Protein AF-0000000086883318 (afdb_homodimer)

Radius of gyration: 29.93 Å; Cα contacts (8 Å, |Δi|>4): 1532; chains: 2; bounding box: 72×90×62 Å

Sequence (812 aa):
MYNTMIATTGASLVRNLQRDETFKDITDYKEIAKKLNSLDLEGRRRSCAEINSIENIIDKGYLEDRKNLYFFISDTQMGEKIGMILKEYFKISSKYGFENVEINTVKKLTDTNSEDFKRYGLRNLVKDIARINQKHYANMIINATGGYKAQIAFALAIGQGMNIPVYYMFERFPTVIQMPPLPLSFDSTLYANYSKIFQLLEDIPLLPYEKNFDYDENGDLLPKQKEFLKKYISEDEIDLFQSYLLKGNVKSLYEQLDEKLKPLFDIERIDKEKIISLNAMGQAFVESATFYFNREKEITLKQRKNTNIILESSKKEGHSLEMILKNNVEKILNKVDFIERARVVKFSDKNKNGGFRVKVLGDELNLILNSNEGITHFNIETTARNNVELQKAKIILEDYLNKNWKMYNTMIATTGASLVRNLQRDETFKDITDYKEIAKKLNSLDLEGRRRSCAEINSIENIIDKGYLEDRKNLYFFISDTQMGEKIGMILKEYFKISSKYGFENVEINTVKKLTDTNSEDFKRYGLRNLVKDIARINQKHYANMIINATGGYKAQIAFALAIGQGMNIPVYYMFERFPTVIQMPPLPLSFDSTLYANYSKIFQLLEDIPLLPYEKNFDYDENGDLLPKQKEFLKKYISEDEIDLFQSYLLKGNVKSLYEQLDEKLKPLFDIERIDKEKIISLNAMGQAFVESATFYFNREKEITLKQRKNTNIILESSKKEGHSLEMILKNNVEKILNKVDFIERARVVKFSDKNKNGGFRVKVLGDELNLILNSNEGITHFNIETTARNNVELQKAKIILEDYLNKNWK

Secondary structure (DSSP, 8-state):
---EEEEE--SHHHHHHHH-GGGTT---HHHHHHHHHHS-HHHHHHH-HHHHHHHHHHHTTS-S---EEEEEE-SSHHHHHHHHHHHHHHHH-TTT--SEEEEEE-TT--TT-HHHIIIIIHHHHHHHHHHHHHHTTT-EEEE--SS-HHHHHHHHHHHHHHT--EEE--TT-SSPEEEPPP-EEE-HHHHHHTHHHHHHHHH-S-EESS--B-B-TTSPBPHHHHHHHTTTS-HHHHHHHHTT---B-HHHHHHHS-TTTGGGEEEEEETTEEEEEE-HHHHHHHHHHHHHHHH-TT---PPPSSSS-EEE--TT-HHHHHHHHHTTHHHHHHTSTTEEEEEEEEEE-----SEEEEEEETTEEEEEEE-SS-EEEEEEEES--SHHHHHHHHHHHHHHHHHH--/---EEEEE--SHHHHHHHH-GGGTT---HHHHHHHHHHS-HHHHHHH-HHHHHHHHHHHTTS-S---EEEEEE-SSHHHHHHHHHHHHHHHH-TTT--SEEEEEE-TT--TT-HHHIIIIIHHHHHHHHHHHHHHTTT-EEEE--SS-HHHHHHHHHHHHHHT--EEE--TT-SSPEEEPPP-EEE-HHHHHHTHHHHHHHHHSS-EESS--B-B-TTSPBPHHHHHHHTTTS-HHHHHHHHTT---B-HHHHHHTS-TTTGGGEEEEEETTEEEEEE-HHHHHHHHHHHHHHHH-TT---PPPSSSS-EEE--TT-HHHHHHHHHTTHHHHHHTSTTEEEEEEEEEE-----SEEEEEEETTEEEEEEE-SS-EEEEEEEES--SHHHHHHHHHHHHHHHHHH--

pLDDT: mean 90.3, std 7.37, range [52.34, 98.81]

Organism: NCBI:txid2108365

Foldseek 3Di:
DAAAEEEEAALQLVVLLCVDPQNPPPDDLLVLLVSLLPDDLVSVLSRGVRVLAQVQCVVVCVHPHQAEYEYEFEPDPSRVSVLSNVQNNQCPRPVRHHNYYYYDYQPQCDPPDPVSNFLRRLQSLLVVVLVVCVVVPPHYAYEYAHDDPVSLVLSLLLCQLQQHKYWYDDSVDNHIDIDGHDPDDQDLVQCLVLVLLLVLQVLPFKDFAQDFWAADPLQATDPVVLVVCVVPGPPVSNVVNSLLSDGGGNNVSLVPHDPVLNVQKDWDDDPNTTMIGGTNSSSSSVSSSLSCLQPPPVQDADFEPDQFAAEAEPPVCPLVVVVCVVLVVRVLVSVQGFWHYKYWSDWDQDADPWDKDWDDRPQWIWIWTHDRRTIIIITTHGRQPDSSNRSSSRSVSRVSCVVRTD/DAAEEEEEAALQLVVLLCVDPQNPPPDDLLVLLVSLLPDDLVSVLSRGVRVLAQVQCVVVCVHPHQAEYEYEFEPDPSRVSVLSSVQNNQCPRPVRHHNYYYYDYQPQCDPPDPVSNFLRRLQSLLVVVLVVCVVVPPHYAYEYAHDDPVSLVLSLLLCQLQQHKYWYDDSVDNHIDIDGHDPDDQDLVQCLVLVLLLVLQVLPFKDFAQDFWAADPLQATDPVVLVVCVVPGPPVSNVVNSLLSDGGGNNVSLVPHDPVLNVQKDWDDDPNTTMIGGTNSSSSSVSSSLSCLQPPPVQDFDFEPDQFAAEAEDPVCPLVVVVCVVLVVRVLVSVQGFWHYKYWSDWDQDADPWDKDWDDRPQWIWIWTHDRRTITIITTHGRQPDSSNRSSSRSVSRVSCVVRTD

Solvent-accessible surface area (backbone atoms only — not comparable to full-atom values): 42812 Å² total; per-residue (Å²): 122,26,29,31,38,37,33,36,44,52,71,58,41,62,58,41,40,71,72,32,74,90,44,59,93,63,80,51,44,61,58,51,18,53,53,52,68,68,43,54,72,68,54,34,45,70,39,24,68,57,59,38,41,52,50,43,42,46,74,71,54,69,42,73,42,56,46,38,37,37,36,38,22,38,51,46,72,66,27,49,53,50,41,48,24,52,43,42,29,34,60,66,35,84,88,67,32,36,78,37,65,46,74,42,68,28,57,50,31,34,85,88,40,51,66,46,19,54,60,40,8,48,27,36,45,46,50,51,53,48,53,53,41,68,74,39,64,91,20,45,39,36,34,40,53,24,43,57,65,66,48,32,35,51,49,45,51,37,16,40,49,61,66,23,40,29,31,36,41,52,89,87,35,92,56,64,42,81,42,49,36,63,72,57,36,74,47,57,60,63,50,39,75,50,39,52,62,54,53,50,29,67,69,34,60,60,39,57,26,78,53,69,38,55,61,48,97,84,54,42,60,39,67,72,55,49,58,56,46,56,76,72,40,53,71,67,43,48,57,54,50,39,72,64,66,61,72,42,35,51,45,63,57,56,71,66,46,56,77,69,53,52,66,31,43,43,77,45,74,53,98,90,34,50,30,32,29,50,32,37,59,29,45,28,47,52,50,21,50,53,49,46,48,69,63,44,74,87,69,68,73,48,70,34,88,60,90,59,52,45,76,44,66,59,80,90,43,61,67,49,52,50,46,35,60,76,64,43,44,64,64,58,50,45,72,41,52,32,45,43,34,37,32,53,75,46,71,40,74,57,69,38,74,61,46,70,48,75,45,67,56,87,90,30,35,35,37,38,42,33,28,83,72,15,34,41,32,29,45,32,39,53,50,49,89,47,52,56,39,40,51,34,50,49,50,53,50,50,57,51,38,68,75,70,55,109,121,26,30,31,37,38,32,36,43,51,70,58,42,63,58,40,41,71,72,32,75,88,44,58,94,63,80,52,42,62,60,51,18,52,52,51,68,68,42,54,72,68,52,35,47,70,42,23,70,56,59,37,40,52,52,44,41,45,75,71,54,70,41,72,43,55,47,38,36,36,36,38,22,38,51,45,71,66,28,49,53,50,42,49,25,51,42,43,30,33,59,65,34,85,90,70,31,34,79,37,66,46,73,42,71,26,59,49,29,35,85,88,40,52,66,45,20,54,60,39,8,48,28,36,44,46,50,50,51,50,52,53,42,67,74,38,64,93,20,48,38,35,37,41,53,26,44,56,66,66,49,33,37,50,49,44,53,38,16,41,49,62,65,24,41,29,31,36,40,52,89,88,35,94,57,65,42,79,44,48,36,62,74,55,38,74,47,59,61,62,50,38,74,50,38,54,63,55,52,50,29,67,68,33,60,60,39,59,26,76,51,70,38,55,58,48,99,85,54,42,61,40,68,71,56,49,59,56,47,56,77,72,39,54,71,68,41,48,56,54,51,40,72,65,67,63,71,42,35,51,46,63,58,55,71,68,46,57,78,70,54,52,65,31,43,44,77,46,75,53,97,90,35,51,30,32,28,50,33,39,57,30,46,29,48,52,52,19,49,52,49,44,49,70,64,44,74,86,67,70,73,47,69,36,88,59,90,59,51,46,76,44,66,62,81,91,44,62,67,48,53,50,46,37,61,76,64,43,45,65,63,59,51,44,71,39,52,32,45,42,32,38,32,55,76,46,72,42,75,57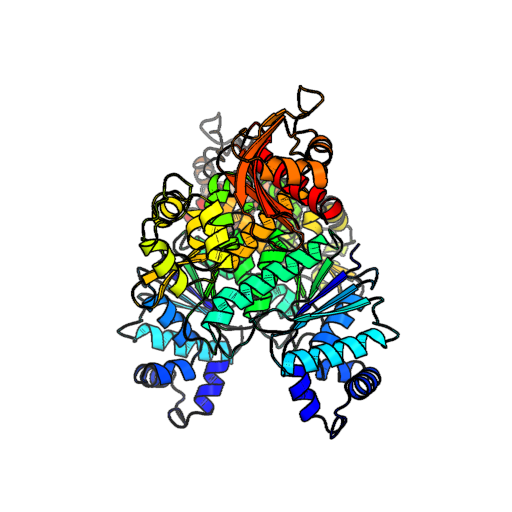,70,35,72,60,47,70,47,75,44,67,55,89,92,27,34,35,37,37,42,34,29,83,70,15,33,38,31,29,43,31,38,52,50,49,87,47,52,57,38,41,52,34,50,48,50,54,50,49,57,50,38,69,74,69,53,109

InterPro domains:
  IPR013442 CRISPR system ring nuclease SSO1393-like [PF09651] (46-182)
  IPR013442 CRISPR system ring nuclease SSO1393-like [TIGR02619] (42-181)

Nearest PDB structures (foldseek):
  8phb-assembly1_B  TM=5.530E-01  e=2.716E-13  Allochromatium vinosum
  8phb-assembly1_A  TM=5.129E-01  e=4.711E-13  Allochromatium vinosum
  8phj-assembly1_X  TM=4.540E-01  e=1.951E-13  Allochromatium vinosum
  8phj-assembly1_Y  TM=4.735E-01  e=3.616E-12  Allochromatium vinosum
  7pq3-assembly1_AAA  TM=5.918E-01  e=6.850E-09  Saccharolobus islandicus REY15A

Structure (mmCIF, N/CA/C/O backbone):
data_AF-0000000086883318-model_v1
#
loop_
_entity.id
_entity.type
_entity.pdbx_description
1 polymer 'CRISPR system ring nuclease SSO1393-like domain-containing protein'
#
loop_
_atom_site.group_PDB
_atom_site.id
_atom_site.type_symbol
_atom_site.label_atom_id
_atom_site.label_alt_id
_atom_site.label_comp_id
_atom_site.label_asym_id
_atom_site.label_entity_id
_atom_site.label_seq_id
_atom_site.pdbx_PDB_ins_code
_atom_site.Cartn_x
_atom_site.Cartn_y
_atom_site.Cartn_z
_atom_site.occupancy
_atom_site.B_iso_or_equiv
_atom_site.auth_seq_id
_atom_site.auth_comp_id
_atom_site.auth_asym_id
_atom_site.auth_atom_id
_atom_site.pdbx_PDB_model_num
ATOM 1 N N . MET A 1 1 ? 6.578 -7.828 19.531 1 75.88 1 MET A N 1
ATOM 2 C CA . MET A 1 1 ? 5.297 -8.078 20.188 1 75.88 1 MET A CA 1
ATOM 3 C C . MET A 1 1 ? 4.465 -6.805 20.266 1 75.88 1 MET A C 1
ATOM 5 O O . MET A 1 1 ? 4.973 -5.75 20.656 1 75.88 1 MET A O 1
ATOM 9 N N . TYR A 1 2 ? 3.209 -6.727 19.781 1 94.06 2 TYR A N 1
ATOM 10 C CA . TYR A 1 2 ? 2.371 -5.535 19.688 1 94.06 2 TYR A CA 1
ATOM 11 C C . TYR A 1 2 ? 1.444 -5.434 20.906 1 94.06 2 TYR A C 1
ATOM 13 O O . TYR A 1 2 ? 0.993 -6.453 21.438 1 94.06 2 TYR A O 1
ATOM 21 N N . ASN A 1 3 ? 1.245 -4.238 21.344 1 97.31 3 ASN A N 1
ATOM 22 C CA . ASN A 1 3 ? 0.368 -4.062 22.5 1 97.31 3 ASN A CA 1
ATOM 23 C C . ASN A 1 3 ? -0.621 -2.92 22.281 1 97.31 3 ASN A C 1
ATOM 25 O O . ASN A 1 3 ? -1.403 -2.592 23.172 1 97.31 3 ASN A O 1
ATOM 29 N N . THR A 1 4 ? -0.601 -2.27 21.141 1 98.38 4 THR A N 1
ATOM 30 C CA . THR A 1 4 ? -1.456 -1.143 20.781 1 98.38 4 THR A CA 1
ATOM 31 C C . THR A 1 4 ? -2.146 -1.392 19.438 1 98.38 4 THR A C 1
ATOM 33 O O . THR A 1 4 ? -1.53 -1.905 18.5 1 98.38 4 THR A O 1
ATOM 36 N N . MET A 1 5 ? -3.467 -1.048 19.391 1 98.44 5 MET A N 1
ATOM 37 C CA . MET A 1 5 ? -4.227 -1.238 18.172 1 98.44 5 MET A CA 1
ATOM 38 C C . MET A 1 5 ? -4.992 0.027 17.797 1 98.44 5 MET A C 1
ATOM 40 O O . MET A 1 5 ? -5.566 0.688 18.672 1 98.44 5 MET A O 1
ATOM 44 N N . ILE A 1 6 ? -4.867 0.39 16.562 1 98.44 6 ILE A N 1
ATOM 45 C CA . ILE A 1 6 ? -5.812 1.334 15.969 1 98.44 6 ILE A CA 1
ATOM 46 C C . ILE A 1 6 ? -6.918 0.571 15.242 1 98.44 6 ILE A C 1
ATOM 48 O O . ILE A 1 6 ? -6.648 -0.413 14.555 1 98.44 6 ILE A O 1
ATOM 52 N N . ALA A 1 7 ? -8.133 0.979 15.43 1 98.25 7 ALA A N 1
ATOM 53 C CA . ALA A 1 7 ? -9.258 0.382 14.711 1 98.25 7 ALA A CA 1
ATOM 54 C C . ALA A 1 7 ? -10.102 1.453 14.023 1 98.25 7 ALA A C 1
ATOM 56 O O . ALA A 1 7 ? -10.617 2.361 14.68 1 98.25 7 ALA A O 1
ATOM 57 N N . THR A 1 8 ? -10.164 1.374 12.711 1 97.06 8 THR A N 1
ATOM 58 C CA . THR A 1 8 ? -11.109 2.234 12.008 1 97.06 8 THR A CA 1
ATOM 59 C C . THR A 1 8 ? -12.539 1.735 12.195 1 97.06 8 THR A C 1
ATOM 61 O O . THR A 1 8 ? -12.758 0.559 12.492 1 97.06 8 THR A O 1
ATOM 64 N N . THR A 1 9 ? -13.492 2.66 12.07 1 96.12 9 THR A N 1
ATOM 65 C CA . THR A 1 9 ? -14.867 2.275 12.367 1 96.12 9 THR A CA 1
ATOM 66 C C . THR A 1 9 ? -15.797 2.668 11.227 1 96.12 9 THR A C 1
ATOM 68 O O . THR A 1 9 ? -15.555 3.65 10.523 1 96.12 9 THR A O 1
ATOM 71 N N . GLY A 1 10 ? -16.812 1.827 11.008 1 91.12 10 GLY A N 1
ATOM 72 C CA . GLY A 1 10 ? -17.875 2.117 10.047 1 91.12 10 GLY A CA 1
ATOM 73 C C . GLY A 1 10 ? -19.219 2.395 10.703 1 91.12 10 GLY A C 1
ATOM 74 O O . GLY A 1 10 ? -19.297 2.496 11.93 1 91.12 10 GLY A O 1
ATOM 75 N N . ALA A 1 11 ? -20.281 2.498 9.922 1 87.5 11 ALA A N 1
ATOM 76 C CA . ALA A 1 11 ? -21.594 2.902 10.414 1 87.5 11 ALA A CA 1
ATOM 77 C C . ALA A 1 11 ? -22.516 1.694 10.586 1 87.5 11 ALA A C 1
ATOM 79 O O . ALA A 1 11 ? -23.625 1.821 11.102 1 87.5 11 ALA A O 1
ATOM 80 N N . SER A 1 12 ? -22.078 0.549 10.375 1 87.62 12 SER A N 1
ATOM 81 C CA . SER A 1 12 ? -22.938 -0.623 10.297 1 87.62 12 SER A CA 1
ATOM 82 C C . SER A 1 12 ? -23.516 -0.986 11.664 1 87.62 12 SER A C 1
ATOM 84 O O . SER A 1 12 ? -24.609 -1.538 11.758 1 87.62 12 SER A O 1
ATOM 86 N N . LEU A 1 13 ? -22.781 -0.719 12.68 1 90.5 13 LEU A N 1
ATOM 87 C CA . LEU A 1 13 ? -23.203 -1.083 14.031 1 90.5 13 LEU A CA 1
ATOM 88 C C . LEU A 1 13 ? -24.562 -0.482 14.352 1 90.5 13 LEU A C 1
ATOM 90 O O . LEU A 1 13 ? -25.469 -1.189 14.797 1 90.5 13 LEU A O 1
ATOM 94 N N . VAL A 1 14 ? -24.734 0.787 14.086 1 87.38 14 VAL A N 1
ATOM 95 C CA . VAL A 1 14 ? -25.953 1.493 14.445 1 87.38 14 VAL A CA 1
ATOM 96 C C . VAL A 1 14 ? -27.141 0.919 13.664 1 87.38 14 VAL A C 1
ATOM 98 O O . VAL A 1 14 ? -28.219 0.711 14.219 1 87.38 14 VAL A O 1
ATOM 101 N N . ARG A 1 15 ? -26.906 0.615 12.438 1 85.88 15 ARG A N 1
ATOM 102 C CA . ARG A 1 15 ? -27.969 0.034 11.609 1 85.88 15 ARG A CA 1
ATOM 103 C C . ARG A 1 15 ? -28.359 -1.345 12.125 1 85.88 15 ARG A C 1
ATOM 105 O O . ARG A 1 15 ? -29.547 -1.685 12.148 1 85.88 15 ARG A O 1
ATOM 112 N N . ASN A 1 16 ? -27.406 -2.105 12.492 1 89.25 16 ASN A N 1
ATOM 113 C CA . ASN A 1 16 ? -27.656 -3.447 13.008 1 89.25 16 ASN A CA 1
ATOM 114 C C . ASN A 1 16 ? -28.422 -3.406 14.328 1 89.25 16 ASN A C 1
ATOM 116 O O . ASN A 1 16 ? -29.312 -4.23 14.57 1 89.25 16 ASN A O 1
ATOM 120 N N . LEU A 1 17 ? -28.125 -2.467 15.172 1 89.12 17 LEU A N 1
ATOM 121 C CA . LEU A 1 17 ? -28.781 -2.322 16.469 1 89.12 17 LEU A CA 1
ATOM 122 C C . LEU A 1 17 ? -30.234 -1.921 16.281 1 89.12 17 LEU A C 1
ATOM 124 O O . LEU A 1 17 ? -31.109 -2.381 17.016 1 89.12 17 LEU A O 1
ATOM 128 N N . GLN A 1 18 ? -30.438 -1.107 15.297 1 87.44 18 GLN A N 1
ATOM 129 C CA . GLN A 1 18 ? -31.797 -0.636 15.031 1 87.44 18 GLN A CA 1
ATOM 130 C C . GLN A 1 18 ? -32.688 -1.772 14.539 1 87.44 18 GLN A C 1
ATOM 132 O O . GLN A 1 18 ? -33.906 -1.78 14.805 1 87.44 18 GLN A O 1
ATOM 137 N N . ARG A 1 19 ? -32.125 -2.699 13.875 1 88.38 19 ARG A N 1
ATOM 138 C CA . ARG A 1 19 ? -32.875 -3.809 13.297 1 88.38 19 ARG A CA 1
ATOM 139 C C . ARG A 1 19 ? -33.094 -4.914 14.32 1 88.38 19 ARG A C 1
ATOM 141 O O . ARG A 1 19 ? -33.969 -5.762 14.156 1 88.38 19 ARG A O 1
ATOM 148 N N . ASP A 1 20 ? -32.312 -4.887 15.32 1 88.38 20 ASP A N 1
ATOM 149 C CA . ASP A 1 20 ? -32.344 -5.941 16.328 1 88.38 20 ASP A CA 1
ATOM 150 C C . ASP A 1 20 ? -33.25 -5.555 17.484 1 88.38 20 ASP A C 1
ATOM 152 O O . ASP A 1 20 ? -32.969 -4.617 18.234 1 88.38 20 ASP A O 1
ATOM 156 N N . GLU A 1 21 ? -34.25 -6.305 17.688 1 86.19 21 GLU A N 1
ATOM 157 C CA . GLU A 1 21 ? -35.25 -6.031 18.719 1 86.19 21 GLU A CA 1
ATOM 158 C C . GLU A 1 21 ? -34.625 -6.012 20.109 1 86.19 21 GLU A C 1
ATOM 160 O O . GLU A 1 21 ? -35.125 -5.32 21 1 86.19 21 GLU A O 1
ATOM 165 N N . THR A 1 22 ? -33.562 -6.648 20.234 1 85 22 THR A N 1
ATOM 166 C CA . THR A 1 22 ? -32.875 -6.738 21.531 1 85 22 THR A CA 1
ATOM 167 C C . THR A 1 22 ? -32.438 -5.359 22 1 85 22 THR A C 1
ATOM 169 O O . THR A 1 22 ? -32.312 -5.117 23.203 1 85 22 THR A O 1
ATOM 172 N N . PHE A 1 23 ? -32.25 -4.5 21.047 1 90.06 23 PHE A N 1
ATOM 173 C CA . PHE A 1 23 ? -31.656 -3.205 21.391 1 90.06 23 PHE A CA 1
ATOM 174 C C . PHE A 1 23 ? -32.688 -2.096 21.234 1 90.06 23 PHE A C 1
ATOM 176 O O . PHE A 1 23 ? -32.375 -0.913 21.344 1 90.06 23 PHE A O 1
ATOM 183 N N . LYS A 1 24 ? -33.844 -2.59 21.062 1 84.44 24 LYS A N 1
ATOM 184 C CA . LYS A 1 24 ? -34.906 -1.628 20.844 1 84.44 24 LYS A CA 1
ATOM 185 C C . LYS A 1 24 ? -35.062 -0.688 22.031 1 84.44 24 LYS A C 1
ATOM 187 O O . LYS A 1 24 ? -35.031 -1.129 23.188 1 84.44 24 LYS A O 1
ATOM 192 N N . ASP A 1 25 ? -35.094 0.6 21.875 1 83.06 25 ASP A N 1
ATOM 193 C CA . ASP A 1 25 ? -35.406 1.64 22.859 1 83.06 25 ASP A CA 1
ATOM 194 C C . ASP A 1 25 ? -34.25 1.883 23.797 1 83.06 25 ASP A C 1
ATOM 196 O O . ASP A 1 25 ? -34.406 2.49 24.859 1 83.06 25 ASP A O 1
ATOM 200 N N . ILE A 1 26 ? -33.125 1.229 23.578 1 86.81 26 ILE A N 1
ATOM 201 C CA . ILE A 1 26 ? -31.953 1.492 24.406 1 86.81 26 ILE A CA 1
ATOM 202 C C . ILE A 1 26 ? -31.141 2.615 23.781 1 86.81 26 ILE A C 1
ATOM 204 O O . ILE A 1 26 ? -30.719 2.52 22.625 1 86.81 26 ILE A O 1
ATOM 208 N N . THR A 1 27 ? -30.859 3.646 24.547 1 87.25 27 THR A N 1
ATOM 209 C CA . THR A 1 27 ? -30.125 4.785 24 1 87.25 27 THR A CA 1
ATOM 210 C C . THR A 1 27 ? -28.812 4.98 24.734 1 87.25 27 THR A C 1
ATOM 212 O O . THR A 1 27 ? -27.875 5.59 24.203 1 87.25 27 THR A O 1
ATOM 215 N N . ASP A 1 28 ? -28.703 4.41 25.906 1 93.25 28 ASP A N 1
ATOM 216 C CA . ASP A 1 28 ? -27.484 4.543 26.703 1 93.25 28 ASP A CA 1
ATOM 217 C C . ASP A 1 28 ? -26.375 3.65 26.156 1 93.25 28 ASP A C 1
ATOM 219 O O . ASP A 1 28 ? -26.547 2.438 26.031 1 93.25 28 ASP A O 1
ATOM 223 N N . TYR A 1 29 ? -25.25 4.273 25.906 1 93.88 29 TYR A N 1
ATOM 224 C CA . TYR A 1 29 ? -24.141 3.561 25.297 1 93.88 29 TYR A CA 1
ATOM 225 C C . TYR A 1 29 ? -23.641 2.445 26.203 1 93.88 29 TYR A C 1
ATOM 227 O O . TYR A 1 29 ? -23.234 1.381 25.734 1 93.88 29 TYR A O 1
ATOM 235 N N . LYS A 1 30 ? -23.656 2.699 27.484 1 95.31 30 LYS A N 1
ATOM 236 C CA . LYS A 1 30 ? -23.188 1.693 28.438 1 95.31 30 LYS A CA 1
ATOM 237 C C . LYS A 1 30 ? -24.109 0.477 28.453 1 95.31 30 LYS A C 1
ATOM 239 O O . LYS A 1 30 ? -23.641 -0.661 28.531 1 95.31 30 LYS A O 1
ATOM 244 N N . GLU A 1 31 ? -25.375 0.728 28.328 1 95.75 31 GLU A N 1
ATOM 245 C CA . GLU A 1 31 ? -26.344 -0.365 28.312 1 95.75 31 GLU A CA 1
ATOM 246 C C . GLU A 1 31 ? -26.234 -1.182 27.031 1 95.75 31 GLU A C 1
ATOM 248 O O . GLU A 1 31 ? -26.344 -2.408 27.062 1 95.75 31 GLU A O 1
ATOM 253 N N . ILE A 1 32 ? -26.047 -0.484 25.969 1 95.38 32 ILE A N 1
ATOM 254 C CA . ILE A 1 32 ? -25.875 -1.162 24.688 1 95.38 32 ILE A CA 1
ATOM 255 C C . ILE A 1 32 ? -24.625 -2.055 24.75 1 95.38 32 ILE A C 1
ATOM 257 O O . ILE A 1 32 ? -24.672 -3.219 24.344 1 95.38 32 ILE A O 1
ATOM 261 N N . ALA A 1 33 ? -23.547 -1.495 25.25 1 95.75 33 ALA A N 1
ATOM 262 C CA . ALA A 1 33 ? -22.281 -2.227 25.359 1 95.75 33 ALA A CA 1
ATOM 263 C C . ALA A 1 33 ? -22.438 -3.477 26.219 1 95.75 33 ALA A C 1
ATOM 265 O O . ALA A 1 33 ? -21.906 -4.539 25.891 1 95.75 33 ALA A O 1
ATOM 266 N N . LYS A 1 34 ? -23.156 -3.324 27.328 1 95.06 34 LYS A N 1
ATOM 267 C CA . LYS A 1 34 ? -23.406 -4.453 28.234 1 95.06 34 LYS A CA 1
ATOM 268 C C . LYS A 1 34 ? -24.203 -5.551 27.531 1 95.06 34 LYS A C 1
ATOM 270 O O . LYS A 1 34 ? -23.891 -6.738 27.688 1 95.06 34 LYS A O 1
ATOM 275 N N . LYS A 1 35 ? -25.156 -5.141 26.797 1 94.12 35 LYS A N 1
ATOM 276 C CA . LYS A 1 35 ? -25.984 -6.102 26.078 1 94.12 35 LYS A CA 1
ATOM 277 C C . LYS A 1 35 ? -25.172 -6.812 25 1 94.12 35 LYS A C 1
ATOM 279 O O . LYS A 1 35 ? -25.328 -8.023 24.797 1 94.12 35 LYS A O 1
ATOM 284 N N . LEU A 1 36 ? -24.375 -6.059 24.297 1 94.75 36 LEU A N 1
ATOM 285 C CA . LEU A 1 36 ? -23.5 -6.648 23.297 1 94.75 36 LEU A CA 1
ATOM 286 C C . LEU A 1 36 ? -22.562 -7.676 23.922 1 94.75 36 LEU A C 1
ATOM 288 O O . LEU A 1 36 ? -22.328 -8.75 23.359 1 94.75 36 LEU A O 1
ATOM 292 N N . ASN A 1 37 ? -22.047 -7.32 25.062 1 94.19 37 ASN A N 1
ATOM 293 C CA . ASN A 1 37 ? -21.109 -8.18 25.766 1 94.19 37 ASN A CA 1
ATOM 294 C C . ASN A 1 37 ? -21.766 -9.469 26.234 1 94.19 37 ASN A C 1
ATOM 296 O O . ASN A 1 37 ? -21.094 -10.469 26.469 1 94.19 37 ASN A O 1
ATOM 300 N N . SER A 1 38 ? -23.062 -9.43 26.359 1 93.38 38 SER A N 1
ATOM 301 C CA . SER A 1 38 ? -23.797 -10.594 26.859 1 93.38 38 SER A CA 1
ATOM 302 C C . SER A 1 38 ? -24.156 -11.547 25.719 1 93.38 38 SER A C 1
ATOM 304 O O . SER A 1 38 ? -24.516 -12.703 25.969 1 93.38 38 SER A O 1
ATOM 306 N N . LEU A 1 39 ? -24 -11.062 24.516 1 92.06 39 LEU A N 1
ATOM 307 C CA . LEU A 1 39 ? -24.297 -11.906 23.375 1 92.06 39 LEU A CA 1
ATOM 308 C C . LEU A 1 39 ? -23.25 -13 23.219 1 92.06 39 LEU A C 1
ATOM 310 O O . LEU A 1 39 ? -22.109 -12.852 23.688 1 92.06 39 LEU A O 1
ATOM 314 N N . ASP A 1 40 ? -23.672 -14.086 22.609 1 90.38 40 ASP A N 1
ATOM 315 C CA . ASP A 1 40 ? -22.672 -15.109 22.281 1 90.38 40 ASP A CA 1
ATOM 316 C C . ASP A 1 40 ? -21.812 -14.68 21.094 1 90.38 40 ASP A C 1
ATOM 318 O O . ASP A 1 40 ? -22.016 -13.609 20.516 1 90.38 40 ASP A O 1
ATOM 322 N N . LEU A 1 41 ? -20.891 -15.5 20.75 1 86 41 LEU A N 1
ATOM 323 C CA . LEU A 1 41 ? -19.906 -15.164 19.719 1 86 41 LEU A CA 1
ATOM 324 C C . LEU A 1 41 ? -20.594 -14.859 18.391 1 86 41 LEU A C 1
ATOM 326 O O . LEU A 1 41 ? -20.234 -13.883 17.719 1 86 41 LEU A O 1
ATOM 330 N N . GLU A 1 42 ? -21.5 -15.625 18.016 1 85.69 42 GLU A N 1
ATOM 331 C CA . GLU A 1 42 ? -22.203 -15.445 16.75 1 85.69 42 GLU A CA 1
ATOM 332 C C . GLU A 1 42 ? -23.031 -14.164 16.75 1 85.69 42 GLU A C 1
ATOM 334 O O . GLU A 1 42 ? -23.125 -13.469 15.734 1 85.69 42 GLU A O 1
ATOM 339 N N . GLY A 1 43 ? -23.672 -13.906 17.828 1 85.75 43 GLY A N 1
ATOM 340 C CA . GLY A 1 43 ? -24.422 -12.68 17.969 1 85.75 43 GLY A CA 1
ATOM 341 C C . GLY A 1 43 ? -23.578 -11.43 17.828 1 85.75 43 GLY A C 1
ATOM 342 O O . GLY A 1 43 ? -23.969 -10.484 17.141 1 85.75 43 GLY A O 1
ATOM 343 N N . ARG A 1 44 ? -22.422 -11.469 18.453 1 86.88 44 ARG A N 1
ATOM 344 C CA . ARG A 1 44 ? -21.516 -10.328 18.359 1 86.88 44 ARG A CA 1
ATOM 345 C C . ARG A 1 44 ? -20.984 -10.172 16.953 1 86.88 44 ARG A C 1
ATOM 347 O O . ARG A 1 44 ? -20.875 -9.047 16.438 1 86.88 44 ARG A O 1
ATOM 354 N N . ARG A 1 45 ? -20.734 -11.242 16.312 1 84.94 45 ARG A N 1
ATOM 355 C CA . ARG A 1 45 ? -20.234 -11.234 14.953 1 84.94 45 ARG A CA 1
ATOM 356 C C . ARG A 1 45 ? -21.234 -10.617 13.992 1 84.94 45 ARG A C 1
ATOM 358 O O . ARG A 1 45 ? -20.859 -9.891 13.062 1 84.94 45 ARG A O 1
ATOM 365 N N . ARG A 1 46 ? -22.422 -10.812 14.258 1 84.06 46 ARG A N 1
ATOM 366 C CA . ARG A 1 46 ? -23.484 -10.305 13.398 1 84.06 46 ARG A CA 1
ATOM 367 C C . ARG A 1 46 ? -23.781 -8.836 13.688 1 84.06 46 ARG A C 1
ATOM 369 O O . ARG A 1 46 ? -24.172 -8.094 12.789 1 84.06 46 ARG A O 1
ATOM 376 N N . SER A 1 47 ? -23.484 -8.477 14.852 1 86.06 47 SER A N 1
ATOM 377 C CA . SER A 1 47 ? -23.922 -7.16 15.289 1 86.06 47 SER A CA 1
ATOM 378 C C . SER A 1 47 ? -22.891 -6.086 14.938 1 86.06 47 SER A C 1
ATOM 380 O O . SER A 1 47 ? -23.266 -4.945 14.648 1 86.06 47 SER A O 1
ATOM 382 N N . CYS A 1 48 ? -21.641 -6.492 15 1 91.75 48 CYS A N 1
ATOM 383 C CA . CYS A 1 48 ? -20.641 -5.438 14.891 1 91.75 48 CYS A CA 1
ATOM 384 C C . CYS A 1 48 ? -19.344 -5.965 14.266 1 91.75 48 CYS A C 1
ATOM 386 O O . CYS A 1 48 ? -18.656 -6.793 14.859 1 91.75 48 CYS A O 1
ATOM 388 N N . ALA A 1 49 ? -19.016 -5.422 13.109 1 91.75 49 ALA A N 1
ATOM 389 C CA . ALA A 1 49 ? -17.812 -5.84 12.375 1 91.75 49 ALA A CA 1
ATOM 390 C C . ALA A 1 49 ? -16.547 -5.512 13.164 1 91.75 49 ALA A C 1
ATOM 392 O O . ALA A 1 49 ? -15.578 -6.266 13.125 1 91.75 49 ALA A O 1
ATOM 393 N N . GLU A 1 50 ? -16.5 -4.363 13.914 1 94.62 50 GLU A N 1
ATOM 394 C CA . GLU A 1 50 ? -15.336 -3.949 14.688 1 94.62 50 GLU A CA 1
ATOM 395 C C . GLU A 1 50 ? -15.094 -4.895 15.859 1 94.62 50 GLU A C 1
ATOM 397 O O . GLU A 1 50 ? -13.961 -5.332 16.078 1 94.62 50 GLU A O 1
ATOM 402 N N . ILE A 1 51 ? -16.156 -5.262 16.547 1 95.19 51 ILE A N 1
ATOM 403 C CA . ILE A 1 51 ? -16.031 -6.195 17.672 1 95.19 51 ILE A CA 1
ATOM 404 C C . ILE A 1 51 ? -15.539 -7.547 17.156 1 95.19 51 ILE A C 1
ATOM 406 O O . ILE A 1 51 ? -14.57 -8.102 17.672 1 95.19 51 ILE A O 1
ATOM 410 N N . ASN A 1 52 ? -16.172 -7.984 16.125 1 93.62 52 ASN A N 1
ATOM 411 C CA . ASN A 1 52 ? -15.82 -9.273 15.539 1 93.62 52 ASN A CA 1
ATOM 412 C C . ASN A 1 52 ? -14.359 -9.328 15.117 1 93.62 52 ASN A C 1
ATOM 414 O O . ASN A 1 52 ? -13.656 -10.305 15.406 1 93.62 52 ASN A O 1
ATOM 418 N N . SER A 1 53 ? -13.883 -8.328 14.438 1 95.31 53 SER A N 1
ATOM 419 C CA . SER A 1 53 ? -12.523 -8.32 13.922 1 95.31 53 SER A CA 1
ATOM 420 C C . SER A 1 53 ? -11.5 -8.156 15.047 1 95.31 53 SER A C 1
ATOM 422 O O . SER A 1 53 ? -10.469 -8.836 15.055 1 95.31 53 SER A O 1
ATOM 424 N N . ILE A 1 54 ? -11.758 -7.332 16 1 96.75 54 ILE A N 1
ATOM 425 C CA . ILE A 1 54 ? -10.828 -7.102 17.109 1 96.75 54 ILE A CA 1
ATOM 426 C C . ILE A 1 54 ? -10.711 -8.367 17.953 1 96.75 54 ILE A C 1
ATOM 428 O O . ILE A 1 54 ? -9.609 -8.781 18.312 1 96.75 54 ILE A O 1
ATOM 432 N N . GLU A 1 55 ? -11.836 -8.984 18.234 1 95.44 55 GLU A N 1
ATOM 433 C CA . GLU A 1 55 ? -11.812 -10.227 19 1 95.44 55 GLU A CA 1
ATOM 434 C C . GLU A 1 55 ? -11.016 -11.312 18.266 1 95.44 55 GLU A C 1
ATOM 436 O O . GLU A 1 55 ? -10.266 -12.062 18.891 1 95.44 55 GLU A O 1
ATOM 441 N N . ASN A 1 56 ? -11.234 -11.375 17 1 94.19 56 ASN A N 1
ATOM 442 C CA . ASN A 1 56 ? -10.516 -12.359 16.203 1 94.19 56 ASN A CA 1
ATOM 443 C C . ASN A 1 56 ? -9.008 -12.117 16.234 1 94.19 56 ASN A C 1
ATOM 445 O O . ASN A 1 56 ? -8.219 -13.055 16.328 1 94.19 56 ASN A O 1
ATOM 449 N N . ILE A 1 57 ? -8.57 -10.867 16.141 1 95.44 57 ILE A N 1
ATOM 450 C CA . ILE A 1 57 ? -7.16 -10.492 16.172 1 95.44 57 ILE A CA 1
ATOM 451 C C . ILE A 1 57 ? -6.547 -10.914 17.516 1 95.44 57 ILE A C 1
ATOM 453 O O . ILE A 1 57 ? -5.445 -11.469 17.547 1 95.44 57 ILE A O 1
ATOM 457 N N . ILE A 1 58 ? -7.277 -10.719 18.531 1 95.62 58 ILE A N 1
ATOM 458 C CA . ILE A 1 58 ? -6.82 -11.078 19.875 1 95.62 58 ILE A CA 1
ATOM 459 C C . ILE A 1 58 ? -6.73 -12.602 20 1 95.62 58 ILE A C 1
ATOM 461 O O . ILE A 1 58 ? -5.715 -13.133 20.453 1 95.62 58 ILE A O 1
ATOM 465 N N . ASP A 1 59 ? -7.738 -13.258 19.547 1 93.12 59 ASP A N 1
ATOM 466 C CA . ASP A 1 59 ? -7.805 -14.711 19.656 1 93.12 59 ASP A CA 1
ATOM 467 C C . ASP A 1 59 ? -6.688 -15.375 18.859 1 93.12 59 ASP A C 1
ATOM 469 O O . ASP A 1 59 ? -6.195 -16.438 19.234 1 93.12 59 ASP A O 1
ATOM 473 N N . LYS A 1 60 ? -6.273 -14.758 17.797 1 90.69 60 LYS A N 1
ATOM 474 C CA . LYS A 1 60 ? -5.223 -15.312 16.953 1 90.69 60 LYS A CA 1
ATOM 475 C C . LYS A 1 60 ? -3.84 -15 17.516 1 90.69 60 LYS A C 1
ATOM 477 O O . LYS A 1 60 ? -2.83 -15.484 17 1 90.69 60 LYS A O 1
ATOM 482 N N . GLY A 1 61 ? -3.768 -14.141 18.438 1 91.56 61 GLY A N 1
ATOM 483 C CA . GLY A 1 61 ? -2.514 -13.836 19.109 1 91.56 61 GLY A CA 1
ATOM 484 C C . GLY A 1 61 ? -1.708 -12.758 18.406 1 91.56 61 GLY A C 1
ATOM 485 O O . GLY A 1 61 ? -0.496 -12.656 18.609 1 91.56 61 GLY A O 1
ATOM 486 N N . TYR A 1 62 ? -2.377 -11.977 17.609 1 92.19 62 TYR A N 1
ATOM 487 C CA . TYR A 1 62 ? -1.674 -10.93 16.875 1 92.19 62 TYR A CA 1
ATOM 488 C C . TYR A 1 62 ? -1.387 -9.727 17.766 1 92.19 62 TYR A C 1
ATOM 490 O O . TYR A 1 62 ? -0.587 -8.859 17.422 1 92.19 62 TYR A O 1
ATOM 498 N N . LEU A 1 63 ? -2.057 -9.727 18.875 1 93.5 63 LEU A N 1
ATOM 499 C CA . LEU A 1 63 ? -1.818 -8.734 19.906 1 93.5 63 LEU A CA 1
ATOM 500 C C . LEU A 1 63 ? -1.429 -9.414 21.219 1 93.5 63 LEU A C 1
ATOM 502 O O . LEU A 1 63 ? -2.199 -10.203 21.766 1 93.5 63 LEU A O 1
ATOM 506 N N . GLU A 1 64 ? -0.261 -9.188 21.703 1 85.5 64 GLU A N 1
ATOM 507 C CA . GLU A 1 64 ? 0.243 -9.883 22.891 1 85.5 64 GLU A CA 1
ATOM 508 C C . GLU A 1 64 ? -0.365 -9.305 24.172 1 85.5 64 GLU A C 1
ATOM 510 O O . GLU A 1 64 ? -0.842 -10.055 25.016 1 85.5 64 GLU A O 1
ATOM 515 N N . ASP A 1 65 ? -0.17 -7.961 24.25 1 92.12 65 ASP A N 1
ATOM 516 C CA . ASP A 1 65 ? -0.716 -7.238 25.391 1 92.12 65 ASP A CA 1
ATOM 517 C C . ASP A 1 65 ? -1.755 -6.211 24.953 1 92.12 65 ASP A C 1
ATOM 519 O O . ASP A 1 65 ? -1.587 -5.559 23.922 1 92.12 65 ASP A O 1
ATOM 523 N N . ARG A 1 66 ? -2.85 -6.168 25.609 1 96.56 66 ARG A N 1
ATOM 524 C CA . ARG A 1 66 ? -3.961 -5.281 25.281 1 96.56 66 ARG A CA 1
ATOM 525 C C . ARG A 1 66 ? -3.873 -3.977 26.062 1 96.56 66 ARG A C 1
ATOM 527 O O . ARG A 1 66 ? -4.801 -3.623 26.797 1 96.56 66 ARG A O 1
ATOM 534 N N . LYS A 1 67 ? -2.805 -3.193 25.734 1 97.62 67 LYS A N 1
ATOM 535 C CA . LYS A 1 67 ? -2.541 -1.972 26.484 1 97.62 67 LYS A CA 1
ATOM 536 C C . LYS A 1 67 ? -3.398 -0.816 25.969 1 97.62 67 LYS A C 1
ATOM 538 O O . LYS A 1 67 ? -4.074 -0.147 26.766 1 97.62 67 LYS A O 1
ATOM 543 N N . ASN A 1 68 ? -3.354 -0.605 24.625 1 98.44 68 ASN A N 1
ATOM 544 C CA . ASN A 1 68 ? -4.035 0.565 24.078 1 98.44 68 ASN A CA 1
ATOM 545 C C . ASN A 1 68 ? -4.887 0.205 22.859 1 98.44 68 ASN A C 1
ATOM 547 O O . ASN A 1 68 ? -4.457 -0.568 22 1 98.44 68 ASN A O 1
ATOM 551 N N . LEU A 1 69 ? -6.121 0.706 22.859 1 98.69 69 LEU A N 1
ATOM 552 C CA . LEU A 1 69 ? -7.016 0.617 21.703 1 98.69 69 LEU A CA 1
ATOM 553 C C . LEU A 1 69 ? -7.535 1.996 21.312 1 98.69 69 LEU A C 1
ATOM 555 O O . LEU A 1 69 ? -8.164 2.68 22.125 1 98.69 69 LEU A O 1
ATOM 559 N N . TYR A 1 70 ? -7.207 2.434 20.125 1 98.81 70 TYR A N 1
ATOM 560 C CA . TYR A 1 70 ? -7.672 3.717 19.609 1 98.81 70 TYR A CA 1
ATOM 561 C C . TYR A 1 70 ? -8.719 3.52 18.516 1 98.81 70 TYR A C 1
ATOM 563 O O . TYR A 1 70 ? -8.414 2.977 17.453 1 98.81 70 TYR A O 1
ATOM 571 N N . PHE A 1 71 ? -9.898 3.992 18.766 1 98.69 71 PHE A N 1
ATOM 572 C CA . PHE A 1 71 ? -10.922 3.967 17.734 1 98.69 71 PHE A CA 1
ATOM 573 C C . PHE A 1 71 ? -10.875 5.238 16.891 1 98.69 71 PHE A C 1
ATOM 575 O O . PHE A 1 71 ? -11.016 6.344 17.422 1 98.69 71 PHE A O 1
ATOM 582 N N . PHE A 1 72 ? -10.688 5.066 15.648 1 98.38 72 PHE A N 1
ATOM 583 C CA . PHE A 1 72 ? -10.773 6.18 14.711 1 98.38 72 PHE A CA 1
ATOM 584 C C . PHE A 1 72 ? -12.172 6.297 14.125 1 98.38 72 PHE A C 1
ATOM 586 O O . PHE A 1 72 ? -12.633 5.398 13.414 1 98.38 72 PHE A O 1
ATOM 593 N N . ILE A 1 73 ? -12.836 7.379 14.414 1 97.31 73 ILE A N 1
ATOM 594 C CA . ILE A 1 73 ? -14.227 7.531 14 1 97.31 73 ILE A CA 1
ATOM 595 C C . ILE A 1 73 ? -14.344 8.703 13.031 1 97.31 73 ILE A C 1
ATOM 597 O O . ILE A 1 73 ? -13.5 9.602 13.023 1 97.31 73 ILE A O 1
ATOM 601 N N . SER A 1 74 ? -15.383 8.625 12.18 1 95 74 SER A N 1
ATOM 602 C CA . SER A 1 74 ? -15.68 9.734 11.289 1 95 74 SER A CA 1
ATOM 603 C C . SER A 1 74 ? -16.094 10.977 12.062 1 95 74 SER A C 1
ATOM 605 O O . SER A 1 74 ? -16.531 10.875 13.219 1 95 74 SER A O 1
ATOM 607 N N . ASP A 1 75 ? -15.906 12.117 11.469 1 95.81 75 ASP A N 1
ATOM 608 C CA . ASP A 1 75 ? -16.266 13.406 12.047 1 95.81 75 ASP A CA 1
ATOM 609 C C . ASP A 1 75 ? -17.766 13.664 11.898 1 95.81 75 ASP A C 1
ATOM 611 O O . ASP A 1 75 ? -18.172 14.633 11.242 1 95.81 75 ASP A O 1
ATOM 615 N N . THR A 1 76 ? -18.625 12.789 12.477 1 94.19 76 THR A N 1
ATOM 616 C CA . THR A 1 76 ? -20.078 12.836 12.438 1 94.19 76 THR A CA 1
ATOM 617 C C . THR A 1 76 ? -20.672 12.438 13.789 1 94.19 76 THR A C 1
ATOM 619 O O . THR A 1 76 ? -19.984 11.844 14.617 1 94.19 76 THR A O 1
ATOM 622 N N . GLN A 1 77 ? -21.906 12.781 13.992 1 93.62 77 GLN A N 1
ATOM 623 C CA . GLN A 1 77 ? -22.594 12.375 15.211 1 93.62 77 GLN A CA 1
ATOM 624 C C . GLN A 1 77 ? -22.703 10.859 15.312 1 93.62 77 GLN A C 1
ATOM 626 O O . GLN A 1 77 ? -22.562 10.289 16.391 1 93.62 77 GLN A O 1
ATOM 631 N N . MET A 1 78 ? -22.984 10.25 14.219 1 93.06 78 MET A N 1
ATOM 632 C CA . MET A 1 78 ? -23.047 8.789 14.188 1 93.06 78 MET A CA 1
ATOM 633 C C . MET A 1 78 ? -21.703 8.172 14.57 1 93.06 78 MET A C 1
ATOM 635 O O . MET A 1 78 ? -21.656 7.188 15.305 1 93.06 78 MET A O 1
ATOM 639 N N . GLY A 1 79 ? -20.609 8.758 14.016 1 94.81 79 GLY A N 1
ATOM 640 C CA . GLY A 1 79 ? -19.281 8.305 14.391 1 94.81 79 GLY A CA 1
ATOM 641 C C . GLY A 1 79 ? -19.016 8.367 15.883 1 94.81 79 GLY A C 1
ATOM 642 O O . GLY A 1 79 ? -18.453 7.438 16.469 1 94.81 79 GLY A O 1
ATOM 643 N N . GLU A 1 80 ? -19.469 9.43 16.453 1 95.94 80 GLU A N 1
ATOM 644 C CA . GLU A 1 80 ? -19.312 9.609 17.891 1 95.94 80 GLU A CA 1
ATOM 645 C C . GLU A 1 80 ? -20.078 8.547 18.672 1 95.94 80 GLU A C 1
ATOM 647 O O . GLU A 1 80 ? -19.562 7.988 19.641 1 95.94 80 GLU A O 1
ATOM 652 N N . LYS A 1 81 ? -21.312 8.305 18.266 1 94.69 81 LYS A N 1
ATOM 653 C CA . LYS A 1 81 ? -22.141 7.293 18.906 1 94.69 81 LYS A CA 1
ATOM 654 C C . LYS A 1 81 ? -21.484 5.914 18.844 1 94.69 81 LYS A C 1
ATOM 656 O O . LYS A 1 81 ? -21.422 5.203 19.859 1 94.69 81 LYS A O 1
ATOM 661 N N . ILE A 1 82 ? -21.016 5.574 17.719 1 96.12 82 ILE A N 1
ATOM 662 C CA . ILE A 1 82 ? -20.375 4.281 17.5 1 96.12 82 ILE A CA 1
ATOM 663 C C . ILE A 1 82 ? -19.125 4.176 18.375 1 96.12 82 ILE A C 1
ATOM 665 O O . ILE A 1 82 ? -18.906 3.16 19.031 1 96.12 82 ILE A O 1
ATOM 669 N N . GLY A 1 83 ? -18.281 5.242 18.328 1 97.5 83 GLY A N 1
ATOM 670 C CA . GLY A 1 83 ? -17.062 5.27 19.141 1 97.5 83 GLY A CA 1
ATOM 671 C C . GLY A 1 83 ? -17.328 5.062 20.625 1 97.5 83 GLY A C 1
ATOM 672 O O . GLY A 1 83 ? -16.609 4.301 21.281 1 97.5 83 GLY A O 1
ATOM 673 N N . MET A 1 84 ? -18.375 5.664 21.078 1 97.62 84 MET A N 1
ATOM 674 C CA . MET A 1 84 ? -18.719 5.574 22.5 1 97.62 84 MET A CA 1
ATOM 675 C C . MET A 1 84 ? -19.172 4.168 22.859 1 97.62 84 MET A C 1
ATOM 677 O O . MET A 1 84 ? -18.781 3.639 23.906 1 97.62 84 MET A O 1
ATOM 681 N N . ILE A 1 85 ? -19.969 3.559 22.047 1 97.06 85 ILE A N 1
ATOM 682 C CA . ILE A 1 85 ? -20.438 2.201 22.297 1 97.06 85 ILE A CA 1
ATOM 683 C C . ILE A 1 85 ? -19.25 1.241 22.328 1 97.06 85 ILE A C 1
ATOM 685 O O . ILE A 1 85 ? -19.141 0.419 23.234 1 97.06 85 ILE A O 1
ATOM 689 N N . LEU A 1 86 ? -18.391 1.386 21.359 1 98 86 LEU A N 1
ATOM 690 C CA . LEU A 1 86 ? -17.25 0.487 21.25 1 98 86 LEU A CA 1
ATOM 691 C C . LEU A 1 86 ? -16.266 0.69 22.406 1 98 86 LEU A C 1
ATOM 693 O O . LEU A 1 86 ? -15.703 -0.275 22.922 1 98 86 LEU A O 1
ATOM 697 N N . LYS A 1 87 ? -16.078 1.988 22.719 1 98.44 87 LYS A N 1
ATOM 698 C CA . LYS A 1 87 ? -15.219 2.289 23.859 1 98.44 87 LYS A CA 1
ATOM 699 C C . LYS A 1 87 ? -15.719 1.605 25.125 1 98.44 87 LYS A C 1
ATOM 701 O O . LYS A 1 87 ? -14.953 0.95 25.828 1 98.44 87 LYS A O 1
ATOM 706 N N . GLU A 1 88 ? -17 1.682 25.391 1 97.88 88 GLU A N 1
ATOM 707 C CA . GLU A 1 88 ? -17.578 1.067 26.578 1 97.88 88 GLU A CA 1
ATOM 708 C C . GLU A 1 88 ? -17.484 -0.454 26.516 1 97.88 88 GLU A C 1
ATOM 710 O O . GLU A 1 88 ? -17.219 -1.11 27.516 1 97.88 88 GLU A O 1
ATOM 715 N N . TYR A 1 89 ? -17.719 -0.995 25.359 1 97.81 89 TYR A N 1
ATOM 716 C CA . TYR A 1 89 ? -17.672 -2.443 25.203 1 97.81 89 TYR A CA 1
ATOM 717 C C . TYR A 1 89 ? -16.297 -2.98 25.578 1 97.81 89 TYR A C 1
ATOM 719 O O . TYR A 1 89 ? -16.188 -3.922 26.375 1 97.81 89 TYR A O 1
ATOM 727 N N . PHE A 1 90 ? -15.227 -2.371 25.094 1 98.25 90 PHE A N 1
ATOM 728 C CA . PHE A 1 90 ? -13.883 -2.926 25.25 1 98.25 90 PHE A CA 1
ATOM 729 C C . PHE A 1 90 ? -13.289 -2.508 26.594 1 98.25 90 PHE A C 1
ATOM 731 O O . PHE A 1 90 ? -12.227 -3.004 26.984 1 98.25 90 PHE A O 1
ATOM 738 N N . LYS A 1 91 ? -13.969 -1.637 27.266 1 97.44 91 LYS A N 1
ATOM 739 C CA . LYS A 1 91 ? -13.586 -1.332 28.641 1 97.44 91 LYS A CA 1
ATOM 740 C C . LYS A 1 91 ? -14.094 -2.404 29.609 1 97.44 91 LYS A C 1
ATOM 742 O O . LYS A 1 91 ? -13.43 -2.721 30.594 1 97.44 91 LYS A O 1
ATOM 747 N N . ILE A 1 92 ? -15.227 -2.977 29.281 1 95.75 92 ILE A N 1
ATOM 748 C CA . ILE A 1 92 ? -15.875 -3.824 30.266 1 95.75 92 ILE A CA 1
ATOM 749 C C . ILE A 1 92 ? -15.664 -5.293 29.906 1 95.75 92 ILE A C 1
ATOM 751 O O . ILE A 1 92 ? -15.875 -6.18 30.75 1 95.75 92 ILE A O 1
ATOM 755 N N . SER A 1 93 ? -15.305 -5.551 28.672 1 94.94 93 SER A N 1
ATOM 756 C CA . SER A 1 93 ? -15.164 -6.945 28.266 1 94.94 93 SER A CA 1
ATOM 757 C C . SER A 1 93 ? -14.078 -7.648 29.094 1 94.94 93 SER A C 1
ATOM 759 O O . SER A 1 93 ? -12.938 -7.188 29.141 1 94.94 93 SER A O 1
ATOM 761 N N . SER A 1 94 ? -14.398 -8.75 29.672 1 92 94 SER A N 1
ATOM 762 C CA . SER A 1 94 ? -13.453 -9.484 30.5 1 92 94 SER A CA 1
ATOM 763 C C . SER A 1 94 ? -12.414 -10.203 29.641 1 92 94 SER A C 1
ATOM 765 O O . SER A 1 94 ? -11.227 -10.211 29.984 1 92 94 SER A O 1
ATOM 767 N N . LYS A 1 95 ? -12.844 -10.664 28.578 1 93.5 95 LYS A N 1
ATOM 768 C CA . LYS A 1 95 ? -11.961 -11.484 27.75 1 93.5 95 LYS A CA 1
ATOM 769 C C . LYS A 1 95 ? -11.211 -10.633 26.734 1 93.5 95 LYS A C 1
ATOM 771 O O . LYS A 1 95 ? -10.07 -10.953 26.375 1 93.5 95 LYS A O 1
ATOM 776 N N . TYR A 1 96 ? -11.789 -9.477 26.344 1 96.62 96 TYR A N 1
ATOM 777 C CA . TYR A 1 96 ? -11.234 -8.766 25.203 1 96.62 96 TYR A CA 1
ATOM 778 C C . TYR A 1 96 ? -10.938 -7.312 25.547 1 96.62 96 TYR A C 1
ATOM 780 O O . TYR A 1 96 ? -10.602 -6.512 24.672 1 96.62 96 TYR A O 1
ATOM 788 N N . GLY A 1 97 ? -11.078 -6.957 26.797 1 97.06 97 GLY A N 1
ATOM 789 C CA . GLY A 1 97 ? -10.898 -5.582 27.234 1 97.06 97 GLY A CA 1
ATOM 790 C C . GLY A 1 97 ? -9.477 -5.09 27.078 1 97.06 97 GLY A C 1
ATOM 791 O O . GLY A 1 97 ? -8.547 -5.895 26.953 1 97.06 97 GLY A O 1
ATOM 792 N N . PHE A 1 98 ? -9.32 -3.779 26.984 1 98.19 98 PHE A N 1
ATOM 793 C CA . PHE A 1 98 ? -8.031 -3.102 26.922 1 98.19 98 PHE A CA 1
ATOM 794 C C . PHE A 1 98 ? -7.816 -2.238 28.156 1 98.19 98 PHE A C 1
ATOM 796 O O . PHE A 1 98 ? -8.781 -1.805 28.797 1 98.19 98 PHE A O 1
ATOM 803 N N . GLU A 1 99 ? -6.539 -2.021 28.516 1 97.75 99 GLU A N 1
ATOM 804 C CA . GLU A 1 99 ? -6.223 -1.148 29.656 1 97.75 99 GLU A CA 1
ATOM 805 C C . GLU A 1 99 ? -6.656 0.289 29.375 1 97.75 99 GLU A C 1
ATOM 807 O O . GLU A 1 99 ? -7.184 0.966 30.25 1 97.75 99 GLU A O 1
ATOM 812 N N . ASN A 1 100 ? -6.348 0.743 28.172 1 98.19 100 ASN A N 1
ATOM 813 C CA . ASN A 1 100 ? -6.723 2.084 27.734 1 98.19 100 ASN A CA 1
ATOM 814 C C . ASN A 1 100 ? -7.484 2.051 26.422 1 98.19 100 ASN A C 1
ATOM 816 O O . ASN A 1 100 ? -7.016 1.464 25.438 1 98.19 100 ASN A O 1
ATOM 820 N N . VAL A 1 101 ? -8.688 2.604 26.391 1 98.62 101 VAL A N 1
ATOM 821 C CA . VAL A 1 101 ? -9.484 2.719 25.172 1 98.62 101 VAL A CA 1
ATOM 822 C C . VAL A 1 101 ? -9.805 4.188 24.891 1 98.62 101 VAL A C 1
ATOM 824 O O . VAL A 1 101 ? -10.391 4.867 25.75 1 98.62 101 VAL A O 1
ATOM 827 N N . GLU A 1 102 ? -9.422 4.668 23.75 1 98.5 102 GLU A N 1
ATOM 828 C CA . GLU A 1 102 ? -9.609 6.074 23.406 1 98.5 102 GLU A CA 1
ATOM 829 C C . GLU A 1 102 ? -10.305 6.223 22.047 1 98.5 102 GLU A C 1
ATOM 831 O O . GLU A 1 102 ? -10.18 5.355 21.188 1 98.5 102 GLU A O 1
ATOM 836 N N . ILE A 1 103 ? -11.055 7.273 21.922 1 98.44 103 ILE A N 1
ATOM 837 C CA . ILE A 1 103 ? -11.695 7.629 20.672 1 98.44 103 ILE A CA 1
ATOM 838 C C . ILE A 1 103 ? -10.945 8.781 20.016 1 98.44 103 ILE A C 1
ATOM 840 O O . ILE A 1 103 ? -10.648 9.789 20.656 1 98.44 103 ILE A O 1
ATOM 844 N N . ASN A 1 104 ? -10.609 8.609 18.781 1 98.19 104 ASN A N 1
ATOM 845 C CA . ASN A 1 104 ? -9.992 9.656 17.969 1 98.19 104 ASN A CA 1
ATOM 846 C C . ASN A 1 104 ? -10.898 10.062 16.812 1 98.19 104 ASN A C 1
ATOM 848 O O . ASN A 1 104 ? -11.078 9.305 15.867 1 98.19 104 ASN A O 1
ATOM 852 N N . THR A 1 105 ? -11.438 11.25 16.906 1 98 105 THR A N 1
ATOM 853 C CA . THR A 1 105 ? -12.234 11.758 15.789 1 98 105 THR A CA 1
ATOM 854 C C . THR A 1 105 ? -11.336 12.305 14.688 1 98 105 THR A C 1
ATOM 856 O O . THR A 1 105 ? -10.57 13.25 14.906 1 98 105 THR A O 1
ATOM 859 N N . VAL A 1 106 ? -11.391 11.711 13.531 1 97.5 106 VAL A N 1
ATOM 860 C CA . VAL A 1 106 ? -10.609 12.203 12.398 1 97.5 106 VAL A CA 1
ATOM 861 C C . VAL A 1 106 ? -11.312 13.406 11.773 1 97.5 106 VAL A C 1
ATOM 863 O O . VAL A 1 106 ? -12.312 13.258 11.078 1 97.5 106 VAL A O 1
ATOM 866 N N . LYS A 1 107 ? -10.711 14.516 11.938 1 96.69 107 LYS A N 1
ATOM 867 C CA . LYS A 1 107 ? -11.328 15.773 11.523 1 96.69 107 LYS A CA 1
ATOM 868 C C . LYS A 1 107 ? -11.609 15.773 10.016 1 96.69 107 LYS A C 1
ATOM 870 O O . LYS A 1 107 ? -10.758 15.359 9.227 1 96.69 107 LYS A O 1
ATOM 875 N N . LYS A 1 108 ? -12.859 16.109 9.578 1 94.5 108 LYS A N 1
ATOM 876 C CA . LYS A 1 108 ? -13.336 16.297 8.211 1 94.5 108 LYS A CA 1
ATOM 877 C C . LYS A 1 108 ? -13.438 14.969 7.48 1 94.5 108 LYS A C 1
ATOM 879 O O . LYS A 1 108 ? -13.57 14.938 6.254 1 94.5 108 LYS A O 1
ATOM 884 N N . LEU A 1 109 ? -13.312 13.898 8.242 1 93.5 109 LEU A N 1
ATOM 885 C CA . LEU A 1 109 ? -13.656 12.602 7.668 1 93.5 109 LEU A CA 1
ATOM 886 C C . LEU A 1 109 ? -15.164 12.375 7.684 1 93.5 109 LEU A C 1
ATOM 888 O O . LEU A 1 109 ? -15.68 11.648 8.531 1 93.5 109 LEU A O 1
ATOM 892 N N . THR A 1 110 ? -15.789 13.023 6.797 1 89.44 110 THR A N 1
ATOM 893 C CA . THR A 1 110 ? -17.25 12.984 6.684 1 89.44 110 THR A CA 1
ATOM 894 C C . THR A 1 110 ? -17.672 12.969 5.223 1 89.44 110 THR A C 1
ATOM 896 O O . THR A 1 110 ? -17 13.555 4.367 1 89.44 110 THR A O 1
ATOM 899 N N . ASP A 1 111 ? -18.734 12.344 4.945 1 81.44 111 ASP A N 1
ATOM 900 C CA . ASP A 1 111 ? -19.188 12.227 3.564 1 81.44 111 ASP A CA 1
ATOM 901 C C . ASP A 1 111 ? -20.125 13.375 3.197 1 81.44 111 ASP A C 1
ATOM 903 O O . ASP A 1 111 ? -20.781 13.336 2.15 1 81.44 111 ASP A O 1
ATOM 907 N N . THR A 1 112 ? -20.25 14.375 4.051 1 84.44 112 THR A N 1
ATOM 908 C CA . THR A 1 112 ? -21.125 15.516 3.785 1 84.44 112 THR A CA 1
ATOM 909 C C . THR A 1 112 ? -20.516 16.438 2.74 1 84.44 112 THR A C 1
ATOM 911 O O . THR A 1 112 ? -21.234 17.094 1.982 1 84.44 112 THR A O 1
ATOM 914 N N . ASN A 1 113 ? -19.188 16.531 2.783 1 86.19 113 ASN A N 1
ATOM 915 C CA . ASN A 1 113 ? -18.438 17.328 1.819 1 86.19 113 ASN A CA 1
ATOM 916 C C . ASN A 1 113 ? -17.312 16.516 1.187 1 86.19 113 ASN A C 1
ATOM 918 O O . ASN A 1 113 ? -16.281 16.266 1.828 1 86.19 113 ASN A O 1
ATOM 922 N N . SER A 1 114 ? -17.516 16.219 -0.084 1 82.75 114 SER A N 1
ATOM 923 C CA . SER A 1 114 ? -16.594 15.328 -0.784 1 82.75 114 SER A CA 1
ATOM 924 C C . SER A 1 114 ? -15.203 15.953 -0.894 1 82.75 114 SER A C 1
ATOM 926 O O . SER A 1 114 ? -14.195 15.258 -0.783 1 82.75 114 SER A O 1
ATOM 928 N N . GLU A 1 115 ? -15.133 17.219 -1.128 1 83.81 115 GLU A N 1
ATOM 929 C CA . GLU A 1 115 ? -13.844 17.891 -1.272 1 83.81 115 GLU A CA 1
ATOM 930 C C . GLU A 1 115 ? -13.078 17.906 0.046 1 83.81 115 GLU A C 1
ATOM 932 O O . GLU A 1 115 ? -11.867 17.703 0.065 1 83.81 115 GLU A O 1
ATOM 937 N N . ASP A 1 116 ? -13.836 18.156 1.113 1 87.38 116 ASP A N 1
ATOM 938 C CA . ASP A 1 116 ? -13.211 18.141 2.432 1 87.38 116 ASP A CA 1
ATOM 939 C C . ASP A 1 116 ? -12.742 16.75 2.811 1 87.38 116 ASP A C 1
ATOM 941 O O . ASP A 1 116 ? -11.68 16.578 3.422 1 87.38 116 ASP A O 1
ATOM 945 N N . PHE A 1 117 ? -13.539 15.805 2.457 1 89.06 117 PHE A N 1
ATOM 946 C CA . PHE A 1 117 ? -13.172 14.414 2.723 1 89.06 117 PHE A CA 1
ATOM 947 C C . PHE A 1 117 ? -11.844 14.07 2.061 1 89.06 117 PHE A C 1
ATOM 949 O O . PHE A 1 117 ? -10.938 13.539 2.711 1 89.06 117 PHE A O 1
ATOM 956 N N . LYS A 1 118 ? -11.719 14.414 0.834 1 85.62 118 LYS A N 1
ATOM 957 C CA . LYS A 1 118 ? -10.547 14.078 0.029 1 85.62 118 LYS A CA 1
ATOM 958 C C . LYS A 1 118 ? -9.328 14.883 0.466 1 85.62 118 LYS A C 1
ATOM 960 O O . LYS A 1 118 ? -8.25 14.328 0.665 1 85.62 118 LYS A O 1
ATOM 965 N N . ARG A 1 119 ? -9.531 16.141 0.69 1 85.81 119 ARG A N 1
ATOM 966 C CA . ARG A 1 119 ? -8.414 17.062 0.887 1 85.81 119 ARG A CA 1
ATOM 967 C C . ARG A 1 119 ? -7.93 17.031 2.332 1 85.81 119 ARG A C 1
ATOM 969 O O . ARG A 1 119 ? -6.734 17.188 2.594 1 85.81 119 ARG A O 1
ATOM 976 N N . TYR A 1 120 ? -8.914 16.891 3.205 1 91.81 120 TYR A N 1
ATOM 977 C CA . TYR A 1 120 ? -8.555 17 4.613 1 91.81 120 TYR A CA 1
ATOM 978 C C . TYR A 1 120 ? -8.797 15.68 5.344 1 91.81 120 TYR A C 1
ATOM 980 O O . TYR A 1 120 ? -7.926 15.211 6.082 1 91.81 120 TYR A O 1
ATOM 988 N N . GLY A 1 121 ? -9.953 15.133 5.113 1 93.31 121 GLY A N 1
ATOM 989 C CA . GLY A 1 121 ? -10.336 13.938 5.852 1 93.31 121 GLY A CA 1
ATOM 990 C C . GLY A 1 121 ? -9.344 12.805 5.719 1 93.31 121 GLY A C 1
ATOM 991 O O . GLY A 1 121 ? -8.844 12.289 6.719 1 93.31 121 GLY A O 1
ATOM 992 N N . LEU A 1 122 ? -9.016 12.438 4.52 1 92.44 122 LEU A N 1
ATOM 993 C CA . LEU A 1 122 ? -8.102 11.328 4.277 1 92.44 122 LEU A CA 1
ATOM 994 C C . LEU A 1 122 ? -6.688 11.68 4.723 1 92.44 122 LEU A C 1
ATOM 996 O O . LEU A 1 122 ? -5.965 10.828 5.242 1 92.44 122 LEU A O 1
ATOM 1000 N N . ARG A 1 123 ? -6.262 12.898 4.539 1 94.81 123 ARG A N 1
ATOM 1001 C CA . ARG A 1 123 ? -4.953 13.352 5.008 1 94.81 123 ARG A CA 1
ATOM 1002 C C . ARG A 1 123 ? -4.863 13.289 6.527 1 94.81 123 ARG A C 1
ATOM 1004 O O . ARG A 1 123 ? -3.844 12.867 7.078 1 94.81 123 ARG A O 1
ATOM 1011 N N . ASN A 1 124 ? -5.961 13.727 7.125 1 96.75 124 ASN A N 1
ATOM 1012 C CA . ASN A 1 124 ? -6 13.711 8.586 1 96.75 124 ASN A CA 1
ATOM 1013 C C . ASN A 1 124 ? -5.969 12.289 9.133 1 96.75 124 ASN A C 1
ATOM 1015 O O . ASN A 1 124 ? -5.402 12.039 10.195 1 96.75 124 ASN A O 1
ATOM 1019 N N . LEU A 1 125 ? -6.602 11.414 8.438 1 96.88 125 LEU A N 1
ATOM 1020 C CA . LEU A 1 125 ? -6.523 10.008 8.82 1 96.88 125 LEU A CA 1
ATOM 1021 C C . LEU A 1 125 ? -5.074 9.539 8.875 1 96.88 125 LEU A C 1
ATOM 1023 O O . LEU A 1 125 ? -4.645 8.938 9.859 1 96.88 125 LEU A O 1
ATOM 1027 N N . VAL A 1 126 ? -4.363 9.852 7.855 1 96.88 126 VAL A N 1
ATOM 1028 C CA . VAL A 1 126 ? -2.965 9.453 7.742 1 96.88 126 VAL A CA 1
ATOM 1029 C C . VAL A 1 126 ? -2.148 10.109 8.852 1 96.88 126 VAL A C 1
ATOM 1031 O O . VAL A 1 126 ? -1.362 9.445 9.531 1 96.88 126 VAL A O 1
ATOM 1034 N N . LYS A 1 127 ? -2.373 11.352 9.086 1 96.31 127 LYS A N 1
ATOM 1035 C CA . LYS A 1 127 ? -1.663 12.094 10.117 1 96.31 127 LYS A CA 1
ATOM 1036 C C . LYS A 1 127 ? -1.934 11.508 11.5 1 96.31 127 LYS A C 1
ATOM 1038 O O . LYS A 1 127 ? -1.017 11.375 12.32 1 96.31 127 LYS A O 1
ATOM 1043 N N . ASP A 1 128 ? -3.172 11.234 11.703 1 97.81 128 ASP A N 1
ATOM 1044 C CA . ASP A 1 128 ? -3.568 10.719 13.016 1 97.81 128 ASP A CA 1
ATOM 1045 C C . ASP A 1 128 ? -2.936 9.359 13.281 1 97.81 128 ASP A C 1
ATOM 1047 O O . ASP A 1 128 ? -2.5 9.078 14.398 1 97.81 128 ASP A O 1
ATOM 1051 N N . ILE A 1 129 ? -2.9 8.508 12.297 1 97.75 129 ILE A N 1
ATOM 1052 C CA . ILE A 1 129 ? -2.264 7.203 12.445 1 97.75 129 ILE A CA 1
ATOM 1053 C C . ILE A 1 129 ? -0.783 7.387 12.773 1 97.75 129 ILE A C 1
ATOM 1055 O O . ILE A 1 129 ? -0.259 6.746 13.688 1 97.75 129 ILE A O 1
ATOM 1059 N N . ALA A 1 130 ? -0.173 8.25 12.031 1 96.12 130 ALA A N 1
ATOM 1060 C CA . ALA A 1 130 ? 1.249 8.508 12.234 1 96.12 130 ALA A CA 1
ATOM 1061 C C . ALA A 1 130 ? 1.514 9.031 13.641 1 96.12 130 ALA A C 1
ATOM 1063 O O . ALA A 1 130 ? 2.486 8.633 14.289 1 96.12 130 ALA A O 1
ATOM 1064 N N . ARG A 1 131 ? 0.621 9.883 14.078 1 95.25 131 ARG A N 1
ATOM 1065 C CA . ARG A 1 131 ? 0.756 10.461 15.406 1 95.25 131 ARG A CA 1
ATOM 1066 C C . ARG A 1 131 ? 0.701 9.391 16.484 1 95.25 131 ARG A C 1
ATOM 1068 O O . ARG A 1 131 ? 1.52 9.383 17.406 1 95.25 131 ARG A O 1
ATOM 1075 N N . ILE A 1 132 ? -0.233 8.484 16.422 1 97.31 132 ILE A N 1
ATOM 1076 C CA . ILE A 1 132 ? -0.363 7.418 17.406 1 97.31 132 ILE A CA 1
ATOM 1077 C C . ILE A 1 132 ? 0.856 6.5 17.344 1 97.31 132 ILE A C 1
ATOM 1079 O O . ILE A 1 132 ? 1.351 6.039 18.375 1 97.31 132 ILE A O 1
ATOM 1083 N N . ASN A 1 133 ? 1.318 6.234 16.094 1 95.69 133 ASN A N 1
ATOM 1084 C CA . ASN A 1 133 ? 2.486 5.375 15.938 1 95.69 133 ASN A CA 1
ATOM 1085 C C . ASN A 1 133 ? 3.725 5.988 16.594 1 95.69 133 ASN A C 1
ATOM 1087 O O . ASN A 1 133 ? 4.598 5.266 17.078 1 95.69 133 ASN A O 1
ATOM 1091 N N . GLN A 1 134 ? 3.822 7.297 16.531 1 89.94 134 GLN A N 1
ATOM 1092 C CA . GLN A 1 134 ? 4.945 7.977 17.172 1 89.94 134 GLN A CA 1
ATOM 1093 C C . GLN A 1 134 ? 4.93 7.762 18.672 1 89.94 134 GLN A C 1
ATOM 1095 O O . GLN A 1 134 ? 5.98 7.613 19.297 1 89.94 134 GLN A O 1
ATOM 1100 N N . LYS A 1 135 ? 3.762 7.676 19.188 1 91.75 135 LYS A N 1
ATOM 1101 C CA . LYS A 1 135 ? 3.596 7.465 20.625 1 91.75 135 LYS A CA 1
ATOM 1102 C C . LYS A 1 135 ? 3.895 6.02 21 1 91.75 135 LYS A C 1
ATOM 1104 O O . LYS A 1 135 ? 4.391 5.754 22.109 1 91.75 135 LYS A O 1
ATOM 1109 N N . HIS A 1 136 ? 3.559 5.105 20.156 1 93.88 136 HIS A N 1
ATOM 1110 C CA . HIS A 1 136 ? 3.676 3.678 20.438 1 93.88 136 HIS A CA 1
ATOM 1111 C C . HIS A 1 136 ? 4.574 2.984 19.422 1 93.88 136 HIS A C 1
ATOM 1113 O O . HIS A 1 136 ? 4.203 1.947 18.859 1 93.88 136 HIS A O 1
ATOM 1119 N N . TYR A 1 137 ? 5.695 3.463 19.281 1 87.25 137 TYR A N 1
ATOM 1120 C CA . TYR A 1 137 ? 6.602 3.035 18.219 1 87.25 137 TYR A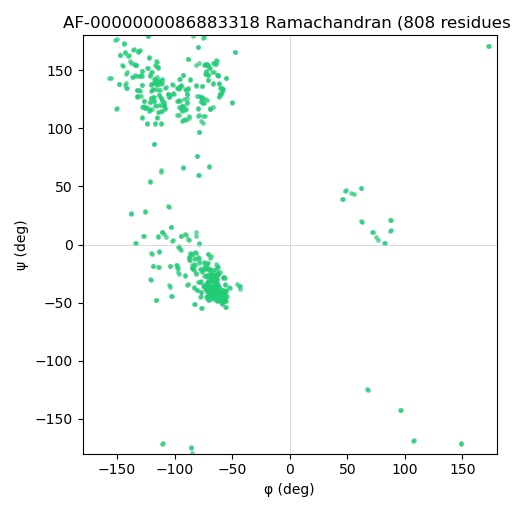 CA 1
ATOM 1121 C C . TYR A 1 137 ? 6.871 1.537 18.312 1 87.25 137 TYR A C 1
ATOM 1123 O O . TYR A 1 137 ? 7.16 1.013 19.391 1 87.25 137 TYR A O 1
ATOM 1131 N N . ALA A 1 138 ? 6.777 0.875 17.141 1 84.12 138 ALA A N 1
ATOM 1132 C CA . ALA A 1 138 ? 7.109 -0.531 16.922 1 84.12 138 ALA A CA 1
ATOM 1133 C C . ALA A 1 138 ? 6.215 -1.441 17.766 1 84.12 138 ALA A C 1
ATOM 1135 O O . ALA A 1 138 ? 6.547 -2.604 18 1 84.12 138 ALA A O 1
ATOM 1136 N N . ASN A 1 139 ? 5.082 -0.939 18.203 1 93.5 139 ASN A N 1
ATOM 1137 C CA . ASN A 1 139 ? 4.211 -1.733 19.062 1 93.5 139 ASN A CA 1
ATOM 1138 C C . ASN A 1 139 ? 2.746 -1.58 18.672 1 93.5 139 ASN A C 1
ATOM 1140 O O . ASN A 1 139 ? 1.854 -1.722 19.5 1 93.5 139 ASN A O 1
ATOM 1144 N N . MET A 1 140 ? 2.553 -1.278 17.438 1 96.62 140 MET A N 1
ATOM 1145 C CA . MET A 1 140 ? 1.182 -0.962 17.047 1 96.62 140 MET A CA 1
ATOM 1146 C C . MET A 1 140 ? 0.776 -1.747 15.805 1 96.62 140 MET A C 1
ATOM 1148 O O . MET A 1 140 ? 1.61 -2.023 14.945 1 96.62 140 MET A O 1
ATOM 1152 N N . ILE A 1 141 ? -0.521 -2.152 15.75 1 97.56 141 ILE A N 1
ATOM 1153 C CA . ILE A 1 141 ? -1.13 -2.725 14.555 1 97.56 141 ILE A CA 1
ATOM 1154 C C . ILE A 1 141 ? -2.344 -1.893 14.148 1 97.56 141 ILE A C 1
ATOM 1156 O O . ILE A 1 141 ? -2.863 -1.108 14.945 1 97.56 141 ILE A O 1
ATOM 1160 N N . ILE A 1 142 ? -2.756 -2.021 12.922 1 97.94 142 ILE A N 1
ATOM 1161 C CA . ILE A 1 142 ? -3.93 -1.31 12.43 1 97.94 142 ILE A CA 1
ATOM 1162 C C . ILE A 1 142 ? -5.012 -2.311 12.031 1 97.94 142 ILE A C 1
ATOM 1164 O O . ILE A 1 142 ? -4.762 -3.209 11.219 1 97.94 142 ILE A O 1
ATOM 1168 N N . ASN A 1 143 ? -6.125 -2.244 12.641 1 97.56 143 ASN A N 1
ATOM 1169 C CA . ASN A 1 143 ? -7.32 -2.936 12.164 1 97.56 143 ASN A CA 1
ATOM 1170 C C . ASN A 1 143 ? -8.172 -2.037 11.273 1 97.56 143 ASN A C 1
ATOM 1172 O O . ASN A 1 143 ? -8.883 -1.161 11.766 1 97.56 143 ASN A O 1
ATOM 1176 N N . ALA A 1 144 ? -8.141 -2.32 9.977 1 95.88 144 ALA A N 1
ATOM 1177 C CA . ALA A 1 144 ? -8.805 -1.449 9.008 1 95.88 144 ALA A CA 1
ATOM 1178 C C . ALA A 1 144 ? -10.094 -2.082 8.492 1 95.88 144 ALA A C 1
ATOM 1180 O O . ALA A 1 144 ? -10.477 -1.882 7.336 1 95.88 144 ALA A O 1
ATOM 1181 N N . THR A 1 145 ? -10.758 -2.824 9.328 1 93.88 145 THR A N 1
ATOM 1182 C CA . THR A 1 145 ? -11.953 -3.559 8.938 1 93.88 145 THR A CA 1
ATOM 1183 C C . THR A 1 145 ? -13.117 -2.604 8.688 1 93.88 145 THR A C 1
ATOM 1185 O O . THR A 1 145 ? -13.82 -2.721 7.68 1 93.88 145 THR A O 1
ATOM 1188 N N . GLY A 1 146 ? -13.328 -1.668 9.625 1 90.69 146 GLY A N 1
ATOM 1189 C CA . GLY A 1 146 ? -14.461 -0.759 9.508 1 90.69 146 GLY A CA 1
ATOM 1190 C C . GLY A 1 146 ? -14.141 0.49 8.711 1 90.69 146 GLY A C 1
ATOM 1191 O O . GLY A 1 146 ? -12.977 0.793 8.461 1 90.69 146 GLY A O 1
ATOM 1192 N N . GLY A 1 147 ? -15.258 1.09 8.234 1 87.25 147 GLY A N 1
ATOM 1193 C CA . GLY A 1 147 ? -15.094 2.402 7.633 1 87.25 147 GLY A CA 1
ATOM 1194 C C . GLY A 1 147 ? -15.242 2.385 6.121 1 87.25 147 GLY A C 1
ATOM 1195 O O . GLY A 1 147 ? -15.695 1.395 5.547 1 87.25 147 GLY A O 1
ATOM 1196 N N . TYR A 1 148 ? -14.852 3.527 5.566 1 82.12 148 TYR A N 1
ATOM 1197 C CA . TYR A 1 148 ? -14.922 3.697 4.121 1 82.12 148 TYR A CA 1
ATOM 1198 C C . TYR A 1 148 ? -13.891 2.83 3.418 1 82.12 148 TYR A C 1
ATOM 1200 O O . TYR A 1 148 ? -12.812 2.57 3.967 1 82.12 148 TYR A O 1
ATOM 1208 N N . LYS A 1 149 ? -14.164 2.418 2.189 1 82.62 149 LYS A N 1
ATOM 1209 C CA . LYS A 1 149 ? -13.242 1.63 1.379 1 82.62 149 LYS A CA 1
ATOM 1210 C C . LYS A 1 149 ? -11.898 2.338 1.23 1 82.62 149 LYS A C 1
ATOM 1212 O O . LYS A 1 149 ? -10.844 1.693 1.235 1 82.62 149 LYS A O 1
ATOM 1217 N N . ALA A 1 150 ? -11.977 3.615 1.174 1 83.62 150 ALA A N 1
ATOM 1218 C CA . ALA A 1 150 ? -10.742 4.379 1.02 1 83.62 150 ALA A CA 1
ATOM 1219 C C . ALA A 1 150 ? -9.859 4.254 2.262 1 83.62 150 ALA A C 1
ATOM 1221 O O . ALA A 1 150 ? -8.633 4.312 2.168 1 83.62 150 ALA A O 1
ATOM 1222 N N . GLN A 1 151 ? -10.453 4.012 3.396 1 88.62 151 GLN A N 1
ATOM 1223 C CA . GLN A 1 151 ? -9.711 3.99 4.652 1 88.62 151 GLN A CA 1
ATOM 1224 C C . GLN A 1 151 ? -8.742 2.809 4.699 1 88.62 151 GLN A C 1
ATOM 1226 O O . GLN A 1 151 ? -7.633 2.932 5.215 1 88.62 151 GLN A O 1
ATOM 1231 N N . ILE A 1 152 ? -9.172 1.694 4.184 1 91.12 152 ILE A N 1
ATOM 1232 C CA . ILE A 1 152 ? -8.281 0.543 4.234 1 91.12 152 ILE A CA 1
ATOM 1233 C C . ILE A 1 152 ? -7.094 0.772 3.303 1 91.12 152 ILE A C 1
ATOM 1235 O O . ILE A 1 152 ? -5.977 0.34 3.596 1 91.12 152 ILE A O 1
ATOM 1239 N N . ALA A 1 153 ? -7.344 1.417 2.172 1 91.62 153 ALA A N 1
ATOM 1240 C CA . ALA A 1 153 ? -6.262 1.714 1.236 1 91.62 153 ALA A CA 1
ATOM 1241 C C . ALA A 1 153 ? -5.211 2.615 1.882 1 91.62 153 ALA A C 1
ATOM 1243 O O . ALA A 1 153 ? -4.012 2.334 1.807 1 91.62 153 ALA A O 1
ATOM 1244 N N . PHE A 1 154 ? -5.625 3.635 2.568 1 93.12 154 PHE A N 1
ATOM 1245 C CA . PHE A 1 154 ? -4.691 4.59 3.15 1 93.12 154 PHE A CA 1
ATOM 1246 C C . PHE A 1 154 ? -4.055 4.023 4.414 1 93.12 154 PHE A C 1
ATOM 1248 O O . PHE A 1 154 ? -2.895 4.312 4.715 1 93.12 154 PHE A O 1
ATOM 1255 N N . ALA A 1 155 ? -4.852 3.182 5.117 1 94.81 155 ALA A N 1
ATOM 1256 C CA . ALA A 1 155 ? -4.25 2.453 6.23 1 94.81 155 ALA A CA 1
ATOM 1257 C C . ALA A 1 155 ? -3.109 1.562 5.75 1 94.81 155 ALA A C 1
ATOM 1259 O O . ALA A 1 155 ? -2.053 1.501 6.383 1 94.81 155 ALA A O 1
ATOM 1260 N N . LEU A 1 156 ? -3.344 0.946 4.637 1 93.94 156 LEU A N 1
ATOM 1261 C CA . LEU A 1 156 ? -2.312 0.078 4.074 1 93.94 156 LEU A CA 1
ATOM 1262 C C . LEU A 1 156 ? -1.111 0.892 3.609 1 93.94 156 LEU A C 1
ATOM 1264 O O . LEU A 1 156 ? 0.036 0.504 3.844 1 93.94 156 LEU A O 1
ATOM 1268 N N . ALA A 1 157 ? -1.364 2.006 2.951 1 92.62 157 ALA A N 1
ATOM 1269 C CA . ALA A 1 157 ? -0.281 2.852 2.459 1 92.62 157 ALA A CA 1
ATOM 1270 C C . ALA A 1 157 ? 0.617 3.312 3.602 1 92.62 157 ALA A C 1
ATOM 1272 O O . ALA A 1 157 ? 1.84 3.164 3.539 1 92.62 157 ALA A O 1
ATOM 1273 N N . ILE A 1 158 ? -0.005 3.857 4.637 1 94.38 158 ILE A N 1
ATOM 1274 C CA . ILE A 1 158 ? 0.781 4.371 5.75 1 94.38 158 ILE A CA 1
ATOM 1275 C C . ILE A 1 158 ? 1.406 3.209 6.52 1 94.38 158 ILE A C 1
ATOM 1277 O O . ILE A 1 158 ? 2.518 3.33 7.043 1 94.38 158 ILE A O 1
ATOM 1281 N N . GLY A 1 159 ? 0.674 2.07 6.578 1 93.44 159 GLY A N 1
ATOM 1282 C CA . GLY A 1 159 ? 1.25 0.878 7.176 1 93.44 159 GLY A CA 1
ATOM 1283 C C . GLY A 1 159 ? 2.521 0.418 6.488 1 93.44 159 GLY A C 1
ATOM 1284 O O . GLY A 1 159 ? 3.494 0.051 7.152 1 93.44 159 GLY A O 1
ATOM 1285 N N . GLN A 1 160 ? 2.502 0.487 5.191 1 89.62 160 GLN A N 1
ATOM 1286 C CA . GLN A 1 160 ? 3.691 0.143 4.418 1 89.62 160 GLN A CA 1
ATOM 1287 C C . GLN A 1 160 ? 4.824 1.129 4.688 1 89.62 160 GLN A C 1
ATOM 1289 O O . GLN A 1 160 ? 5.973 0.726 4.879 1 89.62 160 GLN A O 1
ATOM 1294 N N . GLY A 1 161 ? 4.508 2.348 4.715 1 88.62 161 GLY A N 1
ATOM 1295 C CA . GLY A 1 161 ? 5.508 3.391 4.879 1 88.62 161 GLY A CA 1
ATOM 1296 C C . GLY A 1 161 ? 6.156 3.387 6.25 1 88.62 161 GLY A C 1
ATOM 1297 O O . GLY A 1 161 ? 7.336 3.713 6.387 1 88.62 161 GLY A O 1
ATOM 1298 N N . MET A 1 162 ? 5.383 2.941 7.23 1 91.38 162 MET A N 1
ATOM 1299 C CA . MET A 1 162 ? 5.871 3.033 8.602 1 91.38 162 MET A CA 1
ATOM 1300 C C . MET A 1 162 ? 6.094 1.646 9.195 1 91.38 162 MET A C 1
ATOM 1302 O O . MET A 1 162 ? 6.324 1.512 10.398 1 91.38 162 MET A O 1
ATOM 1306 N N . ASN A 1 163 ? 5.953 0.673 8.359 1 88.81 163 ASN A N 1
ATOM 1307 C CA . ASN A 1 163 ? 6.184 -0.713 8.758 1 88.81 163 ASN A CA 1
ATOM 1308 C C . ASN A 1 163 ? 5.219 -1.151 9.852 1 88.81 163 ASN A C 1
ATOM 1310 O O . ASN A 1 163 ? 5.641 -1.682 10.883 1 88.81 163 ASN A O 1
ATOM 1314 N N . ILE A 1 164 ? 3.969 -0.892 9.656 1 94.38 164 ILE A N 1
ATOM 1315 C CA . ILE A 1 164 ? 2.914 -1.273 10.594 1 94.38 164 ILE A CA 1
ATOM 1316 C C . ILE A 1 164 ? 2.039 -2.357 9.969 1 94.38 164 ILE A C 1
ATOM 1318 O O . ILE A 1 164 ? 1.492 -2.168 8.875 1 94.38 164 ILE A O 1
ATOM 1322 N N . PRO A 1 165 ? 1.826 -3.49 10.609 1 95 165 PRO A N 1
ATOM 1323 C CA . PRO A 1 165 ? 0.912 -4.492 10.062 1 95 165 PRO A CA 1
ATOM 1324 C C . PRO A 1 165 ? -0.54 -4.02 10.039 1 95 165 PRO A C 1
ATOM 1326 O O . PRO A 1 165 ? -0.993 -3.361 10.977 1 95 165 PRO A O 1
ATOM 1329 N N . VAL A 1 166 ? -1.183 -4.332 8.953 1 96 166 VAL A N 1
ATOM 1330 C CA . VAL A 1 166 ? -2.586 -3.967 8.789 1 96 166 VAL A CA 1
ATOM 1331 C C . VAL A 1 166 ? -3.443 -5.227 8.727 1 96 166 VAL A C 1
ATOM 1333 O O . VAL A 1 166 ? -3.035 -6.234 8.141 1 96 166 VAL A O 1
ATOM 1336 N N . TYR A 1 167 ? -4.59 -5.207 9.398 1 94.94 167 TYR A N 1
ATOM 1337 C CA . TYR A 1 167 ? -5.52 -6.332 9.422 1 94.94 167 TYR A CA 1
ATOM 1338 C C . TYR A 1 167 ? -6.883 -5.926 8.875 1 94.94 167 TYR A C 1
ATOM 1340 O O . TYR A 1 167 ? -7.293 -4.77 9.008 1 94.94 167 TYR A O 1
ATOM 1348 N N . TYR A 1 168 ? -7.535 -6.887 8.266 1 92.31 168 TYR A N 1
ATOM 1349 C CA . TYR A 1 168 ? -8.859 -6.684 7.684 1 92.31 168 TYR A CA 1
ATOM 1350 C C . TYR A 1 168 ? -9.688 -7.961 7.762 1 92.31 168 TYR A C 1
ATOM 1352 O O . TYR A 1 168 ? -9.172 -9.062 7.547 1 92.31 168 TYR A O 1
ATOM 1360 N N . MET A 1 169 ? -10.898 -7.734 8.094 1 91.06 169 MET A N 1
ATOM 1361 C CA . MET A 1 169 ? -11.805 -8.875 8.109 1 91.06 169 MET A CA 1
ATOM 1362 C C . MET A 1 169 ? -12.969 -8.664 7.145 1 91.06 169 MET A C 1
ATOM 1364 O O . MET A 1 169 ? -13.695 -7.672 7.254 1 91.06 169 MET A O 1
ATOM 1368 N N . PHE A 1 170 ? -13.125 -9.633 6.285 1 79.44 170 PHE A N 1
ATOM 1369 C CA . PHE A 1 170 ? -14.266 -9.617 5.379 1 79.44 170 PHE A CA 1
ATOM 1370 C C . PHE A 1 170 ? -15.516 -10.148 6.074 1 79.44 170 PHE A C 1
ATOM 1372 O O . PHE A 1 170 ? -15.438 -11.125 6.828 1 79.44 170 PHE A O 1
ATOM 1379 N N . GLU A 1 171 ? -16.578 -9.492 5.875 1 68.19 171 GLU A N 1
ATOM 1380 C CA . GLU A 1 171 ? -17.828 -9.719 6.594 1 68.19 171 GLU A CA 1
ATOM 1381 C C . GLU A 1 171 ? -18.234 -11.195 6.543 1 68.19 171 GLU A C 1
ATOM 1383 O O . GLU A 1 171 ? -18.688 -11.75 7.539 1 68.19 171 GLU A O 1
ATOM 1388 N N . ARG A 1 172 ? -18.016 -11.773 5.508 1 70.44 172 ARG A N 1
ATOM 1389 C CA . ARG A 1 172 ? -18.516 -13.141 5.395 1 70.44 172 ARG A CA 1
ATOM 1390 C C . ARG A 1 172 ? -17.453 -14.156 5.785 1 70.44 172 ARG A C 1
ATOM 1392 O O . ARG A 1 172 ? -17.688 -15.359 5.754 1 70.44 172 ARG A O 1
ATOM 1399 N N . PHE A 1 173 ? -16.375 -13.602 6.285 1 75.75 173 PHE A N 1
ATOM 1400 C CA . PHE A 1 173 ? -15.289 -14.508 6.633 1 75.75 173 PHE A CA 1
ATOM 1401 C C . PHE A 1 173 ? -15.102 -14.57 8.148 1 75.75 173 PHE A C 1
ATOM 1403 O O . PHE A 1 173 ? -15.258 -13.562 8.836 1 75.75 173 PHE A O 1
ATOM 1410 N N . PRO A 1 174 ? -14.812 -15.719 8.586 1 75.06 174 PRO A N 1
ATOM 1411 C CA . PRO A 1 174 ? -14.688 -15.875 10.039 1 75.06 174 PRO A CA 1
ATOM 1412 C C . PRO A 1 174 ? -13.32 -15.43 10.562 1 75.06 174 PRO A C 1
ATOM 1414 O O . PRO A 1 174 ? -13.109 -15.383 11.773 1 75.06 174 PRO A O 1
ATOM 1417 N N . THR A 1 175 ? -12.438 -15.133 9.664 1 82.69 175 THR A N 1
ATOM 1418 C CA . THR A 1 175 ? -11.086 -14.859 10.148 1 82.69 175 THR A CA 1
ATOM 1419 C C . THR A 1 175 ? -10.523 -13.602 9.5 1 82.69 175 THR A C 1
ATOM 1421 O O . THR A 1 175 ? -10.805 -13.32 8.336 1 82.69 175 THR A O 1
ATOM 1424 N N . VAL A 1 176 ? -9.734 -12.891 10.32 1 89.38 176 VAL A N 1
ATOM 1425 C CA . VAL A 1 176 ? -9.062 -11.68 9.859 1 89.38 176 VAL A CA 1
ATOM 1426 C C . VAL A 1 176 ? -7.918 -12.047 8.914 1 89.38 176 VAL A C 1
ATOM 1428 O O . VAL A 1 176 ? -7.316 -13.117 9.047 1 89.38 176 VAL A O 1
ATOM 1431 N N . ILE A 1 177 ? -7.707 -11.188 7.965 1 86.06 177 ILE A N 1
ATOM 1432 C CA . ILE A 1 177 ? -6.582 -11.297 7.043 1 86.06 177 ILE A CA 1
ATOM 1433 C C . ILE A 1 177 ? -5.477 -10.328 7.461 1 86.06 177 ILE A C 1
ATOM 1435 O O . ILE A 1 177 ? -5.738 -9.164 7.754 1 86.06 177 ILE A O 1
ATOM 1439 N N . GLN A 1 178 ? -4.297 -10.914 7.531 1 89.44 178 GLN A N 1
ATOM 1440 C CA . GLN A 1 178 ? -3.137 -10.086 7.836 1 89.44 178 GLN A CA 1
ATOM 1441 C C . GLN A 1 178 ? -2.506 -9.531 6.562 1 89.44 178 GLN A C 1
ATOM 1443 O O . GLN A 1 178 ? -2.301 -10.266 5.594 1 89.44 178 GLN A O 1
ATOM 1448 N N . MET A 1 179 ? -2.264 -8.242 6.504 1 91.25 179 MET A N 1
ATOM 1449 C CA . MET A 1 179 ? -1.533 -7.562 5.438 1 91.25 179 MET A CA 1
ATOM 1450 C C . MET A 1 179 ? -0.266 -6.906 5.977 1 91.25 179 MET A C 1
ATOM 1452 O O . MET A 1 179 ? -0.264 -5.719 6.297 1 91.25 179 MET A O 1
ATOM 1456 N N . PRO A 1 180 ? 0.784 -7.723 6.008 1 91.69 180 PRO A N 1
ATOM 1457 C CA . PRO A 1 180 ? 2.047 -7.191 6.531 1 91.69 180 PRO A CA 1
ATOM 1458 C C . PRO A 1 180 ? 2.713 -6.207 5.57 1 91.69 180 PRO A C 1
ATOM 1460 O O . PRO A 1 180 ? 2.412 -6.207 4.375 1 91.69 180 PRO A O 1
ATOM 1463 N N . PRO A 1 181 ? 3.531 -5.312 6.117 1 89.31 181 PRO A N 1
ATOM 1464 C CA . PRO A 1 181 ? 4.266 -4.422 5.211 1 89.31 181 PRO A CA 1
ATOM 1465 C C . PRO A 1 181 ? 5.203 -5.18 4.273 1 89.31 181 PRO A C 1
ATOM 1467 O O . PRO A 1 181 ? 5.82 -6.168 4.676 1 89.31 181 PRO A O 1
ATOM 1470 N N . LEU A 1 182 ? 5.203 -4.719 3.014 1 87.69 182 LEU A N 1
ATOM 1471 C CA . LEU A 1 182 ? 6.195 -5.242 2.082 1 87.69 182 LEU A CA 1
ATOM 1472 C C . LEU A 1 182 ? 7.59 -4.734 2.434 1 87.69 182 LEU A C 1
ATOM 1474 O O . LEU A 1 182 ? 7.742 -3.621 2.941 1 87.69 182 LEU A O 1
ATOM 1478 N N . PRO A 1 183 ? 8.586 -5.594 2.289 1 84.12 183 PRO A N 1
ATOM 1479 C CA . PRO A 1 183 ? 9.953 -5.148 2.553 1 84.12 183 PRO A CA 1
ATOM 1480 C C . PRO A 1 183 ? 10.469 -4.168 1.502 1 84.12 183 PRO A C 1
ATOM 1482 O O . PRO A 1 183 ? 11.367 -4.508 0.723 1 84.12 183 PRO A O 1
ATOM 1485 N N . LEU A 1 184 ? 9.883 -3 1.476 1 76.81 184 LEU A N 1
ATOM 1486 C CA . LEU A 1 184 ? 10.266 -1.921 0.573 1 76.81 184 LEU A CA 1
ATOM 1487 C C . LEU A 1 184 ? 11.102 -0.875 1.304 1 76.81 184 LEU A C 1
ATOM 1489 O O . LEU A 1 184 ? 10.961 -0.695 2.516 1 76.81 184 LEU A O 1
ATOM 1493 N N . SER A 1 185 ? 12.133 -0.414 0.654 1 70.69 185 SER A N 1
ATOM 1494 C CA . SER A 1 185 ? 12.984 0.589 1.284 1 70.69 185 SER A CA 1
ATOM 1495 C C . SER A 1 185 ? 12.57 2 0.879 1 70.69 185 SER A C 1
ATOM 1497 O O . SER A 1 185 ? 12.203 2.238 -0.273 1 70.69 185 SER A O 1
ATOM 1499 N N . PHE A 1 186 ? 12.562 2.826 1.838 1 73.19 186 PHE A N 1
ATOM 1500 C CA . PHE A 1 186 ? 12.242 4.234 1.625 1 73.19 186 PHE A CA 1
ATOM 1501 C C . PHE A 1 186 ? 13.43 4.965 1.009 1 73.19 186 PHE A C 1
ATOM 1503 O O . PHE A 1 186 ? 14.562 4.828 1.476 1 73.19 186 PHE A O 1
ATOM 1510 N N . ASP A 1 187 ? 13.211 5.648 -0.106 1 75.31 187 ASP A N 1
ATOM 1511 C CA . ASP A 1 187 ? 14.258 6.504 -0.666 1 75.31 187 ASP A CA 1
ATOM 1512 C C . ASP A 1 187 ? 14.336 7.832 0.082 1 75.31 187 ASP A C 1
ATOM 1514 O O . ASP A 1 187 ? 13.672 8.805 -0.293 1 75.31 187 ASP A O 1
ATOM 1518 N N . SER A 1 188 ? 15.18 7.918 0.97 1 80.25 188 SER A N 1
ATOM 1519 C CA . SER A 1 188 ? 15.305 9.086 1.839 1 80.25 188 SER A CA 1
ATOM 1520 C C . SER A 1 188 ? 15.836 10.289 1.07 1 80.25 188 SER A C 1
ATOM 1522 O O . SER A 1 188 ? 15.5 11.438 1.397 1 80.25 188 SER A O 1
ATOM 1524 N N . THR A 1 189 ? 16.562 10.062 0.038 1 86.25 189 THR A N 1
ATOM 1525 C CA . THR A 1 189 ? 17.172 11.156 -0.709 1 86.25 189 THR A CA 1
ATOM 1526 C C . THR A 1 189 ? 16.109 11.93 -1.498 1 86.25 189 THR A C 1
ATOM 1528 O O . THR A 1 189 ? 16.219 13.148 -1.654 1 86.25 189 THR A O 1
ATOM 1531 N N . LEU A 1 190 ? 15.18 11.18 -1.878 1 88.5 190 LEU A N 1
ATOM 1532 C CA . LEU A 1 190 ? 14.117 11.82 -2.641 1 88.5 190 LEU A CA 1
ATOM 1533 C C . LEU A 1 190 ? 13.367 12.836 -1.778 1 88.5 190 LEU A C 1
ATOM 1535 O O . LEU A 1 190 ? 13.117 13.961 -2.213 1 88.5 190 LEU A O 1
ATOM 1539 N N . TYR A 1 191 ? 13.023 12.492 -0.596 1 91.31 191 TYR A N 1
ATOM 1540 C CA . TYR A 1 191 ? 12.344 13.422 0.296 1 91.31 191 TYR A CA 1
ATOM 1541 C C . TYR A 1 191 ? 13.266 14.57 0.699 1 91.31 191 TYR A C 1
ATOM 1543 O O . TYR A 1 191 ? 12.859 15.734 0.69 1 91.31 191 TYR A O 1
ATOM 1551 N N . ALA A 1 192 ? 14.477 14.195 0.995 1 92.81 192 ALA A N 1
ATOM 1552 C CA . ALA A 1 192 ? 15.422 15.188 1.515 1 92.81 192 ALA A CA 1
ATOM 1553 C C . ALA A 1 192 ? 15.703 16.266 0.481 1 92.81 192 ALA A C 1
ATOM 1555 O O . ALA A 1 192 ? 15.812 17.453 0.825 1 92.81 192 ALA A O 1
ATOM 1556 N N . ASN A 1 193 ? 15.75 15.891 -0.749 1 92.56 193 ASN A N 1
ATOM 1557 C CA . ASN A 1 193 ? 16.125 16.828 -1.81 1 92.56 193 ASN A CA 1
ATOM 1558 C C . ASN A 1 193 ? 14.969 17.766 -2.168 1 92.56 193 ASN A C 1
ATOM 1560 O O . ASN A 1 193 ? 15.188 18.844 -2.701 1 92.56 193 ASN A O 1
ATOM 1564 N N . TYR A 1 194 ? 13.789 17.328 -1.835 1 92.94 194 TYR A N 1
ATOM 1565 C CA . TYR A 1 194 ? 12.633 18.125 -2.24 1 92.94 194 TYR A CA 1
ATOM 1566 C C . TYR A 1 194 ? 11.75 18.453 -1.042 1 92.94 194 TYR A C 1
ATOM 1568 O O . TYR A 1 194 ? 10.539 18.625 -1.181 1 92.94 194 TYR A O 1
ATOM 1576 N N . SER A 1 195 ? 12.305 18.547 0.098 1 92.94 195 SER A N 1
ATOM 1577 C CA . SER A 1 195 ? 11.547 18.656 1.341 1 92.94 195 SER A CA 1
ATOM 1578 C C . SER A 1 195 ? 10.812 20 1.422 1 92.94 195 SER A C 1
ATOM 1580 O O . SER A 1 195 ? 9.773 20.094 2.078 1 92.94 195 SER A O 1
ATOM 1582 N N . LYS A 1 196 ? 11.297 21 0.747 1 92.19 196 LYS A N 1
ATOM 1583 C CA . LYS A 1 196 ? 10.742 22.344 0.864 1 92.19 196 LYS A CA 1
ATOM 1584 C C . LYS A 1 196 ? 9.266 22.359 0.487 1 92.19 196 LYS A C 1
ATOM 1586 O O . LYS A 1 196 ? 8.438 22.891 1.234 1 92.19 196 LYS A O 1
ATOM 1591 N N . ILE A 1 197 ? 8.93 21.812 -0.62 1 95.19 197 ILE A N 1
ATOM 1592 C CA . ILE A 1 197 ? 7.555 21.875 -1.092 1 95.19 197 ILE A CA 1
ATOM 1593 C C . ILE A 1 197 ? 6.668 21 -0.201 1 95.19 197 ILE A C 1
ATOM 1595 O O . ILE A 1 197 ? 5.508 21.344 0.046 1 95.19 197 ILE A O 1
ATOM 1599 N N . PHE A 1 198 ? 7.16 19.891 0.283 1 94.81 198 PHE A N 1
ATOM 1600 C CA . PHE A 1 198 ? 6.391 19.016 1.172 1 94.81 198 PHE A CA 1
ATOM 1601 C C . PHE A 1 198 ? 6.078 19.734 2.482 1 94.81 198 PHE A C 1
ATOM 1603 O O . PHE A 1 198 ? 4.934 19.719 2.943 1 94.81 198 PHE A O 1
ATOM 1610 N N . GLN A 1 199 ? 7.078 20.391 3.021 1 93.44 199 GLN A N 1
ATOM 1611 C CA . GLN A 1 199 ? 6.879 21.125 4.27 1 93.44 199 GLN A CA 1
ATOM 1612 C C . GLN A 1 199 ? 5.902 22.281 4.082 1 93.44 199 GLN A C 1
ATOM 1614 O O . GLN A 1 199 ? 5.027 22.5 4.922 1 93.44 199 GLN A O 1
ATOM 1619 N N . LEU A 1 200 ? 6.121 22.938 2.998 1 93.94 200 LEU A N 1
ATOM 1620 C CA . LEU A 1 200 ? 5.273 24.078 2.676 1 93.94 200 LEU A CA 1
ATOM 1621 C C . LEU A 1 200 ? 3.807 23.672 2.625 1 93.94 200 LEU A C 1
ATOM 1623 O O . LEU A 1 200 ? 2.963 24.297 3.279 1 93.94 200 LEU A O 1
ATOM 1627 N N . LEU A 1 201 ? 3.521 22.578 1.943 1 95.06 201 LEU A N 1
ATOM 1628 C CA . LEU A 1 201 ? 2.137 22.203 1.692 1 95.06 201 LEU A CA 1
ATOM 1629 C C . LEU A 1 201 ? 1.586 21.359 2.84 1 95.06 201 LEU A C 1
ATOM 1631 O O . LEU A 1 201 ? 0.373 21.172 2.949 1 95.06 201 LEU A O 1
ATOM 1635 N N . GLU A 1 202 ? 2.406 20.938 3.691 1 92.25 202 GLU A N 1
ATOM 1636 C CA . GLU A 1 202 ? 1.942 20.375 4.953 1 92.25 202 GLU A CA 1
ATOM 1637 C C . GLU A 1 202 ? 1.406 21.453 5.883 1 92.25 202 GLU A C 1
ATOM 1639 O O . GLU A 1 202 ? 0.39 21.266 6.555 1 92.25 202 GLU A O 1
ATOM 1644 N N . ASP A 1 203 ? 2.104 22.516 5.844 1 90.12 203 ASP A N 1
ATOM 1645 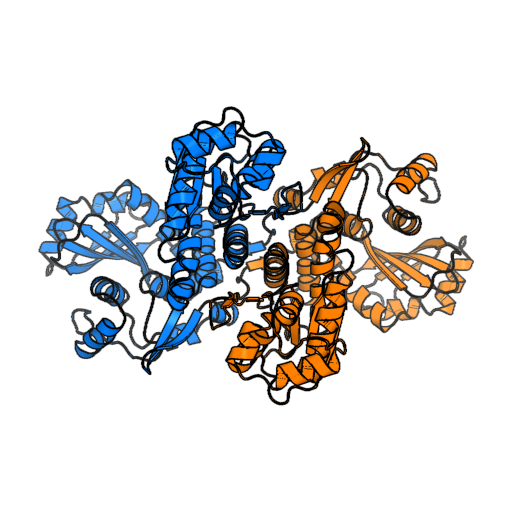C CA . ASP A 1 203 ? 1.753 23.625 6.727 1 90.12 203 ASP A CA 1
ATOM 1646 C C . ASP A 1 203 ? 0.587 24.438 6.156 1 90.12 203 ASP A C 1
ATOM 1648 O O . ASP A 1 203 ? -0.26 24.922 6.906 1 90.12 203 ASP A O 1
ATOM 1652 N N . ILE A 1 204 ? 0.658 24.594 4.848 1 92.44 204 ILE A N 1
ATOM 1653 C CA . ILE A 1 204 ? -0.368 25.359 4.16 1 92.44 204 ILE A CA 1
ATOM 1654 C C . ILE A 1 204 ? -1.119 24.469 3.176 1 92.44 204 ILE A C 1
ATOM 1656 O O . ILE A 1 204 ? -0.673 24.281 2.043 1 92.44 204 ILE A O 1
ATOM 1660 N N . PRO A 1 205 ? -2.305 24.062 3.488 1 88.81 205 PRO A N 1
ATOM 1661 C CA . PRO A 1 205 ? -2.998 23 2.75 1 88.81 205 PRO A CA 1
ATOM 1662 C C . PRO A 1 205 ? -3.312 23.391 1.31 1 88.81 205 PRO A C 1
ATOM 1664 O O . PRO A 1 205 ? -3.391 22.531 0.433 1 88.81 205 PRO A O 1
ATOM 1667 N N . LEU A 1 206 ? -3.518 24.703 1.096 1 92.56 206 LEU A N 1
ATOM 1668 C CA . LEU A 1 206 ? -3.863 25.188 -0.238 1 92.56 206 LEU A CA 1
ATOM 1669 C C . LEU A 1 206 ? -3.018 26.391 -0.612 1 92.56 206 LEU A C 1
ATOM 1671 O O . LEU A 1 206 ? -2.91 27.344 0.165 1 92.56 206 LEU A O 1
ATOM 1675 N N . LEU A 1 207 ? -2.402 26.312 -1.746 1 94.94 207 LEU A N 1
ATOM 1676 C CA . LEU A 1 207 ? -1.624 27.453 -2.229 1 94.94 207 LEU A CA 1
ATOM 1677 C C . LEU A 1 207 ? -1.867 27.688 -3.717 1 94.94 207 LEU A C 1
ATOM 1679 O O . LEU A 1 207 ? -2.076 26.734 -4.473 1 94.94 207 LEU A O 1
ATOM 1683 N N . PRO A 1 208 ? -1.881 28.953 -4.098 1 95 208 PRO A N 1
ATOM 1684 C CA . PRO A 1 208 ? -1.925 29.203 -5.539 1 95 208 PRO A CA 1
ATOM 1685 C C . PRO A 1 208 ? -0.726 28.625 -6.281 1 95 208 PRO A C 1
ATOM 1687 O O . PRO A 1 208 ? 0.418 28.797 -5.855 1 95 208 PRO A O 1
ATOM 1690 N N . TYR A 1 209 ? -1.068 28.016 -7.344 1 96.62 209 TYR A N 1
ATOM 1691 C CA . TYR A 1 209 ? -0.071 27.25 -8.094 1 96.62 209 TYR A CA 1
ATOM 1692 C C . TYR A 1 209 ? 0.825 28.188 -8.906 1 96.62 209 TYR A C 1
ATOM 1694 O O . TYR A 1 209 ? 2.047 28.016 -8.922 1 96.62 209 TYR A O 1
ATOM 1702 N N . GLU A 1 210 ? 0.28 29.203 -9.523 1 95.81 210 GLU A N 1
ATOM 1703 C CA . GLU A 1 210 ? 0.999 29.984 -10.531 1 95.81 210 GLU A CA 1
ATOM 1704 C C . GLU A 1 210 ? 1.261 31.406 -10.055 1 95.81 210 GLU A C 1
ATOM 1706 O O . GLU A 1 210 ? 2.012 32.156 -10.688 1 95.81 210 GLU A O 1
ATOM 1711 N N . LYS A 1 211 ? 0.743 31.797 -8.938 1 93.56 211 LYS A N 1
ATOM 1712 C CA . LYS A 1 211 ? 0.899 33.188 -8.461 1 93.56 211 LYS A CA 1
ATOM 1713 C C . LYS A 1 211 ? 2.297 33.406 -7.895 1 93.56 211 LYS A C 1
ATOM 1715 O O . LYS A 1 211 ? 2.799 32.594 -7.117 1 93.56 211 LYS A O 1
ATOM 1720 N N . ASN A 1 212 ? 2.783 34.531 -8.289 1 94.44 212 ASN A N 1
ATOM 1721 C CA . ASN A 1 212 ? 4.105 34.875 -7.781 1 94.44 212 ASN A CA 1
ATOM 1722 C C . ASN A 1 212 ? 4.02 35.594 -6.43 1 94.44 212 ASN A C 1
ATOM 1724 O O . ASN A 1 212 ? 3.131 36.406 -6.207 1 94.44 212 ASN A O 1
ATOM 1728 N N . PHE A 1 213 ? 4.961 35.219 -5.633 1 93.94 213 PHE A N 1
ATOM 1729 C CA . PHE A 1 213 ? 5.062 35.875 -4.324 1 93.94 213 PHE A CA 1
ATOM 1730 C C . PHE A 1 213 ? 6.367 36.656 -4.203 1 93.94 213 PHE A C 1
ATOM 1732 O O . PHE A 1 213 ? 7.402 36.219 -4.723 1 93.94 213 PHE A O 1
ATOM 1739 N N . ASP A 1 214 ? 6.266 37.719 -3.564 1 93.44 214 ASP A N 1
ATOM 1740 C CA . ASP A 1 214 ? 7.418 38.562 -3.27 1 93.44 214 ASP A CA 1
ATOM 1741 C C . ASP A 1 214 ? 7.293 39.188 -1.889 1 93.44 214 ASP A C 1
ATOM 1743 O O . ASP A 1 214 ? 6.215 39.219 -1.295 1 93.44 214 ASP A O 1
ATOM 1747 N N . TYR A 1 215 ? 8.383 39.719 -1.406 1 90.31 215 TYR A N 1
ATOM 1748 C CA . TYR A 1 215 ? 8.453 40.219 -0.034 1 90.31 215 TYR A CA 1
ATOM 1749 C C . TYR A 1 215 ? 9.102 41.594 0.022 1 90.31 215 TYR A C 1
ATOM 1751 O O . TYR A 1 215 ? 9.891 41.938 -0.862 1 90.31 215 TYR A O 1
ATOM 1759 N N . ASP A 1 216 ? 8.766 42.312 1.021 1 88.31 216 ASP A N 1
ATOM 1760 C CA . ASP A 1 216 ? 9.383 43.625 1.218 1 88.31 216 ASP A CA 1
ATOM 1761 C C . ASP A 1 216 ? 10.703 43.5 1.976 1 88.31 216 ASP A C 1
ATOM 1763 O O . ASP A 1 216 ? 11.211 42.406 2.178 1 88.31 216 ASP A O 1
ATOM 1767 N N . GLU A 1 217 ? 11.312 44.625 2.297 1 82.44 217 GLU A N 1
ATOM 1768 C CA . GLU A 1 217 ? 12.633 44.656 2.92 1 82.44 217 GLU A CA 1
ATOM 1769 C C . GLU A 1 217 ? 12.617 44 4.289 1 82.44 217 GLU A C 1
ATOM 1771 O O . GLU A 1 217 ? 13.648 43.531 4.758 1 82.44 217 GLU A O 1
ATOM 1776 N N . ASN A 1 218 ? 11.383 43.875 4.852 1 76.88 218 ASN A N 1
ATOM 1777 C CA . ASN A 1 218 ? 11.266 43.312 6.184 1 76.88 218 ASN A CA 1
ATOM 1778 C C . ASN A 1 218 ? 10.922 41.812 6.113 1 76.88 218 ASN A C 1
ATOM 1780 O O . ASN A 1 218 ? 10.781 41.156 7.145 1 76.88 218 ASN A O 1
ATOM 1784 N N . GLY A 1 219 ? 10.75 41.312 4.883 1 79.5 219 GLY A N 1
ATOM 1785 C CA . GLY A 1 219 ? 10.422 39.906 4.73 1 79.5 219 GLY A CA 1
ATOM 1786 C C . GLY A 1 219 ? 8.938 39.625 4.781 1 79.5 219 GLY A C 1
ATOM 1787 O O . GLY A 1 219 ? 8.516 38.469 4.934 1 79.5 219 GLY A O 1
ATOM 1788 N N . ASP A 1 220 ? 8.156 40.625 4.703 1 85.31 220 ASP A N 1
ATOM 1789 C CA . ASP A 1 220 ? 6.707 40.469 4.691 1 85.31 220 ASP A CA 1
ATOM 1790 C C . ASP A 1 220 ? 6.176 40.375 3.262 1 85.31 220 ASP A C 1
ATOM 1792 O O . ASP A 1 220 ? 6.672 41.094 2.371 1 85.31 220 ASP A O 1
ATOM 1796 N N . LEU A 1 221 ? 5.156 39.594 3.154 1 90.69 221 LEU A N 1
ATOM 1797 C CA . LEU A 1 221 ? 4.504 39.5 1.854 1 90.69 221 LEU A CA 1
ATOM 1798 C C . LEU A 1 221 ? 3.93 40.844 1.424 1 90.69 221 LEU A C 1
ATOM 1800 O O . LEU A 1 221 ? 3.389 41.594 2.248 1 90.69 221 LEU A O 1
ATOM 1804 N N . LEU A 1 222 ? 3.961 41.094 0.12 1 92.75 222 LEU A N 1
ATOM 1805 C CA . LEU A 1 222 ? 3.359 42.312 -0.392 1 92.75 222 LEU A CA 1
ATOM 1806 C C . LEU A 1 222 ? 1.857 42.344 -0.134 1 92.75 222 LEU A C 1
ATOM 1808 O O . LEU A 1 222 ? 1.2 41.312 -0.191 1 92.75 222 LEU A O 1
ATOM 1812 N N . PRO A 1 223 ? 1.274 43.5 0.126 1 90.81 223 PRO A N 1
ATOM 1813 C CA . PRO A 1 223 ? -0.125 43.594 0.543 1 90.81 223 PRO A CA 1
ATOM 1814 C C . PRO A 1 223 ? -1.089 42.938 -0.441 1 90.81 223 PRO A C 1
ATOM 1816 O O . PRO A 1 223 ? -2.023 42.25 -0.028 1 90.81 223 PRO A O 1
ATOM 1819 N N . LYS A 1 224 ? -0.903 43.156 -1.691 1 91.31 224 LYS A N 1
ATOM 1820 C CA . LYS A 1 224 ? -1.79 42.562 -2.699 1 91.31 224 LYS A CA 1
ATOM 1821 C C . LYS A 1 224 ? -1.775 41.031 -2.639 1 91.31 224 LYS A C 1
ATOM 1823 O O . LYS A 1 224 ? -2.814 40.406 -2.809 1 91.31 224 LYS A O 1
ATOM 1828 N N . GLN A 1 225 ? -0.647 40.531 -2.414 1 91.38 225 GLN A N 1
ATOM 1829 C CA . GLN A 1 225 ? -0.491 39.094 -2.34 1 91.38 225 GLN A CA 1
ATOM 1830 C C . GLN A 1 225 ? -1.096 38.531 -1.053 1 91.38 225 GLN A C 1
ATOM 1832 O O . GLN A 1 225 ? -1.704 37.469 -1.058 1 91.38 225 GLN A O 1
ATOM 1837 N N . LYS A 1 226 ? -0.908 39.281 -0.013 1 91.19 226 LYS A N 1
ATOM 1838 C CA . LYS A 1 226 ? -1.506 38.875 1.26 1 91.19 226 LYS A CA 1
ATOM 1839 C C . LYS A 1 226 ? -3.027 38.844 1.163 1 91.19 226 LYS A C 1
ATOM 1841 O O . LYS A 1 226 ? -3.662 37.906 1.652 1 91.19 226 LYS A O 1
ATOM 1846 N N . GLU A 1 227 ? -3.551 39.844 0.549 1 91.69 227 GLU A N 1
ATOM 1847 C CA . GLU A 1 227 ? -4.996 39.906 0.373 1 91.69 227 GLU A CA 1
ATOM 1848 C C . GLU A 1 227 ? -5.508 38.781 -0.496 1 91.69 227 GLU A C 1
ATOM 1850 O O . GLU A 1 227 ? -6.59 38.25 -0.25 1 91.69 227 GLU A O 1
ATOM 1855 N N . PHE A 1 228 ? -4.754 38.469 -1.395 1 90.62 228 PHE A N 1
ATOM 1856 C CA . PHE A 1 228 ? -5.121 37.375 -2.285 1 90.62 228 PHE A CA 1
ATOM 1857 C C . PHE A 1 228 ? -5.152 36.062 -1.533 1 90.62 228 PHE A C 1
ATOM 1859 O O . PHE A 1 228 ? -6.09 35.25 -1.689 1 90.62 228 PHE A O 1
ATOM 1866 N N . LEU A 1 229 ? -4.176 35.812 -0.735 1 91.81 229 LEU A N 1
ATOM 1867 C CA . LEU A 1 229 ? -4.051 34.562 -0.008 1 91.81 229 LEU A CA 1
ATOM 1868 C C . LEU A 1 229 ? -5.168 34.406 1.016 1 91.81 229 LEU A C 1
ATOM 1870 O O . LEU A 1 229 ? -5.586 33.281 1.325 1 91.81 229 LEU A O 1
ATOM 1874 N N . LYS A 1 230 ? -5.699 35.5 1.482 1 91.19 230 LYS A N 1
ATOM 1875 C CA . LYS A 1 230 ? -6.758 35.5 2.484 1 91.19 230 LYS A CA 1
ATOM 1876 C C . LYS A 1 230 ? -8.016 34.812 1.947 1 91.19 230 LYS A C 1
ATOM 1878 O O . LYS A 1 230 ? -8.867 34.375 2.721 1 91.19 230 LYS A O 1
ATOM 1883 N N . LYS A 1 231 ? -8.07 34.719 0.687 1 88.06 231 LYS A N 1
ATOM 1884 C CA . LYS A 1 231 ? -9.219 34.062 0.048 1 88.06 231 LYS A CA 1
ATOM 1885 C C . LYS A 1 231 ? -9.188 32.562 0.225 1 88.06 231 LYS A C 1
ATOM 1887 O O . LYS A 1 231 ? -10.219 31.891 0.129 1 88.06 231 LYS A O 1
ATOM 1892 N N . TYR A 1 232 ? -8.031 32.062 0.499 1 86.5 232 TYR A N 1
ATOM 1893 C CA . TYR A 1 232 ? -7.879 30.625 0.429 1 86.5 232 TYR A CA 1
ATOM 1894 C C . TYR A 1 232 ? -7.441 30.047 1.772 1 86.5 232 TYR A C 1
ATOM 1896 O O . TYR A 1 232 ? -7.691 28.875 2.068 1 86.5 232 TYR A O 1
ATOM 1904 N N . ILE A 1 233 ? -6.703 30.875 2.496 1 88.81 233 ILE A N 1
ATOM 1905 C CA . ILE A 1 233 ? -6.148 30.328 3.729 1 88.81 233 ILE A CA 1
ATOM 1906 C C . ILE A 1 233 ? -6.332 31.328 4.867 1 88.81 233 ILE A C 1
ATOM 1908 O O . ILE A 1 233 ? -6.633 32.5 4.625 1 88.81 233 ILE A O 1
ATOM 1912 N N . SER A 1 234 ? -6.098 30.875 6.125 1 89.19 234 SER A N 1
ATOM 1913 C CA . SER A 1 234 ? -6.297 31.703 7.316 1 89.19 234 SER A CA 1
ATOM 1914 C C . SER A 1 234 ? -5.125 32.656 7.527 1 89.19 234 SER A C 1
ATOM 1916 O O . SER A 1 234 ? -4.078 32.5 6.891 1 89.19 234 SER A O 1
ATOM 1918 N N . GLU A 1 235 ? -5.336 33.562 8.445 1 87.5 235 GLU A N 1
ATOM 1919 C CA . GLU A 1 235 ? -4.285 34.531 8.773 1 87.5 235 GLU A CA 1
ATOM 1920 C C . GLU A 1 235 ? -3.08 33.844 9.398 1 87.5 235 GLU A C 1
ATOM 1922 O O . GLU A 1 235 ? -1.935 34.188 9.117 1 87.5 235 GLU A O 1
ATOM 1927 N N . ASP A 1 236 ? -3.352 32.844 10.156 1 84.19 236 ASP A N 1
ATOM 1928 C CA . ASP A 1 236 ? -2.268 32.094 10.766 1 84.19 236 ASP A CA 1
ATOM 1929 C C . ASP A 1 236 ? -1.449 31.344 9.711 1 84.19 236 ASP A C 1
ATOM 1931 O O . ASP A 1 236 ? -0.223 31.281 9.805 1 84.19 236 ASP A O 1
ATOM 1935 N N . GLU A 1 237 ? -2.146 30.875 8.758 1 88.38 237 GLU A N 1
ATOM 1936 C CA . GLU A 1 237 ? -1.475 30.156 7.676 1 88.38 237 GLU A CA 1
ATOM 1937 C C . GLU A 1 237 ? -0.657 31.125 6.812 1 88.38 237 GLU A C 1
ATOM 1939 O O . GLU A 1 237 ? 0.403 30.75 6.301 1 88.38 237 GLU A O 1
ATOM 1944 N N . ILE A 1 238 ? -1.155 32.312 6.715 1 89.44 238 ILE A N 1
ATOM 1945 C CA . ILE A 1 238 ? -0.419 33.312 5.957 1 89.44 238 ILE A CA 1
ATOM 1946 C C . ILE A 1 238 ? 0.882 33.656 6.68 1 89.44 238 ILE A C 1
ATOM 1948 O O . ILE A 1 238 ? 1.933 33.812 6.047 1 89.44 238 ILE A O 1
ATOM 1952 N N . ASP A 1 239 ? 0.794 33.781 7.953 1 83.81 239 ASP A N 1
ATOM 1953 C CA . ASP A 1 239 ? 1.989 34.062 8.742 1 83.81 239 ASP A CA 1
ATOM 1954 C C . ASP A 1 239 ? 3.012 32.938 8.602 1 83.81 239 ASP A C 1
ATOM 1956 O O . ASP A 1 239 ? 4.211 33.188 8.484 1 83.81 239 ASP A O 1
ATOM 1960 N N . LEU A 1 240 ? 2.482 31.797 8.602 1 85.12 240 LEU A N 1
ATOM 1961 C CA . LEU A 1 240 ? 3.355 30.641 8.43 1 85.12 240 LEU A CA 1
ATOM 1962 C C . LEU A 1 240 ? 3.967 30.625 7.031 1 85.12 240 LEU A C 1
ATOM 1964 O O . LEU A 1 240 ? 5.152 30.328 6.871 1 85.12 240 LEU A O 1
ATOM 1968 N N . PHE A 1 241 ? 3.168 30.938 6.098 1 89.94 241 PHE A N 1
ATOM 1969 C CA . PHE A 1 241 ? 3.635 30.969 4.715 1 89.94 241 PHE A CA 1
ATOM 1970 C C . PHE A 1 241 ? 4.77 31.969 4.547 1 89.94 241 PHE A C 1
ATOM 1972 O O . PHE A 1 241 ? 5.777 31.672 3.898 1 89.94 241 PHE A O 1
ATOM 1979 N N . GLN A 1 242 ? 4.645 33.062 5.188 1 86.75 242 GLN A N 1
ATOM 1980 C CA . GLN A 1 242 ? 5.637 34.125 5.078 1 86.75 242 GLN A CA 1
ATOM 1981 C C . GLN A 1 242 ? 6.988 33.688 5.625 1 86.75 242 GLN A C 1
ATOM 1983 O O . GLN A 1 242 ? 8.031 34.125 5.152 1 86.75 242 GLN A O 1
ATOM 1988 N N . SER A 1 243 ? 6.914 32.781 6.535 1 81.94 243 SER A N 1
ATOM 1989 C CA . SER A 1 243 ? 8.148 32.312 7.168 1 81.94 243 SER A CA 1
ATOM 1990 C C . SER A 1 243 ? 8.969 31.453 6.211 1 81.94 243 SER A C 1
ATOM 1992 O O . SER A 1 243 ? 10.164 31.234 6.438 1 81.94 243 SER A O 1
ATOM 1994 N N . TYR A 1 244 ? 8.391 30.969 5.121 1 86.19 244 TYR A N 1
ATOM 1995 C CA . TYR A 1 244 ? 9.109 30.172 4.137 1 86.19 244 TYR A CA 1
ATOM 1996 C C . TYR A 1 244 ? 9.859 31.062 3.156 1 86.19 244 TYR A C 1
ATOM 1998 O O . TYR A 1 244 ? 10.75 30.594 2.438 1 86.19 244 TYR A O 1
ATOM 2006 N N . LEU A 1 245 ? 9.531 32.312 3.074 1 83.25 245 LEU A N 1
ATOM 2007 C CA . LEU A 1 245 ? 10.156 33.312 2.193 1 83.25 245 LEU A CA 1
ATOM 2008 C C . LEU A 1 245 ? 10.266 32.781 0.77 1 83.25 245 LEU A C 1
ATOM 2010 O O . LEU A 1 245 ? 11.336 32.812 0.162 1 83.25 245 LEU A O 1
ATOM 2014 N N . LEU A 1 246 ? 9.148 32.219 0.341 1 88.12 246 LEU A N 1
ATOM 2015 C CA . LEU A 1 246 ? 9.125 31.672 -1.017 1 88.12 246 LEU A CA 1
ATOM 2016 C C . LEU A 1 246 ? 9.039 32.812 -2.043 1 88.12 246 LEU A C 1
ATOM 2018 O O . LEU A 1 246 ? 8.023 33.469 -2.141 1 88.12 246 LEU A O 1
ATOM 2022 N N . LYS A 1 247 ? 10.156 32.969 -2.756 1 90.25 247 LYS A N 1
ATOM 2023 C CA . LYS A 1 247 ? 10.156 33.875 -3.887 1 90.25 247 LYS A CA 1
ATOM 2024 C C . LYS A 1 247 ? 9.773 33.156 -5.18 1 90.25 247 LYS A C 1
ATOM 2026 O O . LYS A 1 247 ? 10.25 32.062 -5.449 1 90.25 247 LYS A O 1
ATOM 2031 N N . GLY A 1 248 ? 8.852 33.812 -5.926 1 93.31 248 GLY A N 1
ATOM 2032 C CA . GLY A 1 248 ? 8.32 33.156 -7.105 1 93.31 248 GLY A CA 1
ATOM 2033 C C . GLY A 1 248 ? 6.996 32.469 -6.855 1 93.31 248 GLY A C 1
ATOM 2034 O O . GLY A 1 248 ? 6.105 33.031 -6.211 1 93.31 248 GLY A O 1
ATOM 2035 N N . ASN A 1 249 ? 6.824 31.328 -7.48 1 95.44 249 ASN A N 1
ATOM 2036 C CA . ASN A 1 249 ? 5.559 30.609 -7.332 1 95.44 249 ASN A CA 1
ATOM 2037 C C . ASN A 1 249 ? 5.777 29.141 -7.004 1 95.44 249 ASN A C 1
ATOM 2039 O O . ASN A 1 249 ? 6.91 28.656 -7.035 1 95.44 249 ASN A O 1
ATOM 2043 N N . VAL A 1 250 ? 4.75 28.516 -6.586 1 96.25 250 VAL A N 1
ATOM 2044 C CA . VAL A 1 250 ? 4.816 27.109 -6.176 1 96.25 250 VAL A CA 1
ATOM 2045 C C . VAL A 1 250 ? 5.059 26.219 -7.395 1 96.25 250 VAL A C 1
ATOM 2047 O O . VAL A 1 250 ? 5.676 25.156 -7.285 1 96.25 250 VAL A O 1
ATOM 2050 N N . LYS A 1 251 ? 4.641 26.688 -8.562 1 97 251 LYS A N 1
ATOM 2051 C CA . LYS A 1 251 ? 4.836 25.969 -9.812 1 97 251 LYS A CA 1
ATOM 2052 C C . LYS A 1 251 ? 6.312 25.688 -10.062 1 97 251 LYS A C 1
ATOM 2054 O O . LYS A 1 251 ? 6.676 24.594 -10.523 1 97 251 LYS A O 1
ATOM 2059 N N . SER A 1 252 ? 7.109 26.672 -9.75 1 95.81 252 SER A N 1
ATOM 2060 C CA . SER A 1 252 ? 8.547 26.516 -9.953 1 95.81 252 SER A CA 1
ATOM 2061 C C . SER A 1 252 ? 9.102 25.375 -9.094 1 95.81 252 SER A C 1
ATOM 2063 O O . SER A 1 252 ? 9.977 24.625 -9.539 1 95.81 252 SER A O 1
ATOM 2065 N N . LEU A 1 253 ? 8.633 25.25 -7.883 1 94.94 253 LEU A N 1
ATOM 2066 C CA . LEU A 1 253 ? 9.047 24.156 -7.004 1 94.94 253 LEU A CA 1
ATOM 2067 C C . LEU A 1 253 ? 8.539 22.828 -7.531 1 94.94 253 LEU A C 1
ATOM 2069 O O . LEU A 1 253 ? 9.289 21.844 -7.559 1 94.94 253 LEU A O 1
ATOM 2073 N N . TYR A 1 254 ? 7.32 22.812 -7.961 1 97.06 254 TYR A N 1
ATOM 2074 C CA . TYR A 1 254 ? 6.676 21.594 -8.453 1 97.06 254 TYR A CA 1
ATOM 2075 C C . TYR A 1 254 ? 7.379 21.062 -9.695 1 97.06 254 TYR A C 1
ATOM 2077 O O . TYR A 1 254 ? 7.605 19.859 -9.82 1 97.06 254 TYR A O 1
ATOM 2085 N N . GLU A 1 255 ? 7.734 21.938 -10.57 1 96.25 255 GLU A N 1
ATOM 2086 C CA . GLU A 1 255 ? 8.32 21.547 -11.844 1 96.25 255 GLU A CA 1
ATOM 2087 C C . GLU A 1 255 ? 9.719 20.953 -11.656 1 96.25 255 GLU A C 1
ATOM 2089 O O . GLU A 1 255 ? 10.195 20.188 -12.492 1 96.25 255 GLU A O 1
ATOM 2094 N N . GLN A 1 256 ? 10.352 21.25 -10.547 1 94.75 256 GLN A N 1
ATOM 2095 C CA . GLN A 1 256 ? 11.695 20.766 -10.273 1 94.75 256 GLN A CA 1
ATOM 2096 C C . GLN A 1 256 ? 11.656 19.375 -9.625 1 94.75 256 GLN A C 1
ATOM 2098 O O . GLN A 1 256 ? 12.68 18.703 -9.547 1 94.75 256 GLN A O 1
ATOM 2103 N N . LEU A 1 257 ? 10.531 18.938 -9.273 1 95.12 257 LEU A N 1
ATOM 2104 C CA . LEU A 1 257 ? 10.383 17.656 -8.57 1 95.12 257 LEU A CA 1
ATOM 2105 C C . LEU A 1 257 ? 10.781 16.5 -9.477 1 95.12 257 LEU A C 1
ATOM 2107 O O . LEU A 1 257 ? 10.625 16.578 -10.695 1 95.12 257 LEU A O 1
ATOM 2111 N N . ASP A 1 258 ? 11.297 15.508 -8.797 1 92.56 258 ASP A N 1
ATOM 2112 C CA . ASP A 1 258 ? 11.375 14.219 -9.477 1 92.56 258 ASP A CA 1
ATOM 2113 C C . ASP A 1 258 ? 10 13.773 -9.984 1 92.56 258 ASP A C 1
ATOM 2115 O O . ASP A 1 258 ? 8.992 13.953 -9.289 1 92.56 258 ASP A O 1
ATOM 2119 N N . GLU A 1 259 ? 10 13.164 -11.117 1 88.94 259 GLU A N 1
ATOM 2120 C CA . GLU A 1 259 ? 8.758 12.75 -11.766 1 88.94 259 GLU A CA 1
ATOM 2121 C C . GLU A 1 259 ? 7.949 11.82 -10.859 1 88.94 259 GLU A C 1
ATOM 2123 O O . GLU A 1 259 ? 6.719 11.844 -10.875 1 88.94 259 GLU A O 1
ATOM 2128 N N . LYS A 1 260 ? 8.609 11.102 -10.023 1 86.88 260 LYS A N 1
ATOM 2129 C CA . LYS A 1 260 ? 7.965 10.141 -9.141 1 86.88 260 LYS A CA 1
ATOM 2130 C C . LYS A 1 260 ? 7.176 10.836 -8.039 1 86.88 260 LYS A C 1
ATOM 2132 O O . LYS A 1 260 ? 6.266 10.25 -7.449 1 86.88 260 LYS A O 1
ATOM 2137 N N . LEU A 1 261 ? 7.492 12.094 -7.801 1 93.88 261 LEU A N 1
ATOM 2138 C CA . LEU A 1 261 ? 6.902 12.805 -6.672 1 93.88 261 LEU A CA 1
ATOM 2139 C C .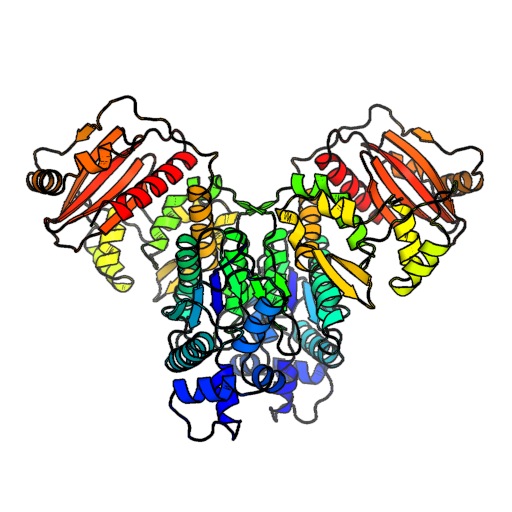 LEU A 1 261 ? 5.719 13.648 -7.121 1 93.88 261 LEU A C 1
ATOM 2141 O O . LEU A 1 261 ? 4.863 14.016 -6.312 1 93.88 261 LEU A O 1
ATOM 2145 N N . LYS A 1 262 ? 5.629 13.945 -8.328 1 93.69 262 LYS A N 1
ATOM 2146 C CA . LYS A 1 262 ? 4.66 14.898 -8.852 1 93.69 262 LYS A CA 1
ATOM 2147 C C . LYS A 1 262 ? 3.23 14.43 -8.594 1 93.69 262 LYS A C 1
ATOM 2149 O O . LYS A 1 262 ? 2.363 15.227 -8.227 1 93.69 262 LYS A O 1
ATOM 2154 N N . PRO A 1 263 ? 2.992 13.109 -8.68 1 91.5 263 PRO A N 1
ATOM 2155 C CA . PRO A 1 263 ? 1.613 12.656 -8.484 1 91.5 263 PRO A CA 1
ATOM 2156 C C . PRO A 1 263 ? 1.155 12.773 -7.035 1 91.5 263 PRO A C 1
ATOM 2158 O O . PRO A 1 263 ? -0.029 12.594 -6.742 1 91.5 263 PRO A O 1
ATOM 2161 N N . LEU A 1 264 ? 2.006 13.078 -6.121 1 94.38 264 LEU A N 1
ATOM 2162 C CA . LEU A 1 264 ? 1.665 13.18 -4.707 1 94.38 264 LEU A CA 1
ATOM 2163 C C . LEU A 1 264 ? 0.982 14.508 -4.41 1 94.38 264 LEU A C 1
ATOM 2165 O O . LEU A 1 264 ? 0.593 14.773 -3.27 1 94.38 264 LEU A O 1
ATOM 2169 N N . PHE A 1 265 ? 0.804 15.312 -5.477 1 95.56 265 PHE A N 1
ATOM 2170 C CA . PHE A 1 265 ? 0.166 16.625 -5.375 1 95.56 265 PHE A CA 1
ATOM 2171 C C . PHE A 1 265 ? -1.061 16.688 -6.277 1 95.56 265 PHE A C 1
ATOM 2173 O O . PHE A 1 265 ? -1.105 16.047 -7.328 1 95.56 265 PHE A O 1
ATOM 2180 N N . ASP A 1 266 ? -2.037 17.406 -5.797 1 92.56 266 ASP A N 1
ATOM 2181 C CA . ASP A 1 266 ? -3.209 17.703 -6.617 1 92.56 266 ASP A CA 1
ATOM 2182 C C . ASP A 1 266 ? -3.199 19.156 -7.09 1 92.56 266 ASP A C 1
ATOM 2184 O O . ASP A 1 266 ? -2.912 20.062 -6.312 1 92.56 266 ASP A O 1
ATOM 2188 N N . ILE A 1 267 ? -3.379 19.391 -8.336 1 93.56 267 ILE A N 1
ATOM 2189 C CA . ILE A 1 267 ? -3.555 20.719 -8.922 1 93.56 267 ILE A CA 1
ATOM 2190 C C . ILE A 1 267 ? -4.969 20.844 -9.484 1 93.56 267 ILE A C 1
ATOM 2192 O O . ILE A 1 267 ? -5.344 20.125 -10.406 1 93.56 267 ILE A O 1
ATOM 2196 N N . GLU A 1 268 ? -5.727 21.688 -8.906 1 88.81 268 GLU A N 1
ATOM 2197 C CA . GLU A 1 268 ? -7.121 21.844 -9.297 1 88.81 268 GLU A CA 1
ATOM 2198 C C . GLU A 1 268 ? -7.496 23.312 -9.422 1 88.81 268 GLU A C 1
ATOM 2200 O O . GLU A 1 268 ? -6.879 24.172 -8.789 1 88.81 268 GLU A O 1
ATOM 2205 N N . ARG A 1 269 ? -8.469 23.578 -10.211 1 89.06 269 ARG A N 1
ATOM 2206 C CA . ARG A 1 269 ? -8.977 24.938 -10.359 1 89.06 269 ARG A CA 1
ATOM 2207 C C . ARG A 1 269 ? -10.094 25.219 -9.359 1 89.06 269 ARG A C 1
ATOM 2209 O O . ARG A 1 269 ? -11.102 24.5 -9.328 1 89.06 269 ARG A O 1
ATOM 2216 N N . ILE A 1 270 ? -9.852 26.125 -8.516 1 83 270 ILE A N 1
ATOM 2217 C CA . ILE A 1 270 ? -10.844 26.625 -7.566 1 83 270 ILE A CA 1
ATOM 2218 C C . ILE A 1 270 ? -11.086 28.109 -7.812 1 83 270 ILE A C 1
ATOM 2220 O O . ILE A 1 270 ? -10.164 28.922 -7.711 1 83 270 ILE A O 1
ATOM 2224 N N . ASP A 1 271 ? -12.312 28.562 -7.996 1 83.12 271 ASP A N 1
ATOM 2225 C CA . ASP A 1 271 ? -12.688 29.953 -8.242 1 83.12 271 ASP A CA 1
ATOM 2226 C C . ASP A 1 271 ? -11.781 30.578 -9.289 1 83.12 271 ASP A C 1
ATOM 2228 O O . ASP A 1 271 ? -11.203 31.656 -9.047 1 83.12 271 ASP A O 1
ATOM 2232 N N . LYS A 1 272 ? -11.391 29.844 -10.344 1 85.75 272 LYS A N 1
ATOM 2233 C CA . LYS A 1 272 ? -10.656 30.297 -11.516 1 85.75 272 LYS A CA 1
ATOM 2234 C C . LYS A 1 272 ? -9.156 30.344 -11.234 1 85.75 272 LYS A C 1
ATOM 2236 O O . LYS A 1 272 ? -8.383 30.859 -12.047 1 85.75 272 LYS A O 1
ATOM 2241 N N . GLU A 1 273 ? -8.805 29.953 -10.008 1 91.12 273 GLU A N 1
ATOM 2242 C CA . GLU A 1 273 ? -7.383 29.875 -9.68 1 91.12 273 GLU A CA 1
ATOM 2243 C C . GLU A 1 273 ? -6.914 28.422 -9.578 1 91.12 273 GLU A C 1
ATOM 2245 O O . GLU A 1 273 ? -7.621 27.578 -9.047 1 91.12 273 GLU A O 1
ATOM 2250 N N . LYS A 1 274 ? -5.77 28.234 -10.195 1 95 274 LYS A N 1
ATOM 2251 C CA . LYS A 1 274 ? -5.164 26.906 -10.016 1 95 274 LYS A CA 1
ATOM 2252 C C . LYS A 1 274 ? -4.547 26.766 -8.625 1 95 274 LYS A C 1
ATOM 2254 O O . LYS A 1 274 ? -3.701 27.578 -8.234 1 95 274 LYS A O 1
ATOM 2259 N N . ILE A 1 275 ? -5 25.797 -7.914 1 95 275 ILE A N 1
ATOM 2260 C CA . ILE A 1 275 ? -4.566 25.594 -6.535 1 95 275 ILE A CA 1
ATOM 2261 C C . ILE A 1 275 ? -3.836 24.266 -6.422 1 95 275 ILE A C 1
ATOM 2263 O O . ILE A 1 275 ? -4.227 23.281 -7.051 1 95 275 ILE A O 1
ATOM 2267 N N . ILE A 1 276 ? -2.754 24.297 -5.645 1 96.12 276 ILE A N 1
ATOM 2268 C CA . ILE A 1 276 ? -1.99 23.078 -5.418 1 96.12 276 ILE A CA 1
ATOM 2269 C C . ILE A 1 276 ? -2.1 22.672 -3.953 1 96.12 276 ILE A C 1
ATOM 2271 O O . ILE A 1 276 ? -2.143 23.516 -3.062 1 96.12 276 ILE A O 1
ATOM 2275 N N . SER A 1 277 ? -2.221 21.359 -3.748 1 95.5 277 SER A N 1
ATOM 2276 C CA . SER A 1 277 ? -2.273 20.781 -2.408 1 95.5 277 SER A CA 1
ATOM 2277 C C . SER A 1 277 ? -1.577 19.422 -2.363 1 95.5 277 SER A C 1
ATOM 2279 O O . SER A 1 277 ? -1.368 18.797 -3.402 1 95.5 277 SER A O 1
ATOM 2281 N N . LEU A 1 278 ? -1.105 19.094 -1.178 1 96.06 278 LEU A N 1
ATOM 2282 C CA . LEU A 1 278 ? -0.591 17.75 -0.924 1 96.06 278 LEU A CA 1
ATOM 2283 C C . LEU A 1 278 ? -1.732 16.75 -0.742 1 96.06 278 LEU A C 1
ATOM 2285 O O . LEU A 1 278 ? -2.631 16.969 0.074 1 96.06 278 LEU A O 1
ATOM 2289 N N . ASN A 1 279 ? -1.76 15.695 -1.554 1 93.69 279 ASN A N 1
ATOM 2290 C CA . ASN A 1 279 ? -2.854 14.742 -1.401 1 93.69 279 ASN A CA 1
ATOM 2291 C C . ASN A 1 279 ? -2.561 13.719 -0.305 1 93.69 279 ASN A C 1
ATOM 2293 O O . ASN A 1 279 ? -1.523 13.797 0.356 1 93.69 279 ASN A O 1
ATOM 2297 N N . ALA A 1 280 ? -3.477 12.82 -0.073 1 93.31 280 ALA A N 1
ATOM 2298 C CA . ALA A 1 280 ? -3.383 11.906 1.064 1 93.31 280 ALA A CA 1
ATOM 2299 C C . ALA A 1 280 ? -2.189 10.969 0.918 1 93.31 280 ALA A C 1
ATOM 2301 O O . ALA A 1 280 ? -1.553 10.602 1.91 1 93.31 280 ALA A O 1
ATOM 2302 N N . MET A 1 281 ? -1.879 10.523 -0.281 1 94 281 MET A N 1
ATOM 2303 C CA . MET A 1 281 ? -0.698 9.695 -0.499 1 94 281 MET A CA 1
ATOM 2304 C C . MET A 1 281 ? 0.579 10.492 -0.241 1 94 281 MET A C 1
ATOM 2306 O O . MET A 1 281 ? 1.561 9.945 0.268 1 94 281 MET A O 1
ATOM 2310 N N . GLY A 1 282 ? 0.509 11.766 -0.69 1 94.62 282 GLY A N 1
ATOM 2311 C CA . GLY A 1 282 ? 1.621 12.641 -0.353 1 94.62 282 GLY A CA 1
ATOM 2312 C C . GLY A 1 282 ? 1.847 12.766 1.143 1 94.62 282 GLY A C 1
ATOM 2313 O O . GLY A 1 282 ? 2.988 12.766 1.605 1 94.62 282 GLY A O 1
ATOM 2314 N N . GLN A 1 283 ? 0.76 12.867 1.846 1 95.69 283 GLN A N 1
ATOM 2315 C CA . GLN A 1 283 ? 0.858 12.922 3.301 1 95.69 283 GLN A CA 1
ATOM 2316 C C . GLN A 1 283 ? 1.479 11.641 3.857 1 95.69 283 GLN A C 1
ATOM 2318 O O . GLN A 1 283 ? 2.301 11.688 4.773 1 95.69 283 GLN A O 1
ATOM 2323 N N . ALA A 1 284 ? 1.028 10.516 3.326 1 93.62 284 ALA A N 1
ATOM 2324 C CA . ALA A 1 284 ? 1.603 9.242 3.74 1 93.62 284 ALA A CA 1
ATOM 2325 C C . ALA A 1 284 ? 3.107 9.211 3.488 1 93.62 284 ALA A C 1
ATOM 2327 O O . ALA A 1 284 ? 3.869 8.695 4.312 1 93.62 284 ALA A O 1
ATOM 2328 N N . PHE A 1 285 ? 3.547 9.766 2.371 1 93.69 285 PHE A N 1
ATOM 2329 C CA . PHE A 1 285 ? 4.961 9.836 2.029 1 93.69 285 PHE A CA 1
ATOM 2330 C C . PHE A 1 285 ? 5.727 10.664 3.053 1 93.69 285 PHE A C 1
ATOM 2332 O O . PHE A 1 285 ? 6.781 10.25 3.533 1 93.69 285 PHE A O 1
ATOM 2339 N N . VAL A 1 286 ? 5.152 11.789 3.406 1 93.81 286 VAL A N 1
ATOM 2340 C CA . VAL A 1 286 ? 5.781 12.695 4.355 1 93.81 286 VAL A CA 1
ATOM 2341 C C . VAL A 1 286 ? 5.914 12.016 5.715 1 93.81 286 VAL A C 1
ATOM 2343 O O . VAL A 1 286 ? 6.98 12.062 6.336 1 93.81 286 VAL A O 1
ATOM 2346 N N . GLU A 1 287 ? 4.852 11.391 6.164 1 93.62 287 GLU A N 1
ATOM 2347 C CA . GLU A 1 287 ? 4.875 10.711 7.457 1 93.62 287 GLU A CA 1
ATOM 2348 C C . GLU A 1 287 ? 5.879 9.562 7.457 1 93.62 287 GLU A C 1
ATOM 2350 O O . GLU A 1 287 ? 6.562 9.328 8.453 1 93.62 287 GLU A O 1
ATOM 2355 N N . SER A 1 288 ? 5.918 8.844 6.371 1 91.56 288 SER A N 1
ATOM 2356 C CA . SER A 1 288 ? 6.863 7.734 6.238 1 91.56 288 SER A CA 1
ATOM 2357 C C . SER A 1 288 ? 8.305 8.234 6.293 1 91.56 288 SER A C 1
ATOM 2359 O O . SER A 1 288 ? 9.156 7.609 6.93 1 91.56 288 SER A O 1
ATOM 2361 N N . ALA A 1 289 ? 8.555 9.32 5.602 1 90.12 289 ALA A N 1
ATOM 2362 C CA . ALA A 1 289 ? 9.891 9.906 5.605 1 90.12 289 ALA A CA 1
ATOM 2363 C C . ALA A 1 289 ? 10.281 10.352 7.012 1 90.12 289 ALA A C 1
ATOM 2365 O O . ALA A 1 289 ? 11.398 10.07 7.469 1 90.12 289 ALA A O 1
ATOM 2366 N N . THR A 1 290 ? 9.32 11.016 7.629 1 90.25 290 THR A N 1
ATOM 2367 C CA . THR A 1 290 ? 9.57 11.484 8.992 1 90.25 290 THR A CA 1
ATOM 2368 C C . THR A 1 290 ? 9.875 10.305 9.914 1 90.25 290 THR A C 1
ATOM 2370 O O . THR A 1 290 ? 10.805 10.375 10.727 1 90.25 290 THR A O 1
ATOM 2373 N N . PHE A 1 291 ? 9.148 9.32 9.75 1 89.5 291 PHE A N 1
ATOM 2374 C CA . PHE A 1 291 ? 9.344 8.102 10.523 1 89.5 291 PHE A CA 1
ATOM 2375 C C . PHE A 1 291 ? 10.727 7.512 10.258 1 89.5 291 PHE A C 1
ATOM 2377 O O . PHE A 1 291 ? 11.438 7.137 11.195 1 89.5 291 PHE A O 1
ATOM 2384 N N . TYR A 1 292 ? 11.078 7.445 9.039 1 88 292 TYR A N 1
ATOM 2385 C CA . TYR A 1 292 ? 12.375 6.895 8.641 1 88 292 TYR A CA 1
ATOM 2386 C C . TYR A 1 292 ? 13.516 7.68 9.273 1 88 292 TYR A C 1
ATOM 2388 O O . TYR A 1 292 ? 14.422 7.094 9.867 1 88 292 TYR A O 1
ATOM 2396 N N . PHE A 1 293 ? 13.477 8.961 9.195 1 89.25 293 PHE A N 1
ATOM 2397 C CA . PHE A 1 293 ? 14.562 9.797 9.688 1 89.25 293 PHE A CA 1
ATOM 2398 C C . PHE A 1 293 ? 14.641 9.742 11.203 1 89.25 293 PHE A C 1
ATOM 2400 O O . PHE A 1 293 ? 15.727 9.867 11.781 1 89.25 293 PHE A O 1
ATOM 2407 N N . ASN A 1 294 ? 13.562 9.523 11.758 1 88 294 ASN A N 1
ATOM 2408 C CA . ASN A 1 294 ? 13.531 9.414 13.211 1 88 294 ASN A CA 1
ATOM 2409 C C . ASN A 1 294 ? 14.164 8.109 13.688 1 88 294 ASN A C 1
ATOM 2411 O O . ASN A 1 294 ? 14.82 8.078 14.734 1 88 294 ASN A O 1
ATOM 2415 N N . ARG A 1 295 ? 14.125 7.098 12.852 1 85.31 295 ARG A N 1
ATOM 2416 C CA . ARG A 1 295 ? 14.445 5.773 13.383 1 85.31 295 ARG A CA 1
ATOM 2417 C C . ARG A 1 295 ? 15.727 5.23 12.773 1 85.31 295 ARG A C 1
ATOM 2419 O O . ARG A 1 295 ? 16.344 4.316 13.328 1 85.31 295 ARG A O 1
ATOM 2426 N N . GLU A 1 296 ? 16.078 5.781 11.68 1 83.25 296 GLU A N 1
ATOM 2427 C CA . GLU A 1 296 ? 17.281 5.281 11.023 1 83.25 296 GLU A CA 1
ATOM 2428 C C . GLU A 1 296 ? 18.531 5.637 11.82 1 83.25 296 GLU A C 1
ATOM 2430 O O . GLU A 1 296 ? 18.906 6.809 11.922 1 83.25 296 GLU A O 1
ATOM 2435 N N . LYS A 1 297 ? 19.188 4.656 12.266 1 80.81 297 LYS A N 1
ATOM 2436 C CA . LYS A 1 297 ? 20.328 4.844 13.156 1 80.81 297 LYS A CA 1
ATOM 2437 C C . LYS A 1 297 ? 21.594 5.117 12.367 1 80.81 297 LYS A C 1
ATOM 2439 O O . LYS A 1 297 ? 22.562 5.68 12.906 1 80.81 297 LYS A O 1
ATOM 2444 N N . GLU A 1 298 ? 21.547 4.727 11.117 1 82.94 298 GLU A N 1
ATOM 2445 C CA . GLU A 1 298 ? 22.75 4.863 10.305 1 82.94 298 GLU A CA 1
ATOM 2446 C C . GLU A 1 298 ? 22.984 6.32 9.922 1 82.94 298 GLU A C 1
ATOM 2448 O O . GLU A 1 298 ? 24.109 6.695 9.562 1 82.94 298 GLU A O 1
ATOM 2453 N N . ILE A 1 299 ? 21.984 7.094 10.078 1 89.5 299 ILE A N 1
ATOM 2454 C CA . ILE A 1 299 ? 22.141 8.523 9.82 1 89.5 299 ILE A CA 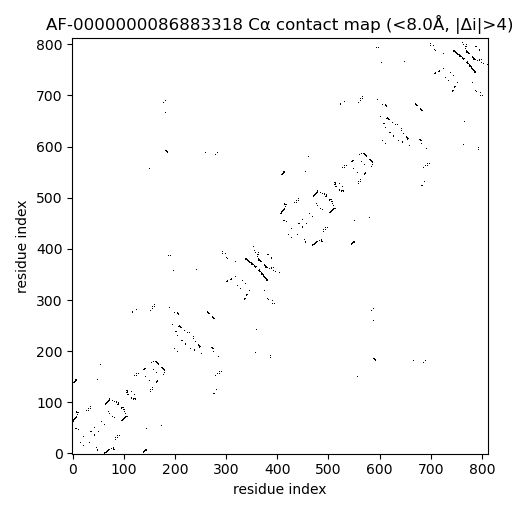1
ATOM 2455 C C . ILE A 1 299 ? 22.625 9.227 11.094 1 89.5 299 ILE A C 1
ATOM 2457 O O . ILE A 1 299 ? 21.859 9.359 12.055 1 89.5 299 ILE A O 1
ATOM 2461 N N . THR A 1 300 ? 23.828 9.648 11.086 1 91.69 300 THR A N 1
ATOM 2462 C CA . THR A 1 300 ? 24.391 10.258 12.281 1 91.69 300 THR A CA 1
ATOM 2463 C C . THR A 1 300 ? 24.891 11.672 11.977 1 91.69 300 THR A C 1
ATOM 2465 O O . THR A 1 300 ? 25.188 12 10.828 1 91.69 300 THR A O 1
ATOM 2468 N N . LEU A 1 301 ? 24.875 12.523 13.047 1 94.5 301 LEU A N 1
ATOM 2469 C CA . LEU A 1 301 ? 25.375 13.891 12.969 1 94.5 301 LEU A CA 1
ATOM 2470 C C . LEU A 1 301 ? 26.641 14.055 13.805 1 94.5 301 LEU A C 1
ATOM 2472 O O . LEU A 1 301 ? 26.75 13.484 14.891 1 94.5 301 LEU A O 1
ATOM 2476 N N . LYS A 1 302 ? 27.562 14.766 13.227 1 94.44 302 LYS A N 1
ATOM 2477 C CA . LYS A 1 302 ? 28.781 15.055 13.961 1 94.44 302 LYS A CA 1
ATOM 2478 C C . LYS A 1 302 ? 28.531 16.078 15.07 1 94.44 302 LYS A C 1
ATOM 2480 O O . LYS A 1 302 ? 27.656 16.938 14.945 1 94.44 302 LYS A O 1
ATOM 2485 N N . GLN A 1 303 ? 29.281 15.922 16.062 1 95.25 303 GLN A N 1
ATOM 2486 C CA . GLN A 1 303 ? 29.25 16.938 17.109 1 95.25 303 GLN A CA 1
ATOM 2487 C C . GLN A 1 303 ? 29.891 18.234 16.641 1 95.25 303 GLN A C 1
ATOM 2489 O O . GLN A 1 303 ? 30.859 18.203 15.875 1 95.25 303 GLN A O 1
ATOM 2494 N N . ARG A 1 304 ? 29.312 19.297 17.156 1 95.62 304 ARG A N 1
ATOM 2495 C CA . ARG A 1 304 ? 29.875 20.594 16.781 1 95.62 304 ARG A CA 1
ATOM 2496 C C . ARG A 1 304 ? 31.312 20.719 17.281 1 95.62 304 ARG A C 1
ATOM 2498 O O . ARG A 1 304 ? 31.688 20.125 18.297 1 95.62 304 ARG A O 1
ATOM 2505 N N . LYS A 1 305 ? 32.062 21.609 16.641 1 92.94 305 LYS A N 1
ATOM 2506 C CA . LYS A 1 305 ? 33.469 21.812 17 1 92.94 305 LYS A CA 1
ATOM 2507 C C . LYS A 1 305 ? 33.562 22.656 18.266 1 92.94 305 LYS A C 1
ATOM 2509 O O . LYS A 1 305 ? 34.344 22.328 19.172 1 92.94 305 LYS A O 1
ATOM 2514 N N . ASN A 1 306 ? 32.812 23.703 18.344 1 92.62 306 ASN A N 1
ATOM 2515 C CA . ASN A 1 306 ? 32.844 24.594 19.5 1 92.62 306 ASN A CA 1
ATOM 2516 C C . ASN A 1 306 ? 32.062 24.016 20.672 1 92.62 306 ASN A C 1
ATOM 2518 O O . ASN A 1 306 ? 31.109 23.25 20.484 1 92.62 306 ASN A O 1
ATOM 2522 N N . THR A 1 307 ? 32.406 24.438 21.844 1 91.62 307 THR A N 1
ATOM 2523 C CA . THR A 1 307 ? 31.734 23.984 23.047 1 91.62 307 THR A CA 1
ATOM 2524 C C . THR A 1 307 ? 30.312 24.547 23.094 1 91.62 307 THR A C 1
ATOM 2526 O O . THR A 1 307 ? 29.375 23.828 23.438 1 91.62 307 THR A O 1
ATOM 2529 N N . ASN A 1 308 ? 30.234 25.797 22.781 1 92.69 308 ASN A N 1
ATOM 2530 C CA . ASN A 1 308 ? 28.938 26.453 22.781 1 92.69 308 ASN A CA 1
ATOM 2531 C C . ASN A 1 308 ? 28.547 26.922 21.375 1 92.69 308 ASN A C 1
ATOM 2533 O O . ASN A 1 308 ? 29.391 27.047 20.5 1 92.69 308 ASN A O 1
ATOM 2537 N N . ILE A 1 309 ? 27.266 27.078 21.25 1 93.44 309 ILE A N 1
ATOM 2538 C CA . ILE A 1 309 ? 26.781 27.578 19.969 1 93.44 309 ILE A CA 1
ATOM 2539 C C . ILE A 1 309 ? 27.109 29.062 19.844 1 93.44 309 ILE A C 1
ATOM 2541 O O . ILE A 1 309 ? 27.312 29.75 20.844 1 93.44 309 ILE A O 1
ATOM 2545 N N . ILE A 1 310 ? 27.219 29.531 18.641 1 92 310 ILE A N 1
ATOM 2546 C CA . ILE A 1 310 ? 27.312 30.969 18.359 1 92 310 ILE A CA 1
ATOM 2547 C C . ILE A 1 310 ? 25.922 31.547 18.156 1 92 310 ILE A C 1
ATOM 2549 O O . ILE A 1 310 ? 25.234 31.219 17.188 1 92 310 ILE A O 1
ATOM 2553 N N . LEU A 1 311 ? 25.484 32.281 19.094 1 90.44 311 LEU A N 1
ATOM 2554 C CA . LEU A 1 311 ? 24.188 32.938 18.969 1 90.44 311 LEU A CA 1
ATOM 2555 C C . LEU A 1 311 ? 24.344 34.375 18.453 1 90.44 311 LEU A C 1
ATOM 2557 O O . LEU A 1 311 ? 25.062 35.188 19.062 1 90.44 311 LEU A O 1
ATOM 2561 N N . GLU A 1 312 ? 23.766 34.625 17.281 1 86.38 312 GLU A N 1
ATOM 2562 C CA . GLU A 1 312 ? 23.875 35.938 16.656 1 86.38 312 GLU A CA 1
ATOM 2563 C C . GLU A 1 312 ? 22.516 36.656 16.672 1 86.38 312 GLU A C 1
ATOM 2565 O O . GLU A 1 312 ? 21.516 36.125 16.219 1 86.38 312 GLU A O 1
ATOM 2570 N N . SER A 1 313 ? 22.391 37.688 17.344 1 79.12 313 SER A N 1
ATOM 2571 C CA . SER A 1 313 ? 21.203 38.531 17.344 1 79.12 313 SER A CA 1
ATOM 2572 C C . SER A 1 313 ? 21.531 39.969 16.922 1 79.12 313 SER A C 1
ATOM 2574 O O . SER A 1 313 ? 22.625 40.469 17.203 1 79.12 313 SER A O 1
ATOM 2576 N N . SER A 1 314 ? 21.031 40.438 15.844 1 60.34 314 SER A N 1
ATOM 2577 C CA . SER A 1 314 ? 21.328 41.844 15.469 1 60.34 314 SER A CA 1
ATOM 2578 C C . SER A 1 314 ? 20.875 42.812 16.531 1 60.34 314 SER A C 1
ATOM 2580 O O . SER A 1 314 ? 19.875 42.562 17.234 1 60.34 314 SER A O 1
ATOM 2582 N N . LYS A 1 315 ? 21.734 43.781 16.969 1 52.34 315 LYS A N 1
ATOM 2583 C CA . LYS A 1 315 ? 21.547 44.844 17.938 1 52.34 315 LYS A CA 1
ATOM 2584 C C . LYS A 1 315 ? 20.188 45.531 17.75 1 52.34 315 LYS A C 1
ATOM 2586 O O . LYS A 1 315 ? 19.609 46.062 18.703 1 52.34 315 LYS A O 1
ATOM 2591 N N . LYS A 1 316 ? 19.719 45.688 16.562 1 53.88 316 LYS A N 1
ATOM 2592 C CA . LYS A 1 316 ? 18.5 46.438 16.281 1 53.88 316 LYS A CA 1
ATOM 2593 C C . LYS A 1 316 ? 17.281 45.688 16.844 1 53.88 316 LYS A C 1
ATOM 2595 O O . LYS A 1 316 ? 16.188 46.281 16.938 1 53.88 316 LYS A O 1
ATOM 2600 N N . GLU A 1 317 ? 17.469 44.406 17.312 1 58.12 317 GLU A N 1
ATOM 2601 C CA . GLU A 1 317 ? 16.297 43.719 17.812 1 58.12 317 GLU A CA 1
ATOM 2602 C C . GLU A 1 317 ? 16.375 43.5 19.328 1 58.12 317 GLU A C 1
ATOM 2604 O O . GLU A 1 317 ? 16.672 42.406 19.797 1 58.12 317 GLU A O 1
ATOM 2609 N N . GLY A 1 318 ? 16.422 44.531 20.078 1 57.41 318 GLY A N 1
ATOM 2610 C CA . GLY A 1 318 ? 16.406 44.531 21.531 1 57.41 318 GLY A CA 1
ATOM 2611 C C . GLY A 1 318 ? 15.398 43.562 22.125 1 57.41 318 GLY A C 1
ATOM 2612 O O . GLY A 1 318 ? 15.695 42.844 23.078 1 57.41 318 GLY A O 1
ATOM 2613 N N . HIS A 1 319 ? 14.328 43.469 21.531 1 70.19 319 HIS A N 1
ATOM 2614 C CA . HIS A 1 319 ? 13.242 42.625 22.047 1 70.19 319 HIS A CA 1
ATOM 2615 C C . HIS A 1 319 ? 13.547 41.156 21.875 1 70.19 319 HIS A C 1
ATOM 2617 O O . HIS A 1 319 ? 13.148 40.312 22.703 1 70.19 319 HIS A O 1
ATOM 2623 N N . SER A 1 320 ? 14.344 40.844 20.922 1 73.38 320 SER A N 1
ATOM 2624 C CA . SER A 1 320 ? 14.727 39.438 20.719 1 73.38 320 SER A CA 1
ATOM 2625 C C . SER A 1 320 ? 15.672 38.969 21.828 1 73.38 320 SER A C 1
ATOM 2627 O O . SER A 1 320 ? 15.578 37.812 22.281 1 73.38 320 SER A O 1
ATOM 2629 N N . LEU A 1 321 ? 16.484 39.875 22.203 1 76.25 321 LEU A N 1
ATOM 2630 C CA . LEU A 1 321 ? 17.438 39.531 23.266 1 76.25 321 LEU A CA 1
ATOM 2631 C C . LEU A 1 321 ? 16.719 39.219 24.562 1 76.25 321 LEU A C 1
ATOM 2633 O O . LEU A 1 321 ? 17.094 38.312 25.297 1 76.25 321 LEU A O 1
ATOM 2637 N N . GLU A 1 322 ? 15.719 40 24.766 1 77.44 322 GLU A N 1
ATOM 2638 C CA . GLU A 1 322 ? 14.93 39.781 25.969 1 77.44 322 GLU A CA 1
ATOM 2639 C C . GLU A 1 322 ? 14.273 38.406 25.938 1 77.44 322 GLU A C 1
ATOM 2641 O O . GLU A 1 322 ? 14.297 37.656 26.938 1 77.44 322 GLU A O 1
ATOM 2646 N N . MET A 1 323 ? 13.734 38.031 24.875 1 77.5 323 MET A N 1
ATOM 2647 C CA . MET A 1 323 ? 13.086 36.75 24.703 1 77.5 323 MET A CA 1
ATOM 2648 C C . MET A 1 323 ? 14.094 35.594 24.859 1 77.5 323 MET A C 1
ATOM 2650 O O . MET A 1 323 ? 13.82 34.594 25.516 1 77.5 323 MET A O 1
ATOM 2654 N N . ILE A 1 324 ? 15.242 35.781 24.344 1 82.25 324 ILE A N 1
ATOM 2655 C CA . ILE A 1 324 ? 16.297 34.781 24.344 1 82.25 324 ILE A CA 1
ATOM 2656 C C . ILE A 1 324 ? 16.781 34.531 25.766 1 82.25 324 ILE A C 1
ATOM 2658 O O . ILE A 1 324 ? 16.953 33.406 26.203 1 82.25 324 ILE A O 1
ATOM 2662 N N . LEU A 1 325 ? 16.938 35.656 26.406 1 78.12 325 LEU A N 1
ATOM 2663 C CA . LEU A 1 325 ? 17.453 35.594 27.766 1 78.12 325 LEU A CA 1
ATOM 2664 C C . LEU A 1 325 ? 16.391 35.031 28.719 1 78.12 325 LEU A C 1
ATOM 2666 O O . LEU A 1 325 ? 16.672 34.125 29.516 1 78.12 325 LEU A O 1
ATOM 2670 N N . LYS A 1 326 ? 15.219 35.531 28.594 1 79.94 326 LYS A N 1
ATOM 2671 C CA . LYS A 1 326 ? 14.133 35.156 29.5 1 79.94 326 LYS A CA 1
ATOM 2672 C C . LYS A 1 326 ? 13.766 33.688 29.359 1 79.94 326 LYS A C 1
ATOM 2674 O O . LYS A 1 326 ? 13.359 33.031 30.328 1 79.94 326 LYS A O 1
ATOM 2679 N N . ASN A 1 327 ? 13.93 33.156 28.203 1 83.44 327 ASN A N 1
ATOM 2680 C CA . ASN A 1 327 ? 13.484 31.781 27.953 1 83.44 327 ASN A CA 1
ATOM 2681 C C . ASN A 1 327 ? 14.664 30.812 27.844 1 83.44 327 ASN A C 1
ATOM 2683 O O . ASN A 1 327 ? 14.492 29.656 27.469 1 83.44 327 ASN A O 1
ATOM 2687 N N . ASN A 1 328 ? 15.852 31.266 28.109 1 87.69 328 ASN A N 1
ATOM 2688 C CA . ASN A 1 328 ? 17.062 30.453 28.125 1 87.69 328 ASN A CA 1
ATOM 2689 C C . ASN A 1 328 ? 17.25 29.719 26.797 1 87.69 328 ASN A C 1
ATOM 2691 O O . ASN A 1 328 ? 17.547 28.531 26.766 1 87.69 328 ASN A O 1
ATOM 2695 N N . VAL A 1 329 ? 17.031 30.406 25.688 1 90.25 329 VAL A N 1
ATOM 2696 C CA . VAL A 1 329 ? 17.078 29.797 24.359 1 90.25 329 VAL A CA 1
ATOM 2697 C C . VAL A 1 329 ? 18.469 29.266 24.078 1 90.25 329 VAL A C 1
ATOM 2699 O O . VAL A 1 329 ? 18.625 28.172 23.531 1 90.25 329 VAL A O 1
ATOM 2702 N N . GLU A 1 330 ? 19.484 30.016 24.469 1 89.94 330 GLU A N 1
ATOM 2703 C CA . GLU A 1 330 ? 20.859 29.594 24.234 1 89.94 330 GLU A CA 1
ATOM 2704 C C . GLU A 1 330 ? 21.156 28.281 24.969 1 89.94 330 GLU A C 1
ATOM 2706 O O . GLU A 1 330 ? 21.797 27.391 24.406 1 89.94 330 GLU A O 1
ATOM 2711 N N . LYS A 1 331 ? 20.719 28.203 26.156 1 91.5 331 LYS A N 1
ATOM 2712 C CA . LYS A 1 331 ? 20.938 26.984 26.938 1 91.5 331 LYS A CA 1
ATOM 2713 C C . LYS A 1 331 ? 20.234 25.797 26.312 1 91.5 331 LYS A C 1
ATOM 2715 O O . LYS A 1 331 ? 20.781 24.688 26.266 1 91.5 331 LYS A O 1
ATOM 2720 N N . ILE A 1 332 ? 19.094 26.047 25.828 1 92.56 332 ILE A N 1
ATOM 2721 C CA . ILE A 1 332 ? 18.297 24.984 25.234 1 92.56 332 ILE A CA 1
ATOM 2722 C C . ILE A 1 332 ? 18.969 24.5 23.953 1 92.56 332 ILE A C 1
ATOM 2724 O O . ILE A 1 332 ? 19.125 23.297 23.75 1 92.56 332 ILE A O 1
ATOM 2728 N N . LEU A 1 333 ? 19.453 25.438 23.141 1 94.56 333 LEU A N 1
ATOM 2729 C CA . LEU A 1 333 ? 20.047 25.062 21.859 1 94.56 333 LEU A CA 1
ATOM 2730 C C . LEU A 1 333 ? 21.438 24.484 22.047 1 94.56 333 LEU A C 1
ATOM 2732 O O . LEU A 1 333 ? 21.875 23.656 21.234 1 94.56 333 LEU A O 1
ATOM 2736 N N . ASN A 1 334 ? 22.062 24.812 23.125 1 94.19 334 ASN A N 1
ATOM 2737 C CA . ASN A 1 334 ? 23.406 24.312 23.438 1 94.19 334 ASN A CA 1
ATOM 2738 C C . ASN A 1 334 ? 23.375 22.812 23.75 1 94.19 334 ASN A C 1
ATOM 2740 O O . ASN A 1 334 ? 24.391 22.125 23.578 1 94.19 334 ASN A O 1
ATOM 2744 N N . LYS A 1 335 ? 22.266 22.375 24.125 1 94.56 335 LYS A N 1
ATOM 2745 C CA . LYS A 1 335 ? 22.156 20.969 24.5 1 94.56 335 LYS A CA 1
ATOM 2746 C C . LYS A 1 335 ? 22.062 20.078 23.266 1 94.56 335 LYS A C 1
ATOM 2748 O O . LYS A 1 335 ? 22.203 18.859 23.359 1 94.56 335 LYS A O 1
ATOM 2753 N N . VAL A 1 336 ? 21.859 20.688 22.141 1 96 336 VAL A N 1
ATOM 2754 C CA . VAL A 1 336 ? 21.812 19.953 20.875 1 96 336 VAL A CA 1
ATOM 2755 C C . VAL A 1 336 ? 23.188 20.016 20.203 1 96 336 VAL A C 1
ATOM 2757 O O . VAL A 1 336 ? 23.516 21 19.547 1 96 336 VAL A O 1
ATOM 2760 N N . ASP A 1 337 ? 23.828 18.953 20.141 1 94.81 337 ASP A N 1
ATOM 2761 C CA . ASP A 1 337 ? 25.281 18.891 19.922 1 94.81 337 ASP A CA 1
ATOM 2762 C C . ASP A 1 337 ? 25.625 19.234 18.484 1 94.81 337 ASP A C 1
ATOM 2764 O O . ASP A 1 337 ? 26.766 19.594 18.188 1 94.81 337 ASP A O 1
ATOM 2768 N N . PHE A 1 338 ? 24.703 19.125 17.609 1 96.88 338 PHE A N 1
ATOM 2769 C CA . PHE A 1 338 ? 25.078 19.312 16.219 1 96.88 338 PHE A CA 1
ATOM 2770 C C . PHE A 1 338 ? 24.828 20.766 15.781 1 96.88 338 PHE A C 1
ATOM 2772 O O . PHE A 1 338 ? 25.141 21.125 14.648 1 96.88 338 PHE A O 1
ATOM 2779 N N . ILE A 1 339 ? 24.219 21.641 16.672 1 97.62 339 ILE A N 1
ATOM 2780 C CA . ILE A 1 339 ? 23.984 23.031 16.328 1 97.62 339 ILE A CA 1
ATOM 2781 C C . ILE A 1 339 ? 25.266 23.844 16.484 1 97.62 339 ILE A C 1
ATOM 2783 O O . ILE A 1 339 ? 25.891 23.828 17.562 1 97.62 339 ILE A O 1
ATOM 2787 N N . GLU A 1 340 ? 25.641 24.562 15.469 1 96.88 340 GLU A N 1
ATOM 2788 C CA . GLU A 1 340 ? 26.859 25.359 15.5 1 96.88 340 GLU A CA 1
ATOM 2789 C C . GLU A 1 340 ? 26.562 26.844 15.719 1 96.88 340 GLU A C 1
ATOM 2791 O O . GLU A 1 340 ? 27.234 27.516 16.5 1 96.88 340 GLU A O 1
ATOM 2796 N N . ARG A 1 341 ? 25.578 27.297 15 1 96.19 341 ARG A N 1
ATOM 2797 C CA . ARG A 1 341 ? 25.234 28.719 15.016 1 96.19 341 ARG A CA 1
ATOM 2798 C C . ARG A 1 341 ? 23.734 28.922 14.938 1 96.19 341 ARG A C 1
ATOM 2800 O O . ARG A 1 341 ? 23.047 28.203 14.211 1 96.19 341 ARG A O 1
ATOM 2807 N N . ALA A 1 342 ? 23.25 29.844 15.734 1 95.19 342 ALA A N 1
ATOM 2808 C CA . ALA A 1 342 ? 21.859 30.297 15.656 1 95.19 342 ALA A CA 1
ATOM 2809 C C . ALA A 1 342 ? 21.781 31.797 15.461 1 95.19 342 ALA A C 1
ATOM 2811 O O . ALA A 1 342 ? 22.281 32.562 16.297 1 95.19 342 ALA A O 1
ATOM 2812 N N . ARG A 1 343 ? 21.203 32.188 14.359 1 92.75 343 ARG A N 1
ATOM 2813 C CA . ARG A 1 343 ? 21.078 33.625 14.047 1 92.75 343 ARG A CA 1
ATOM 2814 C C . ARG A 1 343 ? 19.625 34.062 14.062 1 92.75 343 ARG A C 1
ATOM 2816 O O . ARG A 1 343 ? 18.781 33.5 13.383 1 92.75 343 ARG A O 1
ATOM 2823 N N . VAL A 1 344 ? 19.297 35.094 14.766 1 89.38 344 VAL A N 1
ATOM 2824 C CA . VAL A 1 344 ? 17.953 35.656 14.766 1 89.38 344 VAL A CA 1
ATOM 2825 C C . VAL A 1 344 ? 17.703 36.406 13.445 1 89.38 344 VAL A C 1
ATOM 2827 O O . VAL A 1 344 ? 18.484 37.25 13.047 1 89.38 344 VAL A O 1
ATOM 2830 N N . VAL A 1 345 ? 16.672 36 12.852 1 83.38 345 VAL A N 1
ATOM 2831 C CA . VAL A 1 345 ? 16.359 36.594 11.547 1 83.38 345 VAL A CA 1
ATOM 2832 C C . VAL A 1 345 ? 15.203 37.562 11.688 1 83.38 345 VAL A C 1
ATOM 2834 O O . VAL A 1 345 ? 15.102 38.531 10.93 1 83.38 345 VAL A O 1
ATOM 2837 N N . LYS A 1 346 ? 14.289 37.25 12.562 1 81.06 346 LYS A N 1
ATOM 2838 C CA . LYS A 1 346 ? 13.086 38.062 12.719 1 81.06 346 LYS A CA 1
ATOM 2839 C C . LYS A 1 346 ? 12.477 37.875 14.102 1 81.06 346 LYS A C 1
ATOM 2841 O O . LYS A 1 346 ? 12.516 36.781 14.672 1 81.06 346 LYS A O 1
ATOM 2846 N N . PHE A 1 347 ? 11.922 39.031 14.648 1 81.25 347 PHE A N 1
ATOM 2847 C CA . PHE A 1 347 ? 11.188 39 15.906 1 81.25 347 PHE A CA 1
ATOM 2848 C C . PHE A 1 347 ? 9.859 39.75 15.758 1 81.25 347 PHE A C 1
ATOM 2850 O O . PHE A 1 347 ? 9.789 40.781 15.109 1 81.25 347 PHE A O 1
ATOM 2857 N N . SER A 1 348 ? 8.844 39.062 16.141 1 78.81 348 SER A N 1
ATOM 2858 C CA . SER A 1 348 ? 7.523 39.688 16.156 1 78.81 348 SER A CA 1
ATOM 2859 C C . SER A 1 348 ? 6.922 39.688 17.547 1 78.81 348 SER A C 1
ATOM 2861 O O . SER A 1 348 ? 7.004 38.688 18.266 1 78.81 348 SER A O 1
ATOM 2863 N N . ASP A 1 349 ? 6.281 40.812 17.938 1 75.94 349 ASP A N 1
ATOM 2864 C CA . ASP A 1 349 ? 5.715 40.969 19.281 1 75.94 349 ASP A CA 1
ATOM 2865 C C . ASP A 1 349 ? 4.344 40.281 19.359 1 75.94 349 ASP A C 1
ATOM 2867 O O . ASP A 1 349 ? 3.641 40.438 20.359 1 75.94 349 ASP A O 1
ATOM 2871 N N . LYS A 1 350 ? 3.984 39.625 18.422 1 74.25 350 LYS A N 1
ATOM 2872 C CA . LYS A 1 350 ? 2.705 38.906 18.484 1 74.25 350 LYS A CA 1
ATOM 2873 C C . LYS A 1 350 ? 2.736 37.781 19.516 1 74.25 350 LYS A C 1
ATOM 2875 O O . LYS A 1 350 ? 3.686 37 19.547 1 74.25 350 LYS A O 1
ATOM 2880 N N . ASN A 1 351 ? 1.837 37.906 20.547 1 62.19 351 ASN A N 1
ATOM 2881 C CA . ASN A 1 351 ? 1.801 36.906 21.625 1 62.19 351 ASN A CA 1
ATOM 2882 C C . ASN A 1 351 ? 1.108 35.625 21.188 1 62.19 351 ASN A C 1
ATOM 2884 O O . ASN A 1 351 ? -0.026 35.656 20.703 1 62.19 351 ASN A O 1
ATOM 2888 N N . LYS A 1 352 ? 1.93 34.656 20.984 1 65.88 352 LYS A N 1
ATOM 2889 C CA . LYS A 1 352 ? 1.305 33.375 20.75 1 65.88 352 LYS A CA 1
ATOM 2890 C C . LYS A 1 352 ? 1.719 32.344 21.828 1 65.88 352 LYS A C 1
ATOM 2892 O O . LYS A 1 352 ? 2.795 32.469 22.406 1 65.88 352 LYS A O 1
ATOM 2897 N N . ASN A 1 353 ? 0.7 31.641 22.172 1 63.16 353 ASN A N 1
ATOM 2898 C CA . ASN A 1 353 ? 0.956 30.578 23.156 1 63.16 353 ASN A CA 1
ATOM 2899 C C . ASN A 1 353 ? 2.174 29.75 22.766 1 63.16 353 ASN A C 1
ATOM 2901 O O . ASN A 1 353 ? 2.732 29.922 21.672 1 63.16 353 ASN A O 1
ATOM 2905 N N . GLY A 1 354 ? 2.766 28.906 23.688 1 70.19 354 GLY A N 1
ATOM 2906 C CA . GLY A 1 354 ? 3.898 28 23.672 1 70.19 354 GLY A CA 1
ATOM 2907 C C . GLY A 1 354 ? 3.893 27.047 22.5 1 70.19 354 GLY A C 1
ATOM 2908 O O . GLY A 1 354 ? 2.846 26.812 21.891 1 70.19 354 GLY A O 1
ATOM 2909 N N . GLY A 1 355 ? 5.027 27.078 21.672 1 86.5 355 GLY A N 1
ATOM 2910 C CA . GLY A 1 355 ? 5.215 26.172 20.562 1 86.5 355 GLY A CA 1
ATOM 2911 C C . GLY A 1 355 ? 6.41 26.516 19.703 1 86.5 355 GLY A C 1
ATOM 2912 O O . GLY A 1 355 ? 7.09 27.516 19.938 1 86.5 355 GLY A O 1
ATOM 2913 N N . PHE A 1 356 ? 6.688 25.672 18.875 1 91.94 356 PHE A N 1
ATOM 2914 C CA . PHE A 1 356 ? 7.82 25.875 17.984 1 91.94 356 PHE A CA 1
ATOM 2915 C C . PHE A 1 356 ? 7.559 25.234 16.625 1 91.94 356 PHE A C 1
ATOM 2917 O O . PHE A 1 356 ? 6.609 24.469 16.469 1 91.94 356 PHE A O 1
ATOM 2924 N N . ARG A 1 357 ? 8.336 25.656 15.695 1 90.75 357 ARG A N 1
ATOM 2925 C CA . ARG A 1 357 ? 8.352 25.031 14.375 1 90.75 357 ARG A CA 1
ATOM 2926 C C . ARG A 1 357 ? 9.773 24.969 13.828 1 90.75 357 ARG A C 1
ATOM 2928 O O . ARG A 1 357 ? 10.555 25.906 13.977 1 90.75 357 ARG A O 1
ATOM 2935 N N . VAL A 1 358 ? 10.07 23.828 13.32 1 94 358 VAL A N 1
ATOM 2936 C CA . VAL A 1 358 ? 11.367 23.641 12.68 1 94 358 VAL A CA 1
ATOM 2937 C C . VAL A 1 358 ? 11.172 23.25 11.219 1 94 358 VAL A C 1
ATOM 2939 O O . VAL A 1 358 ? 10.344 22.391 10.906 1 94 358 VAL A O 1
ATOM 2942 N N . LYS A 1 359 ? 11.891 23.875 10.336 1 92.5 359 LYS A N 1
ATOM 2943 C CA . LYS A 1 359 ? 11.836 23.547 8.914 1 92.5 359 LYS A CA 1
ATOM 2944 C C . LYS A 1 359 ? 13.234 23.562 8.297 1 92.5 359 LYS A C 1
ATOM 2946 O O . LYS A 1 359 ? 14.148 24.203 8.828 1 92.5 359 LYS A O 1
ATOM 2951 N N . VAL A 1 360 ? 13.367 22.891 7.234 1 92.88 360 VAL A N 1
ATOM 2952 C CA . VAL A 1 360 ? 14.602 22.906 6.465 1 92.88 360 VAL A CA 1
ATOM 2953 C C . VAL A 1 360 ? 14.508 23.969 5.363 1 92.88 360 VAL A C 1
ATOM 2955 O O . VAL A 1 360 ? 13.586 23.938 4.547 1 92.88 360 VAL A O 1
ATOM 2958 N N . LEU A 1 361 ? 15.312 24.906 5.367 1 89.25 361 LEU A N 1
ATOM 2959 C CA . LEU A 1 361 ? 15.43 25.922 4.324 1 89.25 361 LEU A CA 1
ATOM 2960 C C . LEU A 1 361 ? 16.844 25.969 3.771 1 89.25 361 LEU A C 1
ATOM 2962 O O . LEU A 1 361 ? 17.734 26.562 4.391 1 89.25 361 LEU A O 1
ATOM 2966 N N . GLY A 1 362 ? 16.969 25.422 2.609 1 88 362 GLY A N 1
ATOM 2967 C CA . GLY A 1 362 ? 18.312 25.328 2.066 1 88 362 GLY A CA 1
ATOM 2968 C C . GLY A 1 362 ? 19.203 24.359 2.838 1 88 362 GLY A C 1
ATOM 2969 O O . GLY A 1 362 ? 18.828 23.203 3.055 1 88 362 GLY A O 1
ATOM 2970 N N . ASP A 1 363 ? 20.328 24.906 3.266 1 93.06 363 ASP A N 1
ATOM 2971 C CA . ASP A 1 363 ? 21.281 24.062 3.977 1 93.06 363 ASP A CA 1
ATOM 2972 C C . ASP A 1 363 ? 21.234 24.312 5.48 1 93.06 363 ASP A C 1
ATOM 2974 O O . ASP A 1 363 ? 22.125 23.906 6.219 1 93.06 363 ASP A O 1
ATOM 2978 N N . GLU A 1 364 ? 20.141 25 5.875 1 95.19 364 GLU A N 1
ATOM 2979 C CA . GLU A 1 364 ? 20 25.344 7.285 1 95.19 364 GLU A CA 1
ATOM 2980 C C . GLU A 1 364 ? 18.609 24.969 7.809 1 95.19 364 GLU A C 1
ATOM 2982 O O . GLU A 1 364 ? 17.734 24.609 7.027 1 95.19 364 GLU A O 1
ATOM 2987 N N . LEU A 1 365 ? 18.531 25 9.148 1 95.88 365 LEU A N 1
ATOM 2988 C CA . LEU A 1 365 ? 17.234 24.859 9.789 1 95.88 365 LEU A CA 1
ATOM 2989 C C . LEU A 1 365 ? 16.656 26.219 10.133 1 95.88 365 LEU A C 1
ATOM 2991 O O . LEU A 1 365 ? 17.375 27.125 10.555 1 95.88 365 LEU A O 1
ATOM 2995 N N . ASN A 1 366 ? 15.469 26.344 9.836 1 93.62 366 ASN A N 1
ATOM 2996 C CA . ASN A 1 366 ? 14.711 27.5 10.328 1 93.62 366 ASN A CA 1
ATOM 2997 C C . ASN A 1 366 ? 13.891 27.141 11.57 1 93.62 366 ASN A C 1
ATOM 2999 O O . ASN A 1 366 ? 13.094 26.203 11.547 1 93.62 366 ASN A O 1
ATOM 3003 N N . LEU A 1 367 ? 14.117 27.859 12.594 1 94.25 367 LEU A N 1
ATOM 3004 C CA . LEU A 1 367 ? 13.453 27.594 13.867 1 94.25 367 LEU A CA 1
ATOM 3005 C C . LEU A 1 367 ? 12.594 28.797 14.281 1 94.25 367 LEU A C 1
ATOM 3007 O O . LEU A 1 367 ? 13.086 29.922 14.336 1 94.25 367 LEU A O 1
ATOM 3011 N N . ILE A 1 368 ? 11.367 28.516 14.477 1 90.06 368 ILE A N 1
ATOM 3012 C CA . ILE A 1 368 ? 10.445 29.516 15 1 90.06 368 ILE A CA 1
ATOM 3013 C C . ILE A 1 368 ? 10.062 29.172 16.438 1 90.06 368 ILE A C 1
ATOM 3015 O O . ILE A 1 368 ? 9.508 28.094 16.688 1 90.06 368 ILE A O 1
ATOM 3019 N N . LEU A 1 369 ? 10.367 30.047 17.328 1 90.69 369 LEU A N 1
ATOM 3020 C CA . LEU A 1 369 ? 10.008 29.859 18.734 1 90.69 369 LEU A CA 1
ATOM 3021 C C . LEU A 1 369 ? 8.938 30.844 19.156 1 90.69 369 LEU A C 1
ATOM 3023 O O . LEU A 1 369 ? 9.117 32.062 19 1 90.69 369 LEU A O 1
ATOM 3027 N N . ASN A 1 370 ? 7.922 30.281 19.625 1 88.5 370 ASN A N 1
ATOM 3028 C CA . ASN A 1 370 ? 6.855 31.094 20.188 1 88.5 370 ASN A CA 1
ATOM 3029 C C . ASN A 1 370 ? 6.977 31.219 21.703 1 88.5 370 ASN A C 1
ATOM 3031 O O . ASN A 1 370 ? 7.262 30.234 22.391 1 88.5 370 ASN A O 1
ATOM 3035 N N . SER A 1 371 ? 6.832 32.438 22.25 1 85.38 371 SER A N 1
ATOM 3036 C CA . SER A 1 371 ? 6.867 32.688 23.688 1 85.38 371 SER A CA 1
ATOM 3037 C C . SER A 1 371 ? 5.879 33.781 24.062 1 85.38 371 SER A C 1
ATOM 3039 O O . SER A 1 371 ? 5.227 34.375 23.203 1 85.38 371 SER A O 1
ATOM 3041 N N . ASN A 1 372 ? 5.727 34 25.359 1 82.88 372 ASN A N 1
ATOM 3042 C CA . ASN A 1 372 ? 4.879 35.062 25.844 1 82.88 372 ASN A CA 1
ATOM 3043 C C . ASN A 1 372 ? 5.383 36.438 25.391 1 82.88 372 ASN A C 1
ATOM 3045 O O . ASN A 1 372 ? 4.609 37.375 25.281 1 82.88 372 ASN A O 1
ATOM 3049 N N . GLU A 1 373 ? 6.695 36.531 25.125 1 80.62 373 GLU A N 1
ATOM 3050 C CA . GLU A 1 373 ? 7.305 37.781 24.734 1 80.62 373 GLU A CA 1
ATOM 3051 C C . GLU A 1 373 ? 7.148 38.031 23.234 1 80.62 373 GLU A C 1
ATOM 3053 O O . GLU A 1 373 ? 7.23 39.188 22.781 1 80.62 373 GLU A O 1
ATOM 3058 N N . GLY A 1 374 ? 6.914 36.969 22.562 1 84.56 374 GLY A N 1
ATOM 3059 C CA . GLY A 1 374 ? 6.789 37.125 21.125 1 84.56 374 GLY A CA 1
ATOM 3060 C C . GLY A 1 374 ? 7.258 35.906 20.359 1 84.56 374 GLY A C 1
ATOM 3061 O O . GLY A 1 374 ? 7.434 34.844 20.922 1 84.56 374 GLY A O 1
ATOM 3062 N N . ILE A 1 375 ? 7.332 36.094 18.984 1 86.44 375 ILE A N 1
ATOM 3063 C CA . ILE A 1 375 ? 7.758 35.031 18.062 1 86.44 375 ILE A CA 1
ATOM 3064 C C . ILE A 1 375 ? 9.141 35.375 17.516 1 86.44 375 ILE A C 1
ATOM 3066 O O . ILE A 1 375 ? 9.359 36.438 16.969 1 86.44 375 ILE A O 1
ATOM 3070 N N . THR A 1 376 ? 10.117 34.5 17.703 1 88 376 THR A N 1
ATOM 3071 C CA . THR A 1 376 ? 11.477 34.719 17.203 1 88 376 THR A CA 1
ATOM 3072 C C . THR A 1 376 ? 11.812 33.688 16.125 1 88 376 THR A C 1
ATOM 3074 O O . THR A 1 376 ? 11.578 32.5 16.297 1 88 376 THR A O 1
ATOM 3077 N N . HIS A 1 377 ? 12.359 34.125 15.039 1 88.69 377 HIS A N 1
ATOM 3078 C CA . HIS A 1 377 ? 12.805 33.281 13.93 1 88.69 377 HIS A CA 1
ATOM 3079 C C . HIS A 1 377 ? 14.32 33.156 13.914 1 88.69 377 HIS A C 1
ATOM 3081 O O . HIS A 1 377 ? 15.039 34.156 13.984 1 88.69 377 HIS A O 1
ATOM 3087 N N . PHE A 1 378 ? 14.797 31.922 13.891 1 92.06 378 PHE A N 1
ATOM 3088 C CA . PHE A 1 378 ? 16.234 31.656 13.859 1 92.06 378 PHE A CA 1
ATOM 3089 C C . PHE A 1 378 ? 16.609 30.922 12.586 1 92.06 378 PHE A C 1
ATOM 3091 O O . PHE A 1 378 ? 15.867 30.062 12.102 1 92.06 378 PHE A O 1
ATOM 3098 N N . ASN A 1 379 ? 17.734 31.234 12.031 1 93.31 379 ASN A N 1
ATOM 3099 C CA . ASN A 1 379 ? 18.469 30.344 11.133 1 93.31 379 ASN A CA 1
ATOM 3100 C C . ASN A 1 379 ? 19.531 29.547 11.875 1 93.31 379 ASN A C 1
ATOM 3102 O O . ASN A 1 379 ? 20.375 30.109 12.562 1 93.31 379 ASN A O 1
ATOM 3106 N N . ILE A 1 380 ? 19.438 28.266 11.758 1 96.44 380 ILE A N 1
ATOM 3107 C CA . ILE A 1 380 ? 20.328 27.406 12.531 1 96.44 380 ILE A CA 1
ATOM 3108 C C . ILE A 1 380 ? 21.281 26.672 11.586 1 96.44 380 ILE A C 1
ATOM 3110 O O . ILE A 1 380 ? 20.844 25.922 10.711 1 96.44 380 ILE A O 1
ATOM 3114 N N . GLU A 1 381 ? 22.547 26.891 11.773 1 97 381 GLU A N 1
ATOM 3115 C CA . GLU A 1 381 ? 23.578 26.125 11.102 1 97 381 GLU A CA 1
ATOM 3116 C C . GLU A 1 381 ? 23.938 24.875 11.898 1 97 381 GLU A C 1
ATOM 3118 O O . GLU A 1 381 ? 24.125 24.938 13.117 1 97 381 GLU A O 1
ATOM 3123 N N . THR A 1 382 ? 24.031 23.766 11.211 1 97.62 382 THR A N 1
ATOM 3124 C CA . THR A 1 382 ? 24.312 22.484 11.867 1 97.62 382 THR A CA 1
ATOM 3125 C C . THR A 1 382 ? 25.562 21.844 11.281 1 97.62 382 THR A C 1
ATOM 3127 O O . THR A 1 382 ? 26.188 22.391 10.359 1 97.62 382 THR A O 1
ATOM 3130 N N . THR A 1 383 ? 25.906 20.688 11.828 1 97.06 383 THR A N 1
ATOM 3131 C CA . THR A 1 383 ? 27.047 19.938 11.328 1 97.06 383 THR A CA 1
ATOM 3132 C C . THR A 1 383 ? 26.625 19.016 10.188 1 97.06 383 THR A C 1
ATOM 3134 O O . THR A 1 383 ? 27.438 18.219 9.703 1 97.06 383 THR A O 1
ATOM 3137 N N . ALA A 1 384 ? 25.312 19.109 9.773 1 96.56 384 ALA A N 1
ATOM 3138 C CA . ALA A 1 384 ? 24.844 18.234 8.695 1 96.56 384 ALA A CA 1
ATOM 3139 C C . ALA A 1 384 ? 25.656 18.453 7.422 1 96.56 384 ALA A C 1
ATOM 3141 O O . ALA A 1 384 ? 25.938 19.594 7.039 1 96.56 384 ALA A O 1
ATOM 3142 N N . ARG A 1 385 ? 26.125 17.391 6.68 1 93.88 385 ARG A N 1
ATOM 3143 C CA . ARG A 1 385 ? 27.016 17.422 5.516 1 93.88 385 ARG A CA 1
ATOM 3144 C C . ARG A 1 385 ? 26.203 17.312 4.223 1 93.88 385 ARG A C 1
ATOM 3146 O O . ARG A 1 385 ? 26.719 17.609 3.141 1 93.88 385 ARG A O 1
ATOM 3153 N N . ASN A 1 386 ? 24.906 16.828 4.352 1 93.5 386 ASN A N 1
ATOM 3154 C CA . ASN A 1 386 ? 24 16.672 3.213 1 93.5 386 ASN A CA 1
ATOM 3155 C C . ASN A 1 386 ? 22.547 16.812 3.631 1 93.5 386 ASN A C 1
ATOM 3157 O O . ASN A 1 386 ? 22.25 17.016 4.809 1 93.5 386 ASN A O 1
ATOM 3161 N N . ASN A 1 387 ? 21.688 16.766 2.689 1 93.5 387 ASN A N 1
ATOM 3162 C CA . ASN A 1 387 ? 20.266 17 2.93 1 93.5 387 ASN A CA 1
ATOM 3163 C C . ASN A 1 387 ? 19.672 15.906 3.82 1 93.5 387 ASN A C 1
ATOM 3165 O O . ASN A 1 387 ? 18.75 16.172 4.605 1 93.5 387 ASN A O 1
ATOM 3169 N N . VAL A 1 388 ? 20.156 14.727 3.725 1 93.12 388 VAL A N 1
ATOM 3170 C CA . VAL A 1 388 ? 19.656 13.602 4.516 1 93.12 388 VAL A CA 1
ATOM 3171 C C . VAL A 1 388 ? 19.984 13.828 5.988 1 93.12 388 VAL A C 1
ATOM 3173 O O . VAL A 1 388 ? 19.109 13.695 6.848 1 93.12 388 VAL A O 1
ATOM 3176 N N . GLU A 1 389 ? 21.188 14.242 6.254 1 95.06 389 GLU A N 1
ATOM 3177 C CA . GLU A 1 389 ? 21.578 14.539 7.629 1 95.06 389 GLU A CA 1
ATOM 3178 C C . GLU A 1 389 ? 20.812 15.734 8.18 1 95.06 389 GLU A C 1
ATOM 3180 O O . GLU A 1 389 ? 20.516 15.789 9.375 1 95.06 389 GLU A O 1
ATOM 3185 N N . LEU A 1 390 ? 20.562 16.656 7.289 1 96.06 390 LEU A N 1
ATOM 3186 C CA . LEU A 1 390 ? 19.844 17.859 7.711 1 96.06 390 LEU A CA 1
ATOM 3187 C C . LEU A 1 390 ? 18.422 17.5 8.133 1 96.06 390 LEU A C 1
ATOM 3189 O O . LEU A 1 390 ? 17.891 18.094 9.086 1 96.06 390 LEU A O 1
ATOM 3193 N N . GLN A 1 391 ? 17.781 16.578 7.453 1 94.81 391 GLN A N 1
ATOM 3194 C CA . GLN A 1 391 ? 16.469 16.109 7.852 1 94.81 391 GLN A CA 1
ATOM 3195 C C . GLN A 1 391 ? 16.5 15.438 9.227 1 94.81 391 GLN A C 1
ATOM 3197 O O . GLN A 1 391 ? 15.609 15.633 10.047 1 94.81 391 GLN A O 1
ATOM 3202 N N . LYS A 1 392 ? 17.531 14.688 9.391 1 95.25 392 LYS A N 1
ATOM 3203 C CA . LYS A 1 392 ? 17.734 14.055 10.688 1 95.25 392 LYS A CA 1
ATOM 3204 C C . LYS A 1 392 ? 17.906 15.094 11.789 1 95.25 392 LYS A C 1
ATOM 3206 O O . LYS A 1 392 ? 17.344 14.969 12.875 1 95.25 392 LYS A O 1
ATOM 3211 N N . ALA A 1 393 ? 18.656 16.125 11.477 1 96.31 393 ALA A N 1
ATOM 3212 C CA . ALA A 1 393 ? 18.875 17.203 12.43 1 96.31 393 ALA A CA 1
ATOM 3213 C C . ALA A 1 393 ? 17.547 17.875 12.812 1 96.31 393 ALA A C 1
ATOM 3215 O O . ALA A 1 393 ? 17.328 18.172 13.984 1 96.31 393 ALA A O 1
ATOM 3216 N N . LYS A 1 394 ? 16.719 18.109 11.828 1 96.19 394 LYS A N 1
ATOM 3217 C CA . LYS A 1 394 ? 15.406 18.703 12.062 1 96.19 394 LYS A CA 1
ATOM 3218 C C . LYS A 1 394 ? 14.594 17.875 13.055 1 96.19 394 LYS A C 1
ATOM 3220 O O . LYS A 1 394 ? 14.039 18.406 14.016 1 96.19 394 LYS A O 1
ATOM 3225 N N . ILE A 1 395 ? 14.586 16.609 12.852 1 93.69 395 ILE A N 1
ATOM 3226 C CA . ILE A 1 395 ? 13.758 15.695 13.648 1 93.69 395 ILE A CA 1
ATOM 3227 C C . ILE A 1 395 ? 14.289 15.648 15.078 1 93.69 395 ILE A C 1
ATOM 3229 O O . ILE A 1 395 ? 13.516 15.703 16.031 1 93.69 395 ILE A O 1
ATOM 3233 N N . ILE A 1 396 ? 15.586 15.57 15.219 1 94.19 396 ILE A N 1
ATOM 3234 C CA . ILE A 1 396 ? 16.188 15.516 16.547 1 94.19 396 ILE A CA 1
ATOM 3235 C C . ILE A 1 396 ? 15.891 16.797 17.312 1 94.19 396 ILE A C 1
ATOM 3237 O O . ILE A 1 396 ? 15.547 16.766 18.484 1 94.19 396 ILE A O 1
ATOM 3241 N N . LEU A 1 397 ? 16.031 17.891 16.578 1 95.94 397 LEU A N 1
ATOM 3242 C CA . LEU A 1 397 ? 15.758 19.188 17.219 1 95.94 397 LEU A CA 1
ATOM 3243 C C . LEU A 1 397 ? 14.289 19.281 17.625 1 95.94 397 LEU A C 1
ATOM 3245 O O . LEU A 1 397 ? 13.984 19.75 18.719 1 95.94 397 LEU A O 1
ATOM 3249 N N . GLU A 1 398 ? 13.375 18.844 16.797 1 94.19 398 GLU A N 1
ATOM 3250 C CA . GLU A 1 398 ? 11.953 18.844 17.109 1 94.19 398 GLU A CA 1
ATOM 3251 C C . GLU A 1 398 ? 11.656 18 18.344 1 94.19 398 GLU A C 1
ATOM 3253 O O . GLU A 1 398 ? 10.906 18.422 19.234 1 94.19 398 GLU A O 1
ATOM 3258 N N . ASP A 1 399 ? 12.227 16.859 18.406 1 90.88 399 ASP A N 1
ATOM 3259 C CA . ASP A 1 399 ? 12.023 15.961 19.547 1 90.88 399 ASP A CA 1
ATOM 3260 C C . ASP A 1 399 ? 12.531 16.594 20.844 1 90.88 399 ASP A C 1
ATOM 3262 O O . ASP A 1 399 ? 11.891 16.469 21.891 1 90.88 399 ASP A O 1
ATOM 3266 N N . TYR A 1 400 ? 13.695 17.219 20.734 1 94.31 400 TYR A N 1
ATOM 3267 C CA . TYR A 1 400 ? 14.281 17.859 21.906 1 94.31 400 TYR A CA 1
ATOM 3268 C C . TYR A 1 400 ? 13.406 19.016 22.391 1 94.31 400 TYR A C 1
ATOM 3270 O O . TYR A 1 400 ? 13.164 19.156 23.578 1 94.31 400 TYR A O 1
ATOM 3278 N N . LEU A 1 401 ? 12.922 19.797 21.469 1 94.44 401 LEU A N 1
ATOM 3279 C CA . LEU A 1 401 ? 12.133 20.969 21.812 1 94.44 401 LEU A CA 1
ATOM 3280 C C . LEU A 1 401 ? 10.766 20.562 22.344 1 94.44 401 LEU A C 1
ATOM 3282 O O . LEU A 1 401 ? 10.18 21.266 23.172 1 94.44 401 LEU A O 1
ATOM 3286 N N . ASN A 1 402 ? 10.219 19.469 21.828 1 90.81 402 ASN A N 1
ATOM 3287 C CA . ASN A 1 402 ? 8.961 18.969 22.344 1 90.81 402 ASN A CA 1
ATOM 3288 C C . ASN A 1 402 ? 9.039 18.688 23.844 1 90.81 402 ASN A C 1
ATOM 3290 O O . ASN A 1 402 ? 8.047 18.859 24.562 1 90.81 402 ASN A O 1
ATOM 3294 N N . LYS A 1 403 ? 10.141 18.391 24.312 1 90.81 403 LYS A N 1
ATOM 3295 C CA . LYS A 1 403 ? 10.336 18.031 25.719 1 90.81 403 LYS A CA 1
ATOM 3296 C C . LYS A 1 403 ? 10.789 19.234 26.547 1 90.81 403 LYS A C 1
ATOM 3298 O O . LYS A 1 403 ? 10.57 19.281 27.75 1 90.81 403 LYS A O 1
ATOM 3303 N N . ASN A 1 404 ? 11.398 20.141 25.812 1 91 404 ASN A N 1
ATOM 3304 C CA . ASN A 1 404 ? 12.125 21.141 26.594 1 91 404 ASN A CA 1
ATOM 3305 C C . ASN A 1 404 ? 11.594 22.547 26.344 1 91 404 ASN A C 1
ATOM 3307 O O . ASN A 1 404 ? 11.984 23.5 27.031 1 91 404 ASN A O 1
ATOM 3311 N N . TRP A 1 405 ? 10.68 22.672 25.344 1 88.94 405 TRP A N 1
ATOM 3312 C CA . TRP A 1 405 ? 10.117 23.984 25.078 1 88.94 405 TRP A CA 1
ATOM 3313 C C . TRP A 1 405 ? 8.641 24.031 25.453 1 88.94 405 TRP A C 1
ATOM 3315 O O . TRP A 1 405 ? 7.828 23.281 24.906 1 88.94 405 TRP A O 1
ATOM 3325 N N . LYS A 1 406 ? 8.227 24.641 26.531 1 77.62 406 LYS A N 1
ATOM 3326 C CA . LYS A 1 406 ? 6.859 24.75 27.031 1 77.62 406 LYS A CA 1
ATOM 3327 C C . LYS A 1 406 ? 6.332 26.172 26.844 1 77.62 406 LYS A C 1
ATOM 3329 O O . LYS A 1 406 ? 7.094 27.141 26.922 1 77.62 406 LYS A O 1
ATOM 3334 N N . MET B 1 1 ? 2.512 8.359 -20.328 1 76.5 1 MET B N 1
ATOM 3335 C CA . MET B 1 1 ? 1.137 8.398 -20.812 1 76.5 1 MET B CA 1
ATOM 3336 C C . MET B 1 1 ? 0.507 7.012 -20.781 1 76.5 1 MET B C 1
ATOM 3338 O O . MET B 1 1 ? 1.108 6.043 -21.25 1 76.5 1 MET B O 1
ATOM 3342 N N . TYR B 1 2 ? -0.651 6.754 -20.141 1 94.12 2 TYR B N 1
ATOM 3343 C CA . TYR B 1 2 ? -1.273 5.445 -19.953 1 94.12 2 TYR B CA 1
ATOM 3344 C C . TYR B 1 2 ? -2.33 5.188 -21.016 1 94.12 2 TYR B C 1
ATOM 3346 O O . TYR B 1 2 ? -3.004 6.117 -21.469 1 94.12 2 TYR B O 1
ATOM 3354 N N . ASN B 1 3 ? -2.402 3.969 -21.453 1 97.38 3 ASN B N 1
ATOM 3355 C CA . ASN B 1 3 ? -3.391 3.643 -22.484 1 97.38 3 ASN B CA 1
ATOM 3356 C C . ASN B 1 3 ? -4.148 2.361 -22.141 1 97.38 3 ASN B C 1
ATOM 3358 O O . ASN B 1 3 ? -4.984 1.905 -22.922 1 97.38 3 ASN B O 1
ATOM 3362 N N . THR B 1 4 ? -3.869 1.74 -21.016 1 98.38 4 THR B N 1
ATOM 3363 C CA . THR B 1 4 ? -4.473 0.495 -20.547 1 98.38 4 THR B CA 1
ATOM 3364 C C . THR B 1 4 ? -5.004 0.644 -19.125 1 98.38 4 THR B C 1
ATOM 3366 O O . THR B 1 4 ? -4.355 1.26 -18.281 1 98.38 4 THR B O 1
ATOM 3369 N N . MET B 1 5 ? -6.227 0.093 -18.906 1 98.44 5 MET B N 1
ATOM 3370 C CA . MET B 1 5 ? -6.832 0.175 -17.578 1 98.44 5 MET B CA 1
ATOM 3371 C C . MET B 1 5 ? -7.328 -1.192 -17.125 1 98.44 5 MET B C 1
ATOM 3373 O O . MET B 1 5 ? -7.906 -1.943 -17.906 1 98.44 5 MET B O 1
ATOM 3377 N N . ILE B 1 6 ? -6.984 -1.511 -15.914 1 98.44 6 ILE B N 1
ATOM 3378 C CA . ILE B 1 6 ? -7.676 -2.584 -15.211 1 98.44 6 ILE B CA 1
ATOM 3379 C C . ILE B 1 6 ? -8.781 -1.999 -14.336 1 98.44 6 ILE B C 1
ATOM 3381 O O . ILE B 1 6 ? -8.578 -0.976 -13.672 1 98.44 6 ILE B O 1
ATOM 3385 N N . ALA B 1 7 ? -9.93 -2.602 -14.352 1 98.25 7 ALA B N 1
ATOM 3386 C CA . ALA B 1 7 ? -11.023 -2.184 -13.477 1 98.25 7 ALA B CA 1
ATOM 3387 C C . ALA B 1 7 ? -11.586 -3.369 -12.695 1 98.25 7 ALA B C 1
ATOM 3389 O O . ALA B 1 7 ? -12.039 -4.352 -13.289 1 98.25 7 ALA B O 1
ATOM 3390 N N . THR B 1 8 ? -11.484 -3.287 -11.391 1 97.06 8 THR B N 1
ATOM 3391 C CA . THR B 1 8 ? -12.172 -4.281 -10.57 1 97.06 8 THR B CA 1
ATOM 3392 C C . THR B 1 8 ? -13.672 -4.02 -10.547 1 97.06 8 THR B C 1
ATOM 3394 O O . THR B 1 8 ? -14.117 -2.891 -10.781 1 97.06 8 THR B O 1
ATOM 3397 N N . THR B 1 9 ? -14.445 -5.09 -10.312 1 96.19 9 THR B N 1
ATOM 3398 C CA . THR B 1 9 ? -15.891 -4.934 -10.414 1 96.19 9 THR B CA 1
ATOM 3399 C C . THR B 1 9 ? -16.578 -5.457 -9.164 1 96.19 9 THR B C 1
ATOM 3401 O O . THR B 1 9 ? -16.094 -6.387 -8.516 1 96.19 9 THR B O 1
ATOM 3404 N N . GLY B 1 10 ? -17.672 -4.781 -8.789 1 91.25 10 GLY B N 1
ATOM 3405 C CA . GLY B 1 10 ? -18.516 -5.227 -7.695 1 91.25 10 GLY B CA 1
ATOM 3406 C C . GLY B 1 10 ? -19.875 -5.723 -8.164 1 91.25 10 GLY B C 1
ATOM 3407 O O . GLY B 1 10 ? -20.109 -5.879 -9.367 1 91.25 10 GLY B O 1
ATOM 3408 N N . ALA B 1 11 ? -20.797 -5.973 -7.238 1 87.56 11 ALA B N 1
ATOM 3409 C CA . ALA B 1 11 ? -22.094 -6.586 -7.543 1 87.56 11 ALA B CA 1
ATOM 3410 C C . ALA B 1 11 ? -23.203 -5.539 -7.574 1 87.56 11 ALA B C 1
ATOM 3412 O O . ALA B 1 11 ? -24.344 -5.848 -7.918 1 87.56 11 ALA B O 1
ATOM 3413 N N . SER B 1 12 ? -22.922 -4.336 -7.418 1 87.81 12 SER B N 1
ATOM 3414 C CA . SER B 1 12 ? -23.938 -3.314 -7.203 1 87.81 12 SER B CA 1
ATOM 3415 C C . SER B 1 12 ? -24.75 -3.057 -8.477 1 87.81 12 SER B C 1
ATOM 3417 O O . SER B 1 12 ? -25.922 -2.686 -8.414 1 87.81 12 SER B O 1
ATOM 3419 N N . LEU B 1 13 ? -24.125 -3.209 -9.594 1 90.69 13 LEU B N 1
ATOM 3420 C CA . LEU B 1 13 ? -24.781 -2.928 -10.859 1 90.69 13 LEU B CA 1
ATOM 3421 C C . LEU B 1 13 ? -26.078 -3.738 -11 1 90.69 13 LEU B C 1
ATOM 3423 O O . LEU B 1 13 ? -27.125 -3.184 -11.305 1 90.69 13 LEU B O 1
ATOM 3427 N N . VAL B 1 14 ? -26 -5.016 -10.734 1 87.5 14 VAL B N 1
ATOM 3428 C CA . VAL B 1 14 ? -27.141 -5.906 -10.93 1 87.5 14 VAL B CA 1
ATOM 3429 C C . VAL B 1 14 ? -28.281 -5.52 -9.984 1 87.5 14 VAL B C 1
ATOM 3431 O O . VAL B 1 14 ? -29.438 -5.492 -10.375 1 87.5 14 VAL B O 1
ATOM 3434 N N . ARG B 1 15 ? -27.922 -5.176 -8.789 1 86 15 ARG B N 1
ATOM 3435 C CA . ARG B 1 15 ? -28.938 -4.762 -7.816 1 86 15 ARG B CA 1
ATOM 3436 C C . ARG B 1 15 ? -29.609 -3.467 -8.25 1 86 15 ARG B C 1
ATOM 3438 O O . ARG B 1 15 ? -30.828 -3.316 -8.102 1 86 15 ARG B O 1
ATOM 3445 N N . ASN B 1 16 ? -28.844 -2.57 -8.75 1 89.44 16 ASN B N 1
ATOM 3446 C CA . ASN B 1 16 ? -29.375 -1.29 -9.203 1 89.44 16 ASN B CA 1
ATOM 3447 C C . ASN B 1 16 ? -30.297 -1.464 -10.406 1 89.44 16 ASN B C 1
ATOM 3449 O O . ASN B 1 16 ? -31.328 -0.794 -10.508 1 89.44 16 ASN B O 1
ATOM 3453 N N . LEU B 1 17 ? -29.969 -2.355 -11.289 1 89.12 17 LEU B N 1
ATOM 3454 C CA . LEU B 1 17 ? -30.781 -2.615 -12.477 1 89.12 17 LEU B CA 1
ATOM 3455 C C . LEU B 1 17 ? -32.125 -3.242 -12.094 1 89.12 17 LEU B C 1
ATOM 3457 O O . LEU B 1 17 ? -33.156 -2.936 -12.703 1 89.12 17 LEU B O 1
ATOM 3461 N N . GLN B 1 18 ? -32.031 -4.051 -11.109 1 87.38 18 GLN B N 1
ATOM 3462 C CA . GLN B 1 18 ? -33.25 -4.727 -10.664 1 87.38 18 GLN B CA 1
ATOM 3463 C C . GLN B 1 18 ? -34.25 -3.742 -10.039 1 87.38 18 GLN B C 1
ATOM 3465 O O . GLN B 1 18 ? -35.469 -3.93 -10.133 1 87.38 18 GLN B O 1
ATOM 3470 N N . ARG B 1 19 ? -33.75 -2.74 -9.438 1 88.44 19 ARG B N 1
ATOM 3471 C CA . ARG B 1 19 ? -34.594 -1.756 -8.75 1 88.44 19 ARG B CA 1
ATOM 3472 C C . ARG B 1 19 ? -35.094 -0.708 -9.727 1 88.44 19 ARG B C 1
ATOM 3474 O O . ARG B 1 19 ? -36.062 -0.006 -9.43 1 88.44 19 ARG B O 1
ATOM 3481 N N . ASP B 1 20 ? -34.469 -0.626 -10.836 1 88.38 20 ASP B N 1
ATOM 3482 C CA . ASP B 1 20 ? -34.812 0.397 -11.82 1 88.38 20 ASP B CA 1
ATOM 3483 C C . ASP B 1 20 ? -35.812 -0.141 -12.844 1 88.38 20 ASP B C 1
ATOM 3485 O O . ASP B 1 20 ? -35.469 -1.031 -13.633 1 88.38 20 ASP B O 1
ATOM 3489 N N . GLU B 1 21 ? -36.906 0.444 -12.906 1 86.12 21 GLU B N 1
ATOM 3490 C CA . GLU B 1 21 ? -38 0.004 -13.781 1 86.12 21 GLU B CA 1
ATOM 3491 C C . GLU B 1 21 ? -37.594 0.068 -15.242 1 86.12 21 GLU B C 1
ATOM 3493 O O . GLU B 1 21 ? -38.094 -0.7 -16.062 1 86.12 21 GLU B O 1
ATOM 3498 N N . THR B 1 22 ? -36.656 0.864 -15.516 1 84.81 22 THR B N 1
ATOM 3499 C CA . THR B 1 22 ? -36.188 1.046 -16.891 1 84.81 22 THR B CA 1
ATOM 3500 C C . THR B 1 22 ? -35.594 -0.247 -17.438 1 84.81 22 THR B C 1
ATOM 3502 O O . THR B 1 22 ? -35.594 -0.479 -18.641 1 84.81 22 THR B O 1
ATOM 3505 N N . PHE B 1 23 ? -35.125 -1.067 -16.531 1 89.94 23 PHE B N 1
ATOM 3506 C CA . PHE B 1 23 ? -34.406 -2.26 -16.969 1 89.94 23 PHE B CA 1
ATOM 3507 C C . PHE B 1 23 ? -35.219 -3.518 -16.672 1 89.94 23 PHE B C 1
ATOM 3509 O O . PHE B 1 23 ? -34.719 -4.633 -16.844 1 89.94 23 PHE B O 1
ATOM 3516 N N . LYS B 1 24 ? -36.406 -3.199 -16.328 1 84.31 24 LYS B N 1
ATOM 3517 C CA . LYS B 1 24 ? -37.281 -4.316 -15.984 1 84.31 24 LYS B CA 1
ATOM 3518 C C . LYS B 1 24 ? -37.438 -5.281 -17.156 1 84.31 24 LYS B C 1
ATOM 3520 O O . LYS B 1 24 ? -37.625 -4.855 -18.297 1 84.31 24 LYS B O 1
ATOM 3525 N N . ASP B 1 25 ? -37.25 -6.551 -17 1 82.81 25 ASP B N 1
ATOM 3526 C CA . ASP B 1 25 ? -37.5 -7.641 -17.938 1 82.81 25 ASP B CA 1
ATOM 3527 C C . ASP B 1 25 ? -36.469 -7.703 -19.047 1 82.81 25 ASP B C 1
ATOM 3529 O O . ASP B 1 25 ? -36.656 -8.336 -20.078 1 82.81 25 ASP B O 1
ATOM 3533 N N . ILE B 1 26 ? -35.438 -6.895 -18.969 1 86.31 26 ILE B N 1
ATOM 3534 C CA . ILE B 1 26 ? -34.375 -6.977 -19.953 1 86.31 26 ILE B CA 1
ATOM 3535 C C . ILE B 1 26 ? -33.281 -7.945 -19.453 1 86.31 26 ILE B C 1
ATOM 3537 O O . ILE B 1 26 ? -32.75 -7.77 -18.359 1 86.31 26 ILE B O 1
ATOM 3541 N N . THR B 1 27 ? -32.969 -8.93 -20.281 1 87.06 27 THR B N 1
ATOM 3542 C CA . THR B 1 27 ? -32 -9.93 -19.844 1 87.06 27 THR B CA 1
ATOM 3543 C C . THR B 1 27 ? -30.766 -9.922 -20.766 1 87.06 27 THR B C 1
ATOM 3545 O O . THR B 1 27 ? -29.688 -10.367 -20.359 1 87.06 27 THR B O 1
ATOM 3548 N N . ASP B 1 28 ? -30.922 -9.352 -21.938 1 93.19 28 ASP B N 1
ATOM 3549 C CA . ASP B 1 28 ? -29.828 -9.305 -22.891 1 93.19 28 ASP B CA 1
ATOM 3550 C C . ASP B 1 28 ? -28.812 -8.242 -22.5 1 93.19 28 ASP B C 1
ATOM 3552 O O . ASP B 1 28 ? -29.156 -7.066 -22.328 1 93.19 28 ASP B O 1
ATOM 3556 N N . TYR B 1 29 ? -27.578 -8.68 -22.406 1 93.81 29 TYR B N 1
ATOM 3557 C CA . TYR B 1 29 ? -26.516 -7.793 -21.938 1 93.81 29 TYR B CA 1
ATOM 3558 C C . TYR B 1 29 ? -26.328 -6.625 -22.906 1 93.81 29 TYR B C 1
ATOM 3560 O O . TYR B 1 29 ? -26.031 -5.504 -22.484 1 93.81 29 TYR B O 1
ATOM 3568 N N . LYS B 1 30 ? -26.484 -6.891 -24.172 1 95.25 30 LYS B N 1
ATOM 3569 C CA . LYS B 1 30 ? -26.312 -5.836 -25.156 1 95.25 30 LYS B CA 1
ATOM 3570 C C . LYS B 1 30 ? -27.422 -4.781 -25.031 1 95.25 30 LYS B C 1
ATOM 3572 O O . LYS B 1 30 ? -27.156 -3.586 -25.188 1 95.25 30 LYS B O 1
ATOM 3577 N N . GLU B 1 31 ? -28.609 -5.227 -24.75 1 95.69 31 GLU B N 1
ATOM 3578 C CA . GLU B 1 31 ? -29.734 -4.301 -24.594 1 95.69 31 GLU B CA 1
ATOM 3579 C C . GLU B 1 31 ? -29.578 -3.461 -23.328 1 95.69 31 GLU B C 1
ATOM 3581 O O . GLU B 1 31 ? -29.875 -2.268 -23.328 1 95.69 31 GLU B O 1
ATOM 3586 N N . ILE B 1 32 ? -29.125 -4.109 -22.312 1 95.31 32 ILE B N 1
ATOM 3587 C CA . ILE B 1 32 ? -28.875 -3.396 -21.047 1 95.31 32 ILE B CA 1
ATOM 3588 C C . ILE B 1 32 ? -27.828 -2.32 -21.266 1 95.31 32 ILE B C 1
ATOM 3590 O O . ILE B 1 32 ? -28 -1.175 -20.844 1 95.31 32 ILE B O 1
ATOM 3594 N N . ALA B 1 33 ? -26.734 -2.709 -21.938 1 95.75 33 ALA B N 1
ATOM 3595 C CA . ALA B 1 33 ? -25.641 -1.787 -22.203 1 95.75 33 ALA B CA 1
ATOM 3596 C C . ALA B 1 33 ? -26.109 -0.588 -23.016 1 95.75 33 ALA B C 1
ATOM 3598 O O . ALA B 1 33 ? -25.719 0.549 -22.75 1 95.75 33 ALA B O 1
ATOM 3599 N N . LYS B 1 34 ? -26.938 -0.86 -24.031 1 95 34 LYS B N 1
ATOM 3600 C CA . LYS B 1 34 ? -27.469 0.205 -24.859 1 95 34 LYS B CA 1
ATOM 3601 C C . LYS B 1 34 ? -28.328 1.172 -24.047 1 95 34 LYS B C 1
ATOM 3603 O O . LYS B 1 34 ? -28.25 2.389 -24.234 1 95 34 LYS B O 1
ATOM 3608 N N . LYS B 1 35 ? -29.109 0.612 -23.203 1 94.06 35 LYS B N 1
ATOM 3609 C CA . LYS B 1 35 ? -29.969 1.438 -22.359 1 94.06 35 LYS B CA 1
ATOM 3610 C C . LYS B 1 35 ? -29.141 2.283 -21.391 1 94.06 35 LYS B C 1
ATOM 3612 O O . LYS B 1 35 ? -29.453 3.453 -21.172 1 94.06 35 LYS B O 1
ATOM 3617 N N . LEU B 1 36 ? -28.141 1.678 -20.828 1 94.75 36 LEU B N 1
ATOM 3618 C CA . LEU B 1 36 ? -27.25 2.41 -19.938 1 94.75 36 LEU B CA 1
ATOM 3619 C C . LEU B 1 36 ? -26.578 3.566 -20.688 1 94.75 36 LEU B C 1
ATOM 3621 O O . LEU B 1 36 ? -26.453 4.664 -20.141 1 94.75 36 LEU B O 1
ATOM 3625 N N . ASN B 1 37 ? -26.172 3.283 -21.875 1 94.12 37 ASN B N 1
ATOM 3626 C CA . ASN B 1 37 ? -25.484 4.277 -22.688 1 94.12 37 ASN B CA 1
ATOM 3627 C C . ASN B 1 37 ? -26.406 5.441 -23.047 1 94.12 37 ASN B C 1
ATOM 3629 O O . ASN B 1 37 ? -25.938 6.539 -23.359 1 94.12 37 ASN B O 1
ATOM 3633 N N . SER B 1 38 ? -27.688 5.199 -23 1 93.25 38 SER B N 1
ATOM 3634 C CA . SER B 1 38 ? -28.656 6.223 -23.375 1 93.25 38 SER B CA 1
ATOM 3635 C C . SER B 1 38 ? -29 7.117 -22.188 1 93.25 38 SER B C 1
ATOM 3637 O O . SER B 1 38 ? -29.562 8.195 -22.359 1 93.25 38 SER B O 1
ATOM 3639 N N . LEU B 1 39 ? -28.609 6.672 -21.016 1 92.12 39 LEU B N 1
ATOM 3640 C CA . LEU B 1 39 ? -28.875 7.473 -19.828 1 92.12 39 LEU B CA 1
ATOM 3641 C C . LEU B 1 39 ? -28 8.719 -19.812 1 92.12 39 LEU B C 1
ATOM 3643 O O . LEU B 1 39 ? -26.938 8.75 -20.422 1 92.12 39 LEU B O 1
ATOM 3647 N N . ASP B 1 40 ? -28.5 9.719 -19.125 1 90.38 40 ASP B N 1
ATOM 3648 C CA . ASP B 1 40 ? -27.656 10.898 -18.922 1 90.38 40 ASP B CA 1
ATOM 3649 C C . ASP B 1 40 ? -26.594 10.625 -17.875 1 90.38 40 ASP B C 1
ATOM 3651 O O . ASP B 1 40 ? -26.531 9.539 -17.297 1 90.38 40 ASP B O 1
ATOM 3655 N N . LEU B 1 41 ? -25.766 11.586 -17.641 1 86 41 LEU B N 1
ATOM 3656 C CA . LEU B 1 41 ? -24.609 11.43 -16.766 1 86 41 LEU B CA 1
ATOM 3657 C C . LEU B 1 41 ? -25.047 11.031 -15.352 1 86 41 LEU B C 1
ATOM 3659 O O . LEU B 1 41 ? -24.453 10.141 -14.742 1 86 41 LEU B O 1
ATOM 3663 N N . GLU B 1 42 ? -26.016 11.656 -14.852 1 85.75 42 GLU B N 1
ATOM 3664 C CA . GLU B 1 42 ? -26.5 11.375 -13.508 1 85.75 42 GLU B CA 1
ATOM 3665 C C . GLU B 1 42 ? -27.094 9.977 -13.414 1 85.75 42 GLU B C 1
ATOM 3667 O O . GLU B 1 42 ? -26.938 9.289 -12.406 1 85.75 42 GLU B O 1
ATOM 3672 N N . GLY B 1 43 ? -27.828 9.609 -14.398 1 85.94 43 GLY B N 1
ATOM 3673 C CA . GLY B 1 43 ? -28.391 8.266 -14.453 1 85.94 43 GLY B CA 1
ATOM 3674 C C . GLY B 1 43 ? -27.328 7.18 -14.438 1 85.94 43 GLY B C 1
ATOM 3675 O O . GLY B 1 43 ? -27.469 6.188 -13.719 1 85.94 43 GLY B O 1
ATOM 3676 N N . ARG B 1 44 ? -26.297 7.383 -15.227 1 87.06 44 ARG B N 1
ATOM 3677 C CA . ARG B 1 44 ? -25.219 6.406 -15.273 1 87.06 44 ARG B CA 1
ATOM 3678 C C . ARG B 1 44 ? -24.469 6.352 -13.945 1 87.06 44 ARG B C 1
ATOM 3680 O O . ARG B 1 44 ? -24.109 5.27 -13.469 1 87.06 44 ARG B O 1
ATOM 3687 N N . ARG B 1 45 ? -24.312 7.465 -13.344 1 85.06 45 ARG B N 1
ATOM 3688 C CA . ARG B 1 45 ? -23.625 7.555 -12.055 1 85.06 45 ARG B CA 1
ATOM 3689 C C . ARG B 1 45 ? -24.391 6.785 -10.977 1 85.06 45 ARG B C 1
ATOM 3691 O O . ARG B 1 45 ? -23.781 6.141 -10.125 1 85.06 45 ARG B O 1
ATOM 3698 N N . ARG B 1 46 ? -25.609 6.789 -11.078 1 84.25 46 ARG B N 1
ATOM 3699 C CA . ARG B 1 46 ? -26.453 6.133 -10.086 1 84.25 46 ARG B CA 1
ATOM 3700 C C . ARG B 1 46 ? -26.547 4.633 -10.352 1 84.25 46 ARG B C 1
ATOM 3702 O O . ARG B 1 46 ? -26.688 3.84 -9.414 1 84.25 46 ARG B O 1
ATOM 3709 N N . SER B 1 47 ? -26.344 4.312 -11.539 1 86.19 47 SER B N 1
ATOM 3710 C CA . SER B 1 47 ? -26.625 2.936 -11.922 1 86.19 47 SER B CA 1
ATOM 3711 C C . SER B 1 47 ? -25.406 2.045 -11.727 1 86.19 47 SER B C 1
ATOM 3713 O O . SER B 1 47 ? -25.531 0.862 -11.406 1 86.19 47 SER B O 1
ATOM 3715 N N . CYS B 1 48 ? -24.25 2.639 -11.969 1 91.75 48 CYS B N 1
ATOM 3716 C CA . CYS B 1 48 ? -23.078 1.757 -12.008 1 91.75 48 CYS B CA 1
ATOM 3717 C C . CYS B 1 48 ? -21.828 2.488 -11.562 1 91.75 48 CYS B C 1
ATOM 3719 O O . CYS B 1 48 ? -21.359 3.41 -12.234 1 91.75 48 CYS B O 1
ATOM 3721 N N . ALA B 1 49 ? -21.25 2.018 -10.469 1 91.88 49 ALA B N 1
ATOM 3722 C CA . ALA B 1 49 ? -20.047 2.627 -9.906 1 91.88 49 ALA B CA 1
ATOM 3723 C C . ALA B 1 49 ? -18.859 2.496 -10.867 1 91.88 49 ALA B C 1
ATOM 3725 O O . ALA B 1 49 ? -18.031 3.396 -10.961 1 91.88 49 ALA B O 1
ATOM 3726 N N . GLU B 1 50 ? -18.75 1.36 -11.625 1 94.75 50 GLU B N 1
ATOM 3727 C CA . GLU B 1 50 ? -17.641 1.129 -12.555 1 94.75 50 GLU B CA 1
ATOM 3728 C C . GLU B 1 50 ? -17.719 2.086 -13.742 1 94.75 50 GLU B C 1
ATOM 3730 O O . GLU B 1 50 ? -16.719 2.695 -14.117 1 94.75 50 GLU B O 1
ATOM 3735 N N . ILE B 1 51 ? -18.922 2.273 -14.281 1 95.25 51 ILE B N 1
ATOM 3736 C CA . ILE B 1 51 ? -19.094 3.203 -15.391 1 95.25 51 ILE B CA 1
ATOM 3737 C C . ILE B 1 51 ? -18.75 4.621 -14.938 1 95.25 51 ILE B C 1
ATOM 3739 O O . ILE B 1 51 ? -17.969 5.316 -15.586 1 95.25 51 ILE B O 1
ATOM 3743 N N . ASN B 1 52 ? -19.297 4.977 -13.836 1 93.75 52 ASN B N 1
ATOM 3744 C CA . ASN B 1 52 ? -19.078 6.316 -13.289 1 93.75 52 ASN B CA 1
ATOM 3745 C C . ASN B 1 52 ? -17.594 6.602 -13.07 1 93.75 52 ASN B C 1
ATOM 3747 O O . ASN B 1 52 ? -17.109 7.672 -13.438 1 93.75 52 ASN B O 1
ATOM 3751 N N . SER B 1 53 ? -16.875 5.691 -12.477 1 95.31 53 SER B N 1
ATOM 3752 C CA . SER B 1 53 ? -15.477 5.902 -12.148 1 95.31 53 SER B CA 1
ATOM 3753 C C . SER B 1 53 ? -14.609 5.895 -13.406 1 95.31 53 SER B C 1
ATOM 3755 O O . SER B 1 53 ? -13.711 6.723 -13.547 1 95.31 53 SER B O 1
ATOM 3757 N N . ILE B 1 54 ? -14.859 5.023 -14.328 1 96.75 54 ILE B N 1
ATOM 3758 C CA . ILE B 1 54 ? -14.07 4.934 -15.555 1 96.75 54 ILE B CA 1
ATOM 3759 C C . ILE B 1 54 ? -14.273 6.191 -16.391 1 96.75 54 ILE B C 1
ATOM 3761 O O . ILE B 1 54 ? -13.312 6.773 -16.891 1 96.75 54 ILE B O 1
ATOM 3765 N N . GLU B 1 55 ? -15.523 6.617 -16.516 1 95.5 55 GLU B N 1
ATOM 3766 C CA . GLU B 1 55 ? -15.805 7.84 -17.266 1 95.5 55 GLU B CA 1
ATOM 3767 C C . GLU B 1 55 ? -15.102 9.039 -16.641 1 95.5 55 GLU B C 1
ATOM 3769 O O . GLU B 1 55 ? -14.57 9.898 -17.344 1 95.5 55 GLU B O 1
ATOM 3774 N N . ASN B 1 56 ? -15.133 9.086 -15.336 1 94.19 56 ASN B N 1
ATOM 3775 C CA . ASN B 1 56 ? -14.477 10.18 -14.641 1 94.19 56 ASN B CA 1
ATOM 3776 C C . ASN B 1 56 ? -12.969 10.172 -14.875 1 94.19 56 ASN B C 1
ATOM 3778 O O . ASN B 1 56 ? -12.367 11.227 -15.078 1 94.19 56 ASN B O 1
ATOM 3782 N N . ILE B 1 57 ? -12.328 9.016 -14.859 1 95.44 57 ILE B N 1
ATOM 3783 C CA . ILE B 1 57 ? -10.898 8.867 -15.102 1 95.44 57 ILE B CA 1
ATOM 3784 C C . ILE B 1 57 ? -10.547 9.375 -16.5 1 95.44 57 ILE B C 1
ATOM 3786 O O . ILE B 1 57 ? -9.562 10.094 -16.672 1 95.44 57 ILE B O 1
ATOM 3790 N N . ILE B 1 58 ? -11.367 9.055 -17.422 1 95.69 58 ILE B N 1
ATOM 3791 C CA . ILE B 1 58 ? -11.172 9.469 -18.797 1 95.69 58 ILE B CA 1
ATOM 3792 C C . ILE B 1 58 ? -11.336 10.984 -18.922 1 95.69 58 ILE B C 1
ATOM 3794 O O . ILE B 1 58 ? -10.492 11.664 -19.5 1 95.69 58 ILE B O 1
ATOM 3798 N N . ASP B 1 59 ? -12.367 11.477 -18.328 1 93.12 59 ASP B N 1
ATOM 3799 C CA . ASP B 1 59 ? -12.68 12.898 -18.422 1 93.12 59 ASP B CA 1
ATOM 3800 C C . ASP B 1 59 ? -11.586 13.742 -17.766 1 93.12 59 ASP B C 1
ATOM 3802 O O . ASP B 1 59 ? -11.328 14.867 -18.203 1 93.12 59 ASP B O 1
ATOM 3806 N N . LYS B 1 60 ? -10.938 13.203 -16.781 1 90.81 60 LYS B N 1
ATOM 3807 C CA . LYS B 1 60 ? -9.883 13.93 -16.078 1 90.81 60 LYS B CA 1
ATOM 3808 C C . LYS B 1 60 ? -8.555 13.828 -16.828 1 90.81 60 LYS B C 1
ATOM 3810 O O . LYS B 1 60 ? -7.574 14.477 -16.469 1 90.81 60 LYS B O 1
ATOM 3815 N N . GLY B 1 61 ? -8.477 12.992 -17.766 1 91.62 61 GLY B N 1
ATOM 3816 C CA . GLY B 1 61 ? -7.293 12.883 -18.609 1 91.62 61 GLY B CA 1
ATOM 3817 C C . GLY B 1 61 ? -6.238 11.953 -18.047 1 91.62 61 GLY B C 1
ATOM 3818 O O . GLY B 1 61 ? -5.062 12.047 -18.406 1 91.62 61 GLY B O 1
ATOM 3819 N N . TYR B 1 62 ? -6.652 11.078 -17.172 1 92.25 62 TYR B N 1
ATOM 3820 C CA . TYR B 1 62 ? -5.695 10.172 -16.547 1 92.25 62 TYR B CA 1
ATOM 3821 C C . TYR B 1 62 ? -5.348 9.023 -17.5 1 92.25 62 TYR B C 1
ATOM 3823 O O . TYR B 1 62 ? -4.379 8.297 -17.266 1 92.25 62 TYR B O 1
ATOM 3831 N N . LEU B 1 63 ? -6.152 8.898 -18.469 1 93.56 63 LEU B N 1
ATOM 3832 C CA . LEU B 1 63 ? -5.91 7.949 -19.547 1 93.56 63 LEU B CA 1
ATOM 3833 C C . LEU B 1 63 ? -5.809 8.664 -20.891 1 93.56 63 LEU B C 1
ATOM 3835 O O . LEU B 1 63 ? -6.754 9.328 -21.312 1 93.56 63 LEU B O 1
ATOM 3839 N N . GLU B 1 64 ? -4.688 8.609 -21.531 1 85.62 64 GLU B N 1
ATOM 3840 C CA . GLU B 1 64 ? -4.461 9.352 -22.766 1 85.62 64 GLU B CA 1
ATOM 3841 C C . GLU B 1 64 ? -5.148 8.688 -23.953 1 85.62 64 GLU B C 1
ATOM 3843 O O . GLU B 1 64 ? -5.836 9.352 -24.734 1 85.62 64 GLU B O 1
ATOM 3848 N N . ASP B 1 65 ? -4.785 7.383 -24.078 1 92.19 65 ASP B N 1
ATOM 3849 C CA . ASP B 1 65 ? -5.371 6.578 -25.141 1 92.19 65 ASP B CA 1
ATOM 3850 C C . ASP B 1 65 ? -6.16 5.402 -24.562 1 92.19 65 ASP B C 1
ATOM 3852 O O . ASP B 1 65 ? -5.742 4.781 -23.594 1 92.19 65 ASP B O 1
ATOM 3856 N N . ARG B 1 66 ? -7.316 5.191 -25.062 1 96.56 66 ARG B N 1
ATOM 3857 C CA . ARG B 1 66 ? -8.211 4.141 -24.594 1 96.56 66 ARG B CA 1
ATOM 3858 C C . ARG B 1 66 ? -8.023 2.859 -25.406 1 96.56 66 ARG B C 1
ATOM 3860 O O . ARG B 1 66 ? -8.969 2.359 -26.016 1 96.56 66 ARG B O 1
ATOM 3867 N N . LYS B 1 67 ? -6.812 2.256 -25.234 1 97.62 67 LYS B N 1
ATOM 3868 C CA . LYS B 1 67 ? -6.465 1.083 -26.031 1 97.62 67 LYS B CA 1
ATOM 3869 C C . LYS B 1 67 ? -7.047 -0.189 -25.422 1 97.62 67 LYS B C 1
ATOM 3871 O O . LYS B 1 67 ? -7.711 -0.966 -26.109 1 97.62 67 LYS B O 1
ATOM 3876 N N . ASN B 1 68 ? -6.777 -0.382 -24.094 1 98.44 68 ASN B N 1
ATOM 3877 C CA . ASN B 1 68 ? -7.184 -1.64 -23.469 1 98.44 68 ASN B CA 1
ATOM 3878 C C . ASN B 1 68 ? -7.902 -1.406 -22.141 1 98.44 68 ASN B C 1
ATOM 3880 O O . ASN B 1 68 ? -7.484 -0.566 -21.344 1 98.44 68 ASN B O 1
ATOM 3884 N N . LEU B 1 69 ? -9.031 -2.096 -21.984 1 98.69 69 LEU B N 1
ATOM 3885 C CA . LEU B 1 69 ? -9.758 -2.137 -20.719 1 98.69 69 LEU B CA 1
ATOM 3886 C C . LEU B 1 69 ? -9.992 -3.576 -20.266 1 98.69 69 LEU B C 1
ATOM 3888 O O . LEU B 1 69 ? -10.609 -4.359 -21 1 98.69 69 LEU B O 1
ATOM 3892 N N . TYR B 1 70 ? -9.438 -3.945 -19.141 1 98.81 70 TYR B N 1
ATOM 3893 C CA . TYR B 1 70 ? -9.617 -5.281 -18.578 1 98.81 70 TYR B CA 1
ATOM 3894 C C . TYR B 1 70 ? -10.523 -5.238 -17.344 1 98.81 70 TYR B C 1
ATOM 3896 O O . TYR B 1 70 ? -10.164 -4.641 -16.328 1 98.81 70 TYR B O 1
ATOM 3904 N N . PHE B 1 71 ? -11.641 -5.887 -17.438 1 98.69 71 PHE B N 1
ATOM 3905 C CA . PHE B 1 71 ? -12.5 -6.012 -16.266 1 98.69 71 PHE B CA 1
ATOM 3906 C C . PHE B 1 71 ? -12.133 -7.25 -15.461 1 98.69 71 PHE B C 1
ATOM 3908 O O . PHE B 1 71 ? -12.164 -8.367 -15.977 1 98.69 71 PHE B O 1
ATOM 3915 N N . PHE B 1 72 ? -11.812 -7.039 -14.25 1 98.38 72 PHE B N 1
ATOM 3916 C CA . PHE B 1 72 ? -11.578 -8.141 -13.32 1 98.38 72 PHE B CA 1
ATOM 3917 C C . PHE B 1 72 ? -12.852 -8.469 -12.547 1 98.38 72 PHE B C 1
ATOM 3919 O O . PHE B 1 72 ? -13.336 -7.656 -11.758 1 98.38 72 PHE B O 1
ATOM 3926 N N . ILE B 1 73 ? -13.367 -9.641 -12.766 1 97.44 73 ILE B N 1
ATOM 3927 C CA . ILE B 1 73 ? -14.641 -10.008 -12.164 1 97.44 73 ILE B CA 1
ATOM 3928 C C . ILE B 1 73 ? -14.445 -11.18 -11.203 1 97.44 73 ILE B C 1
ATOM 3930 O O . ILE B 1 73 ? -13.469 -11.93 -11.32 1 97.44 73 ILE B O 1
ATOM 3934 N N . SER B 1 74 ? -15.344 -11.258 -10.211 1 95.12 74 SER B N 1
ATOM 3935 C CA . SER B 1 74 ? -15.336 -12.398 -9.297 1 95.12 74 SER B CA 1
ATOM 3936 C C . SER B 1 74 ? -15.656 -13.695 -10.023 1 95.12 74 SER B C 1
ATOM 3938 O O . SER B 1 74 ? -16.25 -13.68 -11.109 1 95.12 74 SER B O 1
ATOM 3940 N N . ASP B 1 75 ? -15.219 -14.789 -9.484 1 95.88 75 ASP B N 1
ATOM 3941 C CA . ASP B 1 75 ? -15.453 -16.125 -10.023 1 95.88 75 ASP B CA 1
ATOM 3942 C C . ASP B 1 75 ? -16.859 -16.609 -9.664 1 95.88 75 ASP B C 1
ATOM 3944 O O . ASP B 1 75 ? -17 -17.625 -8.977 1 95.88 75 ASP B O 1
ATOM 3948 N N . THR B 1 76 ? -17.906 -15.883 -10.102 1 94.25 76 THR B N 1
ATOM 3949 C CA . THR B 1 76 ? -19.312 -16.156 -9.867 1 94.25 76 THR B CA 1
ATOM 3950 C C . THR B 1 76 ? -20.141 -15.883 -11.117 1 94.25 76 THR B C 1
ATOM 3952 O O . THR B 1 76 ? -19.688 -15.188 -12.023 1 94.25 76 THR B O 1
ATOM 3955 N N . GLN B 1 77 ? -21.328 -16.406 -11.148 1 93.69 77 GLN B N 1
ATOM 3956 C CA . GLN B 1 77 ? -22.234 -16.141 -12.258 1 93.69 77 GLN B CA 1
ATOM 3957 C C . GLN B 1 77 ? -22.594 -14.656 -12.32 1 93.69 77 GLN B C 1
ATOM 3959 O O . GLN B 1 77 ? -22.703 -14.086 -13.414 1 93.69 77 GLN B O 1
ATOM 3964 N N . MET B 1 78 ? -22.812 -14.086 -11.195 1 93.19 78 MET B N 1
ATOM 3965 C CA . MET B 1 78 ? -23.109 -12.656 -11.141 1 93.19 78 MET B CA 1
ATOM 3966 C C . MET B 1 78 ? -21.938 -11.844 -11.695 1 93.19 78 MET B C 1
ATOM 3968 O O . MET B 1 78 ? -22.156 -10.867 -12.414 1 93.19 78 MET B O 1
ATOM 3972 N N . GLY B 1 79 ? -20.703 -12.25 -11.312 1 94.88 79 GLY B N 1
ATOM 3973 C CA . GLY B 1 79 ? -19.531 -11.586 -11.859 1 94.88 79 GLY B CA 1
ATOM 3974 C C . GLY B 1 79 ? -19.469 -11.625 -13.375 1 94.88 79 GLY B C 1
ATOM 3975 O O . GLY B 1 79 ? -19.141 -10.625 -14.016 1 94.88 79 GLY B O 1
ATOM 3976 N N . GLU B 1 80 ? -19.812 -12.75 -13.891 1 96 80 GLU B N 1
ATOM 3977 C CA . GLU B 1 80 ? -19.828 -12.914 -15.336 1 96 80 GLU B CA 1
ATOM 3978 C C . GLU B 1 80 ? -20.859 -12 -15.992 1 96 80 GLU B C 1
ATOM 3980 O O . GLU B 1 80 ? -20.578 -11.375 -17.016 1 96 80 GLU B O 1
ATOM 3985 N N . LYS B 1 81 ? -22.031 -11.945 -15.414 1 94.69 81 LYS B N 1
ATOM 3986 C CA . LYS B 1 81 ? -23.094 -11.094 -15.938 1 94.69 81 LYS B CA 1
ATOM 3987 C C . LYS B 1 81 ? -22.672 -9.625 -15.945 1 94.69 81 LYS B C 1
ATOM 3989 O O . LYS B 1 81 ? -22.859 -8.93 -16.938 1 94.69 81 LYS B O 1
ATOM 3994 N N . ILE B 1 82 ? -22.109 -9.203 -14.883 1 96.19 82 ILE B N 1
ATOM 3995 C CA . ILE B 1 82 ? -21.672 -7.82 -14.75 1 96.19 82 ILE B CA 1
ATOM 3996 C C . ILE B 1 82 ? -20.578 -7.527 -15.781 1 96.19 82 ILE B C 1
ATOM 3998 O O . ILE B 1 82 ? -20.625 -6.496 -16.453 1 96.19 82 ILE B O 1
ATOM 4002 N N . GLY B 1 83 ? -19.578 -8.445 -15.867 1 97.5 83 GLY B N 1
ATOM 4003 C CA . GLY B 1 83 ? -18.5 -8.289 -16.828 1 97.5 83 GLY B CA 1
ATOM 4004 C C . GLY B 1 83 ? -18.984 -8.141 -18.266 1 97.5 83 GLY B C 1
ATOM 4005 O O . GLY B 1 83 ? -18.5 -7.281 -19 1 97.5 83 GLY B O 1
ATOM 4006 N N . MET B 1 84 ? -19.984 -8.898 -18.578 1 97.62 84 MET B N 1
ATOM 4007 C CA . MET B 1 84 ? -20.516 -8.883 -19.938 1 97.62 84 MET B CA 1
ATOM 4008 C C . MET B 1 84 ? -21.234 -7.57 -20.219 1 97.62 84 MET B C 1
ATOM 4010 O O . MET B 1 84 ? -21.078 -7 -21.297 1 97.62 84 MET B O 1
ATOM 4014 N N . ILE B 1 85 ? -22.016 -7.09 -19.297 1 97.12 85 ILE B N 1
ATOM 4015 C CA . ILE B 1 85 ? -22.719 -5.824 -19.469 1 97.12 85 ILE B CA 1
ATOM 4016 C C . ILE B 1 85 ? -21.719 -4.691 -19.641 1 97.12 85 ILE B C 1
ATOM 4018 O O . ILE B 1 85 ? -21.859 -3.869 -20.562 1 97.12 85 ILE B O 1
ATOM 4022 N N . LEU B 1 86 ? -20.703 -4.699 -18.812 1 98.06 86 LEU B N 1
ATOM 4023 C CA . LEU B 1 86 ? -19.719 -3.629 -18.844 1 98.06 86 LEU B CA 1
ATOM 4024 C C . LEU B 1 86 ? -18.891 -3.689 -20.125 1 98.06 86 LEU B C 1
ATOM 4026 O O . LEU B 1 86 ? -18.562 -2.652 -20.703 1 98.06 86 LEU B O 1
ATOM 4030 N N . LYS B 1 87 ? -18.531 -4.93 -20.484 1 98.44 87 LYS B N 1
ATOM 4031 C CA . LYS B 1 87 ? -17.812 -5.102 -21.734 1 98.44 87 LYS B CA 1
ATOM 4032 C C . LYS B 1 87 ? -18.578 -4.52 -22.906 1 98.44 87 LYS B C 1
ATOM 4034 O O . LYS B 1 87 ? -18.031 -3.76 -23.703 1 98.44 87 LYS B O 1
ATOM 4039 N N . GLU B 1 88 ? -19.859 -4.801 -23 1 97.88 88 GLU B N 1
ATOM 4040 C CA . GLU B 1 88 ? -20.672 -4.297 -24.094 1 97.88 88 GLU B CA 1
ATOM 4041 C C . GLU B 1 88 ? -20.828 -2.781 -24.016 1 97.88 88 GLU B C 1
ATOM 4043 O O . GLU B 1 88 ? -20.812 -2.102 -25.047 1 97.88 88 GLU B O 1
ATOM 4048 N N . TYR B 1 89 ? -20.984 -2.275 -22.844 1 97.81 89 TYR B N 1
ATOM 4049 C CA . TYR B 1 89 ? -21.141 -0.835 -22.656 1 97.81 89 TYR B CA 1
ATOM 4050 C C . TYR B 1 89 ? -19.938 -0.092 -23.234 1 97.81 89 TYR B C 1
ATOM 4052 O O . TYR B 1 89 ? -20.094 0.845 -24.016 1 97.81 89 TYR B O 1
ATOM 4060 N N . PHE B 1 90 ? -18.734 -0.517 -22.906 1 98.25 90 PHE B N 1
ATOM 4061 C CA . PHE B 1 90 ? -17.531 0.238 -23.25 1 98.25 90 PHE B CA 1
ATOM 4062 C C . PHE B 1 90 ? -17.062 -0.093 -24.656 1 98.25 90 PHE B C 1
ATOM 4064 O O . PHE B 1 90 ? -16.172 0.567 -25.188 1 98.25 90 PHE B O 1
ATOM 4071 N N . LYS B 1 91 ? -17.672 -1.079 -25.234 1 97.5 91 LYS B N 1
ATOM 4072 C CA . LYS B 1 91 ? -17.453 -1.339 -26.656 1 97.5 91 LYS B CA 1
ATOM 4073 C C . LYS B 1 91 ? -18.25 -0.371 -27.531 1 97.5 91 LYS B C 1
ATOM 4075 O O . LYS B 1 91 ? -17.781 0.029 -28.594 1 97.5 91 LYS B O 1
ATOM 4080 N N . ILE B 1 92 ? -19.406 0.021 -27.031 1 95.75 92 ILE B N 1
ATOM 4081 C CA . ILE B 1 92 ? -20.312 0.743 -27.922 1 95.75 92 ILE B CA 1
ATOM 4082 C C . ILE B 1 92 ? -20.281 2.23 -27.578 1 95.75 92 ILE B C 1
ATOM 4084 O O . ILE B 1 92 ? -20.75 3.062 -28.359 1 95.75 92 ILE B O 1
ATOM 4088 N N . SER B 1 93 ? -19.797 2.551 -26.391 1 94.94 93 SER B N 1
ATOM 4089 C CA . SER B 1 93 ? -19.828 3.955 -26 1 94.94 93 SER B CA 1
ATOM 4090 C C . SER B 1 93 ? -19 4.812 -26.953 1 94.94 93 SER B C 1
ATOM 4092 O O . SER B 1 93 ? -17.812 4.543 -27.172 1 94.94 93 SER B O 1
ATOM 4094 N N . SER B 1 94 ? -19.578 5.848 -27.484 1 91.94 94 SER B N 1
ATOM 4095 C CA . SER B 1 94 ? -18.891 6.715 -28.422 1 91.94 94 SER B CA 1
ATOM 4096 C C . SER B 1 94 ? -17.859 7.598 -27.719 1 91.94 94 SER B C 1
ATOM 4098 O O . SER B 1 94 ? -16.75 7.789 -28.219 1 91.94 94 SER B O 1
ATOM 4100 N N . LYS B 1 95 ? -18.203 7.996 -26.594 1 93.5 95 LYS B N 1
ATOM 4101 C CA . LYS B 1 95 ? -17.359 8.953 -25.891 1 93.5 95 LYS B CA 1
ATOM 4102 C C . LYS B 1 95 ? -16.328 8.242 -25 1 93.5 95 LYS B C 1
ATOM 4104 O O . LYS B 1 95 ? -15.219 8.742 -24.812 1 93.5 95 LYS B O 1
ATOM 4109 N N . TYR B 1 96 ? -16.672 7.023 -24.547 1 96.62 96 TYR B N 1
ATOM 4110 C CA . TYR B 1 96 ? -15.852 6.422 -23.5 1 96.62 96 TYR B CA 1
ATOM 4111 C C . TYR B 1 96 ? -15.383 5.027 -23.891 1 96.62 96 TYR B C 1
ATOM 4113 O O . TYR B 1 96 ? -14.797 4.305 -23.094 1 96.62 96 TYR B O 1
ATOM 4121 N N . GLY B 1 97 ? -15.633 4.648 -25.109 1 97.06 97 GLY B N 1
ATOM 4122 C CA . GLY B 1 97 ? -15.305 3.312 -25.578 1 97.06 97 GLY B CA 1
ATOM 4123 C C . GLY B 1 97 ? -13.805 3.055 -25.625 1 97.06 97 GLY B C 1
ATOM 4124 O O . GLY B 1 97 ? -13.008 3.994 -25.641 1 97.06 97 GLY B O 1
ATOM 4125 N N . PHE B 1 98 ? -13.438 1.784 -25.562 1 98.19 98 PHE B N 1
ATOM 4126 C CA . PHE B 1 98 ? -12.062 1.317 -25.688 1 98.19 98 PHE B CA 1
ATOM 4127 C C . PHE B 1 98 ? -11.883 0.486 -26.953 1 98.19 98 PHE B C 1
ATOM 4129 O O . PHE B 1 98 ? -12.844 -0.102 -27.453 1 98.19 98 PHE B O 1
ATOM 4136 N N . GLU B 1 99 ? -10.648 0.478 -27.5 1 97.81 99 GLU B N 1
ATOM 4137 C CA . GLU B 1 99 ? -10.359 -0.347 -28.672 1 97.81 99 GLU B CA 1
ATOM 4138 C C . GLU B 1 99 ? -10.516 -1.831 -28.344 1 97.81 99 GLU B C 1
ATOM 4140 O O . GLU B 1 99 ? -11.047 -2.592 -29.156 1 97.81 99 GLU B O 1
ATOM 4145 N N . ASN B 1 100 ? -9.977 -2.221 -27.203 1 98.19 100 ASN B N 1
ATOM 4146 C CA . ASN B 1 100 ? -10.078 -3.6 -26.734 1 98.19 100 ASN B CA 1
ATOM 4147 C C . ASN B 1 100 ? -10.641 -3.67 -25.312 1 98.19 100 ASN B C 1
ATOM 4149 O O . ASN B 1 100 ? -10.148 -2.998 -24.406 1 98.19 100 ASN B O 1
ATOM 4153 N N . VAL B 1 101 ? -11.727 -4.41 -25.141 1 98.62 101 VAL B N 1
ATOM 4154 C CA . VAL B 1 101 ? -12.312 -4.637 -23.828 1 98.62 101 VAL B CA 1
ATOM 4155 C C . VAL B 1 101 ? -12.359 -6.133 -23.531 1 98.62 101 VAL B C 1
ATOM 4157 O O . VAL B 1 101 ? -12.945 -6.906 -24.281 1 98.62 101 VAL B O 1
ATOM 4160 N N . GLU B 1 102 ? -11.75 -6.531 -22.453 1 98.5 102 GLU B N 1
ATOM 4161 C CA . GLU B 1 102 ? -11.672 -7.945 -22.094 1 98.5 102 GLU B CA 1
ATOM 4162 C C . GLU B 1 102 ? -12.133 -8.188 -20.672 1 98.5 102 GLU B C 1
ATOM 4164 O O . GLU B 1 102 ? -12.031 -7.301 -19.812 1 98.5 102 GLU B O 1
ATOM 4169 N N . ILE B 1 103 ? -12.68 -9.344 -20.453 1 98.5 103 ILE B N 1
ATOM 4170 C CA . ILE B 1 103 ? -13.078 -9.781 -19.109 1 98.5 103 ILE B CA 1
ATOM 4171 C C . ILE B 1 103 ? -12.062 -10.789 -18.578 1 98.5 103 ILE B C 1
ATOM 4173 O O . ILE B 1 103 ? -11.703 -11.742 -19.281 1 98.5 103 ILE B O 1
ATOM 4177 N N . ASN B 1 104 ? -11.586 -10.562 -17.422 1 98.25 104 ASN B N 1
ATOM 4178 C CA . ASN B 1 104 ? -10.711 -11.484 -16.703 1 98.25 104 ASN B CA 1
ATOM 4179 C C . ASN B 1 104 ? -11.367 -12.016 -15.438 1 98.25 104 ASN B C 1
ATOM 4181 O O . ASN B 1 104 ? -11.531 -11.281 -14.461 1 98.25 104 ASN B O 1
ATOM 4185 N N . THR B 1 105 ? -11.727 -13.273 -15.461 1 98.06 105 THR B N 1
ATOM 4186 C CA . THR B 1 105 ? -12.273 -13.891 -14.266 1 98.06 105 THR B CA 1
ATOM 4187 C C . THR B 1 105 ? -11.164 -14.289 -13.297 1 98.06 105 THR B C 1
ATOM 4189 O O . THR B 1 105 ? -10.297 -15.102 -13.641 1 98.06 105 THR B O 1
ATOM 4192 N N . VAL B 1 106 ? -11.148 -13.688 -12.133 1 97.5 106 VAL B N 1
ATOM 4193 C CA . VAL B 1 106 ? -10.148 -14.047 -11.133 1 97.5 106 VAL B CA 1
ATOM 4194 C C . VAL B 1 106 ? -10.562 -15.336 -10.43 1 97.5 106 VAL B C 1
ATOM 4196 O O . VAL B 1 106 ? -11.461 -15.336 -9.594 1 97.5 106 VAL B O 1
ATOM 4199 N N . LYS B 1 107 ? -9.812 -16.344 -10.695 1 96.75 107 LYS B N 1
ATOM 4200 C CA . LYS B 1 107 ? -10.164 -17.672 -10.203 1 96.75 107 LYS B CA 1
ATOM 4201 C C . LYS B 1 107 ? -10.227 -17.703 -8.68 1 96.75 107 LYS B C 1
ATOM 4203 O O . LYS B 1 107 ? -9.344 -17.156 -8.008 1 96.75 107 LYS B O 1
ATOM 4208 N N . LYS B 1 108 ? -11.336 -18.234 -8.07 1 94.5 108 LYS B N 1
ATOM 4209 C CA . LYS B 1 108 ? -11.578 -18.484 -6.652 1 94.5 108 LYS B CA 1
ATOM 4210 C C . LYS B 1 108 ? -11.797 -17.172 -5.895 1 94.5 108 LYS B C 1
ATOM 4212 O O . LYS B 1 108 ? -11.758 -17.156 -4.664 1 94.5 108 LYS B O 1
ATOM 4217 N N . LEU B 1 109 ? -11.953 -16.094 -6.66 1 93.56 109 LEU B N 1
ATOM 4218 C CA . LEU B 1 109 ? -12.406 -14.867 -6.027 1 93.56 109 LEU B CA 1
ATOM 4219 C C . LEU B 1 109 ? -13.922 -14.883 -5.832 1 93.56 109 LEU B C 1
ATOM 4221 O O . LEU B 1 109 ? -14.656 -14.258 -6.598 1 93.56 109 LEU B O 1
ATOM 4225 N N . THR B 1 110 ? -14.297 -15.609 -4.867 1 89.5 110 THR B N 1
ATOM 4226 C CA . THR B 1 110 ? -15.711 -15.797 -4.555 1 89.5 110 THR B CA 1
ATOM 4227 C C . THR B 1 110 ? -15.93 -15.844 -3.047 1 89.5 110 THR B C 1
ATOM 4229 O O . THR B 1 110 ? -15.062 -16.312 -2.301 1 89.5 110 THR B O 1
ATOM 4232 N N . ASP B 1 111 ? -17.016 -15.375 -2.617 1 81.75 111 ASP B N 1
ATOM 4233 C CA . ASP B 1 111 ? -17.297 -15.32 -1.186 1 81.75 111 ASP B CA 1
ATOM 4234 C C . ASP B 1 111 ? -17.984 -16.594 -0.706 1 81.75 111 ASP B C 1
ATOM 4236 O O . ASP B 1 111 ? -18.484 -16.656 0.419 1 81.75 111 ASP B O 1
ATOM 4240 N N . THR B 1 112 ? -18.078 -17.609 -1.547 1 84.5 112 THR B N 1
ATOM 4241 C CA . THR B 1 112 ? -18.719 -18.875 -1.174 1 84.5 112 THR B CA 1
ATOM 4242 C C . THR B 1 112 ? -17.812 -19.672 -0.231 1 84.5 112 THR B C 1
ATOM 4244 O O . THR B 1 112 ? -18.312 -20.406 0.621 1 84.5 112 THR B O 1
ATOM 4247 N N . ASN B 1 113 ? -16.516 -19.562 -0.466 1 86.19 113 ASN B N 1
ATOM 4248 C CA . ASN B 1 113 ? -15.531 -20.234 0.379 1 86.19 113 ASN B CA 1
ATOM 4249 C C . ASN B 1 113 ? -14.461 -19.25 0.856 1 86.19 113 ASN B C 1
ATOM 4251 O O . ASN B 1 113 ? -13.594 -18.844 0.081 1 86.19 113 ASN B O 1
ATOM 4255 N N . SER B 1 114 ? -14.539 -18.953 2.145 1 82.75 114 SER B N 1
ATOM 4256 C CA . SER B 1 114 ? -13.68 -17.938 2.719 1 82.75 114 SER B CA 1
ATOM 4257 C C . SER B 1 114 ? -12.211 -18.328 2.629 1 82.75 114 SER B C 1
ATOM 4259 O O . SER B 1 114 ? -11.344 -17.484 2.391 1 82.75 114 SER B O 1
ATOM 4261 N N . GLU B 1 115 ? -11.906 -19.562 2.832 1 83.81 115 GLU B N 1
ATOM 4262 C CA . GLU B 1 115 ? -10.523 -20.031 2.789 1 83.81 115 GLU B CA 1
ATOM 4263 C C . GLU B 1 115 ? -9.953 -19.922 1.377 1 83.81 115 GLU B C 1
ATOM 4265 O O . GLU B 1 115 ? -8.805 -19.516 1.192 1 83.81 115 GLU B O 1
ATOM 4270 N N . ASP B 1 116 ? -10.805 -20.312 0.419 1 87.31 116 ASP B N 1
ATOM 4271 C CA . ASP B 1 116 ? -10.375 -20.219 -0.974 1 87.31 116 ASP B CA 1
ATOM 4272 C C . ASP B 1 116 ? -10.188 -18.766 -1.396 1 87.31 116 ASP B C 1
ATOM 4274 O O . ASP B 1 116 ? -9.266 -18.438 -2.145 1 87.31 116 ASP B O 1
ATOM 4278 N N . PHE B 1 117 ? -11.07 -17.953 -0.915 1 89.19 117 PHE B N 1
ATOM 4279 C CA . PHE B 1 117 ? -10.969 -16.531 -1.211 1 89.19 117 PHE B CA 1
ATOM 4280 C C . PHE B 1 117 ? -9.633 -15.969 -0.735 1 89.19 117 PHE B C 1
ATOM 4282 O O . PHE B 1 117 ? -8.922 -15.312 -1.496 1 89.19 117 PHE B O 1
ATOM 4289 N N . LYS B 1 118 ? -9.281 -16.281 0.448 1 85.69 118 LYS B N 1
ATOM 4290 C CA . LYS B 1 118 ? -8.078 -15.75 1.088 1 85.69 118 LYS B CA 1
ATOM 4291 C C . LYS B 1 118 ? -6.816 -16.359 0.475 1 85.69 118 LYS B C 1
ATOM 4293 O O . LYS B 1 118 ? -5.879 -15.641 0.131 1 85.69 118 LYS B O 1
ATOM 4298 N N . ARG B 1 119 ? -6.844 -17.625 0.273 1 85.81 119 ARG B N 1
ATOM 4299 C CA . ARG B 1 119 ? -5.637 -18.375 -0.083 1 85.81 119 ARG B CA 1
ATOM 4300 C C . ARG B 1 119 ? -5.363 -18.281 -1.582 1 85.81 119 ARG B C 1
ATOM 4302 O O . ARG B 1 119 ? -4.207 -18.25 -2.008 1 85.81 119 ARG B O 1
ATOM 4309 N N . TYR B 1 120 ? -6.477 -18.297 -2.305 1 91.81 120 TYR B N 1
ATOM 4310 C CA . TYR B 1 120 ? -6.301 -18.359 -3.75 1 91.81 120 TYR B CA 1
ATOM 4311 C C . TYR B 1 120 ? -6.844 -17.109 -4.426 1 91.81 120 TYR B C 1
ATOM 4313 O O . TYR B 1 120 ? -6.172 -16.516 -5.27 1 91.81 120 TYR B O 1
ATOM 4321 N N . GLY B 1 121 ? -8.031 -16.75 -4.043 1 93.31 121 GLY B N 1
ATOM 4322 C CA . GLY B 1 121 ? -8.703 -15.641 -4.707 1 93.31 121 GLY B CA 1
ATOM 4323 C C . GLY B 1 121 ? -7.891 -14.359 -4.699 1 93.31 121 GLY B C 1
ATOM 4324 O O . GLY B 1 121 ? -7.629 -13.773 -5.754 1 93.31 121 GLY B O 1
ATOM 4325 N N . LEU B 1 122 ? -7.469 -13.938 -3.553 1 92.5 122 LEU B N 1
ATOM 4326 C CA . LEU B 1 122 ? -6.719 -12.688 -3.424 1 92.5 122 LEU B CA 1
ATOM 4327 C C . LEU B 1 122 ? -5.34 -12.82 -4.062 1 92.5 122 LEU B C 1
ATOM 4329 O O . LEU B 1 122 ? -4.84 -11.867 -4.668 1 92.5 122 LEU B O 1
ATOM 4333 N N . ARG B 1 123 ? -4.695 -13.945 -3.957 1 94.81 123 ARG B N 1
ATOM 4334 C CA . ARG B 1 123 ? -3.41 -14.188 -4.605 1 94.81 123 ARG B CA 1
ATOM 4335 C C . ARG B 1 123 ? -3.543 -14.133 -6.125 1 94.81 123 ARG B C 1
ATOM 4337 O O . ARG B 1 123 ? -2.689 -13.562 -6.805 1 94.81 123 ARG B O 1
ATOM 4344 N N . ASN B 1 124 ? -4.629 -14.742 -6.57 1 96.75 124 ASN B N 1
ATOM 4345 C CA . ASN B 1 124 ? -4.875 -14.758 -8.008 1 96.75 124 ASN B CA 1
ATOM 4346 C C . ASN B 1 124 ? -5.145 -13.352 -8.539 1 96.75 124 ASN B C 1
ATOM 4348 O O . ASN B 1 124 ? -4.781 -13.031 -9.672 1 96.75 124 ASN B O 1
ATOM 4352 N N . LEU B 1 125 ? -5.812 -12.586 -7.754 1 96.94 125 LEU B N 1
ATOM 4353 C CA . LEU B 1 125 ? -6.012 -11.188 -8.125 1 96.94 125 LEU B CA 1
ATOM 4354 C C . LEU B 1 125 ? -4.676 -10.492 -8.375 1 96.94 125 LEU B C 1
ATOM 4356 O O . LEU B 1 125 ? -4.492 -9.844 -9.406 1 96.94 125 LEU B O 1
ATOM 4360 N N . VAL B 1 126 ? -3.789 -10.68 -7.477 1 96.88 126 VAL B N 1
ATOM 4361 C CA . VAL B 1 126 ? -2.467 -10.062 -7.551 1 96.88 126 VAL B CA 1
ATOM 4362 C C . VAL B 1 126 ? -1.72 -10.594 -8.773 1 96.88 126 VAL B C 1
ATOM 4364 O O . VAL B 1 126 ? -1.155 -9.82 -9.547 1 96.88 126 VAL B O 1
ATOM 4367 N N . LYS B 1 127 ? -1.775 -11.859 -8.984 1 96.31 127 LYS B N 1
ATOM 4368 C CA . LYS B 1 127 ? -1.106 -12.492 -10.117 1 96.31 127 LYS B CA 1
ATOM 4369 C C . LYS B 1 127 ? -1.655 -11.977 -11.445 1 96.31 127 LYS B C 1
ATOM 4371 O O . LYS B 1 127 ? -0.893 -11.703 -12.375 1 96.31 127 LYS B O 1
ATOM 4376 N N . ASP B 1 128 ? -2.941 -11.898 -11.469 1 97.88 128 ASP B N 1
ATOM 4377 C CA . ASP B 1 128 ? -3.59 -11.469 -12.703 1 97.88 128 ASP B CA 1
ATOM 4378 C C . ASP B 1 128 ? -3.225 -10.023 -13.039 1 97.88 128 ASP B C 1
ATOM 4380 O O . ASP B 1 128 ? -2.998 -9.695 -14.203 1 97.88 128 ASP B O 1
ATOM 4384 N N . ILE B 1 129 ? -3.18 -9.18 -12.055 1 97.75 129 ILE B N 1
ATOM 4385 C CA . ILE B 1 129 ? -2.785 -7.789 -12.273 1 97.75 129 ILE B CA 1
ATOM 4386 C C . ILE B 1 129 ? -1.354 -7.738 -12.805 1 97.75 129 ILE B C 1
ATOM 4388 O O . ILE B 1 129 ? -1.071 -7.035 -13.773 1 97.75 129 ILE B O 1
ATOM 4392 N N . ALA B 1 130 ? -0.518 -8.477 -12.172 1 96.06 130 ALA B N 1
ATOM 4393 C CA . ALA B 1 130 ? 0.886 -8.516 -12.578 1 96.06 130 ALA B CA 1
ATOM 4394 C C . ALA B 1 130 ? 1.032 -9 -14.016 1 96.06 130 ALA B C 1
ATOM 4396 O O . ALA B 1 130 ? 1.829 -8.461 -14.781 1 96.06 130 ALA B O 1
ATOM 4397 N N . ARG B 1 131 ? 0.235 -9.984 -14.328 1 95.25 131 ARG B N 1
ATOM 4398 C CA . ARG B 1 131 ? 0.276 -10.555 -15.672 1 95.25 131 ARG B CA 1
ATOM 4399 C C . ARG B 1 131 ? -0.099 -9.516 -16.719 1 95.25 131 ARG B C 1
ATOM 4401 O O . ARG B 1 131 ? 0.571 -9.391 -17.75 1 95.25 131 ARG B O 1
ATOM 4408 N N . ILE B 1 132 ? -1.151 -8.773 -16.516 1 97.31 132 ILE B N 1
ATOM 4409 C CA . ILE B 1 132 ? -1.586 -7.75 -17.469 1 97.31 132 ILE B CA 1
ATOM 4410 C C . ILE B 1 132 ? -0.53 -6.648 -17.562 1 97.31 132 ILE B C 1
ATOM 4412 O O . ILE B 1 132 ? -0.264 -6.125 -18.641 1 97.31 132 ILE B O 1
ATOM 4416 N N . ASN B 1 133 ? 0.058 -6.301 -16.375 1 95.62 133 ASN B N 1
ATOM 4417 C CA . ASN B 1 133 ? 1.086 -5.262 -16.375 1 95.62 133 ASN B CA 1
ATOM 4418 C C . ASN B 1 133 ? 2.305 -5.68 -17.203 1 95.62 133 ASN B C 1
ATOM 4420 O O . ASN B 1 133 ? 2.975 -4.832 -17.797 1 95.62 133 ASN B O 1
ATOM 4424 N N . GLN B 1 134 ? 2.607 -6.949 -17.172 1 89.75 134 GLN B N 1
ATOM 4425 C CA . GLN B 1 134 ? 3.721 -7.449 -17.969 1 89.75 134 GLN B CA 1
ATOM 4426 C C . GLN B 1 134 ? 3.461 -7.25 -19.453 1 89.75 134 GLN B C 1
ATOM 4428 O O . GLN B 1 134 ? 4.383 -6.945 -20.219 1 89.75 134 GLN B O 1
ATOM 4433 N N . LYS B 1 135 ? 2.238 -7.371 -19.797 1 91.75 135 LYS B N 1
ATOM 4434 C CA . LYS B 1 135 ? 1.844 -7.203 -21.188 1 91.75 135 LYS B CA 1
ATOM 4435 C C . LYS B 1 135 ? 1.853 -5.73 -21.594 1 91.75 135 LYS B C 1
ATOM 4437 O O . LYS B 1 135 ? 2.143 -5.398 -22.75 1 91.75 135 LYS B O 1
ATOM 4442 N N . HIS B 1 136 ? 1.495 -4.871 -20.688 1 93.94 136 HIS B N 1
ATOM 4443 C CA . HIS B 1 136 ? 1.346 -3.447 -2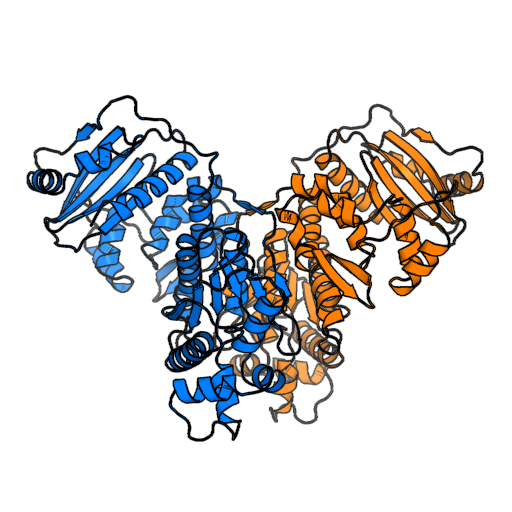0.969 1 93.94 136 HIS B CA 1
ATOM 4444 C C . HIS B 1 136 ? 2.252 -2.611 -20.078 1 93.94 136 HIS B C 1
ATOM 4446 O O . HIS B 1 136 ? 1.803 -1.641 -19.469 1 93.94 136 HIS B O 1
ATOM 4452 N N . TYR B 1 137 ? 3.447 -2.908 -20.109 1 87.31 137 TYR B N 1
ATOM 4453 C CA . TYR B 1 137 ? 4.41 -2.332 -19.172 1 87.31 137 TYR B CA 1
ATOM 4454 C C . TYR B 1 137 ? 4.426 -0.811 -19.281 1 87.31 137 TYR B C 1
ATOM 4456 O O . TYR B 1 137 ? 4.484 -0.26 -20.391 1 87.31 137 TYR B O 1
ATOM 4464 N N . ALA B 1 138 ? 4.395 -0.145 -18.109 1 84.31 138 ALA B N 1
ATOM 4465 C CA . ALA B 1 138 ? 4.527 1.298 -17.922 1 84.31 138 ALA B CA 1
ATOM 4466 C C . ALA B 1 138 ? 3.389 2.043 -18.609 1 84.31 138 ALA B C 1
ATOM 4468 O O . ALA B 1 138 ? 3.486 3.248 -18.859 1 84.31 138 ALA B O 1
ATOM 4469 N N . ASN B 1 139 ? 2.305 1.359 -18.906 1 93.5 139 ASN B N 1
ATOM 4470 C CA . ASN B 1 139 ? 1.206 1.994 -19.625 1 93.5 139 ASN B CA 1
ATOM 4471 C C . ASN B 1 139 ? -0.147 1.608 -19.047 1 93.5 139 ASN B C 1
ATOM 4473 O O . ASN B 1 139 ? -1.152 1.573 -19.75 1 93.5 139 ASN B O 1
ATOM 4477 N N . MET B 1 140 ? -0.119 1.303 -17.797 1 96.62 140 MET B N 1
ATOM 4478 C CA . MET B 1 140 ? -1.354 0.776 -17.234 1 96.62 140 MET B CA 1
ATOM 4479 C C . MET B 1 140 ? -1.704 1.499 -15.93 1 96.62 140 MET B C 1
ATOM 4481 O O . MET B 1 140 ? -0.813 1.917 -15.188 1 96.62 140 MET B O 1
ATOM 4485 N N . ILE B 1 141 ? -3.027 1.694 -15.703 1 97.56 141 ILE B N 1
ATOM 4486 C CA . ILE B 1 141 ? -3.547 2.176 -14.422 1 97.56 141 ILE B CA 1
ATOM 4487 C C . ILE B 1 141 ? -4.543 1.167 -13.859 1 97.56 141 ILE B C 1
ATOM 4489 O O . ILE B 1 141 ? -5.039 0.302 -14.586 1 97.56 141 ILE B O 1
ATOM 4493 N N . ILE B 1 142 ? -4.801 1.249 -12.578 1 97.94 142 ILE B N 1
ATOM 4494 C CA . ILE B 1 142 ? -5.766 0.364 -11.938 1 97.94 142 ILE B CA 1
ATOM 4495 C C . ILE B 1 142 ? -6.922 1.186 -11.375 1 97.94 142 ILE B C 1
ATOM 4497 O O . ILE B 1 142 ? -6.711 2.121 -10.602 1 97.94 142 ILE B O 1
ATOM 4501 N N . ASN B 1 143 ? -8.094 0.935 -11.828 1 97.56 143 ASN B N 1
ATOM 4502 C CA . ASN B 1 143 ? -9.305 1.435 -11.188 1 97.56 143 ASN B CA 1
ATOM 4503 C C . ASN B 1 143 ? -9.875 0.422 -10.195 1 97.56 143 ASN B C 1
ATOM 4505 O O . ASN B 1 143 ? -10.5 -0.562 -10.594 1 97.56 143 ASN B O 1
ATOM 4509 N N . ALA B 1 144 ? -9.711 0.715 -8.906 1 95.81 144 ALA B N 1
ATOM 4510 C CA . ALA B 1 144 ? -10.086 -0.239 -7.867 1 95.81 144 ALA B CA 1
ATOM 4511 C C . ALA B 1 144 ? -11.383 0.184 -7.176 1 95.81 144 ALA B C 1
ATOM 4513 O O . ALA B 1 144 ? -11.57 -0.069 -5.984 1 95.81 144 ALA B O 1
ATOM 4514 N N . THR B 1 145 ? -12.258 0.809 -7.906 1 93.88 145 THR B N 1
ATOM 4515 C CA . THR B 1 145 ? -13.492 1.348 -7.352 1 93.88 145 THR B CA 1
ATOM 4516 C C . THR B 1 145 ? -14.445 0.223 -6.953 1 93.88 145 THR B C 1
ATOM 4518 O O . THR B 1 145 ? -15.008 0.239 -5.859 1 93.88 145 THR B O 1
ATOM 4521 N N . GLY B 1 146 ? -14.625 -0.748 -7.859 1 90.88 146 GLY B N 1
ATOM 4522 C CA . GLY B 1 146 ? -15.57 -1.825 -7.602 1 90.88 146 GLY B CA 1
ATOM 4523 C C . GLY B 1 146 ? -14.945 -3 -6.871 1 90.88 146 GLY B C 1
ATOM 4524 O O . GLY B 1 146 ? -13.719 -3.107 -6.789 1 90.88 146 GLY B O 1
ATOM 4525 N N . GLY B 1 147 ? -15.875 -3.779 -6.262 1 87.44 147 GLY B N 1
ATOM 4526 C CA . GLY B 1 147 ? -15.422 -5.043 -5.699 1 87.44 147 GLY B CA 1
ATOM 4527 C C . GLY B 1 147 ? -15.367 -5.035 -4.184 1 87.44 147 GLY B C 1
ATOM 4528 O O . GLY B 1 147 ? -15.891 -4.129 -3.541 1 87.44 147 GLY B O 1
ATOM 4529 N N . TYR B 1 148 ? -14.734 -6.105 -3.705 1 82.69 148 TYR B N 1
ATOM 4530 C CA . TYR B 1 148 ? -14.578 -6.27 -2.264 1 82.69 148 TYR B CA 1
ATOM 4531 C C . TYR B 1 148 ? -13.617 -5.23 -1.696 1 82.69 148 TYR B C 1
ATOM 4533 O O . TYR B 1 148 ? -12.68 -4.809 -2.377 1 82.69 148 TYR B O 1
ATOM 4541 N N . LYS B 1 149 ? -13.797 -4.863 -0.44 1 82.88 149 LYS B N 1
ATOM 4542 C CA . LYS B 1 149 ? -12.922 -3.922 0.25 1 82.88 149 LYS B CA 1
ATOM 4543 C C . LYS B 1 149 ? -11.469 -4.391 0.213 1 82.88 149 LYS B C 1
ATOM 4545 O O . LYS B 1 149 ? -10.547 -3.58 0.068 1 82.88 149 LYS B O 1
ATOM 4550 N N . ALA B 1 150 ? -11.312 -5.664 0.272 1 83.81 150 ALA B N 1
ATOM 4551 C CA . ALA B 1 150 ? -9.961 -6.207 0.26 1 83.81 150 ALA B CA 1
ATOM 4552 C C . ALA B 1 150 ? -9.281 -5.961 -1.086 1 83.81 150 ALA B C 1
ATOM 4554 O O . ALA B 1 150 ? -8.062 -5.82 -1.157 1 83.81 150 ALA B O 1
ATOM 4555 N N . GLN B 1 151 ? -10.047 -5.828 -2.131 1 88.62 151 GLN B N 1
ATOM 4556 C CA . GLN B 1 151 ? -9.492 -5.707 -3.477 1 88.62 151 GLN B CA 1
ATOM 4557 C C . GLN B 1 151 ? -8.742 -4.391 -3.646 1 88.62 151 GLN B C 1
ATOM 4559 O O . GLN B 1 151 ? -7.703 -4.344 -4.309 1 88.62 151 GLN B O 1
ATOM 4564 N N . ILE B 1 152 ? -9.258 -3.35 -3.064 1 91.12 152 ILE B N 1
ATOM 4565 C CA . ILE B 1 152 ? -8.578 -2.072 -3.23 1 91.12 152 ILE B CA 1
ATOM 4566 C C . ILE B 1 152 ? -7.25 -2.096 -2.475 1 91.12 152 ILE B C 1
ATOM 4568 O O . ILE B 1 152 ? -6.266 -1.497 -2.916 1 91.12 152 ILE B O 1
ATOM 4572 N N . ALA B 1 153 ? -7.23 -2.768 -1.326 1 91.75 153 ALA B N 1
ATOM 4573 C CA . ALA B 1 153 ? -5.996 -2.879 -0.555 1 91.75 153 ALA B CA 1
ATOM 4574 C C . ALA B 1 153 ? -4.918 -3.609 -1.35 1 91.75 153 ALA B C 1
ATOM 4576 O O . ALA B 1 153 ? -3.779 -3.139 -1.442 1 91.75 153 ALA B O 1
ATOM 4577 N N . PHE B 1 154 ? -5.262 -4.684 -1.985 1 93.12 154 PHE B N 1
ATOM 4578 C CA . PHE B 1 154 ? -4.281 -5.484 -2.705 1 93.12 154 PHE B CA 1
ATOM 4579 C C . PHE B 1 154 ? -3.926 -4.836 -4.039 1 93.12 154 PHE B C 1
ATOM 4581 O O . PHE B 1 154 ? -2.787 -4.941 -4.5 1 93.12 154 PHE B O 1
ATOM 4588 N N . ALA B 1 155 ? -4.934 -4.141 -4.621 1 94.81 155 ALA B N 1
ATOM 4589 C CA . ALA B 1 155 ? -4.617 -3.334 -5.801 1 94.81 155 ALA B CA 1
ATOM 4590 C C . ALA B 1 155 ? -3.574 -2.268 -5.473 1 94.81 155 ALA B C 1
ATOM 4592 O O . ALA B 1 155 ? -2.641 -2.045 -6.246 1 94.81 155 ALA B O 1
ATOM 4593 N N . LEU B 1 156 ? -3.746 -1.695 -4.32 1 93.88 156 LEU B N 1
ATOM 4594 C CA . LEU B 1 156 ? -2.801 -0.667 -3.9 1 93.88 156 LEU B CA 1
ATOM 4595 C C . LEU B 1 156 ? -1.431 -1.273 -3.613 1 93.88 156 LEU B C 1
ATOM 4597 O O . LEU B 1 156 ? -0.404 -0.708 -3.996 1 93.88 156 LEU B O 1
ATOM 4601 N N . ALA B 1 157 ? -1.413 -2.408 -2.941 1 92.75 157 ALA B N 1
ATOM 4602 C CA . ALA B 1 157 ? -0.151 -3.066 -2.615 1 92.75 157 ALA B CA 1
ATOM 4603 C C . ALA B 1 157 ? 0.642 -3.391 -3.877 1 92.75 157 ALA B C 1
ATOM 4605 O O . ALA B 1 157 ? 1.821 -3.047 -3.982 1 92.75 157 ALA B O 1
ATOM 4606 N N . ILE B 1 158 ? -0.025 -4.031 -4.824 1 94.38 158 ILE B N 1
ATOM 4607 C CA . ILE B 1 158 ? 0.67 -4.426 -6.043 1 94.38 158 ILE B CA 1
ATOM 4608 C C . ILE B 1 158 ? 0.989 -3.188 -6.879 1 94.38 158 ILE B C 1
ATOM 4610 O O . ILE B 1 158 ? 2.021 -3.133 -7.551 1 94.38 158 ILE B O 1
ATOM 4614 N N . GLY B 1 159 ? 0.079 -2.188 -6.824 1 93.44 159 GLY B N 1
ATOM 4615 C CA . GLY B 1 159 ? 0.368 -0.924 -7.484 1 93.44 159 GLY B CA 1
ATOM 4616 C C . GLY B 1 159 ? 1.633 -0.26 -6.973 1 93.44 159 GLY B C 1
ATOM 4617 O O . GLY B 1 159 ? 2.434 0.249 -7.762 1 93.44 159 GLY B O 1
ATOM 4618 N N . GLN B 1 160 ? 1.806 -0.309 -5.68 1 89.69 160 GLN B N 1
ATOM 4619 C CA . GLN B 1 160 ? 3.02 0.229 -5.078 1 89.69 160 GLN B CA 1
ATOM 4620 C C . GLN B 1 160 ? 4.25 -0.566 -5.508 1 89.69 160 GLN B C 1
ATOM 4622 O O . GLN B 1 160 ? 5.281 0.014 -5.852 1 89.69 160 GLN B O 1
ATOM 4627 N N . GLY B 1 161 ? 4.133 -1.82 -5.508 1 88.69 161 GLY B N 1
ATOM 4628 C CA . GLY B 1 161 ? 5.254 -2.691 -5.82 1 88.69 161 GLY B CA 1
ATOM 4629 C C . GLY B 1 161 ? 5.699 -2.596 -7.27 1 88.69 161 GLY B C 1
ATOM 4630 O O . GLY B 1 161 ? 6.891 -2.723 -7.566 1 88.69 161 GLY B O 1
ATOM 4631 N N . MET B 1 162 ? 4.734 -2.295 -8.133 1 91.31 162 MET B N 1
ATOM 4632 C CA . MET B 1 162 ? 5.039 -2.324 -9.562 1 91.31 162 MET B CA 1
ATOM 4633 C C . MET B 1 162 ? 4.953 -0.925 -10.164 1 91.31 162 MET B C 1
ATOM 4635 O O . MET B 1 162 ? 4.984 -0.769 -11.383 1 91.31 162 MET B O 1
ATOM 4639 N N . ASN B 1 163 ? 4.773 0.028 -9.297 1 88.75 163 ASN B N 1
ATOM 4640 C CA . ASN B 1 163 ? 4.723 1.428 -9.711 1 88.75 163 ASN B CA 1
ATOM 4641 C C . ASN B 1 163 ? 3.557 1.696 -10.656 1 88.75 163 ASN B C 1
ATOM 4643 O O . ASN B 1 163 ? 3.742 2.277 -11.727 1 88.75 163 ASN B O 1
ATOM 4647 N N . ILE B 1 164 ? 2.404 1.239 -10.289 1 94.44 164 ILE B N 1
ATOM 4648 C CA . ILE B 1 164 ? 1.184 1.435 -11.07 1 94.44 164 ILE B CA 1
ATOM 4649 C C . ILE B 1 164 ? 0.24 2.369 -10.312 1 94.44 164 ILE B C 1
ATOM 4651 O O . ILE B 1 164 ? -0.117 2.107 -9.164 1 94.44 164 ILE B O 1
ATOM 4655 N N . PRO B 1 165 ? -0.232 3.453 -10.914 1 95 165 PRO B N 1
ATOM 4656 C CA . PRO B 1 165 ? -1.208 4.301 -10.227 1 95 165 PRO B CA 1
ATOM 4657 C C . PRO B 1 165 ? -2.549 3.604 -10.008 1 95 165 PRO B C 1
ATOM 4659 O O . PRO B 1 165 ? -3.018 2.873 -10.883 1 95 165 PRO B O 1
ATOM 4662 N N . VAL B 1 166 ? -3.084 3.818 -8.844 1 96.06 166 VAL B N 1
ATOM 4663 C CA . VAL B 1 166 ? -4.375 3.236 -8.492 1 96.06 166 VAL B CA 1
ATOM 4664 C C . VAL B 1 166 ? -5.406 4.344 -8.289 1 96.06 166 VAL B C 1
ATOM 4666 O O . VAL B 1 166 ? -5.086 5.406 -7.754 1 96.06 166 VAL B O 1
ATOM 4669 N N . TYR B 1 167 ? -6.609 4.141 -8.805 1 94.88 167 TYR B N 1
ATOM 4670 C CA . TYR B 1 167 ? -7.703 5.102 -8.688 1 94.88 167 TYR B CA 1
ATOM 4671 C C . TYR B 1 167 ? -8.891 4.488 -7.961 1 94.88 167 TYR B C 1
ATOM 4673 O O . TYR B 1 167 ? -9.133 3.283 -8.055 1 94.88 167 TYR B O 1
ATOM 4681 N N . TYR B 1 168 ? -9.602 5.344 -7.25 1 92.25 168 TYR B N 1
ATOM 4682 C CA . TYR B 1 168 ? -10.781 4.945 -6.492 1 92.25 168 TYR B CA 1
ATOM 4683 C C . TYR B 1 168 ? -11.805 6.074 -6.441 1 92.25 168 TYR B C 1
ATOM 4685 O O . TYR B 1 168 ? -11.438 7.242 -6.289 1 92.25 168 TYR B O 1
ATOM 4693 N N . MET B 1 169 ? -13 5.645 -6.609 1 91 169 MET B N 1
ATOM 4694 C CA . MET B 1 169 ? -14.07 6.633 -6.48 1 91 169 MET B CA 1
ATOM 4695 C C . MET B 1 169 ? -15.039 6.242 -5.367 1 91 169 MET B C 1
ATOM 4697 O O . MET B 1 169 ? -15.609 5.148 -5.383 1 91 169 MET B O 1
ATOM 4701 N N . PHE B 1 170 ? -15.219 7.188 -4.477 1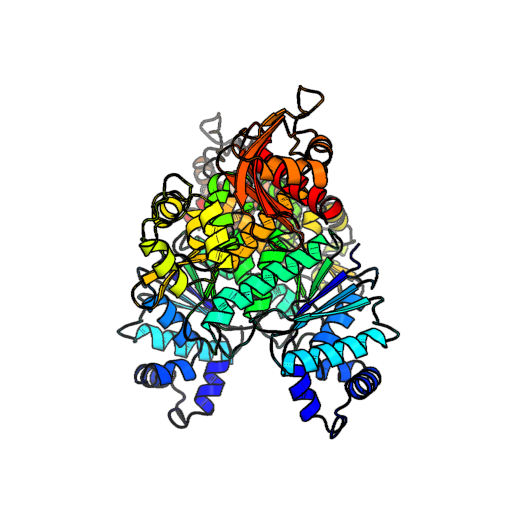 79.38 170 PHE B N 1
ATOM 4702 C CA . PHE B 1 170 ? -16.203 6.996 -3.422 1 79.38 170 PHE B CA 1
ATOM 4703 C C . PHE B 1 170 ? -17.609 7.316 -3.93 1 79.38 170 PHE B C 1
ATOM 4705 O O . PHE B 1 170 ? -17.797 8.273 -4.68 1 79.38 170 PHE B O 1
ATOM 4712 N N . GLU B 1 171 ? -18.531 6.508 -3.58 1 68.12 171 GLU B N 1
ATOM 4713 C CA . GLU B 1 171 ? -19.891 6.527 -4.109 1 68.12 171 GLU B CA 1
ATOM 4714 C C . GLU B 1 171 ? -20.516 7.918 -3.982 1 68.12 171 GLU B C 1
ATOM 4716 O O . GLU B 1 171 ? -21.188 8.383 -4.898 1 68.12 171 GLU B O 1
ATOM 4721 N N . ARG B 1 172 ? -20.234 8.539 -2.98 1 70.75 172 ARG B N 1
ATOM 4722 C CA . ARG B 1 172 ? -20.922 9.812 -2.783 1 70.75 172 ARG B CA 1
ATOM 4723 C C . ARG B 1 172 ? -20.094 10.977 -3.307 1 70.75 172 ARG B C 1
ATOM 4725 O O . ARG B 1 172 ? -20.516 12.133 -3.232 1 70.75 172 ARG B O 1
ATOM 4732 N N . PHE B 1 173 ? -19.016 10.586 -3.959 1 75.75 173 PHE B N 1
ATOM 4733 C CA . PHE B 1 173 ? -18.141 11.641 -4.453 1 75.75 173 PHE B CA 1
ATOM 4734 C C . PHE B 1 173 ? -18.188 11.711 -5.977 1 75.75 173 PHE B C 1
ATOM 4736 O O . PHE B 1 173 ? -18.266 10.68 -6.648 1 75.75 173 PHE B O 1
ATOM 4743 N N . PRO B 1 174 ? -18.156 12.891 -6.438 1 75.06 174 PRO B N 1
ATOM 4744 C CA . PRO B 1 174 ? -18.266 13.039 -7.891 1 75.06 174 PRO B CA 1
ATOM 4745 C C . PRO B 1 174 ? -16.938 12.82 -8.609 1 75.06 174 PRO B C 1
ATOM 4747 O O . PRO B 1 174 ? -16.891 12.789 -9.844 1 75.06 174 PRO B O 1
ATOM 4750 N N . THR B 1 175 ? -15.898 12.672 -7.855 1 82.94 175 THR B N 1
ATOM 4751 C CA . THR B 1 175 ? -14.609 12.617 -8.531 1 82.94 175 THR B CA 1
ATOM 4752 C C . THR B 1 175 ? -13.766 11.469 -7.984 1 82.94 175 THR B C 1
ATOM 4754 O O . THR B 1 175 ? -13.828 11.156 -6.793 1 82.94 175 THR B O 1
ATOM 4757 N N . VAL B 1 176 ? -12.984 10.898 -8.914 1 89.38 176 VAL B N 1
ATOM 4758 C CA . VAL B 1 176 ? -12.078 9.812 -8.57 1 89.38 176 VAL B CA 1
ATOM 4759 C C . VAL B 1 176 ? -10.883 10.375 -7.785 1 89.38 176 VAL B C 1
ATOM 4761 O O . VAL B 1 176 ? -10.492 11.523 -7.984 1 89.38 176 VAL B O 1
ATOM 4764 N N . ILE B 1 177 ? -10.414 9.555 -6.883 1 86.06 177 ILE B N 1
ATOM 4765 C CA . ILE B 1 177 ? -9.211 9.844 -6.121 1 86.06 177 ILE B CA 1
ATOM 4766 C C . ILE B 1 177 ? -8.031 9.07 -6.703 1 86.06 177 ILE B C 1
ATOM 4768 O O . ILE B 1 177 ? -8.141 7.867 -6.965 1 86.06 177 ILE B O 1
ATOM 4772 N N . GLN B 1 178 ? -6.988 9.836 -6.934 1 89.44 178 GLN B N 1
ATOM 4773 C CA . GLN B 1 178 ? -5.762 9.203 -7.406 1 89.44 178 GLN B CA 1
ATOM 4774 C C . GLN B 1 178 ? -4.879 8.773 -6.238 1 89.44 178 GLN B C 1
ATOM 4776 O O . GLN B 1 178 ? -4.664 9.547 -5.301 1 89.44 178 GLN B O 1
ATOM 4781 N N . MET B 1 179 ? -4.426 7.531 -6.227 1 91.25 179 MET B N 1
ATOM 4782 C CA . MET B 1 179 ? -3.453 6.992 -5.281 1 91.25 179 MET B CA 1
ATOM 4783 C C . MET B 1 179 ? -2.186 6.539 -5.996 1 91.25 179 MET B C 1
ATOM 4785 O O . MET B 1 179 ? -2.041 5.359 -6.324 1 91.25 179 MET B O 1
ATOM 4789 N N . PRO B 1 180 ? -1.293 7.52 -6.164 1 91.69 180 PRO B N 1
ATOM 4790 C CA . PRO B 1 180 ? -0.046 7.188 -6.855 1 91.69 180 PRO B CA 1
ATOM 4791 C C . PRO B 1 180 ? 0.89 6.332 -6.008 1 91.69 180 PRO B C 1
ATOM 4793 O O . PRO B 1 180 ? 0.763 6.301 -4.781 1 91.69 180 PRO B O 1
ATOM 4796 N N . PRO B 1 181 ? 1.755 5.559 -6.672 1 89.31 181 PRO B N 1
ATOM 4797 C CA . PRO B 1 181 ? 2.734 4.809 -5.883 1 89.31 181 PRO B CA 1
ATOM 4798 C C . PRO B 1 181 ? 3.66 5.715 -5.074 1 89.31 181 PRO B C 1
ATOM 4800 O O . PRO B 1 181 ? 4.055 6.781 -5.555 1 89.31 181 PRO B O 1
ATOM 4803 N N . LEU B 1 182 ? 3.904 5.266 -3.832 1 87.62 182 LEU B N 1
ATOM 4804 C CA . LEU B 1 182 ? 4.922 5.953 -3.043 1 87.62 182 LEU B CA 1
ATOM 4805 C C . LEU B 1 182 ? 6.316 5.672 -3.59 1 87.62 182 LEU B C 1
ATOM 4807 O O . LEU B 1 182 ? 6.57 4.594 -4.129 1 87.62 182 LEU B O 1
ATOM 4811 N N . PRO B 1 183 ? 7.168 6.691 -3.574 1 84.19 183 PRO B N 1
ATOM 4812 C CA . PRO B 1 183 ? 8.547 6.469 -4.031 1 84.19 183 PRO B CA 1
ATOM 4813 C C . PRO B 1 183 ? 9.352 5.598 -3.072 1 84.19 183 PRO B C 1
ATOM 4815 O O . PRO B 1 183 ? 10.281 6.086 -2.428 1 84.19 183 PRO B O 1
ATOM 4818 N N . LEU B 1 184 ? 8.961 4.352 -2.965 1 76.62 184 LEU B N 1
ATOM 4819 C CA . LEU B 1 184 ? 9.641 3.363 -2.135 1 76.62 184 LEU B CA 1
ATOM 4820 C C . LEU B 1 184 ? 10.516 2.449 -2.984 1 76.62 184 LEU B C 1
ATOM 4822 O O . LEU B 1 184 ? 10.234 2.236 -4.164 1 76.62 184 LEU B O 1
ATOM 4826 N N . SER B 1 185 ? 11.703 2.168 -2.498 1 70.5 185 SER B N 1
ATOM 4827 C CA . SER B 1 185 ? 12.602 1.308 -3.256 1 70.5 185 SER B CA 1
ATOM 4828 C C . SER B 1 185 ? 12.484 -0.146 -2.811 1 70.5 185 SER B C 1
ATOM 4830 O O . SER B 1 185 ? 12.328 -0.425 -1.619 1 70.5 185 SER B O 1
ATOM 4832 N N . PHE B 1 186 ? 12.453 -0.994 -3.771 1 72.88 186 PHE B N 1
ATOM 4833 C CA . PHE B 1 186 ? 12.398 -2.432 -3.537 1 72.88 186 PHE B CA 1
ATOM 4834 C C . PHE B 1 186 ? 13.766 -2.961 -3.107 1 72.88 186 PHE B C 1
ATOM 4836 O O . PHE B 1 186 ? 14.781 -2.654 -3.732 1 72.88 186 PHE B O 1
ATOM 4843 N N . ASP B 1 187 ? 13.828 -3.648 -1.975 1 74.94 187 ASP B N 1
ATOM 4844 C CA . ASP B 1 187 ? 15.062 -4.32 -1.58 1 74.94 187 ASP B CA 1
ATOM 4845 C C . ASP B 1 187 ? 15.234 -5.633 -2.34 1 74.94 187 ASP B C 1
ATOM 4847 O O . ASP B 1 187 ? 14.797 -6.691 -1.879 1 74.94 187 ASP B O 1
ATOM 4851 N N . SER B 1 188 ? 15.953 -5.613 -3.342 1 79.75 188 SER B N 1
ATOM 4852 C CA . SER B 1 188 ? 16.125 -6.758 -4.227 1 79.75 188 SER B CA 1
ATOM 4853 C C . SER B 1 188 ? 16.938 -7.855 -3.547 1 79.75 188 SER B C 1
ATOM 4855 O O . SER B 1 188 ? 16.766 -9.039 -3.834 1 79.75 188 SER B O 1
ATOM 4857 N N . THR B 1 189 ? 17.75 -7.492 -2.627 1 85.69 189 THR B N 1
ATOM 4858 C CA . THR B 1 189 ? 18.625 -8.461 -1.982 1 85.69 189 THR B CA 1
ATOM 4859 C C . THR B 1 189 ? 17.828 -9.391 -1.066 1 85.69 189 THR B C 1
ATOM 4861 O O . THR B 1 189 ? 18.156 -10.57 -0.939 1 85.69 189 THR B O 1
ATOM 4864 N N . LEU B 1 190 ? 16.844 -8.797 -0.547 1 88.38 190 LEU B N 1
ATOM 4865 C CA . LEU B 1 190 ? 16.016 -9.602 0.344 1 88.38 190 LEU B CA 1
ATOM 4866 C C . LEU B 1 190 ? 15.336 -10.727 -0.422 1 88.38 190 LEU B C 1
ATOM 4868 O O . LEU B 1 190 ? 15.328 -11.875 0.029 1 88.38 190 LEU B O 1
ATOM 4872 N N . TYR B 1 191 ? 14.781 -10.453 -1.535 1 91.12 191 TYR B N 1
ATOM 4873 C CA . TYR B 1 191 ? 14.141 -11.492 -2.336 1 91.12 191 TYR B CA 1
ATOM 4874 C C . TYR B 1 191 ? 15.172 -12.477 -2.873 1 91.12 191 TYR B C 1
ATOM 4876 O O . TYR B 1 191 ? 14.961 -13.695 -2.824 1 91.12 191 TYR B O 1
ATOM 4884 N N . ALA B 1 192 ? 16.266 -11.914 -3.34 1 92.5 192 ALA B N 1
ATOM 4885 C CA . ALA B 1 192 ? 17.266 -12.75 -3.992 1 92.5 192 ALA B CA 1
ATOM 4886 C C . ALA B 1 192 ? 17.859 -13.766 -3.02 1 92.5 192 ALA B C 1
ATOM 4888 O O . ALA B 1 192 ? 18.094 -14.922 -3.389 1 92.5 192 ALA B O 1
ATOM 4889 N N . ASN B 1 193 ? 18.016 -13.375 -1.799 1 92.31 193 ASN B N 1
ATOM 4890 C CA . ASN B 1 193 ? 18.672 -14.219 -0.811 1 92.31 193 ASN B CA 1
ATOM 4891 C C . ASN B 1 193 ? 17.734 -15.32 -0.308 1 92.31 193 ASN B C 1
ATOM 4893 O O . ASN B 1 193 ? 18.203 -16.359 0.175 1 92.31 193 ASN B O 1
ATOM 4897 N N . TYR B 1 194 ? 16.484 -15.094 -0.471 1 92.81 194 TYR B N 1
ATOM 4898 C CA . TYR B 1 194 ? 15.531 -16.047 0.082 1 92.81 194 TYR B CA 1
ATOM 4899 C C . TYR B 1 194 ? 14.562 -16.531 -0.989 1 92.81 194 TYR B C 1
ATOM 4901 O O . TYR B 1 194 ? 13.422 -16.891 -0.687 1 92.81 194 TYR B O 1
ATOM 4909 N N . SER B 1 195 ? 14.961 -16.547 -2.193 1 92.81 195 SER B N 1
ATOM 4910 C CA . SER B 1 195 ? 14.07 -16.797 -3.322 1 92.81 195 SER B CA 1
ATOM 4911 C C . SER B 1 195 ? 13.547 -18.219 -3.314 1 92.81 195 SER B C 1
ATOM 4913 O O . SER B 1 195 ? 12.461 -18.5 -3.82 1 92.81 195 SER B O 1
ATOM 4915 N N . LYS B 1 196 ? 14.273 -19.125 -2.715 1 91.94 196 LYS B N 1
ATOM 4916 C CA . LYS B 1 196 ? 13.93 -20.547 -2.768 1 91.94 196 LYS B CA 1
ATOM 4917 C C . LYS B 1 196 ? 12.539 -20.797 -2.188 1 91.94 196 LYS B C 1
ATOM 4919 O O . LYS B 1 196 ? 11.711 -21.453 -2.816 1 91.94 196 LYS B O 1
ATOM 4924 N N . ILE B 1 197 ? 12.289 -20.281 -1.039 1 95.12 197 ILE B N 1
ATOM 4925 C CA . ILE B 1 197 ? 11.016 -20.547 -0.38 1 95.12 197 ILE B CA 1
ATOM 4926 C C . ILE B 1 197 ? 9.883 -19.844 -1.13 1 95.12 197 ILE B C 1
ATOM 4928 O O . ILE B 1 197 ? 8.773 -20.359 -1.223 1 95.12 197 ILE B O 1
ATOM 4932 N N . PHE B 1 198 ? 10.117 -18.672 -1.658 1 94.75 198 PHE B N 1
ATOM 4933 C CA . PHE B 1 198 ? 9.109 -17.953 -2.422 1 94.75 198 PHE B CA 1
ATOM 4934 C C . PHE B 1 198 ? 8.734 -18.719 -3.684 1 94.75 198 PHE B C 1
ATOM 4936 O O . PHE B 1 198 ? 7.551 -18.891 -3.98 1 94.75 198 PHE B O 1
ATOM 4943 N N . GLN B 1 199 ? 9.742 -19.219 -4.363 1 93.25 199 GLN B N 1
ATOM 4944 C CA . GLN B 1 199 ? 9.484 -19.984 -5.582 1 93.25 199 GLN B CA 1
ATOM 4945 C C . GLN B 1 199 ? 8.742 -21.281 -5.273 1 93.25 199 GLN B C 1
ATOM 4947 O O . GLN B 1 199 ? 7.805 -21.641 -5.988 1 93.25 199 GLN B O 1
ATOM 4952 N N . LEU B 1 200 ? 9.211 -21.875 -4.242 1 93.94 200 LEU B N 1
ATOM 4953 C CA . LEU B 1 200 ? 8.617 -23.141 -3.816 1 93.94 200 LEU B CA 1
ATOM 4954 C C . LEU B 1 200 ? 7.121 -22.969 -3.557 1 93.94 200 LEU B C 1
ATOM 4956 O O . LEU B 1 200 ? 6.305 -23.719 -4.09 1 93.94 200 LEU B O 1
ATOM 4960 N N . LEU B 1 201 ? 6.762 -21.938 -2.83 1 95.06 201 LEU B N 1
ATOM 4961 C CA . LEU B 1 201 ? 5.383 -21.781 -2.385 1 95.06 201 LEU B CA 1
ATOM 4962 C C . LEU B 1 201 ? 4.551 -21.047 -3.436 1 95.06 201 LEU B C 1
ATOM 4964 O O . LEU B 1 201 ? 3.32 -21.047 -3.369 1 95.06 201 LEU B O 1
ATOM 4968 N N . GLU B 1 202 ? 5.168 -20.5 -4.383 1 92.12 202 GLU B N 1
ATOM 4969 C CA . GLU B 1 202 ? 4.449 -20.031 -5.562 1 92.12 202 GLU B CA 1
ATOM 4970 C C . GLU B 1 202 ? 3.969 -21.188 -6.422 1 92.12 202 GLU B C 1
ATOM 4972 O O . GLU B 1 202 ? 2.85 -21.172 -6.941 1 92.12 202 GLU B O 1
ATOM 4977 N N . ASP B 1 203 ? 4.824 -22.125 -6.496 1 90.06 203 ASP B N 1
ATOM 4978 C CA . ASP B 1 203 ? 4.535 -23.281 -7.332 1 90.06 203 ASP B CA 1
ATOM 4979 C C . ASP B 1 203 ? 3.602 -24.266 -6.617 1 90.06 203 ASP B C 1
ATOM 4981 O O . ASP B 1 203 ? 2.742 -24.891 -7.25 1 90.06 203 ASP B O 1
ATOM 4985 N N . ILE B 1 204 ? 3.885 -24.391 -5.332 1 92.5 204 ILE B N 1
ATOM 4986 C CA . ILE B 1 204 ? 3.102 -25.328 -4.52 1 92.5 204 ILE B CA 1
ATOM 4987 C C . ILE B 1 204 ? 2.359 -24.547 -3.432 1 92.5 204 ILE B C 1
ATOM 4989 O O . ILE B 1 204 ? 2.92 -24.266 -2.367 1 92.5 204 ILE B O 1
ATOM 4993 N N . PRO B 1 205 ? 1.089 -24.328 -3.572 1 88.88 205 PRO B N 1
ATOM 4994 C CA . PRO B 1 205 ? 0.346 -23.391 -2.736 1 88.88 205 PRO B CA 1
ATOM 4995 C C . PRO B 1 205 ? 0.299 -23.812 -1.269 1 88.88 205 PRO B C 1
ATOM 4997 O O . PRO B 1 205 ? 0.213 -22.953 -0.381 1 88.88 205 PRO B O 1
ATOM 5000 N N . LEU B 1 206 ? 0.333 -25.125 -1.035 1 92.62 206 LEU B N 1
ATOM 5001 C CA . LEU B 1 206 ? 0.254 -25.641 0.328 1 92.62 206 LEU B CA 1
ATOM 5002 C C . LEU B 1 206 ? 1.323 -26.703 0.572 1 92.62 206 LEU B C 1
ATOM 5004 O O . LEU B 1 206 ? 1.467 -27.641 -0.218 1 92.62 206 LEU B O 1
ATOM 5008 N N . LEU B 1 207 ? 2.064 -26.5 1.604 1 95 207 LEU B N 1
ATOM 5009 C CA . LEU B 1 207 ? 3.068 -27.5 1.966 1 95 207 LEU B CA 1
ATOM 5010 C C . LEU B 1 207 ? 3.07 -27.75 3.471 1 95 207 LEU B C 1
ATOM 5012 O O . LEU B 1 207 ? 2.82 -26.828 4.254 1 95 207 LEU B O 1
ATOM 5016 N N . PRO B 1 208 ? 3.312 -29 3.84 1 95 208 PRO B N 1
ATOM 5017 C CA . PRO B 1 208 ? 3.512 -29.234 5.27 1 95 208 PRO B CA 1
ATOM 5018 C C . PRO B 1 208 ? 4.691 -28.453 5.844 1 95 208 PRO B C 1
ATOM 5020 O O . PRO B 1 208 ? 5.781 -28.469 5.262 1 95 208 PRO B O 1
ATOM 5023 N N . TYR B 1 209 ? 4.41 -27.891 6.949 1 96.62 209 TYR B N 1
ATOM 5024 C CA . TYR B 1 209 ? 5.371 -26.984 7.559 1 96.62 209 TYR B CA 1
ATOM 5025 C C . TYR B 1 209 ? 6.504 -27.75 8.227 1 96.62 209 TYR B C 1
ATOM 5027 O O . TYR B 1 209 ? 7.676 -27.391 8.078 1 96.62 209 TYR B O 1
ATOM 5035 N N . GLU B 1 210 ? 6.219 -28.828 8.906 1 95.81 210 GLU B N 1
ATOM 5036 C CA . GLU B 1 210 ? 7.184 -29.469 9.797 1 95.81 210 GLU B CA 1
ATOM 5037 C C . GLU B 1 210 ? 7.594 -30.844 9.273 1 95.81 210 GLU B C 1
ATOM 5039 O O . GLU B 1 210 ? 8.531 -31.453 9.789 1 95.81 210 GLU B O 1
ATOM 5044 N N . LYS B 1 211 ? 7 -31.328 8.234 1 93.62 211 LYS B N 1
ATOM 5045 C CA . LYS B 1 211 ? 7.305 -32.656 7.73 1 93.62 211 LYS B CA 1
ATOM 5046 C C . LYS B 1 211 ? 8.625 -32.688 6.973 1 93.62 211 LYS B C 1
ATOM 5048 O O . LYS B 1 211 ? 8.883 -31.812 6.141 1 93.62 211 LYS B O 1
ATOM 5053 N N . ASN B 1 212 ? 9.336 -33.719 7.277 1 94.44 212 ASN B N 1
ATOM 5054 C CA . ASN B 1 212 ? 10.609 -33.844 6.59 1 94.44 212 ASN B CA 1
ATOM 5055 C C . ASN B 1 212 ? 10.453 -34.562 5.258 1 94.44 212 ASN B C 1
ATOM 5057 O O . ASN B 1 212 ? 9.68 -35.531 5.156 1 94.44 212 ASN B O 1
ATOM 5061 N N . PHE B 1 213 ? 11.188 -34.094 4.34 1 93.94 213 PHE B N 1
ATOM 5062 C CA . PHE B 1 213 ? 11.211 -34.719 3.023 1 93.94 213 PHE B CA 1
ATOM 5063 C C . PHE B 1 213 ? 12.586 -35.281 2.715 1 93.94 213 PHE B C 1
ATOM 5065 O O . PHE B 1 213 ? 13.609 -34.719 3.084 1 93.94 213 PHE B O 1
ATOM 5072 N N . ASP B 1 214 ? 12.578 -36.375 2.1 1 93.38 214 ASP B N 1
ATOM 5073 C CA . ASP B 1 214 ? 13.797 -37.031 1.644 1 93.38 214 ASP B CA 1
ATOM 5074 C C . ASP B 1 214 ? 13.586 -37.719 0.286 1 93.38 214 ASP B C 1
ATOM 5076 O O . ASP B 1 214 ? 12.445 -37.875 -0.151 1 93.38 214 ASP B O 1
ATOM 5080 N N . TYR B 1 215 ? 14.656 -38.062 -0.346 1 90.12 215 TYR B N 1
ATOM 5081 C CA . TYR B 1 215 ? 14.609 -38.562 -1.719 1 90.12 215 TYR B CA 1
ATOM 5082 C C . TYR B 1 215 ? 15.461 -39.812 -1.878 1 90.12 215 TYR B C 1
ATOM 5084 O O . TYR B 1 215 ? 16.406 -40.031 -1.112 1 90.12 215 TYR B O 1
ATOM 5092 N N . ASP B 1 216 ? 15.117 -40.594 -2.828 1 88.31 216 ASP B N 1
ATOM 5093 C CA . ASP B 1 216 ? 15.898 -41.781 -3.119 1 88.31 216 ASP B CA 1
ATOM 5094 C C . ASP B 1 216 ? 17.062 -41.469 -4.051 1 88.31 216 ASP B C 1
ATOM 5096 O O . ASP B 1 216 ? 17.359 -40.312 -4.312 1 88.31 216 ASP B O 1
ATOM 5100 N N . GLU B 1 217 ? 17.781 -42.5 -4.48 1 82.31 217 GLU B N 1
ATOM 5101 C CA . GLU B 1 217 ? 19 -42.344 -5.277 1 82.31 217 GLU B CA 1
ATOM 5102 C C . GLU B 1 217 ? 18.688 -41.688 -6.625 1 82.31 217 GLU B C 1
ATOM 5104 O O . GLU B 1 217 ? 19.562 -41.062 -7.227 1 82.31 217 GLU B O 1
ATOM 5109 N N . ASN B 1 218 ? 17.391 -41.781 -7.012 1 76.69 218 ASN B N 1
ATOM 5110 C CA . ASN B 1 218 ? 17 -41.25 -8.305 1 76.69 218 ASN B CA 1
ATOM 5111 C C . ASN B 1 218 ? 16.438 -39.844 -8.172 1 76.69 218 ASN B C 1
ATOM 5113 O O . ASN B 1 218 ? 16.047 -39.219 -9.172 1 76.69 218 ASN B O 1
ATOM 5117 N N . GLY B 1 219 ? 16.375 -39.344 -6.926 1 79.19 219 GLY B N 1
ATOM 5118 C CA . GLY B 1 219 ? 15.852 -38 -6.711 1 79.19 219 GLY B CA 1
ATOM 5119 C C . GLY B 1 219 ? 14.344 -37.938 -6.551 1 79.19 219 GLY B C 1
ATOM 5120 O O . GLY B 1 219 ? 13.742 -36.875 -6.625 1 79.19 219 GLY B O 1
ATOM 5121 N N . ASP B 1 220 ? 13.742 -39.062 -6.391 1 85.12 220 ASP B N 1
ATOM 5122 C CA . ASP B 1 220 ? 12.305 -39.125 -6.176 1 85.12 220 ASP B CA 1
ATOM 5123 C C . ASP B 1 220 ? 11.969 -39.125 -4.688 1 85.12 220 ASP B C 1
ATOM 5125 O O . ASP B 1 220 ? 12.68 -39.719 -3.879 1 85.12 220 ASP B O 1
ATOM 5129 N N . LEU B 1 221 ? 10.859 -38.5 -4.43 1 90.44 221 LEU B N 1
ATOM 5130 C CA . LEU B 1 221 ? 10.383 -38.469 -3.053 1 90.44 221 LEU B CA 1
ATOM 5131 C C . LEU B 1 221 ? 10.094 -39.906 -2.559 1 90.44 221 LEU B C 1
ATOM 5133 O O . LEU B 1 221 ? 9.57 -40.719 -3.307 1 90.44 221 LEU B O 1
ATOM 5137 N N . LEU B 1 222 ? 10.352 -40.125 -1.269 1 92.75 222 LEU B N 1
ATOM 5138 C CA . LEU B 1 222 ? 10.023 -41.406 -0.689 1 92.75 222 LEU B CA 1
ATOM 5139 C C . LEU B 1 222 ? 8.516 -41.688 -0.736 1 92.75 222 LEU B C 1
ATOM 5141 O O . LEU B 1 222 ? 7.723 -40.75 -0.58 1 92.75 222 LEU B O 1
ATOM 5145 N N . PRO B 1 223 ? 8.086 -42.906 -0.929 1 90.81 223 PRO B N 1
ATOM 5146 C CA . PRO B 1 223 ? 6.676 -43.25 -1.15 1 90.81 223 PRO B CA 1
ATOM 5147 C C . PRO B 1 223 ? 5.766 -42.719 -0.033 1 90.81 223 PRO B C 1
ATOM 5149 O O . PRO B 1 223 ? 4.688 -42.188 -0.305 1 90.81 223 PRO B O 1
ATOM 5152 N N . LYS B 1 224 ? 6.168 -42.875 1.172 1 91.31 224 LYS B N 1
ATOM 5153 C CA . LYS B 1 224 ? 5.352 -42.438 2.299 1 91.31 224 LYS B CA 1
ATOM 5154 C C . LYS B 1 224 ? 5.117 -40.938 2.252 1 91.31 224 LYS B C 1
ATOM 5156 O O . LYS B 1 224 ? 4.023 -40.438 2.57 1 91.31 224 LYS B O 1
ATOM 5161 N N . GLN B 1 225 ? 6.109 -40.25 1.876 1 91.38 225 GLN B N 1
ATOM 5162 C CA . GLN B 1 225 ? 6.023 -38.812 1.795 1 91.38 225 GLN B CA 1
ATOM 5163 C C . GLN B 1 225 ? 5.168 -38.375 0.609 1 91.38 225 GLN B C 1
ATOM 5165 O O . GLN B 1 225 ? 4.406 -37.406 0.708 1 91.38 225 GLN B O 1
ATOM 5170 N N . LYS B 1 226 ? 5.324 -39.094 -0.45 1 91.25 226 LYS B N 1
ATOM 5171 C CA . LYS B 1 226 ? 4.504 -38.812 -1.625 1 91.25 226 LYS B CA 1
ATOM 5172 C C . LYS B 1 226 ? 3.021 -39 -1.319 1 91.25 226 LYS B C 1
ATOM 5174 O O . LYS B 1 226 ? 2.188 -38.188 -1.707 1 91.25 226 LYS B O 1
ATOM 5179 N N . GLU B 1 227 ? 2.744 -40.062 -0.649 1 91.69 227 GLU B N 1
ATOM 5180 C CA . GLU B 1 227 ? 1.365 -40.344 -0.276 1 91.69 227 GLU B CA 1
ATOM 5181 C C . GLU B 1 227 ? 0.806 -39.281 0.666 1 91.69 227 GLU B C 1
ATOM 5183 O O . GLU B 1 227 ? -0.37 -38.938 0.576 1 91.69 227 GLU B O 1
ATOM 5188 N N . PHE B 1 228 ? 1.623 -38.875 1.455 1 90.69 228 PHE B N 1
ATOM 5189 C CA . PHE B 1 228 ? 1.211 -37.844 2.4 1 90.69 228 PHE B CA 1
ATOM 5190 C C . PHE B 1 228 ? 0.872 -36.531 1.675 1 90.69 228 PHE B C 1
ATOM 5192 O O . PHE B 1 228 ? -0.143 -35.906 1.969 1 90.69 228 PHE B O 1
ATOM 5199 N N . LEU B 1 229 ? 1.674 -36.156 0.749 1 91.88 229 LEU B N 1
ATOM 5200 C CA . LEU B 1 229 ? 1.501 -34.906 0.024 1 91.88 229 LEU B CA 1
ATOM 5201 C C . LEU B 1 229 ? 0.239 -34.938 -0.832 1 91.88 229 LEU B C 1
ATOM 5203 O O . LEU B 1 229 ? -0.386 -33.906 -1.067 1 91.88 229 LEU B O 1
ATOM 5207 N N . LYS B 1 230 ? -0.172 -36.125 -1.226 1 91.38 230 LYS B N 1
ATOM 5208 C CA . LYS B 1 230 ? -1.352 -36.281 -2.072 1 91.38 230 LYS B CA 1
ATOM 5209 C C . LYS B 1 230 ? -2.609 -35.812 -1.358 1 91.38 230 LYS B C 1
ATOM 5211 O O . LYS B 1 230 ? -3.617 -35.5 -2.002 1 91.38 230 LYS B O 1
ATOM 5216 N N . LYS B 1 231 ? -2.5 -35.688 -0.096 1 88.19 231 LYS B N 1
ATOM 5217 C CA . LYS B 1 231 ? -3.635 -35.219 0.704 1 88.19 231 LYS B CA 1
ATOM 5218 C C . LYS B 1 231 ? -3.863 -33.719 0.536 1 88.19 231 LYS B C 1
ATOM 5220 O O . LYS B 1 231 ? -4.965 -33.25 0.78 1 88.19 231 LYS B O 1
ATOM 5225 N N . TYR B 1 232 ? -2.844 -33.062 0.103 1 86.56 232 TYR B N 1
ATOM 5226 C CA . TYR B 1 232 ? -2.916 -31.625 0.164 1 86.56 232 TYR B CA 1
ATOM 5227 C C . TYR B 1 232 ? -2.762 -31.016 -1.223 1 86.56 232 TYR B C 1
ATOM 5229 O O . TYR B 1 232 ? -3.229 -29.891 -1.472 1 86.56 232 TYR B O 1
ATOM 5237 N N . ILE B 1 233 ? -2.016 -31.719 -2.053 1 88.94 233 ILE B N 1
ATOM 5238 C CA . ILE B 1 233 ? -1.729 -31.109 -3.348 1 88.94 233 ILE B CA 1
ATOM 5239 C C . ILE B 1 233 ? -1.905 -32.156 -4.457 1 88.94 233 ILE B C 1
ATOM 5241 O O . ILE B 1 233 ? -1.983 -33.344 -4.184 1 88.94 233 ILE B O 1
ATOM 5245 N N . SER B 1 234 ? -1.928 -31.688 -5.734 1 89.38 234 SER B N 1
ATOM 5246 C CA . SER B 1 234 ? -2.154 -32.562 -6.891 1 89.38 234 SER B CA 1
ATOM 5247 C C . SER B 1 234 ? -0.887 -33.312 -7.27 1 89.38 234 SER B C 1
ATOM 5249 O O . SER B 1 234 ? 0.2 -33 -6.777 1 89.38 234 SER B O 1
ATOM 5251 N N . GLU B 1 235 ? -1.071 -34.25 -8.156 1 87.62 235 GLU B N 1
ATOM 5252 C CA . GLU B 1 235 ? 0.059 -35.031 -8.641 1 87.62 235 GLU B CA 1
ATOM 5253 C C . GLU B 1 235 ? 1.045 -34.188 -9.414 1 87.62 235 GLU B C 1
ATOM 5255 O O . GLU B 1 235 ? 2.26 -34.344 -9.305 1 87.62 235 GLU B O 1
ATOM 5260 N N . ASP B 1 236 ? 0.517 -33.25 -10.117 1 84.38 236 ASP B N 1
ATOM 5261 C CA . ASP B 1 236 ? 1.371 -32.344 -10.867 1 84.38 236 ASP B CA 1
ATOM 5262 C C . ASP B 1 236 ? 2.201 -31.469 -9.93 1 84.38 236 ASP B C 1
ATOM 5264 O O . ASP B 1 236 ? 3.377 -31.219 -10.195 1 84.38 236 ASP B O 1
ATOM 5268 N N . GLU B 1 237 ? 1.586 -31.094 -8.891 1 88.38 237 GLU B N 1
ATOM 5269 C CA . GLU B 1 237 ? 2.281 -30.281 -7.902 1 88.38 237 GLU B CA 1
ATOM 5270 C C . GLU B 1 237 ? 3.35 -31.078 -7.168 1 88.38 237 GLU B C 1
ATOM 5272 O O . GLU B 1 237 ? 4.398 -30.547 -6.805 1 88.38 237 GLU B O 1
ATOM 5277 N N . ILE B 1 238 ? 3.059 -32.344 -7.012 1 89.56 238 ILE B N 1
ATOM 5278 C CA . ILE B 1 238 ? 4.043 -33.188 -6.371 1 89.56 238 ILE B CA 1
ATOM 5279 C C . ILE B 1 238 ? 5.27 -33.344 -7.27 1 89.56 238 ILE B C 1
ATOM 5281 O O . ILE B 1 238 ? 6.406 -33.312 -6.793 1 89.56 238 ILE B O 1
ATOM 5285 N N . ASP B 1 239 ? 5.02 -33.5 -8.516 1 83.81 239 ASP B N 1
ATOM 5286 C CA . ASP B 1 239 ? 6.121 -33.594 -9.469 1 83.81 239 ASP B CA 1
ATOM 5287 C C . ASP B 1 239 ? 6.965 -32.344 -9.461 1 83.81 239 ASP B C 1
ATOM 5289 O O . ASP B 1 239 ? 8.195 -32.406 -9.516 1 83.81 239 ASP B O 1
ATOM 5293 N N . LEU B 1 240 ? 6.266 -31.281 -9.383 1 85.06 240 LEU B N 1
ATOM 5294 C CA . LEU B 1 240 ? 6.961 -30 -9.328 1 85.06 240 LEU B CA 1
ATOM 5295 C C . LEU B 1 240 ? 7.754 -29.875 -8.031 1 85.06 240 LEU B C 1
ATOM 5297 O O . LEU B 1 240 ? 8.891 -29.391 -8.031 1 85.06 240 LEU B O 1
ATOM 5301 N N . PHE B 1 241 ? 7.148 -30.281 -6.996 1 89.94 241 PHE B N 1
ATOM 5302 C CA . PHE B 1 241 ? 7.805 -30.219 -5.695 1 89.94 241 PHE B CA 1
ATOM 5303 C C . PHE B 1 241 ? 9.094 -31.031 -5.695 1 89.94 241 PHE B C 1
ATOM 5305 O O . PHE B 1 241 ? 10.117 -30.578 -5.188 1 89.94 241 PHE B O 1
ATOM 5312 N N . GLN B 1 242 ? 9.062 -32.125 -6.309 1 86.56 242 GLN B N 1
ATOM 5313 C CA . GLN B 1 242 ? 10.211 -33.031 -6.352 1 86.56 242 GLN B CA 1
ATOM 5314 C C . GLN B 1 242 ? 11.391 -32.375 -7.07 1 86.56 242 GLN B C 1
ATOM 5316 O O . GLN B 1 242 ? 12.547 -32.656 -6.75 1 86.56 242 GLN B O 1
ATOM 5321 N N . SER B 1 243 ? 11.055 -31.516 -7.957 1 81.38 243 SER B N 1
ATOM 5322 C CA . SER B 1 243 ? 12.102 -30.875 -8.742 1 81.38 243 SER B CA 1
ATOM 5323 C C . SER B 1 243 ? 12.906 -29.891 -7.898 1 81.38 243 SER B C 1
ATOM 5325 O O . SER B 1 243 ? 14.008 -29.484 -8.281 1 81.38 243 SER B O 1
ATOM 5327 N N . TYR B 1 244 ? 12.398 -29.484 -6.73 1 85.94 244 TYR B N 1
ATOM 5328 C CA . TYR B 1 244 ? 13.109 -28.578 -5.844 1 85.94 244 TYR B CA 1
ATOM 5329 C C . TYR B 1 244 ? 14.125 -29.328 -4.988 1 85.94 244 TYR B C 1
ATOM 5331 O O . TYR B 1 244 ? 15.016 -28.719 -4.398 1 85.94 244 TYR B O 1
ATOM 5339 N N . LEU B 1 245 ? 14.008 -30.625 -4.879 1 83.12 245 LEU B N 1
ATOM 5340 C CA . LEU B 1 245 ? 14.891 -31.484 -4.102 1 83.12 245 LEU B CA 1
ATOM 5341 C C . LEU B 1 245 ? 15.109 -30.922 -2.703 1 83.12 245 LEU B C 1
ATOM 5343 O O . LEU B 1 245 ? 16.25 -30.797 -2.25 1 83.12 245 LEU B O 1
ATOM 5347 N N . LEU B 1 246 ? 13.992 -30.531 -2.123 1 87.88 246 LEU B N 1
ATOM 5348 C CA . LEU B 1 246 ? 14.07 -30 -0.77 1 87.88 246 LEU B CA 1
ATOM 5349 C C . LEU B 1 246 ? 14.312 -31.109 0.245 1 87.88 246 LEU B C 1
ATOM 5351 O O . LEU B 1 246 ? 13.438 -31.953 0.468 1 87.88 246 LEU B O 1
ATOM 5355 N N . LYS B 1 247 ? 15.523 -31.078 0.794 1 90.19 247 LYS B N 1
ATOM 5356 C CA . LYS B 1 247 ? 15.82 -31.969 1.904 1 90.19 247 LYS B CA 1
ATOM 5357 C C . LYS B 1 247 ? 15.516 -31.312 3.244 1 90.19 247 LYS B C 1
ATOM 5359 O O . LYS B 1 247 ? 15.836 -30.141 3.453 1 90.19 247 LYS B O 1
ATOM 5364 N N . GLY B 1 248 ? 14.828 -32.094 4.109 1 93.31 248 GLY B N 1
ATOM 5365 C CA . GLY B 1 248 ? 14.367 -31.516 5.359 1 93.31 248 GLY B CA 1
ATOM 5366 C C . GLY B 1 248 ? 12.93 -31.031 5.297 1 93.31 248 GLY B C 1
ATOM 5367 O O . GLY B 1 248 ? 12.062 -31.734 4.77 1 93.31 248 GLY B O 1
ATOM 5368 N N . ASN B 1 249 ? 12.664 -29.922 5.953 1 95.38 249 ASN B N 1
ATOM 5369 C CA . ASN B 1 249 ? 11.289 -29.422 5.992 1 95.38 249 ASN B CA 1
ATOM 5370 C C . ASN B 1 249 ? 11.227 -27.938 5.648 1 95.38 249 ASN B C 1
ATOM 5372 O O . ASN B 1 249 ? 12.266 -27.281 5.527 1 95.38 249 ASN B O 1
ATOM 5376 N N . VAL B 1 250 ? 10.07 -27.484 5.391 1 96.19 250 VAL B N 1
ATOM 5377 C CA . VAL B 1 250 ? 9.852 -26.094 4.988 1 96.19 250 VAL B CA 1
ATOM 5378 C C . VAL B 1 250 ? 10.125 -25.172 6.168 1 96.19 250 VAL B C 1
ATOM 5380 O O . VAL B 1 250 ? 10.547 -24.031 5.984 1 96.19 250 VAL B O 1
ATOM 5383 N N . LYS B 1 251 ? 9.938 -25.672 7.379 1 97 251 LYS B N 1
ATOM 5384 C CA . LYS B 1 251 ? 10.188 -24.922 8.602 1 97 251 LYS B CA 1
ATOM 5385 C C . LYS B 1 251 ? 11.625 -24.406 8.648 1 97 251 LYS B C 1
ATOM 5387 O O . LYS B 1 251 ? 11.867 -23.266 9.062 1 97 251 LYS B O 1
ATOM 5392 N N . SER B 1 252 ? 12.516 -25.25 8.211 1 95.81 252 SER B N 1
ATOM 5393 C CA . SER B 1 252 ? 13.922 -24.875 8.211 1 95.81 252 SER B CA 1
ATOM 5394 C C . SER B 1 252 ? 14.172 -23.672 7.297 1 95.81 252 SER B C 1
ATOM 5396 O O . SER B 1 252 ? 14.969 -22.797 7.625 1 95.81 252 SER B O 1
ATOM 5398 N N . LEU B 1 253 ? 13.516 -23.641 6.164 1 94.88 253 LEU B N 1
ATOM 5399 C CA . LEU B 1 253 ? 13.633 -22.516 5.25 1 94.88 253 LEU B CA 1
ATOM 5400 C C . LEU B 1 253 ? 13 -21.266 5.852 1 94.88 253 LEU B C 1
ATOM 5402 O O . LEU B 1 253 ? 13.586 -20.172 5.789 1 94.88 253 LEU B O 1
ATOM 5406 N N . TYR B 1 254 ? 11.875 -21.453 6.445 1 97 254 TYR B N 1
ATOM 5407 C CA . TYR B 1 254 ? 11.117 -20.344 7.031 1 97 254 TYR B CA 1
ATOM 5408 C C . TYR B 1 254 ? 11.898 -19.688 8.172 1 97 254 TYR B C 1
ATOM 5410 O O . TYR B 1 254 ? 11.945 -18.469 8.273 1 97 254 TYR B O 1
ATOM 5418 N N . GLU B 1 255 ? 12.5 -20.469 8.984 1 96.19 255 GLU B N 1
ATOM 5419 C CA . GLU B 1 255 ? 13.188 -19.984 10.164 1 96.19 255 GLU B CA 1
ATOM 5420 C C . GLU B 1 255 ? 14.438 -19.188 9.789 1 96.19 255 GLU B C 1
ATOM 5422 O O . GLU B 1 255 ? 14.891 -18.328 10.555 1 96.19 255 GLU B O 1
ATOM 5427 N N . GLN B 1 256 ? 14.945 -19.391 8.594 1 94.75 256 GLN B N 1
ATOM 5428 C CA . GLN B 1 256 ? 16.141 -18.688 8.141 1 94.75 256 GLN B CA 1
ATOM 5429 C C . GLN B 1 256 ? 15.797 -17.344 7.52 1 94.75 256 GLN B C 1
ATOM 5431 O O . GLN B 1 256 ? 16.688 -16.516 7.305 1 94.75 256 GLN B O 1
ATOM 5436 N N . LEU B 1 257 ? 14.578 -17.078 7.344 1 95.19 257 LEU B N 1
ATOM 5437 C CA . LEU B 1 257 ? 14.141 -15.859 6.684 1 95.19 257 LEU B CA 1
ATOM 5438 C C . LEU B 1 257 ? 14.469 -14.641 7.535 1 95.19 257 LEU B C 1
ATOM 5440 O O . LEU B 1 257 ? 14.5 -14.727 8.766 1 95.19 257 LEU B O 1
ATOM 5444 N N . ASP B 1 258 ? 14.727 -13.578 6.801 1 92.56 258 ASP B N 1
ATOM 5445 C CA . ASP B 1 258 ? 14.695 -12.289 7.477 1 92.56 258 ASP B CA 1
ATOM 5446 C C . ASP B 1 258 ? 13.352 -12.062 8.172 1 92.56 258 ASP B C 1
ATOM 5448 O O . ASP B 1 258 ? 12.305 -12.406 7.629 1 92.56 258 ASP B O 1
ATOM 5452 N N . GLU B 1 259 ? 13.406 -11.453 9.305 1 88.94 259 GLU B N 1
ATOM 5453 C CA . GLU B 1 259 ? 12.211 -11.242 10.117 1 88.94 259 GLU B CA 1
ATOM 5454 C C . GLU B 1 259 ? 11.148 -10.461 9.352 1 88.94 259 GLU B C 1
ATOM 5456 O O . GLU B 1 259 ? 9.953 -10.68 9.539 1 88.94 259 GLU B O 1
ATOM 5461 N N . LYS B 1 260 ? 11.57 -9.664 8.438 1 86.81 260 LYS B N 1
ATOM 5462 C CA . LYS B 1 260 ? 10.656 -8.82 7.668 1 86.81 260 LYS B CA 1
ATOM 5463 C C . LYS B 1 260 ? 9.852 -9.648 6.676 1 86.81 260 LYS B C 1
ATOM 5465 O O . LYS B 1 260 ? 8.789 -9.219 6.219 1 86.81 260 LYS B O 1
ATOM 5470 N N . LEU B 1 261 ? 10.328 -10.836 6.379 1 93.88 261 LEU B N 1
ATOM 5471 C CA . LEU B 1 261 ? 9.711 -11.641 5.332 1 93.88 261 LEU B CA 1
ATOM 5472 C C . LEU B 1 261 ? 8.742 -12.656 5.934 1 93.88 261 LEU B C 1
ATOM 5474 O O . LEU B 1 261 ? 7.855 -13.164 5.238 1 93.88 261 LEU B O 1
ATOM 5478 N N . LYS B 1 262 ? 8.875 -12.945 7.125 1 93.69 262 LYS B N 1
ATOM 5479 C CA . LYS B 1 262 ? 8.148 -14.039 7.766 1 93.69 262 LYS B CA 1
ATOM 5480 C C . LYS B 1 262 ? 6.641 -13.797 7.715 1 93.69 262 LYS B C 1
ATOM 5482 O O . LYS B 1 262 ? 5.867 -14.727 7.457 1 93.69 262 LYS B O 1
ATOM 5487 N N . PRO B 1 263 ? 6.215 -12.547 7.855 1 91.56 263 PRO B N 1
ATOM 5488 C CA . PRO B 1 263 ? 4.77 -12.32 7.855 1 91.56 263 PRO B CA 1
ATOM 5489 C C . PRO B 1 263 ? 4.141 -12.523 6.48 1 91.56 263 PRO B C 1
ATOM 5491 O O . PRO B 1 263 ? 2.912 -12.539 6.355 1 91.56 263 PRO B O 1
ATOM 5494 N N . LEU B 1 264 ? 4.883 -12.695 5.457 1 94.44 264 LEU B N 1
ATOM 5495 C CA . LEU B 1 264 ? 4.371 -12.867 4.102 1 94.44 264 LEU B CA 1
ATOM 5496 C C . LEU B 1 264 ? 3.873 -14.289 3.889 1 94.44 264 LEU B C 1
ATOM 5498 O O . LEU B 1 264 ? 3.377 -14.625 2.809 1 94.44 264 LEU B O 1
ATOM 5502 N N . PHE B 1 265 ? 3.977 -15.086 4.957 1 95.62 265 PHE B N 1
ATOM 5503 C CA . PHE B 1 265 ? 3.543 -16.484 4.934 1 95.62 265 PHE B CA 1
ATOM 5504 C C . PHE B 1 265 ? 2.482 -16.734 5.996 1 95.62 265 PHE B C 1
ATOM 5506 O O . PHE B 1 265 ? 2.484 -16.094 7.051 1 95.62 265 PHE B O 1
ATOM 5513 N N . ASP B 1 266 ? 1.574 -17.609 5.648 1 92.62 266 ASP B N 1
ATOM 5514 C CA . ASP B 1 266 ? 0.586 -18.078 6.617 1 92.62 266 ASP B CA 1
ATOM 5515 C C . ASP B 1 266 ? 0.893 -19.5 7.074 1 92.62 266 ASP B C 1
ATOM 5517 O O . ASP B 1 266 ? 1.216 -20.359 6.258 1 92.62 266 ASP B O 1
ATOM 5521 N N . ILE B 1 267 ? 0.925 -19.734 8.336 1 93.62 267 ILE B N 1
ATOM 5522 C CA . ILE B 1 267 ? 1.044 -21.062 8.922 1 93.62 267 ILE B CA 1
ATOM 5523 C C . ILE B 1 267 ? -0.238 -21.406 9.68 1 93.62 267 ILE B C 1
ATOM 5525 O O . ILE B 1 267 ? -0.595 -20.734 10.648 1 93.62 267 ILE B O 1
ATOM 5529 N N . GLU B 1 268 ? -0.93 -22.359 9.211 1 88.88 268 GLU B N 1
ATOM 5530 C CA . GLU B 1 268 ? -2.215 -22.719 9.797 1 88.88 268 GLU B CA 1
ATOM 5531 C C . GLU B 1 268 ? -2.334 -24.234 9.953 1 88.88 268 GLU B C 1
ATOM 5533 O O . GLU B 1 268 ? -1.679 -25 9.234 1 88.88 268 GLU B O 1
ATOM 5538 N N . ARG B 1 269 ? -3.143 -24.656 10.867 1 88.94 269 ARG B N 1
ATOM 5539 C CA . ARG B 1 269 ? -3.402 -26.078 11.07 1 88.94 269 ARG B CA 1
ATOM 5540 C C . ARG B 1 269 ? -4.586 -26.547 10.234 1 88.94 269 ARG B C 1
ATOM 5542 O O . ARG B 1 269 ? -5.688 -26 10.344 1 88.94 269 ARG B O 1
ATOM 5549 N N . ILE B 1 270 ? -4.312 -27.406 9.336 1 83.12 270 ILE B N 1
ATOM 5550 C CA . ILE B 1 270 ? -5.336 -28.062 8.531 1 83.12 270 ILE B CA 1
ATOM 5551 C C . ILE B 1 270 ? -5.305 -29.562 8.789 1 83.12 270 ILE B C 1
ATOM 5553 O O . ILE B 1 270 ? -4.289 -30.219 8.555 1 83.12 270 ILE B O 1
ATOM 5557 N N . ASP B 1 271 ? -6.41 -30.188 9.133 1 83.19 271 ASP B N 1
ATOM 5558 C CA . ASP B 1 271 ? -6.523 -31.609 9.414 1 83.19 271 ASP B CA 1
ATOM 5559 C C . ASP B 1 271 ? -5.383 -32.094 10.312 1 83.19 271 ASP B C 1
ATOM 5561 O O . ASP B 1 271 ? -4.684 -33.062 9.984 1 83.19 271 ASP B O 1
ATOM 5565 N N . LYS B 1 272 ? -4.988 -31.281 11.32 1 85.75 272 LYS B N 1
ATOM 5566 C CA . LYS B 1 272 ? -4.031 -31.609 12.375 1 85.75 272 LYS B CA 1
ATOM 5567 C C . LYS B 1 272 ? -2.596 -31.422 11.891 1 85.75 272 LYS B C 1
ATOM 5569 O O . LYS B 1 272 ? -1.649 -31.812 12.578 1 85.75 272 LYS B O 1
ATOM 5574 N N . GLU B 1 273 ? -2.48 -30.984 10.633 1 91.12 273 GLU B N 1
ATOM 5575 C CA . GLU B 1 273 ? -1.147 -30.703 10.109 1 91.12 273 GLU B CA 1
ATOM 5576 C C . GLU B 1 273 ? -0.928 -29.203 9.961 1 91.12 273 GLU B C 1
ATOM 5578 O O . GLU B 1 273 ? -1.829 -28.469 9.531 1 91.12 273 GLU B O 1
ATOM 5583 N N . LYS B 1 274 ? 0.245 -28.812 10.422 1 95 274 LYS B N 1
ATOM 5584 C CA . LYS B 1 274 ? 0.604 -27.422 10.172 1 95 274 LYS B CA 1
ATOM 5585 C C . LYS B 1 274 ? 0.995 -27.203 8.711 1 95 274 LYS B C 1
ATOM 5587 O O . LYS B 1 274 ? 1.893 -27.875 8.195 1 95 274 LYS B O 1
ATOM 5592 N N . ILE B 1 275 ? 0.301 -26.328 8.078 1 95.06 275 ILE B N 1
ATOM 5593 C CA . ILE B 1 275 ? 0.5 -26.078 6.656 1 95.06 275 ILE B CA 1
ATOM 5594 C C . ILE B 1 275 ? 0.992 -24.641 6.449 1 95.06 275 ILE B C 1
ATOM 5596 O O . ILE B 1 275 ? 0.543 -23.719 7.137 1 95.06 275 ILE B O 1
ATOM 5600 N N . ILE B 1 276 ? 1.94 -24.531 5.543 1 96.19 276 ILE B N 1
ATOM 5601 C CA . ILE B 1 276 ? 2.465 -23.203 5.227 1 96.19 276 ILE B CA 1
ATOM 5602 C C . ILE B 1 276 ? 2.09 -22.828 3.793 1 96.19 276 ILE B C 1
ATOM 5604 O O . ILE B 1 276 ? 2.061 -23.688 2.908 1 96.19 276 ILE B O 1
ATOM 5608 N N . SER B 1 277 ? 1.743 -21.562 3.607 1 95.56 277 SER B N 1
ATOM 5609 C CA . SER B 1 277 ? 1.415 -21.016 2.293 1 95.56 277 SER B CA 1
ATOM 5610 C C . SER B 1 277 ? 1.872 -19.562 2.164 1 95.56 277 SER B C 1
ATOM 5612 O O . SER B 1 277 ? 2.117 -18.891 3.17 1 95.56 277 SER B O 1
ATOM 5614 N N . LEU B 1 278 ? 2.113 -19.172 0.933 1 96.06 278 LEU B N 1
ATOM 5615 C CA . LEU B 1 278 ? 2.369 -17.766 0.624 1 96.06 278 LEU B CA 1
ATOM 5616 C C . LEU B 1 278 ? 1.069 -16.969 0.612 1 96.06 278 LEU B C 1
ATOM 5618 O O . LEU B 1 278 ? 0.115 -17.344 -0.075 1 96.06 278 LEU B O 1
ATOM 5622 N N . ASN B 1 279 ? 0.986 -15.922 1.426 1 93.75 279 ASN B N 1
ATOM 5623 C CA . ASN B 1 279 ? -0.257 -15.164 1.437 1 93.75 279 ASN B CA 1
ATOM 5624 C C . ASN B 1 279 ? -0.284 -14.117 0.324 1 93.75 279 ASN B C 1
ATOM 5626 O O . ASN B 1 279 ? 0.648 -14.031 -0.477 1 93.75 279 ASN B O 1
ATOM 5630 N N . ALA B 1 280 ? -1.348 -13.367 0.233 1 93.38 280 ALA B N 1
ATOM 5631 C CA . ALA B 1 280 ? -1.561 -12.461 -0.895 1 93.38 280 ALA B CA 1
ATOM 5632 C C . ALA B 1 280 ? -0.52 -11.344 -0.906 1 93.38 280 ALA B C 1
ATOM 5634 O O . ALA B 1 280 ? -0.092 -10.898 -1.973 1 93.38 280 ALA B O 1
ATOM 5635 N N . MET B 1 281 ? -0.124 -10.852 0.245 1 94.06 281 MET B N 1
ATOM 5636 C CA . MET B 1 281 ? 0.932 -9.844 0.306 1 94.06 281 MET B CA 1
ATOM 5637 C C . MET B 1 281 ? 2.27 -10.43 -0.136 1 94.06 281 MET B C 1
ATOM 5639 O O . MET B 1 281 ? 3.072 -9.742 -0.769 1 94.06 281 MET B O 1
ATOM 5643 N N . GLY B 1 282 ? 2.463 -11.695 0.297 1 94.69 282 GLY B N 1
ATOM 5644 C CA . GLY B 1 282 ? 3.639 -12.391 -0.202 1 94.69 282 GLY B CA 1
ATOM 5645 C C . GLY B 1 282 ? 3.67 -12.5 -1.715 1 94.69 282 GLY B C 1
ATOM 5646 O O . GLY B 1 282 ? 4.723 -12.328 -2.332 1 94.69 282 GLY B O 1
ATOM 5647 N N . GLN B 1 283 ? 2.525 -12.766 -2.264 1 95.75 283 GLN B N 1
ATOM 5648 C CA . GLN B 1 283 ? 2.426 -12.82 -3.719 1 95.75 283 GLN B CA 1
ATOM 5649 C C . GLN B 1 283 ? 2.754 -11.461 -4.34 1 95.75 283 GLN B C 1
ATOM 5651 O O . GLN B 1 283 ? 3.436 -11.398 -5.367 1 95.75 283 GLN B O 1
ATOM 5656 N N . ALA B 1 284 ? 2.221 -10.422 -3.734 1 93.75 284 ALA B N 1
ATOM 5657 C CA . ALA B 1 284 ? 2.525 -9.078 -4.211 1 93.75 284 ALA B CA 1
ATOM 5658 C C . ALA B 1 284 ? 4.027 -8.805 -4.172 1 93.75 284 ALA B C 1
ATOM 5660 O O . ALA B 1 284 ? 4.574 -8.188 -5.086 1 93.75 284 ALA B O 1
ATOM 5661 N N . PHE B 1 285 ? 4.695 -9.273 -3.135 1 93.69 285 PHE B N 1
ATOM 5662 C CA . PHE B 1 285 ? 6.137 -9.117 -2.994 1 93.69 285 PHE B CA 1
ATOM 5663 C C . PHE B 1 285 ? 6.871 -9.836 -4.121 1 93.69 285 PHE B C 1
ATOM 5665 O O . PHE B 1 285 ? 7.773 -9.266 -4.742 1 93.69 285 PHE B O 1
ATOM 5672 N N . VAL B 1 286 ? 6.434 -11.031 -4.402 1 93.75 286 VAL B N 1
ATOM 5673 C CA . VAL B 1 286 ? 7.062 -11.844 -5.438 1 93.75 286 VAL B CA 1
ATOM 5674 C C . VAL B 1 286 ? 6.898 -11.164 -6.797 1 93.75 286 VAL B C 1
ATOM 5676 O O . VAL B 1 286 ? 7.859 -11.047 -7.559 1 93.75 286 VAL B O 1
ATOM 5679 N N . GLU B 1 287 ? 5.703 -10.719 -7.094 1 93.62 287 GLU B N 1
ATOM 5680 C CA . GLU B 1 287 ? 5.438 -10.062 -8.375 1 93.62 287 GLU B CA 1
ATOM 5681 C C . GLU B 1 287 ? 6.238 -8.766 -8.5 1 93.62 287 GLU B C 1
ATOM 5683 O O . GLU B 1 287 ? 6.734 -8.445 -9.578 1 93.62 287 GLU B O 1
ATOM 5688 N N . SER B 1 288 ? 6.309 -8.031 -7.418 1 91.5 288 SER B N 1
ATOM 5689 C CA . SER B 1 288 ? 7.074 -6.793 -7.406 1 91.5 288 SER B CA 1
ATOM 5690 C C . SER B 1 288 ? 8.555 -7.055 -7.664 1 91.5 288 SER B C 1
ATOM 5692 O O . SER B 1 288 ? 9.203 -6.312 -8.406 1 91.5 288 SER B O 1
ATOM 5694 N N . ALA B 1 289 ? 9.062 -8.078 -7.02 1 90 289 ALA B N 1
ATOM 5695 C CA . ALA B 1 289 ? 10.461 -8.445 -7.219 1 90 289 ALA B CA 1
ATOM 5696 C C . ALA B 1 289 ? 10.727 -8.844 -8.664 1 90 289 ALA B C 1
ATOM 5698 O O . ALA B 1 289 ? 11.703 -8.398 -9.273 1 90 289 ALA B O 1
ATOM 5699 N N . THR B 1 290 ? 9.805 -9.664 -9.156 1 90.06 290 THR B N 1
ATOM 5700 C CA . THR B 1 290 ? 9.938 -10.102 -10.539 1 90.06 290 THR B CA 1
ATOM 5701 C C . THR B 1 290 ? 9.922 -8.906 -11.492 1 90.06 290 THR B C 1
ATOM 5703 O O . THR B 1 290 ? 10.734 -8.836 -12.422 1 90.06 290 THR B O 1
ATOM 5706 N N . PHE B 1 291 ? 9.078 -8.039 -11.211 1 89.31 291 PHE B N 1
ATOM 5707 C CA . PHE B 1 291 ? 8.977 -6.816 -11.992 1 89.31 291 PHE B CA 1
ATOM 5708 C C . PHE B 1 291 ? 10.266 -6.008 -11.914 1 89.31 291 PHE B C 1
ATOM 5710 O O . PHE B 1 291 ? 10.773 -5.535 -12.93 1 89.31 291 PHE B O 1
ATOM 5717 N N . TYR B 1 292 ? 10.758 -5.867 -10.758 1 87.81 292 TYR B N 1
ATOM 5718 C CA . TYR B 1 292 ? 11.984 -5.117 -10.539 1 87.81 292 TYR B CA 1
ATOM 5719 C C . TYR B 1 292 ? 13.141 -5.719 -11.328 1 87.81 292 TYR B C 1
ATOM 5721 O O . TYR B 1 292 ? 13.852 -5.004 -12.039 1 87.81 292 TYR B O 1
ATOM 5729 N N . PHE B 1 293 ? 13.328 -6.984 -11.258 1 88.81 293 PHE B N 1
ATOM 5730 C CA . PHE B 1 293 ? 14.453 -7.645 -11.906 1 88.81 293 PHE B CA 1
ATOM 5731 C C . PHE B 1 293 ? 14.312 -7.594 -13.422 1 88.81 293 PHE B C 1
ATOM 5733 O O . PHE B 1 293 ? 15.312 -7.555 -14.148 1 88.81 293 PHE B O 1
ATOM 5740 N N . ASN B 1 294 ? 13.148 -7.559 -13.812 1 87.62 294 ASN B N 1
ATOM 5741 C CA . ASN B 1 294 ? 12.898 -7.473 -15.242 1 87.62 294 ASN B CA 1
ATOM 5742 C C . ASN B 1 294 ? 13.25 -6.09 -15.789 1 87.62 294 ASN B C 1
ATOM 5744 O O . ASN B 1 294 ? 13.734 -5.965 -16.922 1 87.62 294 ASN B O 1
ATOM 5748 N N . ARG B 1 295 ? 13.164 -5.086 -14.945 1 84.62 295 ARG B N 1
ATOM 5749 C CA . ARG B 1 295 ? 13.195 -3.736 -15.5 1 84.62 295 ARG B CA 1
ATOM 5750 C C . ARG B 1 295 ? 14.461 -2.998 -15.07 1 84.62 295 ARG B C 1
ATOM 5752 O O . ARG B 1 295 ? 14.844 -2.004 -15.688 1 84.62 295 ARG B O 1
ATOM 5759 N N . GLU B 1 296 ? 15.031 -3.496 -14.039 1 82.75 296 GLU B N 1
ATOM 5760 C CA . GLU B 1 296 ? 16.234 -2.818 -13.555 1 82.75 296 GLU B CA 1
ATOM 5761 C C . GLU B 1 296 ? 17.391 -2.99 -14.531 1 82.75 296 GLU B C 1
ATOM 5763 O O . GLU B 1 296 ? 17.922 -4.094 -14.688 1 82.75 296 GLU B O 1
ATOM 5768 N N . LYS B 1 297 ? 17.797 -1.919 -15.047 1 79.69 297 LYS B N 1
ATOM 5769 C CA . LYS B 1 297 ? 18.828 -1.946 -16.094 1 79.69 297 LYS B CA 1
ATOM 5770 C C . LYS B 1 297 ? 20.219 -1.996 -15.492 1 79.69 297 LYS B C 1
ATOM 5772 O O . LYS B 1 297 ? 21.172 -2.404 -16.156 1 79.69 297 LYS B O 1
ATOM 5777 N N . GLU B 1 298 ? 20.281 -1.595 -14.25 1 81.44 298 GLU B N 1
ATOM 5778 C CA . GLU B 1 298 ? 21.609 -1.524 -13.625 1 81.44 298 GLU B CA 1
ATOM 5779 C C . GLU B 1 298 ? 22.125 -2.916 -13.289 1 81.44 298 GLU B C 1
ATOM 5781 O O . GLU B 1 298 ? 23.328 -3.1 -13.086 1 81.44 298 GLU B O 1
ATOM 5786 N N . ILE B 1 299 ? 21.25 -3.842 -13.305 1 89 299 ILE B N 1
ATOM 5787 C CA . ILE B 1 299 ? 21.672 -5.219 -13.086 1 89 299 ILE B CA 1
ATOM 5788 C C . ILE B 1 299 ? 22.078 -5.855 -14.422 1 89 299 ILE B C 1
ATOM 5790 O O . ILE B 1 299 ? 21.219 -6.105 -15.273 1 89 299 ILE B O 1
ATOM 5794 N N . THR B 1 300 ? 23.328 -6.105 -14.57 1 91.25 300 THR B N 1
ATOM 5795 C CA . THR B 1 300 ? 23.812 -6.637 -15.836 1 91.25 300 THR B CA 1
ATOM 5796 C C . THR B 1 300 ? 24.562 -7.949 -15.617 1 91.25 300 THR B C 1
ATOM 5798 O O . THR B 1 300 ? 25.047 -8.211 -14.516 1 91.25 300 THR B O 1
ATOM 5801 N N . LEU B 1 301 ? 24.516 -8.805 -16.688 1 94.25 301 LEU B N 1
ATOM 5802 C CA . LEU B 1 301 ? 25.234 -10.078 -16.688 1 94.25 301 LEU B CA 1
ATOM 5803 C C . LEU B 1 301 ? 26.391 -10.055 -17.688 1 94.25 301 LEU B C 1
ATOM 5805 O O . LEU B 1 301 ? 26.25 -9.5 -18.781 1 94.25 301 LEU B O 1
ATOM 5809 N N . LYS B 1 302 ? 27.484 -10.617 -17.25 1 94.25 302 LYS B N 1
ATOM 5810 C CA . LYS B 1 302 ? 28.625 -10.719 -18.141 1 94.25 302 LYS B CA 1
ATOM 5811 C C . LYS B 1 302 ? 28.391 -11.781 -19.219 1 94.25 302 LYS B C 1
ATOM 5813 O O . LYS B 1 302 ? 27.672 -12.758 -18.984 1 94.25 302 LYS B O 1
ATOM 5818 N N . GLN B 1 303 ? 28.953 -11.531 -20.297 1 95.12 303 GLN B N 1
ATOM 5819 C CA . GLN B 1 303 ? 28.938 -12.547 -21.359 1 95.12 303 GLN B CA 1
ATOM 5820 C C . GLN B 1 303 ? 29.844 -13.727 -20.984 1 95.12 303 GLN B C 1
ATOM 5822 O O . GLN B 1 303 ? 30.891 -13.547 -20.375 1 95.12 303 GLN B O 1
ATOM 5827 N N . ARG B 1 304 ? 29.359 -14.883 -21.438 1 95.44 304 ARG B N 1
ATOM 5828 C CA . ARG B 1 304 ? 30.172 -16.062 -21.156 1 95.44 304 ARG B CA 1
ATOM 5829 C C . ARG B 1 304 ? 31.516 -15.984 -21.844 1 95.44 304 ARG B C 1
ATOM 5831 O O . ARG B 1 304 ? 31.656 -15.352 -22.906 1 95.44 304 ARG B O 1
ATOM 5838 N N . LYS B 1 305 ? 32.469 -16.734 -21.328 1 92.75 305 LYS B N 1
ATOM 5839 C CA . LYS B 1 305 ? 33.844 -16.734 -21.875 1 92.75 305 LYS B CA 1
ATOM 5840 C C . LYS B 1 305 ? 33.906 -17.562 -23.156 1 92.75 305 LYS B C 1
ATOM 5842 O O . LYS B 1 305 ? 34.469 -17.125 -24.156 1 92.75 305 LYS B O 1
ATOM 5847 N N . ASN B 1 306 ? 33.281 -18.703 -23.125 1 92.44 306 ASN B N 1
ATOM 5848 C CA . ASN B 1 306 ? 33.312 -19.609 -24.281 1 92.44 306 ASN B CA 1
ATOM 5849 C C . ASN B 1 306 ? 32.281 -19.172 -25.328 1 92.44 306 ASN B C 1
ATOM 5851 O O . ASN B 1 306 ? 31.266 -18.562 -25 1 92.44 306 ASN B O 1
ATOM 5855 N N . THR B 1 307 ? 32.562 -19.531 -26.531 1 91.25 307 THR B N 1
ATOM 5856 C CA . THR B 1 307 ? 31.641 -19.203 -27.625 1 91.25 307 THR B CA 1
ATOM 5857 C C . THR B 1 307 ? 30.328 -19.984 -27.484 1 91.25 307 THR B C 1
ATOM 5859 O O . THR B 1 307 ? 29.25 -19.438 -27.688 1 91.25 307 THR B O 1
ATOM 5862 N N . ASN B 1 308 ? 30.5 -21.234 -27.172 1 92.31 308 ASN B N 1
ATOM 5863 C CA . ASN B 1 308 ? 29.344 -22.078 -27.016 1 92.31 308 ASN B CA 1
ATOM 5864 C C . ASN B 1 308 ? 29.203 -22.578 -25.578 1 92.31 308 ASN B C 1
ATOM 5866 O O . ASN B 1 308 ? 30.172 -22.562 -24.812 1 92.31 308 ASN B O 1
ATOM 5870 N N . ILE B 1 309 ? 27.984 -22.922 -25.266 1 93.19 309 ILE B N 1
ATOM 5871 C CA . ILE B 1 309 ? 27.766 -23.484 -23.938 1 93.19 309 ILE B CA 1
ATOM 5872 C C . ILE B 1 309 ? 28.344 -24.891 -23.875 1 93.19 309 ILE B C 1
ATOM 5874 O O . ILE B 1 309 ? 28.5 -25.562 -24.906 1 93.19 309 ILE B O 1
ATOM 5878 N N . ILE B 1 310 ? 28.672 -25.328 -22.703 1 91.69 310 ILE B N 1
ATOM 5879 C CA . ILE B 1 310 ? 29.031 -26.719 -22.453 1 91.69 310 ILE B CA 1
ATOM 5880 C C . ILE B 1 310 ? 27.781 -27.516 -22.062 1 91.69 310 ILE B C 1
ATOM 5882 O O . ILE B 1 310 ? 27.203 -27.281 -21 1 91.69 310 ILE B O 1
ATOM 5886 N N . LEU B 1 311 ? 27.344 -28.328 -22.938 1 90.25 311 LEU B N 1
ATOM 5887 C CA . LEU B 1 311 ? 26.203 -29.172 -22.641 1 90.25 311 LEU B CA 1
ATOM 5888 C C . LEU B 1 311 ? 26.656 -30.547 -22.172 1 90.25 311 LEU B C 1
ATOM 5890 O O . LEU B 1 311 ? 27.391 -31.25 -22.875 1 90.25 311 LEU B O 1
ATOM 5894 N N . GLU B 1 312 ? 26.281 -30.875 -20.922 1 86.19 312 GLU B N 1
ATOM 5895 C CA . GLU B 1 312 ? 26.672 -32.156 -20.344 1 86.19 312 GLU B CA 1
ATOM 5896 C C . GLU B 1 312 ? 25.469 -33.062 -20.156 1 86.19 312 GLU B C 1
ATOM 5898 O O . GLU B 1 312 ? 24.469 -32.688 -19.562 1 86.19 312 GLU B O 1
ATOM 5903 N N . SER B 1 313 ? 25.406 -34.094 -20.812 1 78.88 313 SER B N 1
ATOM 5904 C CA . SER B 1 313 ? 24.375 -35.094 -20.656 1 78.88 313 SER B CA 1
ATOM 5905 C C . SER B 1 313 ? 24.984 -36.469 -20.328 1 78.88 313 SER B C 1
ATOM 5907 O O . SER B 1 313 ? 26.078 -36.781 -20.781 1 78.88 313 SER B O 1
ATOM 5909 N N . SER B 1 314 ? 24.734 -37.031 -19.156 1 60.31 314 SER B N 1
ATOM 5910 C CA . SER B 1 314 ? 25.297 -38.344 -18.844 1 60.31 314 SER B CA 1
ATOM 5911 C C . SER B 1 314 ? 24.844 -39.406 -19.859 1 60.31 314 SER B C 1
ATOM 5913 O O . SER B 1 314 ? 23.734 -39.312 -20.406 1 60.31 314 SER B O 1
ATOM 5915 N N . LYS B 1 315 ? 25.781 -40.281 -20.422 1 53.41 315 LYS B N 1
ATOM 5916 C CA . LYS B 1 315 ? 25.656 -41.375 -21.375 1 53.41 315 LYS B CA 1
ATOM 5917 C C . LYS B 1 315 ? 24.469 -42.281 -21.016 1 53.41 315 LYS B C 1
ATOM 5919 O O . LYS B 1 315 ? 23.891 -42.906 -21.891 1 53.41 315 LYS B O 1
ATOM 5924 N N . LYS B 1 316 ? 24.156 -42.469 -19.781 1 53.62 316 LYS B N 1
ATOM 5925 C CA . LYS B 1 316 ? 23.125 -43.375 -19.344 1 53.62 316 LYS B CA 1
ATOM 5926 C C . LYS B 1 316 ? 21.734 -42.875 -19.734 1 53.62 316 LYS B C 1
ATOM 5928 O O . LYS B 1 316 ? 20.75 -43.625 -19.672 1 53.62 316 LYS B O 1
ATOM 5933 N N . GLU B 1 317 ? 21.625 -41.531 -20.219 1 57.78 317 GLU B N 1
ATOM 5934 C CA . GLU B 1 317 ? 20.281 -41.062 -20.547 1 57.78 317 GLU B CA 1
ATOM 5935 C C . GLU B 1 317 ? 20.109 -40.844 -22.047 1 57.78 317 GLU B C 1
ATOM 5937 O O . GLU B 1 317 ? 20.188 -39.719 -22.531 1 57.78 317 GLU B O 1
ATOM 5942 N N . GLY B 1 318 ? 20.203 -41.875 -22.828 1 57.28 318 GLY B N 1
ATOM 5943 C CA . GLY B 1 318 ? 19.984 -41.875 -24.266 1 57.28 318 GLY B CA 1
ATOM 5944 C C . GLY B 1 318 ? 18.766 -41.094 -24.688 1 57.28 318 GLY B C 1
ATOM 5945 O O . GLY B 1 318 ? 18.812 -40.344 -25.672 1 57.28 318 GLY B O 1
ATOM 5946 N N . HIS B 1 319 ? 17.797 -41.125 -23.953 1 70 319 HIS B N 1
ATOM 5947 C CA . HIS B 1 319 ? 16.531 -40.469 -24.297 1 70 319 HIS B CA 1
ATOM 5948 C C . HIS B 1 319 ? 16.641 -38.969 -24.141 1 70 319 HIS B C 1
ATOM 5950 O O . HIS B 1 319 ? 16.016 -38.219 -24.891 1 70 319 HIS B O 1
ATOM 5956 N N . SER B 1 320 ? 17.516 -38.5 -23.281 1 73.5 320 SER B N 1
ATOM 5957 C CA . SER B 1 320 ? 17.703 -37.062 -23.125 1 73.5 320 SER B CA 1
ATOM 5958 C C . SER B 1 320 ? 18.406 -36.469 -24.344 1 73.5 320 SER B C 1
ATOM 5960 O O . SER B 1 320 ? 18.078 -35.375 -24.766 1 73.5 320 SER B O 1
ATOM 5962 N N . LEU B 1 321 ? 19.281 -37.25 -24.844 1 76.38 321 LEU B N 1
ATOM 5963 C CA . LEU B 1 321 ? 20.016 -36.781 -26.016 1 76.38 321 LEU B CA 1
ATOM 5964 C C . LEU B 1 321 ? 19.094 -36.594 -27.203 1 76.38 321 LEU B C 1
ATOM 5966 O O . LEU B 1 321 ? 19.219 -35.625 -27.969 1 76.38 321 LEU B O 1
ATOM 5970 N N . GLU B 1 322 ? 18.203 -37.531 -27.266 1 77.19 322 GLU B N 1
ATOM 5971 C CA . GLU B 1 322 ? 17.234 -37.406 -28.344 1 77.19 322 GLU B CA 1
ATOM 5972 C C . GLU B 1 322 ? 16.391 -36.156 -28.219 1 77.19 322 GLU B C 1
ATOM 5974 O O . GLU B 1 322 ? 16.156 -35.438 -29.188 1 77.19 322 GLU B O 1
ATOM 5979 N N . MET B 1 323 ? 15.953 -35.875 -27.078 1 77.44 323 MET B N 1
ATOM 5980 C CA . MET B 1 323 ? 15.141 -34.688 -26.828 1 77.44 323 MET B CA 1
ATOM 5981 C C . MET B 1 323 ? 15.93 -33.406 -27.094 1 77.44 323 MET B C 1
ATOM 5983 O O . MET B 1 323 ? 15.406 -32.469 -27.703 1 77.44 323 MET B O 1
ATOM 5987 N N . ILE B 1 324 ? 17.141 -33.406 -26.75 1 82 324 ILE B N 1
ATOM 5988 C CA . ILE B 1 324 ? 18.016 -32.25 -26.891 1 82 324 ILE B CA 1
ATOM 5989 C C . ILE B 1 324 ? 18.266 -31.969 -28.375 1 82 324 ILE B C 1
ATOM 5991 O O . ILE B 1 324 ? 18.188 -30.812 -28.797 1 82 324 ILE B O 1
ATOM 5995 N N . LEU B 1 325 ? 18.484 -33.062 -29.031 1 78.25 325 LEU B N 1
ATOM 5996 C CA . LEU B 1 325 ? 18.781 -32.906 -30.453 1 78.25 325 LEU B CA 1
ATOM 5997 C C . LEU B 1 325 ? 17.531 -32.531 -31.234 1 78.25 325 LEU B C 1
ATOM 5999 O O . LEU B 1 325 ? 17.547 -31.609 -32.062 1 78.25 325 LEU B O 1
ATOM 6003 N N . LYS B 1 326 ? 16.484 -33.188 -30.953 1 80 326 LYS B N 1
ATOM 6004 C CA . LYS B 1 326 ? 15.242 -33.031 -31.703 1 80 326 LYS B CA 1
ATOM 6005 C C . LYS B 1 326 ? 14.672 -31.625 -31.484 1 80 326 LYS B C 1
ATOM 6007 O O . LYS B 1 326 ? 14.047 -31.062 -32.375 1 80 326 LYS B O 1
ATOM 6012 N N . ASN B 1 327 ? 14.922 -31.047 -30.359 1 83.25 327 ASN B N 1
ATOM 6013 C CA . ASN B 1 327 ? 14.305 -29.766 -30.047 1 83.25 327 ASN B CA 1
ATOM 6014 C C . ASN B 1 327 ? 15.32 -28.625 -30.078 1 83.25 327 ASN B C 1
ATOM 6016 O O . ASN B 1 327 ? 15.023 -27.516 -29.656 1 83.25 327 ASN B O 1
ATOM 6020 N N . ASN B 1 328 ? 16.516 -28.875 -30.531 1 87.56 328 ASN B N 1
ATOM 6021 C CA . ASN B 1 328 ? 17.578 -27.891 -30.688 1 87.56 328 ASN B CA 1
ATOM 6022 C C . ASN B 1 328 ? 17.828 -27.125 -29.391 1 87.56 328 ASN B C 1
ATOM 6024 O O . ASN B 1 328 ? 17.938 -25.891 -29.391 1 87.56 328 ASN B O 1
ATOM 6028 N N . VAL B 1 329 ? 17.875 -27.828 -28.266 1 90 329 VAL B N 1
ATOM 6029 C CA . VAL B 1 329 ? 18.016 -27.219 -26.953 1 90 329 VAL B CA 1
ATOM 6030 C C . VAL B 1 329 ? 19.344 -26.469 -26.859 1 90 329 VAL B C 1
ATOM 6032 O O . VAL B 1 329 ? 19.391 -25.359 -26.328 1 90 329 VAL B O 1
ATOM 6035 N N . GLU B 1 330 ? 20.391 -27.047 -27.406 1 89.75 330 GLU B N 1
ATOM 6036 C CA . GLU B 1 330 ? 21.703 -26.422 -27.359 1 89.75 330 GLU B CA 1
ATOM 6037 C C . GLU B 1 330 ? 21.703 -25.078 -28.109 1 89.75 330 GLU B C 1
ATOM 6039 O O . GLU B 1 330 ? 22.266 -24.094 -27.641 1 89.75 330 GLU B O 1
ATOM 6044 N N . LYS B 1 331 ? 21.078 -25.094 -29.234 1 91.31 331 LYS B N 1
ATOM 6045 C CA . LYS B 1 331 ? 21 -23.875 -30.031 1 91.31 331 LYS B CA 1
ATOM 6046 C C . LYS B 1 331 ? 20.219 -22.781 -29.281 1 91.31 331 LYS B C 1
ATOM 6048 O O . LYS B 1 331 ? 20.594 -21.609 -29.312 1 91.31 331 LYS B O 1
ATOM 6053 N N . ILE B 1 332 ? 19.219 -23.203 -28.656 1 92.31 332 ILE B N 1
ATOM 6054 C CA . ILE B 1 332 ? 18.359 -22.281 -27.938 1 92.31 332 ILE B CA 1
ATOM 6055 C C . ILE B 1 332 ? 19.125 -21.672 -26.75 1 92.31 332 ILE B C 1
ATOM 6057 O O . ILE B 1 332 ? 19.125 -20.453 -26.562 1 92.31 332 ILE B O 1
ATOM 6061 N N . LEU B 1 333 ? 19.844 -22.516 -26.047 1 94.44 333 LEU B N 1
ATOM 6062 C CA . LEU B 1 333 ? 20.547 -22.047 -24.844 1 94.44 333 LEU B CA 1
ATOM 6063 C C . LEU B 1 333 ? 21.797 -21.25 -25.219 1 94.44 333 LEU B C 1
ATOM 6065 O O . LEU B 1 333 ? 22.219 -20.359 -24.484 1 94.44 333 LEU B O 1
ATOM 6069 N N . ASN B 1 334 ? 22.312 -21.484 -26.391 1 94 334 ASN B N 1
ATOM 6070 C CA . ASN B 1 334 ? 23.5 -20.781 -26.875 1 94 334 ASN B CA 1
ATOM 6071 C C . ASN B 1 334 ? 23.188 -19.312 -27.172 1 94 334 ASN B C 1
ATOM 6073 O O . ASN B 1 334 ? 24.094 -18.469 -27.141 1 94 334 ASN B O 1
ATOM 6077 N N . LYS B 1 335 ? 21.984 -19.078 -27.375 1 94.38 335 LYS B N 1
ATOM 6078 C CA . LYS B 1 335 ? 21.594 -17.703 -27.719 1 94.38 335 LYS B CA 1
ATOM 6079 C C . LYS B 1 335 ? 21.531 -16.828 -26.469 1 94.38 335 LYS B C 1
ATOM 6081 O O . LYS B 1 335 ? 21.469 -15.602 -26.578 1 94.38 335 LYS B O 1
ATOM 6086 N N . VAL B 1 336 ? 21.609 -17.453 -25.344 1 95.81 336 VAL B N 1
ATOM 6087 C CA . VAL B 1 336 ? 21.625 -16.719 -24.078 1 95.81 336 VAL B CA 1
ATOM 6088 C C . VAL B 1 336 ? 23.062 -16.562 -23.594 1 95.81 336 VAL B C 1
ATOM 6090 O O . VAL B 1 336 ? 23.625 -17.484 -23 1 95.81 336 VAL B O 1
ATOM 6093 N N . ASP B 1 337 ? 23.547 -15.406 -23.609 1 94.69 337 ASP B N 1
ATOM 6094 C CA . ASP B 1 337 ? 24.969 -15.133 -23.609 1 94.69 337 ASP B CA 1
ATOM 6095 C C . ASP B 1 337 ? 25.578 -15.391 -22.219 1 94.69 337 ASP B C 1
ATOM 6097 O O . ASP B 1 337 ? 26.781 -15.586 -22.094 1 94.69 337 ASP B O 1
ATOM 6101 N N . PHE B 1 338 ? 24.766 -15.422 -21.234 1 96.75 338 PHE B N 1
ATOM 6102 C CA . PHE B 1 338 ? 25.359 -15.539 -19.906 1 96.75 338 PHE B CA 1
ATOM 6103 C C . PHE B 1 338 ? 25.391 -16.984 -19.453 1 96.75 338 PHE B C 1
ATOM 6105 O O . PHE B 1 338 ? 25.906 -17.297 -18.375 1 96.75 338 PHE B O 1
ATOM 6112 N N . ILE B 1 339 ? 24.812 -17.953 -20.266 1 97.5 339 ILE B N 1
ATOM 6113 C CA . ILE B 1 339 ? 24.828 -19.375 -19.906 1 97.5 339 ILE B CA 1
ATOM 6114 C C . ILE B 1 339 ? 26.188 -19.969 -20.266 1 97.5 339 ILE B C 1
ATOM 6116 O O . ILE B 1 339 ? 26.656 -19.875 -21.406 1 97.5 339 ILE B O 1
ATOM 6120 N N . GLU B 1 340 ? 26.812 -20.625 -19.297 1 96.75 340 GLU B N 1
ATOM 6121 C CA . GLU B 1 340 ? 28.125 -21.219 -19.516 1 96.75 340 GLU B CA 1
ATOM 6122 C C . GLU B 1 340 ? 28.031 -22.734 -19.703 1 96.75 340 GLU B C 1
ATOM 6124 O O . GLU B 1 340 ? 28.672 -23.297 -20.578 1 96.75 340 GLU B O 1
ATOM 6129 N N . ARG B 1 341 ? 27.25 -23.328 -18.859 1 96.12 341 ARG B N 1
ATOM 6130 C CA . ARG B 1 341 ? 27.125 -24.781 -18.844 1 96.12 341 ARG B CA 1
ATOM 6131 C C . ARG B 1 341 ? 25.688 -25.203 -18.562 1 96.12 341 ARG B C 1
ATOM 6133 O O . ARG B 1 341 ? 25 -24.594 -17.734 1 96.12 341 ARG B O 1
ATOM 6140 N N . ALA B 1 342 ? 25.266 -26.203 -19.266 1 95.06 342 ALA B N 1
ATOM 6141 C CA . ALA B 1 342 ? 23.984 -26.859 -19 1 95.06 342 ALA B CA 1
ATOM 6142 C C . ALA B 1 342 ? 24.172 -28.359 -18.828 1 95.06 342 ALA B C 1
ATOM 6144 O O . ALA B 1 342 ? 24.656 -29.062 -19.719 1 95.06 342 ALA B O 1
ATOM 6145 N N . ARG B 1 343 ? 23.812 -28.828 -17.656 1 92.69 343 ARG B N 1
ATOM 6146 C CA . ARG B 1 343 ? 23.953 -30.25 -17.344 1 92.69 343 ARG B CA 1
ATOM 6147 C C . ARG B 1 343 ? 22.594 -30.922 -17.156 1 92.69 343 ARG B C 1
ATOM 6149 O O . ARG B 1 343 ? 21.766 -30.453 -16.359 1 92.69 343 ARG B O 1
ATOM 6156 N N . VAL B 1 344 ? 22.344 -32 -17.812 1 89.12 344 VAL B N 1
ATOM 6157 C CA . VAL B 1 344 ? 21.125 -32.781 -17.625 1 89.12 344 VAL B CA 1
ATOM 6158 C C . VAL B 1 344 ? 21.156 -33.5 -16.281 1 89.12 344 VAL B C 1
ATOM 6160 O O . VAL B 1 344 ? 22.109 -34.25 -16 1 89.12 344 VAL B O 1
ATOM 6163 N N . VAL B 1 345 ? 20.172 -33.25 -15.555 1 83.25 345 VAL B N 1
ATOM 6164 C CA . VAL B 1 345 ? 20.125 -33.875 -14.234 1 83.25 345 VAL B CA 1
ATOM 6165 C C . VAL B 1 345 ? 19.141 -35.031 -14.227 1 83.25 345 VAL B C 1
ATOM 6167 O O . VAL B 1 345 ? 19.312 -36 -13.477 1 83.25 345 VAL B O 1
ATOM 6170 N N . LYS B 1 346 ? 18.062 -34.844 -14.961 1 80.75 346 LYS B N 1
ATOM 6171 C CA . LYS B 1 346 ? 17 -35.844 -14.953 1 80.75 346 LYS B CA 1
ATOM 6172 C C . LYS B 1 346 ? 16.172 -35.781 -16.234 1 80.75 346 LYS B C 1
ATOM 6174 O O . LYS B 1 346 ? 15.969 -34.719 -16.797 1 80.75 346 LYS B O 1
ATOM 6179 N N . PHE B 1 347 ? 15.75 -37 -16.719 1 81.06 347 PHE B N 1
ATOM 6180 C CA . PHE B 1 347 ? 14.852 -37.125 -17.859 1 81.06 347 PHE B CA 1
ATOM 6181 C C . PHE B 1 347 ? 13.688 -38.031 -17.531 1 81.06 347 PHE B C 1
ATOM 6183 O O . PHE B 1 347 ? 13.867 -39.062 -16.891 1 81.06 347 PHE B O 1
ATOM 6190 N N . SER B 1 348 ? 12.523 -37.531 -17.766 1 78.62 348 SER B N 1
ATOM 6191 C CA . SER B 1 348 ? 11.328 -38.344 -17.594 1 78.62 348 SER B CA 1
ATOM 6192 C C . SER B 1 348 ? 10.547 -38.469 -18.891 1 78.62 348 SER B C 1
ATOM 6194 O O . SER B 1 348 ? 10.367 -37.469 -19.609 1 78.62 348 SER B O 1
ATOM 6196 N N . ASP B 1 349 ? 10.055 -39.688 -19.203 1 75.88 349 ASP B N 1
ATOM 6197 C CA . ASP B 1 349 ? 9.336 -39.938 -20.453 1 75.88 349 ASP B CA 1
ATOM 6198 C C . ASP B 1 349 ? 7.883 -39.5 -20.344 1 75.88 349 ASP B C 1
ATOM 6200 O O . ASP B 1 349 ? 7.074 -39.781 -21.234 1 75.88 349 ASP B O 1
ATOM 6204 N N . LYS B 1 350 ? 7.551 -38.844 -19.375 1 74 350 LYS B N 1
ATOM 6205 C CA . LYS B 1 350 ? 6.184 -38.344 -19.25 1 74 350 LYS B CA 1
ATOM 6206 C C . LYS B 1 350 ? 5.902 -37.25 -20.281 1 74 350 LYS B C 1
ATOM 6208 O O . LYS B 1 350 ? 6.695 -36.312 -20.422 1 74 350 LYS B O 1
ATOM 6213 N N . ASN B 1 351 ? 4.922 -37.531 -21.203 1 62.25 351 ASN B N 1
ATOM 6214 C CA . ASN B 1 351 ? 4.59 -36.594 -22.25 1 62.25 351 ASN B CA 1
ATOM 6215 C C . ASN B 1 351 ? 3.766 -35.406 -21.719 1 62.25 351 ASN B C 1
ATOM 6217 O O . ASN B 1 351 ? 2.701 -35.625 -21.125 1 62.25 351 ASN B O 1
ATOM 6221 N N . LYS B 1 352 ? 4.449 -34.312 -21.609 1 66 352 LYS B N 1
ATOM 6222 C CA . LYS B 1 352 ? 3.664 -33.125 -21.281 1 66 352 LYS B CA 1
ATOM 6223 C C . LYS B 1 352 ? 3.766 -32.094 -22.391 1 66 352 LYS B C 1
ATOM 6225 O O . LYS B 1 352 ? 4.754 -32.062 -23.125 1 66 352 LYS B O 1
ATOM 6230 N N . ASN B 1 353 ? 2.625 -31.547 -22.609 1 63.41 353 ASN B N 1
ATOM 6231 C CA . ASN B 1 353 ? 2.58 -30.469 -23.594 1 63.41 353 ASN B CA 1
ATOM 6232 C C . ASN B 1 353 ? 3.691 -29.453 -23.375 1 63.41 353 ASN B C 1
ATOM 6234 O O . ASN B 1 353 ? 4.41 -29.531 -22.375 1 63.41 3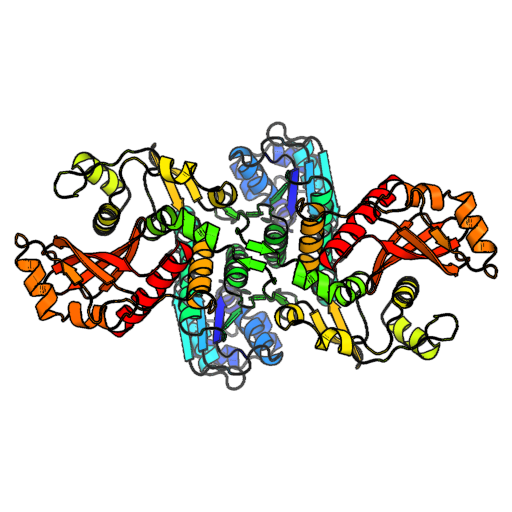53 ASN B O 1
ATOM 6238 N N . GLY B 1 354 ? 4 -28.531 -24.344 1 70.44 354 GLY B N 1
ATOM 6239 C CA . GLY B 1 354 ? 4.965 -27.453 -24.469 1 70.44 354 GLY B CA 1
ATOM 6240 C C . GLY B 1 354 ? 4.977 -26.5 -23.297 1 70.44 354 GLY B C 1
ATOM 6241 O O . GLY B 1 354 ? 4 -26.438 -22.547 1 70.44 354 GLY B O 1
ATOM 6242 N N . GLY B 1 355 ? 6.191 -26.359 -22.625 1 86.44 355 GLY B N 1
ATOM 6243 C CA . GLY B 1 355 ? 6.387 -25.406 -21.531 1 86.44 355 GLY B CA 1
ATOM 6244 C C . GLY B 1 355 ? 7.734 -25.562 -20.859 1 86.44 355 GLY B C 1
ATOM 6245 O O . GLY B 1 355 ? 8.516 -26.453 -21.203 1 86.44 355 GLY B O 1
ATOM 6246 N N . PHE B 1 356 ? 7.984 -24.672 -20.078 1 91.75 356 PHE B N 1
ATOM 6247 C CA . PHE B 1 356 ? 9.25 -24.688 -19.344 1 91.75 356 PHE B CA 1
ATOM 6248 C C . PHE B 1 356 ? 9.078 -24.078 -17.953 1 91.75 356 PHE B C 1
ATOM 6250 O O . PHE B 1 356 ? 8.055 -23.469 -17.672 1 91.75 356 PHE B O 1
ATOM 6257 N N . ARG B 1 357 ? 10.031 -24.359 -17.156 1 90.38 357 ARG B N 1
ATOM 6258 C CA . ARG B 1 357 ? 10.141 -23.719 -15.844 1 90.38 357 ARG B CA 1
ATOM 6259 C C . ARG B 1 357 ? 11.594 -23.422 -15.5 1 90.38 357 ARG B C 1
ATOM 6261 O O . ARG B 1 357 ? 12.477 -24.25 -15.758 1 90.38 357 ARG B O 1
ATOM 6268 N N . VAL B 1 358 ? 11.781 -22.25 -15.031 1 93.94 358 VAL B N 1
ATOM 6269 C CA . VAL B 1 358 ? 13.109 -21.859 -14.578 1 93.94 358 VAL B CA 1
ATOM 6270 C C . VAL B 1 358 ? 13.062 -21.469 -13.102 1 93.94 358 VAL B C 1
ATOM 6272 O O . VAL B 1 358 ? 12.164 -20.75 -12.664 1 93.94 358 VAL B O 1
ATOM 6275 N N . LYS B 1 359 ? 13.984 -21.984 -12.32 1 92.25 359 LYS B N 1
ATOM 6276 C CA . LYS B 1 359 ? 14.078 -21.656 -10.898 1 92.25 359 LYS B CA 1
ATOM 6277 C C . LYS B 1 359 ? 15.523 -21.453 -10.477 1 92.25 359 LYS B C 1
ATOM 6279 O O . LYS B 1 359 ? 16.453 -21.938 -11.141 1 92.25 359 LYS B O 1
ATOM 6284 N N . VAL B 1 360 ? 15.695 -20.734 -9.453 1 92.62 360 VAL B N 1
ATOM 6285 C CA . VAL B 1 360 ? 17.016 -20.562 -8.867 1 92.62 360 VAL B CA 1
ATOM 6286 C C . VAL B 1 360 ? 17.25 -21.609 -7.773 1 92.62 360 VAL B C 1
ATOM 6288 O O . VAL B 1 360 ? 16.438 -21.719 -6.844 1 92.62 360 VAL B O 1
ATOM 6291 N N . LEU B 1 361 ? 18.172 -22.391 -7.895 1 89 361 LEU B N 1
ATOM 6292 C CA . LEU B 1 361 ? 18.594 -23.375 -6.895 1 89 361 LEU B CA 1
ATOM 6293 C C . LEU B 1 361 ? 20.062 -23.203 -6.543 1 89 361 LEU B C 1
ATOM 6295 O O . LEU B 1 361 ? 20.938 -23.641 -7.281 1 89 361 LEU B O 1
ATOM 6299 N N . GLY B 1 362 ? 20.266 -22.625 -5.398 1 87.75 362 GLY B N 1
ATOM 6300 C CA . GLY B 1 362 ? 21.641 -22.297 -5.047 1 87.75 362 GLY B CA 1
ATOM 6301 C C . GLY B 1 362 ? 22.25 -21.234 -5.922 1 87.75 362 GLY B C 1
ATOM 6302 O O . GLY B 1 362 ? 21.672 -20.141 -6.074 1 87.75 362 GLY B O 1
ATOM 6303 N N . ASP B 1 363 ? 23.375 -21.594 -6.504 1 92.81 363 ASP B N 1
ATOM 6304 C CA . ASP B 1 363 ? 24.078 -20.625 -7.336 1 92.81 363 ASP B CA 1
ATOM 6305 C C . ASP B 1 363 ? 23.859 -20.922 -8.82 1 92.81 363 ASP B C 1
ATOM 6307 O O . ASP B 1 363 ? 24.562 -20.375 -9.672 1 92.81 363 ASP B O 1
ATOM 6311 N N . GLU B 1 364 ? 22.828 -21.781 -9.055 1 94.94 364 GLU B N 1
ATOM 6312 C CA . GLU B 1 364 ? 22.547 -22.156 -10.438 1 94.94 364 GLU B CA 1
ATOM 6313 C C . GLU B 1 364 ? 21.062 -21.984 -10.758 1 94.94 364 GLU B C 1
ATOM 6315 O O . GLU B 1 364 ? 20.25 -21.766 -9.859 1 94.94 364 GLU B O 1
ATOM 6320 N N . LEU B 1 365 ? 20.812 -22.062 -12.07 1 95.69 365 LEU B N 1
ATOM 6321 C CA . LEU B 1 365 ? 19.422 -22.141 -12.516 1 95.69 365 LEU B CA 1
ATOM 6322 C C . LEU B 1 365 ? 19.016 -23.578 -12.797 1 95.69 365 LEU B C 1
ATOM 6324 O O . LEU B 1 365 ? 19.812 -24.359 -13.32 1 95.69 365 LEU B O 1
ATOM 6328 N N . ASN B 1 366 ? 17.922 -23.875 -12.336 1 93.44 366 ASN B N 1
ATOM 6329 C CA . ASN B 1 366 ? 17.281 -25.125 -12.727 1 93.44 366 ASN B CA 1
ATOM 6330 C C . ASN B 1 366 ? 16.266 -24.922 -13.844 1 93.44 366 ASN B C 1
ATOM 6332 O O . ASN B 1 366 ? 15.336 -24.109 -13.695 1 93.44 366 ASN B O 1
ATOM 6336 N N . LEU B 1 367 ? 16.453 -25.609 -14.891 1 94.12 367 LEU B N 1
ATOM 6337 C CA . LEU B 1 367 ? 15.586 -25.469 -16.062 1 94.12 367 LEU B CA 1
ATOM 6338 C C . LEU B 1 367 ? 14.875 -26.781 -16.359 1 94.12 367 LEU B C 1
ATOM 6340 O O . LEU B 1 367 ? 15.516 -27.828 -16.5 1 94.12 367 LEU B O 1
ATOM 6344 N N . ILE B 1 368 ? 13.609 -26.703 -16.391 1 89.88 368 ILE B N 1
ATOM 6345 C CA . ILE B 1 368 ? 12.781 -27.844 -16.781 1 89.88 368 ILE B CA 1
ATOM 6346 C C . ILE B 1 368 ? 12.156 -27.578 -18.141 1 89.88 368 ILE B C 1
ATOM 6348 O O . ILE B 1 368 ? 11.414 -26.609 -18.312 1 89.88 368 ILE B O 1
ATOM 6352 N N . LEU B 1 369 ? 12.469 -28.406 -19.078 1 90.69 369 LEU B N 1
ATOM 6353 C CA . LEU B 1 369 ? 11.891 -28.297 -20.406 1 90.69 369 LEU B CA 1
ATOM 6354 C C . LEU B 1 369 ? 10.938 -29.453 -20.688 1 90.69 369 LEU B C 1
ATOM 6356 O O . LEU B 1 369 ? 11.328 -30.625 -20.578 1 90.69 369 LEU B O 1
ATOM 6360 N N . ASN B 1 370 ? 9.789 -29.047 -21.016 1 88.44 370 ASN B N 1
ATOM 6361 C CA . ASN B 1 370 ? 8.805 -30.031 -21.422 1 88.44 370 ASN B CA 1
ATOM 6362 C C . ASN B 1 370 ? 8.727 -30.156 -22.953 1 88.44 370 ASN B C 1
ATOM 6364 O O . ASN B 1 370 ? 8.773 -29.141 -23.656 1 88.44 370 ASN B O 1
ATOM 6368 N N . SER B 1 371 ? 8.688 -31.391 -23.469 1 85.38 371 SER B N 1
ATOM 6369 C CA . SER B 1 371 ? 8.57 -31.672 -24.906 1 85.38 371 SER B CA 1
ATOM 6370 C C . SER B 1 371 ? 7.719 -32.906 -25.156 1 85.38 371 SER B C 1
ATOM 6372 O O . SER B 1 371 ? 7.285 -33.562 -24.219 1 85.38 371 SER B O 1
ATOM 6374 N N . ASN B 1 372 ? 7.43 -33.156 -26.422 1 82.69 372 ASN B N 1
ATOM 6375 C CA . ASN B 1 372 ? 6.691 -34.344 -26.797 1 82.69 372 ASN B CA 1
ATOM 6376 C C . ASN B 1 372 ? 7.461 -35.625 -26.422 1 82.69 372 ASN B C 1
ATOM 6378 O O . ASN B 1 372 ? 6.859 -36.688 -26.219 1 82.69 372 ASN B O 1
ATOM 6382 N N . GLU B 1 373 ? 8.789 -35.5 -26.344 1 80.5 373 GLU B N 1
ATOM 6383 C CA . GLU B 1 373 ? 9.633 -36.625 -26.047 1 80.5 373 GLU B CA 1
ATOM 6384 C C . GLU B 1 373 ? 9.727 -36.906 -24.547 1 80.5 373 GLU B C 1
ATOM 6386 O O . GLU B 1 373 ? 10.039 -38 -24.109 1 80.5 373 GLU B O 1
ATOM 6391 N N . GLY B 1 374 ? 9.422 -35.844 -23.844 1 84.5 374 GLY B N 1
ATOM 6392 C CA . GLY B 1 374 ? 9.523 -36 -22.391 1 84.5 374 GLY B CA 1
ATOM 6393 C C . GLY B 1 374 ? 9.906 -34.719 -21.688 1 84.5 374 GLY B C 1
ATOM 6394 O O . GLY B 1 374 ? 9.836 -33.656 -22.266 1 84.5 374 GLY B O 1
ATOM 6395 N N . ILE B 1 375 ? 10.203 -34.875 -20.344 1 86.38 375 ILE B N 1
ATOM 6396 C CA . ILE B 1 375 ? 10.586 -33.75 -19.484 1 86.38 375 ILE B CA 1
ATOM 6397 C C . ILE B 1 375 ? 12.062 -33.844 -19.125 1 86.38 375 ILE B C 1
ATOM 6399 O O . ILE B 1 375 ? 12.523 -34.875 -18.625 1 86.38 375 ILE B O 1
ATOM 6403 N N . THR B 1 376 ? 12.867 -32.844 -19.453 1 87.88 376 THR B N 1
ATOM 6404 C CA . THR B 1 376 ? 14.297 -32.844 -19.141 1 87.88 376 THR B CA 1
ATOM 6405 C C . THR B 1 376 ? 14.617 -31.766 -18.109 1 87.88 376 THR B C 1
ATOM 6407 O O . THR B 1 376 ? 14.172 -30.609 -18.234 1 87.88 376 THR B O 1
ATOM 6410 N N . HIS B 1 377 ? 15.367 -32.125 -17.109 1 88.62 377 HIS B N 1
ATOM 6411 C CA . HIS B 1 377 ? 15.828 -31.203 -16.078 1 88.62 377 HIS B CA 1
ATOM 6412 C C . HIS B 1 377 ? 17.297 -30.844 -16.266 1 88.62 377 HIS B C 1
ATOM 6414 O O . HIS B 1 377 ? 18.141 -31.719 -16.438 1 88.62 377 HIS B O 1
ATOM 6420 N N . PHE B 1 378 ? 17.562 -29.531 -16.312 1 92 378 PHE B N 1
ATOM 6421 C CA . PHE B 1 378 ? 18.938 -29.047 -16.469 1 92 378 PHE B CA 1
ATOM 6422 C C . PHE B 1 378 ? 19.375 -28.25 -15.258 1 92 378 PHE B C 1
ATOM 6424 O O . PHE B 1 378 ? 18.578 -27.516 -14.672 1 92 378 PHE B O 1
ATOM 6431 N N . ASN B 1 379 ? 20.594 -28.375 -14.867 1 93.25 379 ASN B N 1
ATOM 6432 C CA . ASN B 1 379 ? 21.281 -27.375 -14.07 1 93.25 379 ASN B CA 1
ATOM 6433 C C . ASN B 1 379 ? 22.109 -26.438 -14.938 1 93.25 379 ASN B C 1
ATOM 6435 O O . ASN B 1 379 ? 22.938 -26.875 -15.734 1 93.25 379 ASN B O 1
ATOM 6439 N N . ILE B 1 380 ? 21.844 -25.188 -14.805 1 96.31 380 ILE B N 1
ATOM 6440 C CA . ILE B 1 380 ? 22.469 -24.203 -15.68 1 96.31 380 ILE B CA 1
ATOM 6441 C C . ILE B 1 380 ? 23.438 -23.328 -14.875 1 96.31 380 ILE B C 1
ATOM 6443 O O . ILE B 1 380 ? 23.016 -22.641 -13.938 1 96.31 380 ILE B O 1
ATOM 6447 N N . GLU B 1 381 ? 24.672 -23.344 -15.242 1 96.94 381 GLU B N 1
ATOM 6448 C CA . GLU B 1 381 ? 25.656 -22.422 -14.711 1 96.94 381 GLU B CA 1
ATOM 6449 C C . GLU B 1 381 ? 25.703 -21.141 -15.539 1 96.94 381 GLU B C 1
ATOM 6451 O O . GLU B 1 381 ? 25.719 -21.188 -16.766 1 96.94 381 GLU B O 1
ATOM 6456 N N . THR B 1 382 ? 25.719 -20.031 -14.859 1 97.56 382 THR B N 1
ATOM 6457 C CA . THR B 1 382 ? 25.703 -18.734 -15.539 1 97.56 382 THR B CA 1
ATOM 6458 C C . THR B 1 382 ? 26.906 -17.891 -15.125 1 97.56 382 THR B C 1
ATOM 6460 O O . THR B 1 382 ? 27.719 -18.328 -14.312 1 97.56 382 THR B O 1
ATOM 6463 N N . THR B 1 383 ? 26.969 -16.703 -15.711 1 96.94 383 THR B N 1
ATOM 6464 C CA . THR B 1 383 ? 28.047 -15.773 -15.367 1 96.94 383 THR B CA 1
ATOM 6465 C C . THR B 1 383 ? 27.641 -14.914 -14.18 1 96.94 383 THR B C 1
ATOM 6467 O O . THR B 1 383 ? 28.375 -13.992 -13.797 1 96.94 383 THR B O 1
ATOM 6470 N N . ALA B 1 384 ? 26.438 -15.203 -13.578 1 96.38 384 ALA B N 1
ATOM 6471 C CA . ALA B 1 384 ? 25.984 -14.414 -12.438 1 96.38 384 ALA B CA 1
ATOM 6472 C C . ALA B 1 384 ? 26.984 -14.484 -11.289 1 96.38 384 ALA B C 1
ATOM 6474 O O . ALA B 1 384 ? 27.484 -15.562 -10.953 1 96.38 384 ALA B O 1
ATOM 6475 N N . ARG B 1 385 ? 27.391 -13.328 -10.609 1 93.56 385 ARG B N 1
ATOM 6476 C CA . ARG B 1 385 ? 28.406 -13.219 -9.578 1 93.56 385 ARG B CA 1
ATOM 6477 C C . ARG B 1 385 ? 27.797 -13.219 -8.18 1 93.56 385 ARG B C 1
ATOM 6479 O O . ARG B 1 385 ? 28.484 -13.422 -7.188 1 93.56 385 ARG B O 1
ATOM 6486 N N . ASN B 1 386 ? 26.422 -12.93 -8.125 1 93.31 386 ASN B N 1
ATOM 6487 C CA . ASN B 1 386 ? 25.672 -12.906 -6.871 1 93.31 386 ASN B CA 1
ATOM 6488 C C . ASN B 1 386 ? 24.219 -13.289 -7.086 1 93.31 386 ASN B C 1
ATOM 6490 O O . ASN B 1 386 ? 23.797 -13.547 -8.219 1 93.31 386 ASN B O 1
ATOM 6494 N N . ASN B 1 387 ? 23.5 -13.359 -6.039 1 93.12 387 ASN B N 1
ATOM 6495 C CA . ASN B 1 387 ? 22.109 -13.805 -6.086 1 93.12 387 ASN B CA 1
ATOM 6496 C C . ASN B 1 387 ? 21.234 -12.836 -6.871 1 93.12 387 ASN B C 1
ATOM 6498 O O . ASN B 1 387 ? 20.266 -13.25 -7.523 1 93.12 387 ASN B O 1
ATOM 6502 N N . VAL B 1 388 ? 21.531 -11.602 -6.832 1 92.81 388 VAL B N 1
ATOM 6503 C CA . VAL B 1 388 ? 20.766 -10.578 -7.535 1 92.81 388 VAL B CA 1
ATOM 6504 C C . VAL B 1 388 ? 20.922 -10.766 -9.039 1 92.81 388 VAL B C 1
ATOM 6506 O O . VAL B 1 388 ? 19.922 -10.781 -9.773 1 92.81 388 VAL B O 1
ATOM 6509 N N . GLU B 1 389 ? 22.125 -10.992 -9.469 1 94.81 389 GLU B N 1
ATOM 6510 C CA . GLU B 1 389 ? 22.375 -11.242 -10.891 1 94.81 389 GLU B CA 1
ATOM 6511 C C . GLU B 1 389 ? 21.734 -12.547 -11.336 1 94.81 389 GLU B C 1
ATOM 6513 O O . GLU B 1 389 ? 21.266 -12.664 -12.477 1 94.81 389 GLU B O 1
ATOM 6518 N N . LEU B 1 390 ? 21.75 -13.492 -10.43 1 95.75 390 LEU B N 1
ATOM 6519 C CA . LEU B 1 390 ? 21.172 -14.789 -10.758 1 95.75 390 LEU B CA 1
ATOM 6520 C C . LEU B 1 390 ? 19.672 -14.664 -10.984 1 95.75 390 LEU B C 1
ATOM 6522 O O . LEU B 1 390 ? 19.109 -15.344 -11.852 1 95.75 390 LEU B O 1
ATOM 6526 N N . GLN B 1 391 ? 19 -13.836 -10.219 1 94.56 391 GLN B N 1
ATOM 6527 C CA . GLN B 1 391 ? 17.578 -13.586 -10.43 1 94.56 391 GLN B CA 1
ATOM 6528 C C . GLN B 1 391 ? 17.328 -12.93 -11.789 1 94.56 391 GLN B C 1
ATOM 6530 O O . GLN B 1 391 ? 16.359 -13.273 -12.477 1 94.56 391 GLN B O 1
ATOM 6535 N N . LYS B 1 392 ? 18.188 -12.031 -12.078 1 94.88 392 LYS B N 1
ATOM 6536 C CA . LYS B 1 392 ? 18.109 -11.398 -13.391 1 94.88 392 LYS B CA 1
ATOM 6537 C C . LYS B 1 392 ? 18.297 -12.414 -14.516 1 94.88 392 LYS B C 1
ATOM 6539 O O . LYS B 1 392 ? 17.562 -12.383 -15.516 1 94.88 392 LYS B O 1
ATOM 6544 N N . ALA B 1 393 ? 19.234 -13.305 -14.312 1 96.06 393 ALA B N 1
ATOM 6545 C CA . ALA B 1 393 ? 19.484 -14.359 -15.289 1 96.06 393 ALA B CA 1
ATOM 6546 C C . ALA B 1 393 ? 18.234 -15.219 -15.492 1 96.06 393 ALA B C 1
ATOM 6548 O O . ALA B 1 393 ? 17.891 -15.57 -16.625 1 96.06 393 ALA B O 1
ATOM 6549 N N . LYS B 1 394 ? 17.594 -15.57 -14.422 1 96 394 LYS B N 1
ATOM 6550 C CA . LYS B 1 394 ? 16.375 -16.359 -14.477 1 96 394 LYS B CA 1
ATOM 6551 C C . LYS B 1 394 ? 15.312 -15.68 -15.336 1 96 394 LYS B C 1
ATOM 6553 O O . LYS B 1 394 ? 14.719 -16.312 -16.219 1 96 394 LYS B O 1
ATOM 6558 N N . ILE B 1 395 ? 15.141 -14.43 -15.125 1 93.38 395 ILE B N 1
ATOM 6559 C CA . ILE B 1 395 ? 14.086 -13.672 -15.797 1 93.38 395 ILE B CA 1
ATOM 6560 C C . ILE B 1 395 ? 14.398 -13.555 -17.281 1 93.38 395 ILE B C 1
ATOM 6562 O O . ILE B 1 395 ? 13.516 -13.742 -18.125 1 93.38 395 ILE B O 1
ATOM 6566 N N . ILE B 1 396 ? 15.633 -13.289 -17.594 1 93.88 396 ILE B N 1
ATOM 6567 C CA . ILE B 1 396 ? 16.047 -13.156 -19 1 93.88 396 ILE B CA 1
ATOM 6568 C C . ILE B 1 396 ? 15.836 -14.484 -19.719 1 93.88 396 ILE B C 1
ATOM 6570 O O . ILE B 1 396 ? 15.328 -14.516 -20.844 1 93.88 396 ILE B O 1
ATOM 6574 N N . LEU B 1 397 ? 16.234 -15.531 -19.031 1 95.75 397 LEU B N 1
ATOM 6575 C CA . LEU B 1 397 ? 16.078 -16.859 -19.625 1 95.75 397 LEU B CA 1
ATOM 6576 C C . LEU B 1 397 ? 14.602 -17.172 -19.844 1 95.75 397 LEU B C 1
ATOM 6578 O O . LEU B 1 397 ? 14.227 -17.703 -20.891 1 95.75 397 LEU B O 1
ATOM 6582 N N . GLU B 1 398 ? 13.758 -16.875 -18.891 1 94 398 GLU B N 1
ATOM 6583 C CA . GLU B 1 398 ? 12.32 -17.109 -19 1 94 398 GLU B CA 1
ATOM 6584 C C . GLU B 1 398 ? 11.727 -16.328 -20.172 1 94 398 GLU B C 1
ATOM 6586 O O . GLU B 1 398 ? 10.938 -16.875 -20.953 1 94 398 GLU B O 1
ATOM 6591 N N . ASP B 1 399 ? 12.102 -15.109 -20.297 1 90.69 399 ASP B N 1
ATOM 6592 C CA . ASP B 1 399 ? 11.609 -14.273 -21.375 1 90.69 399 ASP B CA 1
ATOM 6593 C C . ASP B 1 399 ? 12.023 -14.836 -22.734 1 90.69 399 ASP B C 1
ATOM 6595 O O . ASP B 1 399 ? 11.234 -14.828 -23.688 1 90.69 399 ASP B O 1
ATOM 6599 N N . TYR B 1 400 ? 13.266 -15.258 -22.797 1 94.19 400 TYR B N 1
ATOM 6600 C CA . TYR B 1 400 ? 13.773 -15.828 -24.047 1 94.19 400 TYR B CA 1
ATOM 6601 C C . TYR B 1 400 ? 13.023 -17.109 -24.406 1 94.19 400 TYR B C 1
ATOM 6603 O O . TYR B 1 400 ? 12.641 -17.297 -25.562 1 94.19 400 TYR B O 1
ATOM 6611 N N . LEU B 1 401 ? 12.805 -17.938 -23.453 1 94.38 401 LEU B N 1
ATOM 6612 C CA . LEU B 1 401 ? 12.156 -19.234 -23.703 1 94.38 401 LEU B CA 1
ATOM 6613 C C . LEU B 1 401 ? 10.68 -19.047 -24.031 1 94.38 401 LEU B C 1
ATOM 6615 O O . LEU B 1 401 ? 10.102 -19.828 -24.781 1 94.38 401 LEU B O 1
ATOM 6619 N N . ASN B 1 402 ? 10.062 -18.047 -23.438 1 90.62 402 ASN B N 1
ATOM 6620 C CA . ASN B 1 402 ? 8.672 -17.734 -23.766 1 90.62 402 ASN B CA 1
ATOM 6621 C C . ASN B 1 402 ? 8.5 -17.469 -25.266 1 90.62 402 ASN B C 1
ATOM 6623 O O . ASN B 1 402 ? 7.457 -17.797 -25.844 1 90.62 402 ASN B O 1
ATOM 6627 N N . LYS B 1 403 ? 9.484 -17.016 -25.875 1 90.5 403 LYS B N 1
ATOM 6628 C CA . LYS B 1 403 ? 9.414 -16.656 -27.297 1 90.5 403 LYS B CA 1
ATOM 6629 C C . LYS B 1 403 ? 9.93 -17.781 -28.172 1 90.5 403 LYS B C 1
ATOM 6631 O O . LYS B 1 403 ? 9.547 -17.891 -29.344 1 90.5 403 LYS B O 1
ATOM 6636 N N . ASN B 1 404 ? 10.766 -18.594 -27.547 1 90.81 404 ASN B N 1
ATOM 6637 C CA . ASN B 1 404 ? 11.523 -19.469 -28.438 1 90.81 404 ASN B CA 1
ATOM 6638 C C . ASN B 1 404 ? 11.258 -20.938 -28.125 1 90.81 404 ASN B C 1
ATOM 6640 O O . ASN B 1 404 ? 11.688 -21.828 -28.859 1 90.81 404 ASN B O 1
ATOM 6644 N N . TRP B 1 405 ? 10.516 -21.172 -27 1 88.75 405 TRP B N 1
ATOM 6645 C CA . TRP B 1 405 ? 10.211 -22.562 -26.672 1 88.75 405 TRP B CA 1
ATOM 6646 C C . TRP B 1 405 ? 8.719 -22.844 -26.828 1 88.75 405 TRP B C 1
ATOM 6648 O O . TRP B 1 405 ? 7.887 -22.234 -26.156 1 88.75 405 TRP B O 1
ATOM 6658 N N . LYS B 1 406 ? 8.258 -23.5 -27.859 1 77.25 406 LYS B N 1
ATOM 6659 C CA . LYS B 1 406 ? 6.867 -23.828 -28.156 1 77.25 406 LYS B CA 1
ATOM 6660 C C . LYS B 1 406 ? 6.594 -25.312 -27.938 1 77.25 406 LYS B C 1
ATOM 6662 O O . LYS B 1 406 ? 7.48 -26.141 -28.141 1 77.25 406 LYS B O 1
#